Protein 1UDD (pdb70)

Organism: Pyrococcus horikoshii (strain ATCC 700860 / DSM 12428 / JCM 9974 / NBRC 100139 / OT-3) (NCBI:txid70601)

Nearest PDB structures (foldseek):
  1udd-assembly1_D  TM=1.003E+00  e=2.033E-28  Pyrococcus horikoshii OT3
  2gm7-assembly1_C  TM=9.798E-01  e=3.470E-18  Pyrobaculum aerophilum str. IM2
  2rd3-assembly1_A  TM=9.363E-01  e=3.969E-12  unclassified
  3ibx-assembly1_A-2  TM=9.341E-01  e=5.502E-12  Helicobacter pylori
  3ibx-assembly1_D-2  TM=9.289E-01  e=9.630E-12  Helicobacter pylori

Structure (mmCIF, N/CA/C/O backbone):
data_1UDD
#
_entry.id   1UDD
#
_cell.length_a   116.8
_cell.length_b   116.8
_cell.length_c   70.97
_cell.angle_alpha   90
_cell.angle_beta   90
_cell.angle_gamma   120
#
_symmetry.space_group_name_H-M   'P 32'
#
loop_
_entity.id
_entity.type
_entity.pdbx_description
1 polymer 'transcriptional regulator'
2 water water
#
loop_
_atom_site.group_PDB
_atom_site.id
_atom_site.type_symbol
_atom_site.label_atom_id
_atom_site.label_alt_id
_atom_site.label_comp_id
_atom_site.label_asym_id
_atom_site.label_entity_id
_atom_site.label_seq_id
_atom_site.pdbx_PDB_ins_code
_atom_site.Cartn_x
_atom_site.Cartn_y
_atom_site.Cartn_z
_atom_site.occupancy
_atom_site.B_iso_or_equiv
_atom_site.auth_seq_id
_atom_site.auth_comp_id
_atom_site.auth_asym_id
_atom_site.auth_atom_id
_atom_site.pdbx_PDB_model_num
ATOM 1 N N . MET A 1 1 ? 69.101 11.289 -16.142 1.00 55.76 1 MET A N 1
ATOM 2 C CA . MET A 1 1 ? 68.142 12.256 -15.546 1.00 51.43 1 MET A CA 1
ATOM 3 C C . MET A 1 1 ? 68.925 13.334 -14.809 1.00 51.43 1 MET A C 1
ATOM 4 O O . MET A 1 1 ? 68.406 14.016 -13.922 1.00 54.34 1 MET A O 1
ATOM 9 N N . ARG A 1 2 ? 70.188 13.462 -15.192 1.00 49.31 2 ARG A N 1
ATOM 10 C CA . ARG A 1 2 ? 71.109 14.464 -14.647 1.00 46.83 2 ARG A CA 1
ATOM 11 C C . ARG A 1 2 ? 71.452 14.476 -13.158 1.00 39.93 2 ARG A C 1
ATOM 12 O O . ARG A 1 2 ? 70.597 14.688 -12.305 1.00 37.90 2 ARG A O 1
ATOM 20 N N . VAL A 1 3 ? 72.728 14.265 -12.866 1.00 36.43 3 VAL A N 1
ATOM 21 C CA . VAL A 1 3 ? 73.226 14.323 -11.498 1.00 33.89 3 VAL A CA 1
ATOM 22 C C . VAL A 1 3 ? 73.706 15.772 -11.359 1.00 33.12 3 VAL A C 1
ATOM 23 O O . VAL A 1 3 ? 73.619 16.535 -12.318 1.00 29.42 3 VAL A O 1
ATOM 27 N N . MET A 1 4 ? 74.190 16.171 -10.188 1.00 32.50 4 MET A N 1
ATOM 28 C CA . MET A 1 4 ? 74.645 17.554 -10.010 1.00 29.37 4 MET A CA 1
ATOM 29 C C . MET A 1 4 ? 76.023 17.820 -10.637 1.00 28.55 4 MET A C 1
ATOM 30 O O . MET A 1 4 ? 76.766 16.898 -10.979 1.00 28.08 4 MET A O 1
ATOM 35 N N . ILE A 1 5 ? 76.357 19.097 -10.774 1.00 28.16 5 ILE A N 1
ATOM 36 C CA . ILE A 1 5 ? 77.651 19.498 -11.314 1.00 23.87 5 ILE A CA 1
ATOM 37 C C . ILE A 1 5 ? 78.795 18.889 -10.482 1.00 24.89 5 ILE A C 1
ATOM 38 O O . ILE A 1 5 ? 79.702 18.280 -11.045 1.00 24.68 5 ILE A O 1
ATOM 43 N N . THR A 1 6 ? 78.755 19.035 -9.153 1.00 22.70 6 THR A N 1
ATOM 44 C CA . THR A 1 6 ? 79.818 18.471 -8.324 1.00 21.55 6 THR A CA 1
ATOM 45 C C . THR A 1 6 ? 79.838 16.935 -8.369 1.00 24.48 6 THR A C 1
ATOM 46 O O . THR A 1 6 ? 80.874 16.322 -8.117 1.00 24.62 6 THR A O 1
ATOM 50 N N . ASP A 1 7 ? 78.696 16.316 -8.679 1.00 24.59 7 ASP A N 1
ATOM 51 C CA . ASP A 1 7 ? 78.639 14.859 -8.815 1.00 22.73 7 ASP A CA 1
ATOM 52 C C . ASP A 1 7 ? 79.528 14.513 -10.018 1.00 22.09 7 ASP A C 1
ATOM 53 O O . ASP A 1 7 ? 80.374 13.631 -9.953 1.00 24.65 7 ASP A O 1
ATOM 58 N N . LYS A 1 8 ? 79.332 15.235 -11.111 1.00 23.15 8 LYS A N 1
ATOM 59 C CA . LYS A 1 8 ? 80.115 15.029 -12.327 1.00 26.40 8 LYS A CA 1
ATOM 60 C C . LYS A 1 8 ? 81.594 15.292 -12.121 1.00 21.80 8 LYS A C 1
ATOM 61 O O . LYS A 1 8 ? 82.426 14.583 -12.670 1.00 24.27 8 LYS A O 1
ATOM 67 N N . LEU A 1 9 ? 81.926 16.320 -11.342 1.00 22.30 9 LEU A N 1
ATOM 68 C CA . LEU A 1 9 ? 83.321 16.648 -11.094 1.00 21.31 9 LEU A CA 1
ATOM 69 C C . LEU A 1 9 ? 84.010 15.504 -10.362 1.00 23.48 9 LEU A C 1
ATOM 70 O O . LEU A 1 9 ? 85.166 15.156 -10.674 1.00 21.60 9 LEU A O 1
ATOM 75 N N . ARG A 1 10 ? 83.315 14.934 -9.377 1.00 20.78 10 ARG A N 1
ATOM 76 C CA . ARG A 1 10 ? 83.854 13.797 -8.622 1.00 21.26 10 ARG A CA 1
ATOM 77 C C . ARG A 1 10 ? 83.932 12.611 -9.607 1.00 24.55 10 ARG A C 1
ATOM 78 O O . ARG A 1 10 ? 84.958 11.925 -9.718 1.00 24.85 10 ARG A O 1
ATOM 86 N N . ARG A 1 11 ? 82.840 12.384 -10.330 1.00 24.44 11 ARG A N 1
ATOM 87 C CA . ARG A 1 11 ? 82.793 11.298 -11.313 1.00 28.63 11 ARG A CA 1
ATOM 88 C C . ARG A 1 11 ? 83.993 11.373 -12.273 1.00 29.05 11 ARG A C 1
ATOM 89 O O . ARG A 1 11 ? 84.760 10.419 -12.403 1.00 29.33 11 ARG A O 1
ATOM 97 N N . ASP A 1 12 ? 84.162 12.520 -12.916 1.00 27.90 12 ASP A N 1
ATOM 98 C CA . ASP A 1 12 ? 85.238 12.710 -13.894 1.00 27.70 12 ASP A CA 1
ATOM 99 C C . ASP A 1 12 ? 86.669 12.743 -13.388 1.00 27.74 12 ASP A C 1
ATOM 100 O O . ASP A 1 12 ? 87.593 12.801 -14.192 1.00 29.33 12 ASP A O 1
ATOM 105 N N . SER A 1 13 ? 86.875 12.716 -12.075 1.00 28.48 13 SER A N 1
ATOM 106 C CA . SER A 1 13 ? 88.241 12.752 -11.556 1.00 26.61 13 SER A CA 1
ATOM 107 C C . SER A 1 13 ? 88.546 11.580 -10.646 1.00 27.46 13 SER A C 1
ATOM 108 O O . SER A 1 13 ? 89.531 11.616 -9.899 1.00 25.67 13 SER A O 1
ATOM 111 N N . GLU A 1 14 ? 87.714 10.541 -10.720 1.00 28.26 14 GLU A N 1
ATOM 112 C CA . GLU A 1 14 ? 87.852 9.348 -9.874 1.00 27.73 14 GLU A CA 1
ATOM 113 C C . GLU A 1 14 ? 89.232 8.706 -9.852 1.00 29.58 14 GLU A C 1
ATOM 114 O O . GLU A 1 14 ? 89.743 8.314 -8.792 1.00 25.69 14 GLU A O 1
ATOM 120 N N . GLN A 1 15 ? 89.842 8.580 -11.021 1.00 27.79 15 GLN A N 1
ATOM 121 C CA . GLN A 1 15 ? 91.132 7.929 -11.054 1.00 29.48 15 GLN A CA 1
ATOM 122 C C . GLN A 1 15 ? 92.242 8.707 -10.351 1.00 28.93 15 GLN A C 1
ATOM 123 O O . GLN A 1 15 ? 93.081 8.114 -9.668 1.00 28.55 15 GLN A O 1
ATOM 129 N N . ILE A 1 16 ? 92.260 10.025 -10.479 1.00 25.25 16 ILE A N 1
ATOM 130 C CA . ILE A 1 16 ? 93.331 10.724 -9.805 1.00 27.25 16 ILE A CA 1
ATOM 131 C C . ILE A 1 16 ? 93.050 10.849 -8.299 1.00 27.17 16 ILE A C 1
ATOM 132 O O . ILE A 1 16 ? 93.981 10.861 -7.508 1.00 28.92 16 ILE A O 1
ATOM 137 N N . TRP A 1 17 ? 91.774 10.916 -7.896 1.00 26.23 17 TRP A N 1
ATOM 138 C CA . TRP A 1 17 ? 91.467 10.995 -6.471 1.00 24.29 17 TRP A CA 1
ATOM 139 C C . TRP A 1 17 ? 91.873 9.684 -5.794 1.00 24.88 17 TRP A C 1
ATOM 140 O O . TRP A 1 17 ? 92.336 9.680 -4.656 1.00 23.81 17 TRP A O 1
ATOM 151 N N . LYS A 1 18 ? 91.728 8.572 -6.513 1.00 26.55 18 LYS A N 1
ATOM 152 C CA . LYS A 1 18 ? 92.133 7.282 -5.983 1.00 27.55 18 LYS A CA 1
ATOM 153 C C . LYS A 1 18 ? 93.643 7.317 -5.700 1.00 27.94 18 LYS A C 1
ATOM 154 O O . LYS A 1 18 ? 94.102 6.866 -4.642 1.00 25.93 18 LYS A O 1
ATOM 160 N N . LYS A 1 19 ? 94.421 7.863 -6.637 1.00 29.60 19 LYS A N 1
ATOM 161 C CA . LYS A 1 19 ? 95.872 7.959 -6.442 1.00 30.07 19 LYS A CA 1
ATOM 162 C C . LYS A 1 19 ? 96.161 8.882 -5.251 1.00 30.88 19 LYS A C 1
ATOM 163 O O . LYS A 1 19 ? 97.157 8.720 -4.549 1.00 30.62 19 LYS A O 1
ATOM 169 N N . ILE A 1 20 ? 95.294 9.863 -5.029 1.00 28.54 20 ILE A N 1
ATOM 170 C CA . ILE A 1 20 ? 95.478 10.758 -3.887 1.00 28.62 20 ILE A CA 1
ATOM 171 C C . ILE A 1 20 ? 95.194 9.985 -2.594 1.00 29.20 20 ILE A C 1
ATOM 172 O O . ILE A 1 20 ? 95.951 10.074 -1.625 1.00 26.42 20 ILE A O 1
ATOM 177 N N . PHE A 1 21 ? 94.097 9.233 -2.575 1.00 29.51 21 PHE A N 1
ATOM 178 C CA . PHE A 1 21 ? 93.761 8.478 -1.372 1.00 33.10 21 PHE A CA 1
ATOM 179 C C . PHE A 1 21 ? 94.841 7.450 -1.026 1.00 31.97 21 PHE A C 1
ATOM 180 O O . PHE A 1 21 ? 95.110 7.189 0.142 1.00 31.89 21 PHE A O 1
ATOM 188 N N . GLU A 1 22 ? 95.487 6.910 -2.051 1.00 33.04 22 GLU A N 1
ATOM 189 C CA . GLU A 1 22 ? 96.501 5.886 -1.863 1.00 33.99 22 GLU A CA 1
ATOM 190 C C . GLU A 1 22 ? 97.938 6.369 -1.882 1.00 35.15 22 GLU A C 1
ATOM 191 O O . GLU A 1 22 ? 98.860 5.557 -1.825 1.00 35.78 22 GLU A O 1
ATOM 197 N N . HIS A 1 23 ? 98.142 7.677 -1.965 1.00 34.29 23 HIS A N 1
ATOM 198 C CA . HIS A 1 23 ? 99.500 8.207 -1.983 1.00 31.35 23 HIS A CA 1
ATOM 199 C C . HIS A 1 23 ? 100.206 7.878 -0.666 1.00 31.23 23 HIS A C 1
ATOM 200 O O . HIS A 1 23 ? 99.647 8.053 0.417 1.00 30.96 23 HIS A O 1
ATOM 207 N N . PRO A 1 24 ? 101.446 7.382 -0.748 1.00 32.34 24 PRO A N 1
ATOM 208 C CA . PRO A 1 24 ? 102.251 7.017 0.421 1.00 34.42 24 PRO A CA 1
ATOM 209 C C . PRO A 1 24 ? 102.226 8.069 1.521 1.00 35.34 24 PRO A C 1
ATOM 210 O O . PRO A 1 24 ? 101.970 7.754 2.683 1.00 38.66 24 PRO A O 1
ATOM 214 N N . PHE A 1 25 ? 102.479 9.320 1.152 1.00 34.60 25 PHE A N 1
ATOM 215 C CA . PHE A 1 25 ? 102.482 10.396 2.135 1.00 34.74 25 PHE A CA 1
ATOM 216 C C . PHE A 1 25 ? 101.149 10.456 2.871 1.00 34.33 25 PHE A C 1
ATOM 217 O O . PHE A 1 25 ? 101.110 10.533 4.103 1.00 34.77 25 PHE A O 1
ATOM 225 N N . VAL A 1 26 ? 100.059 10.419 2.113 1.00 32.01 26 VAL A N 1
ATOM 226 C CA . VAL A 1 26 ? 98.731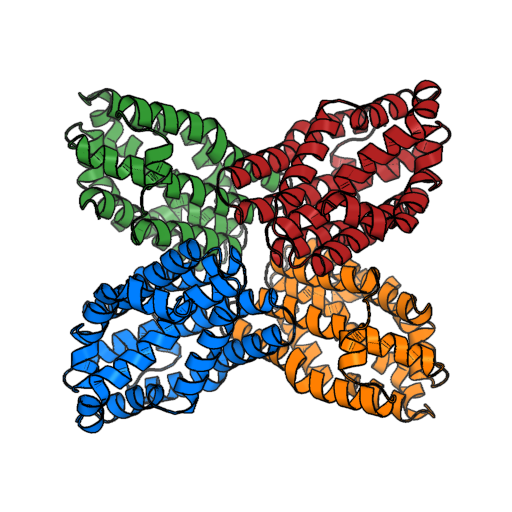 10.466 2.701 1.00 31.97 26 VAL A CA 1
ATOM 227 C C . VAL A 1 26 ? 98.485 9.225 3.564 1.00 34.59 26 VAL A C 1
ATOM 228 O O . VAL A 1 26 ? 98.120 9.333 4.741 1.00 32.23 26 VAL A O 1
ATOM 232 N N . VAL A 1 27 ? 98.683 8.050 2.972 1.00 35.34 27 VAL A N 1
ATOM 233 C CA . VAL A 1 27 ? 98.467 6.802 3.690 1.00 34.44 27 VAL A CA 1
ATOM 234 C C . VAL A 1 27 ? 99.307 6.740 4.958 1.00 35.45 27 VAL A C 1
ATOM 235 O O . VAL A 1 27 ? 98.812 6.373 6.025 1.00 35.31 27 VAL A O 1
ATOM 239 N N . GLN A 1 28 ? 100.573 7.118 4.854 1.00 37.02 28 GLN A N 1
ATOM 240 C CA . GLN A 1 28 ? 101.445 7.065 6.023 1.00 40.15 28 GLN A CA 1
ATOM 241 C C . GLN A 1 28 ? 101.131 8.115 7.076 1.00 41.38 28 GLN A C 1
ATOM 242 O O . GLN A 1 28 ? 101.329 7.877 8.274 1.00 40.28 28 GLN A O 1
ATOM 248 N N . LEU A 1 29 ? 100.631 9.265 6.640 1.00 38.50 29 LEU A N 1
ATOM 249 C CA . LEU A 1 29 ? 100.309 10.330 7.577 1.00 40.95 29 LEU A CA 1
ATOM 250 C C . LEU A 1 29 ? 99.131 9.877 8.428 1.00 39.87 29 LEU A C 1
ATOM 251 O O . LEU A 1 29 ? 99.128 10.063 9.643 1.00 40.51 29 LEU A O 1
ATOM 256 N N . TYR A 1 30 ? 98.132 9.280 7.787 1.00 38.15 30 TYR A N 1
ATOM 257 C CA . TYR A 1 30 ? 96.945 8.832 8.501 1.00 39.31 30 TYR A CA 1
ATOM 258 C C . TYR A 1 30 ? 97.140 7.550 9.300 1.00 38.29 30 TYR A C 1
ATOM 259 O O . TYR A 1 30 ? 96.477 7.346 10.312 1.00 39.69 30 TYR A O 1
ATOM 268 N N . SER A 1 31 ? 98.047 6.691 8.865 1.00 37.70 31 SER A N 1
ATOM 269 C CA . SER A 1 31 ? 98.285 5.456 9.608 1.00 41.60 31 SER A CA 1
ATOM 270 C C . SER A 1 31 ? 99.153 5.774 10.823 1.00 43.24 31 SER A C 1
ATOM 271 O O . SER A 1 31 ? 99.022 5.145 11.868 1.00 46.47 31 SER A O 1
ATOM 274 N N . GLY A 1 32 ? 100.032 6.760 10.676 1.00 45.15 32 GLY A N 1
ATOM 275 C CA . GLY A 1 32 ? 100.908 7.157 11.765 1.00 44.20 32 GLY A CA 1
ATOM 276 C C . GLY A 1 32 ? 102.334 6.736 11.494 1.00 42.46 32 GLY A C 1
ATOM 277 O O . GLY A 1 32 ? 103.219 6.893 12.331 1.00 46.89 32 GLY A O 1
ATOM 278 N N . THR A 1 33 ? 102.549 6.212 10.297 1.00 41.54 33 THR A N 1
ATOM 279 C CA . THR A 1 33 ? 103.849 5.724 9.859 1.00 42.38 33 THR A CA 1
ATOM 280 C C . THR A 1 33 ? 104.767 6.778 9.240 1.00 42.31 33 THR A C 1
ATOM 281 O O . THR A 1 33 ? 105.983 6.590 9.158 1.00 41.20 33 THR A O 1
ATOM 285 N N . LEU A 1 34 ? 104.191 7.889 8.804 1.00 41.58 34 LEU A N 1
ATOM 286 C CA . LEU A 1 34 ? 104.987 8.936 8.183 1.00 41.71 34 LEU A CA 1
ATOM 287 C C . LEU A 1 34 ? 106.134 9.413 9.083 1.00 41.87 34 LEU A C 1
ATOM 288 O O . LEU A 1 34 ? 105.940 9.666 10.275 1.00 41.60 34 LEU A O 1
ATOM 293 N N . PRO A 1 35 ? 107.352 9.515 8.525 1.00 41.70 35 PRO A N 1
ATOM 294 C CA . PRO A 1 35 ? 108.493 9.978 9.320 1.00 42.91 35 PRO A CA 1
ATOM 295 C C . PRO A 1 35 ? 108.284 11.463 9.637 1.00 45.05 35 PRO A C 1
ATOM 296 O O . PRO A 1 35 ? 108.140 12.283 8.728 1.00 46.68 35 PRO A O 1
ATOM 300 N N . LEU A 1 36 ? 108.265 11.797 10.923 1.00 46.37 36 LEU A N 1
ATOM 301 C CA . LEU A 1 36 ? 108.046 13.165 11.383 1.00 48.43 36 LEU A CA 1
ATOM 302 C C . LEU A 1 36 ? 108.789 14.225 10.588 1.00 50.02 36 LEU A C 1
ATOM 303 O O . LEU A 1 36 ? 108.370 15.380 10.555 1.00 53.36 36 LEU A O 1
ATOM 308 N N . GLU A 1 37 ? 109.888 13.841 9.949 1.00 50.85 37 GLU A N 1
ATOM 309 C CA . GLU A 1 37 ? 110.664 14.790 9.162 1.00 50.78 37 GLU A CA 1
ATOM 310 C C . GLU A 1 37 ? 109.945 15.193 7.888 1.00 49.96 37 GLU A C 1
ATOM 311 O O . GLU A 1 37 ? 110.049 16.342 7.449 1.00 47.88 37 GLU A O 1
ATOM 317 N N . LYS A 1 38 ? 109.237 14.238 7.288 1.00 46.97 38 LYS A N 1
ATOM 318 C CA . LYS A 1 38 ? 108.494 14.496 6.065 1.00 43.73 38 LYS A CA 1
ATOM 319 C C . LYS A 1 38 ? 107.284 15.370 6.349 1.00 41.23 38 LYS A C 1
ATOM 320 O O . LYS A 1 38 ? 106.893 16.181 5.517 1.00 43.01 38 LYS A O 1
ATOM 326 N N . PHE A 1 39 ? 106.697 15.210 7.528 1.00 39.54 39 PHE A N 1
ATOM 327 C CA . PHE A 1 39 ? 105.532 16.004 7.905 1.00 40.48 39 PHE A CA 1
ATOM 328 C C . PHE A 1 39 ? 105.955 17.457 8.060 1.00 41.00 39 PHE A C 1
ATOM 329 O O . PHE A 1 39 ? 105.253 18.368 7.614 1.00 41.08 39 PHE A O 1
ATOM 337 N N . LYS A 1 40 ? 107.110 17.678 8.684 1.00 40.05 40 LYS A N 1
ATOM 338 C CA . LYS A 1 40 ? 107.596 19.038 8.867 1.00 40.27 40 LYS A CA 1
ATOM 339 C C . LYS A 1 40 ? 107.844 19.715 7.524 1.00 38.64 40 LYS A C 1
ATOM 340 O O . LYS A 1 40 ? 107.540 20.890 7.369 1.00 38.37 40 LYS A O 1
ATOM 346 N N . PHE A 1 41 ? 108.394 18.986 6.556 1.00 37.49 41 PHE A N 1
ATOM 347 C CA . PHE A 1 41 ? 108.641 19.578 5.240 1.00 38.67 41 PHE A CA 1
ATOM 348 C C . PHE A 1 41 ? 107.311 20.012 4.616 1.00 37.49 41 PHE A C 1
ATOM 349 O O . PHE A 1 41 ? 107.215 21.076 3.994 1.00 34.64 41 PHE A O 1
ATOM 357 N N . TYR A 1 42 ? 106.301 19.162 4.783 1.00 36.21 42 TYR A N 1
ATOM 358 C CA . TYR A 1 42 ? 104.961 19.420 4.277 1.00 36.28 42 TYR A CA 1
ATOM 359 C C . TYR A 1 42 ? 104.348 20.628 4.984 1.00 37.28 42 TYR A C 1
ATOM 360 O O . TYR A 1 42 ? 103.919 21.585 4.327 1.00 37.45 42 TYR A O 1
ATOM 369 N N . VAL A 1 43 ? 104.309 20.596 6.317 1.00 37.92 43 VAL A N 1
ATOM 370 C CA . VAL A 1 43 ? 103.738 21.713 7.062 1.00 38.58 43 VAL A CA 1
ATOM 371 C C . VAL A 1 43 ? 104.402 23.014 6.624 1.00 39.53 43 VAL A C 1
ATOM 372 O O . VAL A 1 43 ? 103.727 24.016 6.374 1.00 40.31 43 VAL A O 1
ATOM 376 N N . LEU A 1 44 ? 105.725 22.990 6.514 1.00 40.24 44 LEU A N 1
ATOM 377 C CA . LEU A 1 44 ? 106.475 24.169 6.091 1.00 41.56 44 LEU A CA 1
ATOM 378 C C . LEU A 1 44 ? 105.959 24.704 4.754 1.00 40.22 44 LEU A C 1
ATOM 379 O O . LEU A 1 44 ? 105.743 25.909 4.602 1.00 41.40 44 LEU A O 1
ATOM 384 N N . GLN A 1 45 ? 105.763 23.808 3.790 1.00 38.97 45 GLN A N 1
ATOM 385 C CA . GLN A 1 45 ? 105.270 24.196 2.477 1.00 36.02 45 GLN A CA 1
ATOM 386 C C . GLN A 1 45 ? 103.829 24.725 2.553 1.00 36.84 45 GLN A C 1
ATOM 387 O O . GLN A 1 45 ? 103.347 25.343 1.602 1.00 36.97 45 GLN A O 1
ATOM 393 N N . ASP A 1 46 ? 103.151 24.495 3.679 1.00 33.27 46 ASP A N 1
ATOM 394 C CA . ASP A 1 46 ? 101.776 24.954 3.842 1.00 35.90 46 ASP A CA 1
ATOM 395 C C . ASP A 1 46 ? 101.581 26.455 4.000 1.00 37.95 46 ASP A C 1
ATOM 396 O O . ASP A 1 46 ? 100.474 26.952 3.778 1.00 35.73 46 ASP A O 1
ATOM 401 N N . PHE A 1 47 ? 102.622 27.187 4.396 1.00 36.86 47 PHE A N 1
ATOM 402 C CA . PHE A 1 47 ? 102.454 28.630 4.543 1.00 36.09 47 PHE A CA 1
ATOM 403 C C . PHE A 1 47 ? 102.044 29.245 3.208 1.00 35.01 47 PHE A C 1
ATOM 404 O O . PHE A 1 47 ? 101.045 29.959 3.109 1.00 36.19 47 PHE A O 1
ATOM 412 N N . ASN A 1 48 ? 102.829 28.954 2.182 1.00 34.75 48 ASN A N 1
ATOM 413 C CA . ASN A 1 48 ? 102.566 29.473 0.856 1.00 35.27 48 ASN A CA 1
ATOM 414 C C . ASN A 1 48 ? 101.177 29.072 0.363 1.00 36.23 48 ASN A C 1
ATOM 415 O O . ASN A 1 48 ? 100.553 29.797 -0.415 1.00 36.01 48 ASN A O 1
ATOM 420 N N . TYR A 1 49 ? 100.712 27.910 0.810 1.00 32.40 49 TYR A N 1
ATOM 421 C CA . TYR A 1 49 ? 99.405 27.390 0.438 1.00 32.86 49 TYR A CA 1
ATOM 422 C C . TYR A 1 49 ? 98.346 28.238 1.148 1.00 31.86 49 TYR A C 1
ATOM 423 O O . TYR A 1 49 ? 97.348 28.645 0.550 1.00 28.50 49 TYR A O 1
ATOM 432 N N . LEU A 1 50 ? 98.594 28.505 2.425 1.00 30.22 50 LEU A N 1
ATOM 433 C CA . LEU A 1 50 ? 97.708 29.296 3.268 1.00 30.99 50 LEU A CA 1
ATOM 434 C C . LEU A 1 50 ? 97.536 30.695 2.670 1.00 32.10 50 LEU A C 1
ATOM 435 O O . LEU A 1 50 ? 96.412 31.203 2.549 1.00 30.58 50 LEU A O 1
ATOM 440 N N . VAL A 1 51 ? 98.657 31.314 2.305 1.00 29.24 51 VAL A N 1
ATOM 441 C CA . VAL A 1 51 ? 98.633 32.637 1.708 1.00 29.05 51 VAL A CA 1
ATOM 442 C C . VAL A 1 51 ? 97.958 32.578 0.322 1.00 28.35 51 VAL A C 1
ATOM 443 O O . VAL A 1 51 ? 97.081 33.382 0.017 1.00 29.18 51 VAL A O 1
ATOM 447 N N . GLY A 1 52 ? 98.352 31.610 -0.499 1.00 28.70 52 GLY A N 1
ATOM 448 C CA . GLY A 1 52 ? 97.786 31.486 -1.837 1.00 28.21 52 GLY A CA 1
ATOM 449 C C . GLY A 1 52 ? 96.280 31.267 -1.863 1.00 29.71 52 GLY A C 1
ATOM 450 O O . GLY A 1 52 ? 95.571 31.818 -2.717 1.00 29.59 52 GLY A O 1
ATOM 451 N N . LEU A 1 53 ? 95.786 30.443 -0.947 1.00 27.18 53 LEU A N 1
ATOM 452 C CA . LEU A 1 53 ? 94.353 30.176 -0.867 1.00 28.07 53 LEU A CA 1
ATOM 453 C C . LEU A 1 53 ? 93.668 31.501 -0.536 1.00 24.68 53 LEU A C 1
ATOM 454 O O . LEU A 1 53 ? 92.602 31.820 -1.057 1.00 22.90 53 LEU A O 1
ATOM 459 N N . THR A 1 54 ? 94.297 32.272 0.341 1.00 25.78 54 THR A N 1
ATOM 460 C CA . THR A 1 54 ? 93.762 33.571 0.742 1.00 26.08 54 THR A CA 1
ATOM 461 C C . THR A 1 54 ? 93.700 34.558 -0.428 1.00 24.12 54 THR A C 1
ATOM 462 O O . THR A 1 54 ? 92.691 35.234 -0.613 1.00 24.89 54 THR A O 1
ATOM 466 N N . ARG A 1 55 ? 94.771 34.638 -1.219 1.00 26.34 55 ARG A N 1
ATOM 467 C CA . ARG A 1 55 ? 94.797 35.550 -2.361 1.00 23.82 55 ARG A CA 1
ATOM 468 C C . ARG A 1 55 ? 93.702 35.228 -3.348 1.00 23.54 55 ARG A C 1
ATOM 469 O O . ARG A 1 55 ? 93.027 36.130 -3.848 1.00 25.17 55 ARG A O 1
ATOM 477 N N . ALA A 1 56 ? 93.532 33.943 -3.651 1.00 21.01 56 ALA A N 1
ATOM 478 C CA . ALA A 1 56 ? 92.518 33.558 -4.626 1.00 22.35 56 ALA A CA 1
ATOM 479 C C . ALA A 1 56 ? 91.116 33.869 -4.093 1.00 21.36 56 ALA A C 1
ATOM 480 O O . ALA A 1 56 ? 90.258 34.355 -4.839 1.00 19.39 56 ALA A O 1
ATOM 482 N N . LEU A 1 57 ? 90.889 33.618 -2.804 1.00 18.57 57 LEU A N 1
ATOM 483 C CA . LEU A 1 57 ? 89.584 33.916 -2.229 1.00 22.18 57 LEU A CA 1
ATOM 484 C C . LEU A 1 57 ? 89.295 35.406 -2.288 1.00 23.52 57 LEU A C 1
ATOM 485 O O . LEU A 1 57 ? 88.153 35.808 -2.539 1.00 19.48 57 LEU A O 1
ATOM 490 N N . ALA A 1 58 ? 90.330 36.225 -2.071 1.00 22.55 58 ALA A N 1
ATOM 491 C CA . ALA A 1 58 ? 90.145 37.670 -2.101 1.00 23.63 58 ALA A CA 1
ATOM 492 C C . ALA A 1 58 ? 89.706 38.103 -3.512 1.00 22.15 58 ALA A C 1
ATOM 493 O O . ALA A 1 58 ? 88.766 38.874 -3.659 1.00 24.15 58 ALA A O 1
ATOM 495 N N . VAL A 1 59 ? 90.383 37.612 -4.545 1.00 19.39 59 VAL A N 1
ATOM 496 C CA . VAL A 1 59 ? 89.995 37.983 -5.910 1.00 24.19 59 VAL A CA 1
ATOM 497 C C . VAL A 1 59 ? 88.555 37.524 -6.210 1.00 23.17 59 VAL A C 1
ATOM 498 O O . VAL A 1 59 ? 87.741 38.294 -6.726 1.00 23.07 59 VAL A O 1
ATOM 502 N N . ILE A 1 60 ? 88.231 36.278 -5.889 1.00 23.01 60 ILE A N 1
ATOM 503 C CA . ILE A 1 60 ? 86.867 35.808 -6.127 1.00 24.28 60 ILE A CA 1
ATOM 504 C C . ILE A 1 60 ? 85.881 36.736 -5.401 1.00 23.08 60 ILE A C 1
ATOM 505 O O . ILE A 1 60 ? 84.887 37.194 -5.981 1.00 24.05 60 ILE A O 1
ATOM 510 N N . SER A 1 61 ? 86.176 37.058 -4.149 1.00 24.66 61 SER A N 1
ATOM 511 C CA . SER A 1 61 ? 85.272 37.927 -3.398 1.00 27.57 61 SER A CA 1
ATOM 512 C C . SER A 1 61 ? 85.155 39.316 -4.026 1.00 27.43 61 SER A C 1
ATOM 513 O O . SER A 1 61 ? 84.071 39.914 -4.048 1.00 24.89 61 SER A O 1
ATOM 516 N N . SER A 1 62 ? 86.262 39.829 -4.547 1.00 24.84 62 SER A N 1
ATOM 517 C CA . SER A 1 62 ? 86.250 41.155 -5.149 1.00 25.44 62 SER A CA 1
ATOM 518 C C . SER A 1 62 ? 85.306 41.264 -6.361 1.00 25.22 62 SER A C 1
ATOM 519 O O . SER A 1 62 ? 84.880 42.357 -6.735 1.00 28.32 62 SER A O 1
ATOM 522 N N . LYS A 1 63 ? 84.957 40.123 -6.943 1.00 26.45 63 LYS A N 1
ATOM 523 C CA . LYS A 1 63 ? 84.116 40.068 -8.135 1.00 27.65 63 LYS A CA 1
ATOM 524 C C . LYS A 1 63 ? 82.698 39.568 -7.876 1.00 29.70 63 LYS A C 1
ATOM 525 O O . LYS A 1 63 ? 81.800 39.735 -8.699 1.00 31.17 63 LYS A O 1
ATOM 531 N N . ALA A 1 64 ? 82.504 38.969 -6.718 1.00 29.42 64 ALA A N 1
ATOM 532 C CA . ALA A 1 64 ? 81.223 38.420 -6.364 1.00 30.44 64 ALA A CA 1
ATOM 533 C C . ALA A 1 64 ? 80.184 39.467 -5.997 1.00 31.22 64 ALA A C 1
ATOM 534 O O . ALA A 1 64 ? 80.493 40.619 -5.700 1.00 32.41 64 ALA A O 1
ATOM 536 N N . GLU A 1 65 ? 78.931 39.050 -6.046 1.00 32.15 65 GLU A N 1
ATOM 537 C CA . GLU A 1 65 ? 77.824 39.917 -5.672 1.00 36.73 65 GLU A CA 1
ATOM 538 C C . GLU A 1 65 ? 77.626 39.751 -4.164 1.00 35.04 65 GLU A C 1
ATOM 539 O O . GLU A 1 65 ? 78.065 38.753 -3.574 1.00 33.75 65 GLU A O 1
ATOM 545 N N . TYR A 1 66 ? 76.999 40.735 -3.538 1.00 31.98 66 TYR A N 1
ATOM 546 C CA . TYR A 1 66 ? 76.716 40.645 -2.116 1.00 32.00 66 TYR A CA 1
ATOM 547 C C . TYR A 1 66 ? 75.431 39.811 -2.042 1.00 31.37 66 TYR A C 1
ATOM 548 O O . TYR A 1 66 ? 74.580 39.906 -2.926 1.00 30.56 66 TYR A O 1
ATOM 557 N N . PRO A 1 67 ? 75.264 38.988 -0.998 1.00 30.09 67 PRO A N 1
ATOM 558 C CA . PRO A 1 67 ? 76.112 38.703 0.165 1.00 29.98 67 PRO A CA 1
ATOM 559 C C . PRO A 1 67 ? 77.191 37.637 -0.021 1.00 29.73 67 PRO A C 1
ATOM 560 O O . PRO A 1 67 ? 77.964 37.386 0.905 1.00 31.25 67 PRO A O 1
ATOM 564 N N . LEU A 1 68 ? 77.240 36.986 -1.180 1.00 27.85 68 LEU A N 1
ATOM 565 C CA . LEU A 1 68 ? 78.251 35.957 -1.385 1.00 30.66 68 LEU A CA 1
ATOM 566 C C . LEU A 1 68 ? 79.656 36.531 -1.175 1.00 32.39 68 LEU A C 1
ATOM 567 O O . LEU A 1 68 ? 80.542 35.864 -0.633 1.00 28.95 68 LEU A O 1
ATOM 572 N N . MET A 1 69 ? 79.850 37.772 -1.601 1.00 29.24 69 MET A N 1
ATOM 573 C CA . MET A 1 69 ? 81.139 38.440 -1.443 1.00 34.56 69 MET A CA 1
ATOM 574 C C . MET A 1 69 ? 81.547 38.481 0.037 1.00 33.52 69 MET A C 1
ATOM 575 O O . MET A 1 69 ? 82.718 38.292 0.380 1.00 34.39 69 MET A O 1
ATOM 580 N N . ALA A 1 70 ? 80.582 38.740 0.907 1.00 29.72 70 ALA A N 1
ATOM 581 C CA . ALA A 1 70 ? 80.864 38.807 2.337 1.00 33.51 70 ALA A CA 1
ATOM 582 C C . ALA A 1 70 ? 81.215 37.424 2.880 1.00 32.12 70 ALA A C 1
ATOM 583 O O . ALA A 1 70 ? 82.124 37.285 3.698 1.00 32.37 70 ALA A O 1
ATOM 585 N N . GLU A 1 71 ? 80.488 36.410 2.412 1.00 31.82 71 GLU A N 1
ATOM 586 C CA . GLU A 1 71 ? 80.704 35.023 2.817 1.00 29.37 71 GLU A CA 1
ATOM 587 C C . GLU A 1 71 ? 82.114 34.615 2.412 1.00 29.43 71 GLU A C 1
ATOM 588 O O . GLU A 1 71 ? 82.814 33.927 3.148 1.00 30.27 71 GLU A O 1
ATOM 594 N N . LEU A 1 72 ? 82.542 35.056 1.236 1.00 31.65 72 LEU A N 1
ATOM 595 C CA . LEU A 1 72 ? 83.880 34.718 0.747 1.00 29.70 72 LEU A CA 1
ATOM 596 C C . LEU A 1 72 ? 85.027 35.480 1.412 1.00 30.79 72 LEU A C 1
ATOM 597 O O . LEU A 1 72 ? 86.090 34.898 1.680 1.00 29.31 72 LEU A O 1
ATOM 602 N N . ILE A 1 73 ? 84.838 36.769 1.685 1.00 30.04 73 ILE A N 1
ATOM 603 C CA . ILE A 1 73 ? 85.898 37.538 2.331 1.00 30.10 73 ILE A CA 1
ATOM 604 C C . ILE A 1 73 ? 86.111 37.007 3.763 1.00 31.57 73 ILE A C 1
ATOM 605 O O . ILE A 1 73 ? 87.226 37.034 4.282 1.00 33.38 73 ILE A O 1
ATOM 610 N N . GLU A 1 74 ? 85.041 36.511 4.384 1.00 32.71 74 GLU A N 1
ATOM 611 C CA . GLU A 1 74 ? 85.098 35.960 5.743 1.00 33.57 74 GLU A CA 1
ATOM 612 C C . GLU A 1 74 ? 85.981 34.722 5.760 1.00 33.66 74 GLU A C 1
ATOM 613 O O . GLU A 1 74 ? 86.764 34.495 6.695 1.00 33.24 74 GLU A O 1
ATOM 619 N N . LEU A 1 75 ? 85.830 33.917 4.712 1.00 31.22 75 LEU A N 1
ATOM 620 C CA . LEU A 1 75 ? 86.589 32.690 4.542 1.00 30.68 75 LEU A CA 1
ATOM 621 C C . LEU A 1 75 ? 88.063 33.046 4.291 1.00 30.99 75 LEU A C 1
ATOM 622 O O . LEU A 1 75 ? 88.979 32.379 4.794 1.00 28.88 75 LEU A O 1
ATOM 627 N N . ALA A 1 76 ? 88.286 34.102 3.512 1.00 27.83 76 ALA A N 1
ATOM 628 C CA . ALA A 1 76 ? 89.646 34.535 3.208 1.00 30.42 76 ALA A CA 1
ATOM 629 C C . ALA A 1 76 ? 90.275 35.059 4.494 1.00 30.08 76 ALA A C 1
ATOM 630 O O . ALA A 1 76 ? 91.440 34.791 4.777 1.00 31.75 76 ALA A O 1
ATOM 632 N N . ARG A 1 77 ? 89.482 35.804 5.261 1.00 32.12 77 ARG A N 1
ATOM 633 C CA . ARG A 1 77 ? 89.919 36.400 6.524 1.00 35.74 77 ARG A CA 1
ATOM 634 C C . ARG A 1 77 ? 90.308 35.309 7.530 1.00 36.58 77 ARG A C 1
ATOM 635 O O . ARG A 1 77 ? 91.351 35.393 8.166 1.00 35.95 77 ARG A O 1
ATOM 643 N N . ASP A 1 78 ? 89.479 34.276 7.646 1.00 36.20 78 ASP A N 1
ATOM 644 C CA . ASP A 1 78 ? 89.764 33.176 8.551 1.00 34.79 78 ASP A CA 1
ATOM 645 C C . ASP A 1 78 ? 91.031 32.437 8.163 1.00 34.57 78 ASP A C 1
ATOM 646 O O . ASP A 1 78 ? 91.754 31.955 9.032 1.00 35.61 78 ASP A O 1
ATOM 651 N N . GLU A 1 79 ? 91.303 32.331 6.868 1.00 31.93 79 GLU A N 1
ATOM 652 C CA . GLU A 1 79 ? 92.517 31.645 6.433 1.00 34.09 79 GLU A CA 1
ATOM 653 C C . GLU A 1 79 ? 93.741 32.323 7.016 1.00 34.28 79 GLU A C 1
ATOM 654 O O . GLU A 1 79 ? 94.659 31.657 7.472 1.00 36.90 79 GLU A O 1
ATOM 660 N N . VAL A 1 80 ? 93.760 33.651 6.990 1.00 35.64 80 VAL A N 1
ATOM 661 C CA . VAL A 1 80 ? 94.921 34.386 7.483 1.00 35.58 80 VAL A CA 1
ATOM 662 C C . VAL A 1 80 ? 94.863 34.892 8.912 1.00 34.72 80 VAL A C 1
ATOM 663 O O . VAL A 1 80 ? 95.688 35.691 9.316 1.00 37.57 80 VAL A O 1
ATOM 667 N N . THR A 1 81 ? 93.898 34.427 9.687 1.00 36.36 81 THR A N 1
ATOM 668 C CA . THR A 1 81 ? 93.820 34.856 11.074 1.00 38.01 81 THR A CA 1
ATOM 669 C C . THR A 1 81 ? 93.678 33.629 11.965 1.00 37.90 81 THR A C 1
ATOM 670 O O . THR A 1 81 ? 94.657 33.143 12.529 1.00 41.49 81 THR A O 1
ATOM 674 N N . VAL A 1 82 ? 92.461 33.120 12.077 1.00 39.58 82 VAL A N 1
ATOM 675 C CA . VAL A 1 82 ? 92.192 31.936 12.880 1.00 38.35 82 VAL A CA 1
ATOM 676 C C . VAL A 1 82 ? 93.131 30.803 12.473 1.00 40.10 82 VAL A C 1
ATOM 677 O O . VAL A 1 82 ? 93.751 30.172 13.325 1.00 40.58 82 VAL A O 1
ATOM 681 N N . GLU A 1 83 ? 93.235 30.553 11.167 1.00 38.09 83 GLU A N 1
ATOM 682 C CA . GLU A 1 83 ? 94.071 29.473 10.654 1.00 39.58 83 GLU A CA 1
ATOM 683 C C . GLU A 1 83 ? 95.574 29.700 10.783 1.00 40.30 83 GLU A C 1
ATOM 684 O O . GLU A 1 83 ? 96.338 28.742 10.908 1.00 39.83 83 GLU A O 1
ATOM 690 N N . VAL A 1 84 ? 96.013 30.951 10.718 1.00 39.71 84 VAL A N 1
ATOM 691 C CA . VAL A 1 84 ? 97.430 31.222 10.893 1.00 38.17 84 VAL A CA 1
ATOM 692 C C . VAL A 1 84 ? 97.745 30.914 12.364 1.00 39.96 84 VAL A C 1
ATOM 693 O O . VAL A 1 84 ? 98.817 30.391 12.685 1.00 39.42 84 VAL A O 1
ATOM 697 N N . GLU A 1 85 ? 96.796 31.214 13.249 1.00 38.10 85 GLU A N 1
ATOM 698 C CA . GLU A 1 85 ? 96.977 30.940 14.675 1.00 42.93 85 GLU A CA 1
ATOM 699 C C . GLU A 1 85 ? 97.095 29.442 14.930 1.00 44.12 85 GLU A C 1
ATOM 700 O O . GLU A 1 85 ? 97.960 29.006 15.702 1.00 45.05 85 GLU A O 1
ATOM 706 N N . ASN A 1 86 ? 96.222 28.660 14.291 1.00 41.46 86 ASN A N 1
ATOM 707 C CA . ASN A 1 86 ? 96.253 27.209 14.420 1.00 40.19 86 ASN A CA 1
ATOM 708 C C . ASN A 1 86 ? 97.540 26.675 13.811 1.00 40.27 86 ASN A C 1
ATOM 709 O O . ASN A 1 86 ? 98.184 25.794 14.372 1.00 40.56 86 ASN A O 1
ATOM 714 N N . TYR A 1 87 ? 97.907 27.217 12.651 1.00 39.34 87 TYR A N 1
ATOM 715 C CA . TYR A 1 87 ? 99.113 26.806 11.950 1.00 37.53 87 TYR A CA 1
ATOM 716 C C . TYR A 1 87 ? 100.329 27.066 12.830 1.00 40.56 87 TYR A C 1
ATOM 717 O O . TYR A 1 87 ? 101.257 26.254 12.864 1.00 39.40 87 TYR A O 1
ATOM 726 N N . VAL A 1 88 ? 100.322 28.192 13.543 1.00 41.27 88 VAL A N 1
ATOM 727 C CA . VAL A 1 88 ? 101.432 28.525 14.430 1.00 42.50 88 VAL A CA 1
ATOM 728 C C . VAL A 1 88 ? 101.518 27.505 15.567 1.00 44.45 88 VAL A C 1
ATOM 729 O O . VAL A 1 88 ? 102.614 27.068 15.929 1.00 45.49 88 VAL A O 1
ATOM 733 N N . LYS A 1 89 ? 100.365 27.121 16.118 1.00 45.85 89 LYS A N 1
ATOM 734 C CA . LYS A 1 89 ? 100.324 26.140 17.203 1.00 47.85 89 LYS A CA 1
ATOM 735 C C . LYS A 1 89 ? 100.872 24.801 16.728 1.00 48.64 89 LYS A C 1
ATOM 736 O O . LYS A 1 89 ? 101.565 24.104 17.476 1.00 47.68 89 LYS A O 1
ATOM 742 N N . LEU A 1 90 ? 100.556 24.443 15.485 1.00 48.12 90 LEU A N 1
ATOM 743 C CA . LEU A 1 90 ? 101.040 23.196 14.901 1.00 46.01 90 LEU A CA 1
ATOM 744 C C . LEU A 1 90 ? 102.550 23.301 14.716 1.00 46.88 90 LEU A C 1
ATOM 745 O O . LEU A 1 90 ? 103.295 22.378 15.060 1.00 46.89 90 LEU A O 1
ATOM 750 N N . LEU A 1 91 ? 102.998 24.425 14.163 1.00 45.46 91 LEU A N 1
ATOM 751 C CA . LEU A 1 91 ? 104.426 24.654 13.952 1.00 45.92 91 LEU A CA 1
ATOM 752 C C . LEU A 1 91 ? 105.185 24.502 15.268 1.00 47.94 91 LEU A C 1
ATOM 753 O O . LEU A 1 91 ? 106.302 23.974 15.298 1.00 46.91 91 LEU A O 1
ATOM 758 N N . LYS A 1 92 ? 104.570 24.976 16.350 1.00 49.60 92 LYS A N 1
ATOM 759 C CA . LYS A 1 92 ? 105.180 24.911 17.668 1.00 52.69 92 LYS A CA 1
ATOM 760 C C . LYS A 1 92 ? 105.414 23.461 18.082 1.00 53.46 92 LYS A C 1
ATOM 761 O O . LYS A 1 92 ? 106.541 23.078 18.412 1.00 53.98 92 LYS A O 1
ATOM 767 N N . GLU A 1 93 ? 104.354 22.655 18.057 1.00 51.68 93 GLU A N 1
ATOM 768 C CA . GLU A 1 93 ? 104.460 21.247 18.416 1.00 50.53 93 GLU A CA 1
ATOM 769 C C . GLU A 1 93 ? 105.615 20.581 17.667 1.00 50.59 93 GLU A C 1
ATOM 770 O O . GLU A 1 93 ? 106.198 19.614 18.155 1.00 53.27 93 GLU A O 1
ATOM 776 N N . LEU A 1 94 ? 105.941 21.094 16.484 1.00 48.79 94 LEU A N 1
ATOM 777 C CA . LEU A 1 94 ? 107.027 20.531 15.673 1.00 49.65 94 LEU A CA 1
ATOM 778 C C . LEU A 1 94 ? 108.361 21.263 15.852 1.00 48.19 94 LEU A C 1
ATOM 779 O O . LEU A 1 94 ? 109.302 21.040 15.090 1.00 46.24 94 LEU A O 1
ATOM 784 N N . ASP A 1 95 ? 108.441 22.128 16.863 1.00 49.47 95 ASP A N 1
ATOM 785 C CA . ASP A 1 95 ? 109.658 22.899 17.125 1.00 49.20 95 ASP A CA 1
ATOM 786 C C . ASP A 1 95 ? 110.041 23.739 15.919 1.00 47.40 95 ASP A C 1
ATOM 787 O O . ASP A 1 95 ? 111.194 23.727 15.481 1.00 46.71 95 ASP A O 1
ATOM 792 N N . LEU A 1 96 ? 109.058 24.447 15.376 1.00 46.01 96 LEU A N 1
ATOM 793 C CA . LEU A 1 96 ? 109.260 25.331 14.237 1.00 43.62 96 LEU A CA 1
ATOM 794 C C . LEU A 1 96 ? 108.547 26.618 14.582 1.00 43.07 96 LEU A C 1
ATOM 795 O O . LEU A 1 96 ? 107.686 26.632 15.468 1.00 43.91 96 LEU A O 1
ATOM 800 N N . THR A 1 97 ? 108.909 27.698 13.902 1.00 43.43 97 THR A N 1
ATOM 801 C CA . THR A 1 97 ? 108.285 28.997 14.146 1.00 46.67 97 THR A CA 1
ATOM 802 C C . THR A 1 97 ? 107.744 29.552 12.828 1.00 46.87 97 THR A C 1
ATOM 803 O O . THR A 1 97 ? 108.210 29.171 11.755 1.00 47.41 97 THR A O 1
ATOM 807 N N . LEU A 1 98 ? 106.774 30.459 12.914 1.00 49.07 98 LEU A N 1
ATOM 808 C CA . LEU A 1 98 ? 106.198 31.077 11.721 1.00 48.75 98 LEU A CA 1
ATOM 809 C C . LEU A 1 98 ? 107.349 31.601 10.860 1.00 48.74 98 LEU A C 1
ATOM 810 O O . LEU A 1 98 ? 107.320 31.507 9.625 1.00 48.12 98 LEU A O 1
ATOM 815 N N . GLU A 1 99 ? 108.372 32.129 11.530 1.00 48.35 99 GLU A N 1
ATOM 816 C CA . GLU A 1 99 ? 109.547 32.672 10.861 1.00 47.90 99 GLU A CA 1
ATOM 817 C C . GLU A 1 99 ? 110.131 31.632 9.912 1.00 46.70 99 GLU A C 1
ATOM 818 O O . GLU A 1 99 ? 110.470 31.937 8.766 1.00 45.07 99 GLU A O 1
ATOM 824 N N . ASP A 1 100 ? 110.251 30.400 10.401 1.00 44.21 100 ASP A N 1
ATOM 825 C CA . ASP A 1 100 ? 110.778 29.301 9.602 1.00 43.14 100 ASP A CA 1
ATOM 826 C C . ASP A 1 100 ? 109.880 29.084 8.380 1.00 42.62 100 ASP A C 1
ATOM 827 O O . ASP A 1 100 ? 110.362 28.877 7.264 1.00 39.45 100 ASP A O 1
ATOM 832 N N . ALA A 1 101 ? 108.568 29.133 8.606 1.00 41.69 101 ALA A N 1
ATOM 833 C CA . ALA A 1 101 ? 107.597 28.948 7.527 1.00 43.03 101 ALA A CA 1
ATOM 834 C C . ALA A 1 101 ? 107.774 30.051 6.491 1.00 40.88 101 ALA A C 1
ATOM 835 O O . ALA A 1 101 ? 108.004 29.777 5.313 1.00 41.50 101 ALA A O 1
ATOM 837 N N . ILE A 1 102 ? 107.684 31.298 6.944 1.00 40.60 102 ILE A N 1
ATOM 838 C CA . ILE A 1 102 ? 107.828 32.447 6.062 1.00 39.19 102 ILE A CA 1
ATOM 839 C C . ILE A 1 102 ? 109.129 32.405 5.264 1.00 41.35 102 ILE A C 1
ATOM 840 O O . ILE A 1 102 ? 109.167 32.786 4.095 1.00 41.32 102 ILE A O 1
ATOM 845 N N . LYS A 1 103 ? 110.197 31.925 5.886 1.00 43.53 103 LYS A N 1
ATOM 846 C CA . LYS A 1 103 ? 111.473 31.871 5.198 1.00 44.78 103 LYS A CA 1
ATOM 847 C C . LYS A 1 103 ? 111.643 30.655 4.292 1.00 44.40 103 LYS A C 1
ATOM 848 O O . LYS A 1 103 ? 112.578 30.600 3.494 1.00 43.73 103 LYS A O 1
ATOM 854 N N . THR A 1 104 ? 110.724 29.696 4.380 1.00 43.84 104 THR A N 1
ATOM 855 C CA . THR A 1 104 ? 110.816 28.492 3.546 1.00 43.37 104 THR A CA 1
ATOM 856 C C . THR A 1 104 ? 110.586 28.762 2.063 1.00 41.44 104 THR A C 1
ATOM 857 O O . THR A 1 104 ? 109.632 29.442 1.682 1.00 42.66 104 THR A O 1
ATOM 861 N N . GLU A 1 105 ? 111.466 28.221 1.229 1.00 41.35 105 GLU A N 1
ATOM 862 C CA . GLU A 1 105 ? 111.351 28.386 -0.216 1.00 41.21 105 GLU A CA 1
ATOM 863 C C . GLU A 1 105 ? 110.283 27.415 -0.719 1.00 40.53 105 GLU A C 1
ATOM 864 O O . GLU A 1 105 ? 110.393 26.213 -0.513 1.00 37.63 105 GLU A O 1
ATOM 870 N N . PRO A 1 106 ? 109.231 27.926 -1.380 1.00 41.28 106 PRO A N 1
ATOM 871 C CA . PRO A 1 106 ? 108.181 27.032 -1.881 1.00 39.77 106 PRO A CA 1
ATOM 872 C C . PRO A 1 106 ? 108.666 26.262 -3.104 1.00 38.53 106 PRO A C 1
ATOM 873 O O . PRO A 1 106 ? 109.309 26.829 -3.980 1.00 39.73 106 PRO A O 1
ATOM 877 N N . THR A 1 107 ? 108.372 24.969 -3.169 1.00 38.10 107 THR A N 1
ATOM 878 C CA . THR A 1 107 ? 108.792 24.191 -4.329 1.00 35.97 107 THR A CA 1
ATOM 879 C C . THR A 1 107 ? 108.081 24.778 -5.543 1.00 34.63 107 THR A C 1
ATOM 880 O O . THR A 1 107 ? 107.155 25.573 -5.397 1.00 33.75 107 THR A O 1
ATOM 884 N N . LEU A 1 108 ? 108.512 24.380 -6.732 1.00 34.83 108 LEU A N 1
ATOM 885 C CA . LEU A 1 108 ? 107.910 24.855 -7.966 1.00 35.23 108 LEU A CA 1
ATOM 886 C C . LEU A 1 108 ? 106.426 24.456 -7.974 1.00 35.80 108 LEU A C 1
ATOM 887 O O . LEU A 1 108 ? 105.557 25.271 -8.287 1.00 32.28 108 LEU A O 1
ATOM 892 N N . VAL A 1 109 ? 106.150 23.204 -7.608 1.00 34.92 109 VAL A N 1
ATOM 893 C CA . VAL A 1 109 ? 104.776 22.678 -7.564 1.00 34.82 109 VAL A CA 1
ATOM 894 C C . VAL A 1 109 ? 103.864 23.556 -6.708 1.00 30.67 109 VAL A C 1
ATOM 895 O O . VAL A 1 109 ? 102.743 23.871 -7.098 1.00 31.02 109 VAL A O 1
ATOM 899 N N . ASN A 1 110 ? 104.364 23.951 -5.544 1.00 31.56 110 ASN A N 1
ATOM 900 C CA . ASN A 1 110 ? 103.631 24.806 -4.614 1.00 32.47 110 ASN A CA 1
ATOM 901 C C . ASN A 1 110 ? 103.257 26.126 -5.289 1.00 34.22 110 ASN A C 1
ATOM 902 O O . ASN A 1 110 ? 102.080 26.488 -5.374 1.00 34.55 110 ASN A O 1
ATOM 907 N N . SER A 1 111 ? 104.272 26.846 -5.762 1.00 32.43 111 SER A N 1
ATOM 908 C CA . SER A 1 111 ? 104.068 28.132 -6.434 1.00 31.60 111 SER A CA 1
ATOM 909 C C . SER A 1 111 ? 103.055 27.991 -7.546 1.00 27.59 111 SER A C 1
ATOM 910 O O . SER A 1 111 ? 102.084 28.745 -7.617 1.00 33.59 111 SER A O 1
ATOM 913 N N . ALA A 1 112 ? 103.302 27.024 -8.422 1.00 25.18 112 ALA A N 1
ATOM 914 C CA . ALA A 1 112 ? 102.429 26.755 -9.551 1.00 25.60 112 ALA A CA 1
ATOM 915 C C . ALA A 1 112 ? 100.966 26.537 -9.128 1.00 26.31 112 ALA A C 1
ATOM 916 O O . ALA A 1 112 ? 100.053 27.147 -9.693 1.00 23.29 112 ALA A O 1
ATOM 918 N N . TYR A 1 113 ? 100.744 25.672 -8.141 1.00 24.85 113 TYR A N 1
ATOM 919 C CA . TYR A 1 113 ? 99.384 25.397 -7.686 1.00 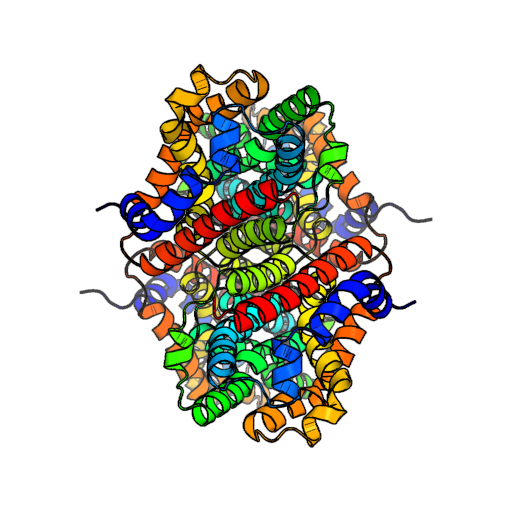25.66 113 TYR A CA 1
ATOM 920 C C . TYR A 1 113 ? 98.710 26.676 -7.201 1.00 24.28 113 TYR A C 1
ATOM 921 O O . TYR A 1 113 ? 97.574 26.976 -7.574 1.00 23.50 113 TYR A O 1
ATOM 930 N N . MET A 1 114 ? 99.399 27.438 -6.363 1.00 24.72 114 MET A N 1
ATOM 931 C CA . MET A 1 114 ? 98.809 28.674 -5.891 1.00 23.71 114 MET A CA 1
ATOM 932 C C . MET A 1 114 ? 98.524 29.629 -7.068 1.00 23.96 114 MET A C 1
ATOM 933 O O . MET A 1 114 ? 97.507 30.323 -7.076 1.00 23.00 114 MET A O 1
ATOM 938 N N . ASP A 1 115 ? 99.417 29.652 -8.058 1.00 24.75 115 ASP A N 1
ATOM 939 C CA . ASP A 1 115 ? 99.247 30.522 -9.226 1.00 26.24 115 ASP A CA 1
ATOM 940 C C . ASP A 1 115 ? 98.057 30.095 -10.070 1.00 22.59 115 ASP A C 1
ATOM 941 O O . ASP A 1 115 ? 97.358 30.926 -10.625 1.00 23.68 115 ASP A O 1
ATOM 946 N N . PHE A 1 116 ? 97.839 28.789 -10.164 1.00 22.20 116 PHE A N 1
ATOM 947 C CA . PHE A 1 116 ? 96.701 28.255 -10.893 1.00 21.86 116 PHE A CA 1
ATOM 948 C C . PHE A 1 116 ? 95.424 28.762 -10.206 1.00 21.28 116 PHE A C 1
ATOM 949 O O . PHE A 1 116 ? 94.474 29.199 -10.869 1.00 22.21 116 PHE A O 1
ATOM 957 N N . MET A 1 117 ? 95.404 28.724 -8.879 1.00 20.61 117 MET A N 1
ATOM 958 C CA . MET A 1 117 ? 94.226 29.213 -8.141 1.00 23.41 117 MET A CA 1
ATOM 959 C C . MET A 1 117 ? 93.973 30.701 -8.435 1.00 23.82 117 MET A C 1
ATOM 960 O O . MET A 1 117 ? 92.863 31.095 -8.785 1.00 22.86 117 MET A O 1
ATOM 965 N N . LEU A 1 118 ? 95.010 31.521 -8.273 1.00 22.76 118 LEU A N 1
ATOM 966 C CA . LEU A 1 118 ? 94.873 32.951 -8.486 1.00 24.46 118 LEU A CA 1
ATOM 967 C C . LEU A 1 118 ? 94.526 33.260 -9.938 1.00 22.00 118 LEU A C 1
ATOM 968 O O . LEU A 1 118 ? 93.632 34.046 -10.217 1.00 24.93 118 LEU A O 1
ATOM 973 N N . ALA A 1 119 ? 95.242 32.642 -10.864 1.00 23.80 119 ALA A N 1
ATOM 974 C CA . ALA A 1 119 ? 94.973 32.865 -12.281 1.00 27.26 119 ALA A CA 1
ATOM 975 C C . ALA A 1 119 ? 93.532 32.496 -12.658 1.00 25.15 119 ALA A C 1
ATOM 976 O O . ALA A 1 119 ? 92.884 33.189 -13.461 1.00 26.49 119 ALA A O 1
ATOM 978 N N . THR A 1 120 ? 93.031 31.407 -12.091 1.00 24.85 120 THR A N 1
ATOM 979 C CA . THR A 1 120 ? 91.668 30.966 -12.396 1.00 24.51 120 THR A CA 1
ATOM 980 C C . THR A 1 120 ? 90.632 31.913 -11.798 1.00 22.59 120 THR A C 1
ATOM 981 O O . THR A 1 120 ? 89.601 32.204 -12.418 1.00 20.38 120 THR A O 1
ATOM 985 N N . ALA A 1 121 ? 90.911 32.408 -10.596 1.00 23.74 121 ALA A N 1
ATOM 986 C CA . ALA A 1 121 ? 90.020 33.363 -9.943 1.00 21.24 121 ALA A CA 1
ATOM 987 C C . ALA A 1 121 ? 89.956 34.653 -10.783 1.00 23.52 121 ALA A C 1
ATOM 988 O O . ALA A 1 121 ? 88.907 35.282 -10.920 1.00 19.38 121 ALA A O 1
ATOM 990 N N . TYR A 1 122 ? 91.098 35.043 -11.337 1.00 23.11 122 TYR A N 1
ATOM 991 C CA . TYR A 1 122 ? 91.174 36.252 -12.133 1.00 24.40 122 TYR A CA 1
ATOM 992 C C . TYR A 1 122 ? 90.475 36.158 -13.484 1.00 23.03 122 TYR A C 1
ATOM 993 O O . TYR A 1 122 ? 89.684 37.024 -13.849 1.00 24.55 122 TYR A O 1
ATOM 1002 N N . LYS A 1 123 ? 90.758 35.116 -14.240 1.00 22.68 123 LYS A N 1
ATOM 1003 C CA . LYS A 1 123 ? 90.141 35.037 -15.547 1.00 27.52 123 LYS A CA 1
ATOM 1004 C C . LYS A 1 123 ? 88.722 34.529 -15.636 1.00 27.20 123 LYS A C 1
ATOM 1005 O O . LYS A 1 123 ? 88.015 34.895 -16.574 1.00 27.05 123 LYS A O 1
ATOM 1011 N N . GLY A 1 124 ? 88.272 33.751 -14.655 1.00 25.27 124 GLY A N 1
ATOM 1012 C CA . GLY A 1 124 ? 86.923 33.201 -14.752 1.00 25.80 124 GLY A CA 1
ATOM 1013 C C . GLY A 1 124 ? 85.901 33.835 -13.854 1.00 26.29 124 GLY A C 1
ATOM 1014 O O . GLY A 1 124 ? 86.259 34.688 -13.030 1.00 26.80 124 GLY A O 1
ATOM 1015 N N . ASN A 1 125 ? 84.634 33.439 -14.018 1.00 25.19 125 ASN A N 1
ATOM 1016 C CA . ASN A 1 125 ? 83.551 33.952 -13.175 1.00 26.64 125 ASN A CA 1
ATOM 1017 C C . ASN A 1 125 ? 83.732 33.349 -11.765 1.00 26.60 125 ASN A C 1
ATOM 1018 O O . ASN A 1 125 ? 84.700 32.602 -11.530 1.00 26.11 125 ASN A O 1
ATOM 1023 N N . ILE A 1 126 ? 82.821 33.636 -10.834 1.00 26.03 126 ILE A N 1
ATOM 1024 C CA . ILE A 1 126 ? 82.982 33.121 -9.470 1.00 28.03 126 ILE A CA 1
ATOM 1025 C C . ILE A 1 126 ? 82.886 31.607 -9.360 1.00 27.13 126 ILE A C 1
ATOM 1026 O O . ILE A 1 126 ? 83.612 30.986 -8.576 1.00 29.82 126 ILE A O 1
ATOM 1031 N N . ILE A 1 127 ? 82.005 31.001 -10.149 1.00 24.34 127 ILE A N 1
ATOM 1032 C CA . ILE A 1 127 ? 81.868 29.545 -10.120 1.00 21.55 127 ILE A CA 1
ATOM 1033 C C . ILE A 1 127 ? 83.165 28.886 -10.573 1.00 22.24 127 ILE A C 1
ATOM 1034 O O . ILE A 1 127 ? 83.629 27.883 -9.990 1.00 19.76 127 ILE A O 1
ATOM 1039 N N . GLU A 1 128 ? 83.770 29.437 -11.615 1.00 20.04 128 GLU A N 1
ATOM 1040 C CA . GLU A 1 128 ? 85.035 28.871 -12.087 1.00 20.03 128 GLU A CA 1
ATOM 1041 C C . GLU A 1 128 ? 86.133 29.076 -11.034 1.00 18.95 128 GLU A C 1
ATOM 1042 O O . GLU A 1 128 ? 86.968 28.205 -10.803 1.00 18.89 128 GLU A O 1
ATOM 1048 N N . GLY A 1 129 ? 86.127 30.228 -10.380 1.00 21.39 129 GLY A N 1
ATOM 1049 C CA . GLY A 1 129 ? 87.140 30.478 -9.369 1.00 17.53 129 GLY A CA 1
ATOM 1050 C C . GLY A 1 129 ? 86.979 29.490 -8.236 1.00 22.24 129 GLY A C 1
ATOM 1051 O O . GLY A 1 129 ? 87.943 28.829 -7.846 1.00 23.75 129 GLY A O 1
ATOM 1052 N N . LEU A 1 130 ? 85.759 29.370 -7.715 1.00 21.52 130 LEU A N 1
ATOM 1053 C CA . LEU A 1 130 ? 85.487 28.447 -6.622 1.00 20.31 130 LEU A CA 1
ATOM 1054 C C . LEU A 1 130 ? 85.801 27.002 -7.005 1.00 21.00 130 LEU A C 1
ATOM 1055 O O . LEU A 1 130 ? 86.350 26.233 -6.199 1.00 18.89 130 LEU A O 1
ATOM 1060 N N . THR A 1 131 ? 85.468 26.627 -8.234 1.00 22.50 131 THR A N 1
ATOM 1061 C CA . THR A 1 131 ? 85.744 25.274 -8.701 1.00 22.46 131 THR A CA 1
ATOM 1062 C C . THR A 1 131 ? 87.254 25.008 -8.666 1.00 25.17 131 THR A C 1
ATOM 1063 O O . THR A 1 131 ? 87.691 23.867 -8.476 1.00 23.07 131 THR A O 1
ATOM 1067 N N . ALA A 1 132 ? 88.061 26.051 -8.833 1.00 25.16 132 ALA A N 1
ATOM 1068 C CA . ALA A 1 132 ? 89.507 25.837 -8.791 1.00 25.43 132 ALA A CA 1
ATOM 1069 C C . ALA A 1 132 ? 89.967 25.577 -7.360 1.00 25.13 132 ALA A C 1
ATOM 1070 O O . ALA A 1 132 ? 91.071 25.092 -7.143 1.00 22.20 132 ALA A O 1
ATOM 1072 N N . LEU A 1 133 ? 89.108 25.887 -6.393 1.00 23.46 133 LEU A N 1
ATOM 1073 C CA . LEU A 1 133 ? 89.440 25.688 -4.983 1.00 24.87 133 LEU A CA 1
ATOM 1074 C C . LEU A 1 133 ? 88.768 24.462 -4.362 1.00 24.96 133 LEU A C 1
ATOM 1075 O O . LEU A 1 133 ? 89.115 24.048 -3.254 1.00 26.00 133 LEU A O 1
ATOM 1080 N N . LEU A 1 134 ? 87.807 23.884 -5.070 1.00 26.33 134 LEU A N 1
ATOM 1081 C CA . LEU A 1 134 ? 87.067 22.738 -4.556 1.00 24.51 134 LEU A CA 1
ATOM 1082 C C . LEU A 1 134 ? 87.943 21.497 -4.349 1.00 24.30 134 LEU A C 1
ATOM 1083 O O . LEU A 1 134 ? 87.846 20.824 -3.317 1.00 21.66 134 LEU A O 1
ATOM 1088 N N . PRO A 1 135 ? 88.813 21.169 -5.321 1.00 23.10 135 PRO A N 1
ATOM 1089 C CA . PRO A 1 135 ? 89.632 19.980 -5.064 1.00 19.91 135 PRO A CA 1
ATOM 1090 C C . PRO A 1 135 ? 90.341 20.160 -3.721 1.00 20.78 135 PRO A C 1
ATOM 1091 O O . PRO A 1 135 ? 90.438 19.225 -2.931 1.00 21.66 135 PRO A O 1
ATOM 1095 N N . CYS A 1 136 ? 90.818 21.373 -3.456 1.00 23.11 136 CYS A N 1
ATOM 1096 C CA . CYS A 1 136 ? 91.494 21.652 -2.182 1.00 24.93 136 CYS A CA 1
ATOM 1097 C C . CYS A 1 136 ? 90.614 21.315 -0.985 1.00 24.53 136 CYS A C 1
ATOM 1098 O O . CYS A 1 136 ? 90.887 20.369 -0.245 1.00 24.92 136 CYS A O 1
ATOM 1101 N N . PHE A 1 137 ? 89.555 22.093 -0.799 1.00 23.12 137 PHE A N 1
ATOM 1102 C CA . PHE A 1 137 ? 88.643 21.891 0.327 1.00 24.68 137 PHE A CA 1
ATOM 1103 C C . PHE A 1 137 ? 88.027 20.482 0.384 1.00 27.22 137 PHE A C 1
ATOM 1104 O O . PHE A 1 137 ? 88.045 19.830 1.425 1.00 25.94 137 PHE A O 1
ATOM 1112 N N . TRP A 1 138 ? 87.512 20.012 -0.748 1.00 26.72 138 TRP A N 1
ATOM 1113 C CA . TRP A 1 138 ? 86.838 18.717 -0.817 1.00 25.67 138 TRP A CA 1
ATOM 1114 C C . TRP A 1 138 ? 87.718 17.480 -0.621 1.00 26.43 138 TRP A C 1
ATOM 1115 O O . TRP A 1 138 ? 87.382 16.609 0.183 1.00 24.05 138 TRP A O 1
ATOM 1126 N N . SER A 1 139 ? 88.838 17.399 -1.334 1.00 25.23 139 SER A N 1
ATOM 1127 C CA . SER A 1 139 ? 89.718 16.251 -1.196 1.00 23.01 139 SER A CA 1
ATOM 1128 C C . SER A 1 139 ? 90.251 16.056 0.227 1.00 24.54 139 SER A C 1
ATOM 1129 O O . SER A 1 139 ? 90.429 14.933 0.659 1.00 25.33 139 SER A O 1
ATOM 1132 N N . TYR A 1 140 ? 90.518 17.139 0.949 1.00 27.22 140 TYR A N 1
ATOM 1133 C CA . TYR A 1 140 ? 91.036 17.010 2.308 1.00 28.83 140 TYR A CA 1
ATOM 1134 C C . TYR A 1 140 ? 90.012 16.349 3.221 1.00 28.01 140 TYR A C 1
ATOM 1135 O O . TYR A 1 140 ? 90.370 15.599 4.136 1.00 32.49 140 TYR A O 1
ATOM 1144 N N . ALA A 1 141 ? 88.739 16.621 2.973 1.00 27.61 141 ALA A N 1
ATOM 1145 C CA . ALA A 1 141 ? 87.685 16.012 3.766 1.00 27.35 141 ALA A CA 1
ATOM 1146 C C . ALA A 1 141 ? 87.511 14.553 3.349 1.00 28.35 141 ALA A C 1
ATOM 1147 O O . ALA A 1 141 ? 87.342 13.681 4.204 1.00 27.23 141 ALA A O 1
ATOM 1149 N N . GLU A 1 142 ? 87.552 14.286 2.038 1.00 28.33 142 GLU A N 1
ATOM 1150 C CA . GLU A 1 142 ? 87.380 12.920 1.537 1.00 28.89 142 GLU A CA 1
ATOM 1151 C C . GLU A 1 142 ? 88.525 12.017 1.969 1.00 28.52 142 GLU A C 1
ATOM 1152 O O . GLU A 1 142 ? 88.321 10.837 2.245 1.00 26.35 142 GLU A O 1
ATOM 1158 N N . ILE A 1 143 ? 89.734 12.570 1.997 1.00 29.31 143 ILE A N 1
ATOM 1159 C CA . ILE A 1 143 ? 90.898 11.807 2.410 1.00 29.25 143 ILE A CA 1
ATOM 1160 C C . ILE A 1 143 ? 90.718 11.364 3.865 1.00 30.16 143 ILE A C 1
ATOM 1161 O O . ILE A 1 143 ? 90.930 10.201 4.187 1.00 31.43 143 ILE A O 1
ATOM 1166 N N . ALA A 1 144 ? 90.326 12.292 4.736 1.00 31.43 144 ALA A N 1
ATOM 1167 C CA . ALA A 1 144 ? 90.124 11.976 6.150 1.00 32.84 144 ALA A CA 1
ATOM 1168 C C . ALA A 1 144 ? 89.023 10.935 6.283 1.00 35.66 144 ALA A C 1
ATOM 1169 O O . ALA A 1 144 ? 89.177 9.948 7.005 1.00 35.57 144 ALA A O 1
ATOM 1171 N N . GLU A 1 145 ? 87.913 11.151 5.581 1.00 35.64 145 GLU A N 1
ATOM 1172 C CA . GLU A 1 145 ? 86.804 10.201 5.621 1.00 36.98 145 GLU A CA 1
ATOM 1173 C C . GLU A 1 145 ? 87.330 8.830 5.198 1.00 34.79 145 GLU A C 1
ATOM 1174 O O . GLU A 1 145 ? 87.056 7.826 5.844 1.00 34.71 145 GLU A O 1
ATOM 1180 N N . TYR A 1 146 ? 88.123 8.817 4.132 1.00 32.79 146 TYR A N 1
ATOM 1181 C CA . TYR A 1 146 ? 88.704 7.595 3.581 1.00 32.46 146 TYR A CA 1
ATOM 1182 C C . TYR A 1 146 ? 89.613 6.838 4.559 1.00 33.96 146 TYR A C 1
ATOM 1183 O O . TYR A 1 146 ? 89.626 5.610 4.570 1.00 32.74 146 TYR A O 1
ATOM 1192 N N . HIS A 1 147 ? 90.389 7.575 5.351 1.00 32.93 147 HIS A N 1
ATOM 1193 C CA . HIS A 1 147 ? 91.316 6.968 6.306 1.00 36.82 147 HIS A CA 1
ATOM 1194 C C . HIS A 1 147 ? 90.868 7.147 7.757 1.00 36.57 147 HIS A C 1
ATOM 1195 O O . HIS A 1 147 ? 91.669 7.052 8.682 1.00 34.89 147 HIS A O 1
ATOM 1202 N N . LYS A 1 148 ? 89.577 7.402 7.924 1.00 38.43 148 LYS A N 1
ATOM 1203 C CA . LYS A 1 148 ? 88.924 7.618 9.210 1.00 39.98 148 LYS A CA 1
ATOM 1204 C C . LYS A 1 148 ? 89.373 6.625 10.292 1.00 41.84 148 LYS A C 1
ATOM 1205 O O . LYS A 1 148 ? 89.784 7.015 11.386 1.00 39.25 148 LYS A O 1
ATOM 1211 N N . ASP A 1 149 ? 89.272 5.340 9.979 1.00 44.46 149 ASP A N 1
ATOM 1212 C CA . ASP A 1 149 ? 89.649 4.280 10.911 1.00 49.08 149 ASP A CA 1
ATOM 1213 C C . ASP A 1 149 ? 91.120 4.346 11.316 1.00 49.07 149 ASP A C 1
ATOM 1214 O O . ASP A 1 149 ? 91.439 4.285 12.505 1.00 49.67 149 ASP A O 1
ATOM 1219 N N . LYS A 1 150 ? 92.007 4.473 10.331 1.00 49.10 150 LYS A N 1
ATOM 1220 C CA . LYS A 1 150 ? 93.441 4.561 10.591 1.00 50.96 150 LYS A CA 1
ATOM 1221 C C . LYS A 1 150 ? 93.746 5.745 11.502 1.00 53.64 150 LYS A C 1
ATOM 1222 O O . LYS A 1 150 ? 94.655 5.693 12.337 1.00 52.79 150 LYS A O 1
ATOM 1228 N N . LEU A 1 151 ? 92.990 6.822 11.327 1.00 53.81 151 LEU A N 1
ATOM 1229 C CA . LEU A 1 151 ? 93.215 8.016 12.119 1.00 55.17 151 LEU A CA 1
ATOM 1230 C C . LEU A 1 151 ? 92.871 7.770 13.577 1.00 55.59 151 LEU A C 1
ATOM 1231 O O . LEU A 1 151 ? 93.691 8.020 14.458 1.00 56.13 151 LEU A O 1
ATOM 1236 N N . ARG A 1 152 ? 91.662 7.272 13.827 1.00 57.04 152 ARG A N 1
ATOM 1237 C CA . ARG A 1 152 ? 91.215 7.010 15.192 1.00 57.69 152 ARG A CA 1
ATOM 1238 C C . ARG A 1 152 ? 92.126 6.004 15.888 1.00 57.25 152 ARG A C 1
ATOM 1239 O O . ARG A 1 152 ? 91.953 5.704 17.068 1.00 58.02 152 ARG A O 1
ATOM 1247 N N . ASP A 1 153 ? 93.114 5.504 15.159 1.00 56.32 153 ASP A N 1
ATOM 1248 C CA . ASP A 1 153 ? 94.030 4.526 15.713 1.00 56.48 153 ASP A CA 1
ATOM 1249 C C . ASP A 1 153 ? 95.495 4.923 15.510 1.00 55.76 153 ASP A C 1
ATOM 1250 O O . ASP A 1 153 ? 96.398 4.132 15.774 1.00 54.69 153 ASP A O 1
ATOM 1255 N N . ASN A 1 154 ? 95.724 6.152 15.050 1.00 54.83 154 ASN A N 1
ATOM 1256 C CA . ASN A 1 154 ? 97.077 6.651 14.804 1.00 53.06 154 ASN A CA 1
ATOM 1257 C C . ASN A 1 154 ? 97.846 6.872 16.113 1.00 52.58 154 ASN A C 1
ATOM 1258 O O . ASN A 1 154 ? 97.371 7.558 17.022 1.00 52.14 154 ASN A O 1
ATOM 1263 N N . PRO A 1 155 ? 99.052 6.297 16.220 1.00 51.39 155 PRO A N 1
ATOM 1264 C CA . PRO A 1 155 ? 99.893 6.426 17.417 1.00 51.19 155 PRO A CA 1
ATOM 1265 C C . PRO A 1 155 ? 100.365 7.855 17.728 1.00 51.32 155 PRO A C 1
ATOM 1266 O O . PRO A 1 155 ? 100.441 8.255 18.893 1.00 51.00 155 PRO A O 1
ATOM 1270 N N . ILE A 1 156 ? 100.669 8.617 16.681 1.00 50.12 156 ILE A N 1
ATOM 1271 C CA . ILE A 1 156 ? 101.177 9.979 16.811 1.00 49.93 156 ILE A CA 1
ATOM 1272 C C . ILE A 1 156 ? 100.122 11.071 17.032 1.00 50.01 156 ILE A C 1
ATOM 1273 O O . ILE A 1 156 ? 99.376 11.428 16.115 1.00 50.17 156 ILE A O 1
ATOM 1278 N N . LYS A 1 157 ? 100.093 11.620 18.248 1.00 48.05 157 LYS A N 1
ATOM 1279 C CA . LYS A 1 157 ? 99.124 12.653 18.622 1.00 48.88 157 LYS A CA 1
ATOM 1280 C C . LYS A 1 157 ? 99.014 13.852 17.691 1.00 46.54 157 LYS A C 1
ATOM 1281 O O . LYS A 1 157 ? 97.909 14.329 17.423 1.00 47.09 157 LYS A O 1
ATOM 1287 N N . ILE A 1 158 ? 100.149 14.352 17.217 1.00 46.99 158 ILE A N 1
ATOM 1288 C CA . ILE A 1 158 ? 100.143 15.506 16.326 1.00 48.13 158 ILE A CA 1
ATOM 1289 C C . ILE A 1 158 ? 99.391 15.175 15.039 1.00 48.67 158 ILE A C 1
ATOM 1290 O O . ILE A 1 158 ? 98.592 15.979 14.557 1.00 50.49 158 ILE A O 1
ATOM 1295 N N . TYR A 1 159 ? 99.648 13.991 14.489 1.00 47.13 159 TYR A N 1
ATOM 1296 C CA . TYR A 1 159 ? 98.966 13.570 13.278 1.00 44.53 159 TYR A CA 1
ATOM 1297 C C . TYR A 1 159 ? 97.469 13.446 13.547 1.00 44.35 159 TYR A C 1
ATOM 1298 O O . TYR A 1 159 ? 96.651 13.798 12.699 1.00 42.25 159 TYR A O 1
ATOM 1307 N N . ARG A 1 160 ? 97.105 12.948 14.726 1.00 46.36 160 ARG A N 1
ATOM 1308 C CA . ARG A 1 160 ? 95.692 12.791 15.054 1.00 47.40 160 ARG A CA 1
ATOM 1309 C C . ARG A 1 160 ? 94.996 14.133 15.143 1.00 48.70 160 ARG A C 1
ATOM 1310 O O . ARG A 1 160 ? 93.907 14.305 14.603 1.00 50.83 160 ARG A O 1
ATOM 1318 N N . GLU A 1 161 ? 95.613 15.081 15.836 1.00 47.95 161 GLU A N 1
ATOM 1319 C CA . GLU A 1 161 ? 95.021 16.399 15.973 1.00 49.28 161 GLU A CA 1
ATOM 1320 C C . 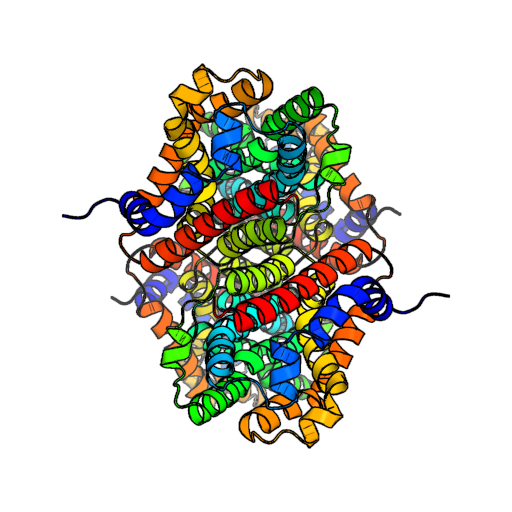GLU A 1 161 ? 94.840 16.956 14.562 1.00 48.69 161 GLU A C 1
ATOM 1321 O O . GLU A 1 161 ? 93.752 17.384 14.179 1.00 47.93 161 GLU A O 1
ATOM 1327 N N . TRP A 1 162 ? 95.923 16.925 13.793 1.00 46.40 162 TRP A N 1
ATOM 1328 C CA . TRP A 1 162 ? 95.924 17.416 12.421 1.00 44.72 162 TRP A CA 1
ATOM 1329 C C . TRP A 1 162 ? 94.773 16.844 11.595 1.00 44.88 162 TRP A C 1
ATOM 1330 O O . TRP A 1 162 ? 94.032 17.582 10.950 1.00 41.96 162 TRP A O 1
ATOM 1341 N N . GLY A 1 163 ? 94.620 15.526 11.634 1.00 44.93 163 GLY A N 1
ATOM 1342 C CA . GLY A 1 163 ? 93.580 14.882 10.857 1.00 46.53 163 GLY A CA 1
ATOM 1343 C C . GLY A 1 163 ? 92.142 15.135 11.261 1.00 46.93 163 GLY A C 1
ATOM 1344 O O . GLY A 1 163 ? 91.287 15.360 10.400 1.00 48.09 163 GLY A O 1
ATOM 1345 N N . LYS A 1 164 ? 91.866 15.101 12.559 1.00 44.80 164 LYS A N 1
ATOM 1346 C CA . LYS A 1 164 ? 90.506 15.292 13.052 1.00 45.15 164 LYS A CA 1
ATOM 1347 C C . LYS A 1 164 ? 89.827 16.561 12.554 1.00 42.25 164 LYS A C 1
ATOM 1348 O O . LYS A 1 164 ? 88.600 16.611 12.447 1.00 40.09 164 LYS A O 1
ATOM 1354 N N . VAL A 1 165 ? 90.613 17.580 12.228 1.00 39.68 165 VAL A N 1
ATOM 1355 C CA . VAL A 1 165 ? 90.034 18.829 11.752 1.00 39.30 165 VAL A CA 1
ATOM 1356 C C . VAL A 1 165 ? 89.129 18.611 10.531 1.00 38.40 165 VAL A C 1
ATOM 1357 O O . VAL A 1 165 ? 88.050 19.203 10.420 1.00 38.75 165 VAL A O 1
ATOM 1361 N N . TYR A 1 166 ? 89.554 17.735 9.631 1.00 36.29 166 TYR A N 1
ATOM 1362 C CA . TYR A 1 166 ? 88.790 17.491 8.416 1.00 37.78 166 TYR A CA 1
ATOM 1363 C C . TYR A 1 166 ? 87.527 16.639 8.549 1.00 38.27 166 TYR A C 1
ATOM 1364 O O . TYR A 1 166 ? 86.705 16.612 7.628 1.00 36.14 166 TYR A O 1
ATOM 1373 N N . LEU A 1 167 ? 87.350 15.983 9.698 1.00 38.89 167 LEU A N 1
ATOM 1374 C CA . LEU A 1 167 ? 86.154 15.166 9.943 1.00 37.17 167 LEU A CA 1
ATOM 1375 C C . LEU A 1 167 ? 85.073 15.936 10.701 1.00 35.23 167 LEU A C 1
ATOM 1376 O O . LEU A 1 167 ? 83.944 15.464 10.824 1.00 34.25 167 LEU A O 1
ATOM 1381 N N . SER A 1 168 ? 85.420 17.106 11.229 1.00 36.25 168 SER A N 1
ATOM 1382 C CA . SER A 1 168 ? 84.466 17.912 11.982 1.00 37.93 168 SER A CA 1
ATOM 1383 C C . SER A 1 168 ? 83.265 18.325 11.130 1.00 40.41 168 SER A C 1
ATOM 1384 O O . SER A 1 168 ? 83.371 18.428 9.906 1.00 40.25 168 SER A O 1
ATOM 1387 N N . ASN A 1 169 ? 82.124 18.556 11.780 1.00 40.11 169 ASN A N 1
ATOM 1388 C CA . ASN A 1 169 ? 80.905 18.947 11.079 1.00 42.05 169 ASN A CA 1
ATOM 1389 C C . ASN A 1 169 ? 81.057 20.308 10.440 1.00 40.98 169 ASN A C 1
ATOM 1390 O O . ASN A 1 169 ? 80.503 20.572 9.377 1.00 40.57 169 ASN A O 1
ATOM 1395 N N . GLU A 1 170 ? 81.794 21.182 11.111 1.00 40.79 170 GLU A N 1
ATOM 1396 C CA . GLU A 1 170 ? 82.006 22.521 10.612 1.00 40.07 170 GLU A CA 1
ATOM 1397 C C . GLU A 1 170 ? 82.770 22.479 9.289 1.00 37.82 170 GLU A C 1
ATOM 1398 O O . GLU A 1 170 ? 82.410 23.166 8.332 1.00 38.35 170 GLU A O 1
ATOM 1404 N N . TYR A 1 171 ? 83.829 21.681 9.239 1.00 34.35 171 TYR A N 1
ATOM 1405 C CA . TYR A 1 171 ? 84.623 21.599 8.026 1.00 33.29 171 TYR A CA 1
ATOM 1406 C C . TYR A 1 171 ? 83.793 20.961 6.928 1.00 34.46 171 TYR A C 1
ATOM 1407 O O . TYR A 1 171 ? 83.814 21.407 5.778 1.00 30.61 171 TYR A O 1
ATOM 1416 N N . LEU A 1 172 ? 83.055 19.918 7.299 1.00 34.07 172 LEU A N 1
ATOM 1417 C CA . LEU A 1 172 ? 82.199 19.212 6.361 1.00 35.12 172 LEU A CA 1
ATOM 1418 C C . LEU A 1 172 ? 81.081 20.106 5.849 1.00 36.74 172 LEU A C 1
ATOM 1419 O O . LEU A 1 172 ? 80.685 20.018 4.681 1.00 34.32 172 LEU A O 1
ATOM 1424 N N . ASN A 1 173 ? 80.561 20.965 6.719 1.00 35.51 173 ASN A N 1
ATOM 1425 C CA . ASN A 1 173 ? 79.477 21.844 6.311 1.00 35.26 173 ASN A CA 1
ATOM 1426 C C . ASN A 1 173 ? 79.984 22.935 5.386 1.00 31.84 173 ASN A C 1
ATOM 1427 O O . ASN A 1 173 ? 79.262 23.364 4.495 1.00 32.41 173 ASN A O 1
ATOM 1432 N N . LEU A 1 174 ? 81.228 23.363 5.596 1.00 28.74 174 LEU A N 1
ATOM 1433 C CA . LEU A 1 174 ? 81.849 24.391 4.764 1.00 30.13 174 LEU A CA 1
ATOM 1434 C C . LEU A 1 174 ? 82.016 23.857 3.335 1.00 27.46 174 LEU A C 1
ATOM 1435 O O . LEU A 1 174 ? 81.649 24.522 2.360 1.00 26.75 174 LEU A O 1
ATOM 1440 N N . VAL A 1 175 ? 82.577 22.664 3.206 1.00 25.05 175 VAL A N 1
ATOM 1441 C CA . VAL A 1 175 ? 82.739 22.071 1.881 1.00 27.49 175 VAL A CA 1
ATOM 1442 C C . VAL A 1 175 ? 81.350 21.909 1.254 1.00 27.26 175 VAL A C 1
ATOM 1443 O O . VAL A 1 175 ? 81.154 22.177 0.060 1.00 27.50 175 VAL A O 1
ATOM 1447 N N . GLY A 1 176 ? 80.387 21.485 2.070 1.00 25.70 176 GLY A N 1
ATOM 1448 C CA . GLY A 1 176 ? 79.031 21.303 1.584 1.00 21.64 176 GLY A CA 1
ATOM 1449 C C . GLY A 1 176 ? 78.531 22.592 0.967 1.00 24.98 176 GLY A C 1
ATOM 1450 O O . GLY A 1 176 ? 78.008 22.593 -0.151 1.00 24.90 176 GLY A O 1
ATOM 1451 N N . ARG A 1 177 ? 78.698 23.697 1.692 1.00 22.71 177 ARG A N 1
ATOM 1452 C CA . ARG A 1 177 ? 78.287 25.004 1.198 1.00 25.54 177 ARG A CA 1
ATOM 1453 C C . ARG A 1 177 ? 79.003 25.406 -0.095 1.00 24.09 177 ARG A C 1
ATOM 1454 O O . ARG A 1 177 ? 78.394 26.008 -0.986 1.00 23.97 177 ARG A O 1
ATOM 1462 N N . LEU A 1 178 ? 80.293 25.110 -0.198 1.00 22.09 178 LEU A N 1
ATOM 1463 C CA . LEU A 1 178 ? 81.015 25.468 -1.414 1.00 22.88 178 LEU A CA 1
ATOM 1464 C C . LEU A 1 178 ? 80.414 24.702 -2.592 1.00 24.34 178 LEU A C 1
ATOM 1465 O O . LEU A 1 178 ? 80.241 25.259 -3.678 1.00 26.55 178 LEU A O 1
ATOM 1470 N N . ARG A 1 179 ? 80.069 23.438 -2.370 1.00 24.93 179 ARG A N 1
ATOM 1471 C CA . ARG A 1 179 ? 79.475 22.629 -3.427 1.00 25.78 179 ARG A CA 1
ATOM 1472 C C . ARG A 1 179 ? 78.072 23.107 -3.788 1.00 26.11 179 ARG A C 1
ATOM 1473 O O . ARG A 1 179 ? 77.669 23.034 -4.952 1.00 23.29 179 ARG A O 1
ATOM 1481 N N . LYS A 1 180 ? 77.336 23.614 -2.799 1.00 27.42 180 LYS A N 1
ATOM 1482 C CA . LYS A 1 180 ? 75.987 24.096 -3.045 1.00 28.72 180 LYS A CA 1
ATOM 1483 C C . LYS A 1 180 ? 76.035 25.317 -3.947 1.00 28.60 180 LYS A C 1
ATOM 1484 O O . LYS A 1 180 ? 75.231 25.460 -4.867 1.00 26.88 180 LYS A O 1
ATOM 1490 N N . ILE A 1 181 ? 76.983 26.205 -3.682 1.00 25.23 181 ILE A N 1
ATOM 1491 C CA . ILE A 1 181 ? 77.112 27.376 -4.507 1.00 26.17 181 ILE A CA 1
ATOM 1492 C C . ILE A 1 181 ? 77.424 26.964 -5.944 1.00 24.44 181 ILE A C 1
ATOM 1493 O O . ILE A 1 181 ? 76.760 27.404 -6.879 1.00 26.54 181 ILE A O 1
ATOM 1498 N N . ILE A 1 182 ? 78.410 26.104 -6.126 1.00 22.27 182 ILE A N 1
ATOM 1499 C CA . ILE A 1 182 ? 78.740 25.667 -7.476 1.00 27.13 182 ILE A CA 1
ATOM 1500 C C . ILE A 1 182 ? 77.547 24.927 -8.115 1.00 29.08 182 ILE A C 1
ATOM 1501 O O . ILE A 1 182 ? 77.222 25.147 -9.281 1.00 26.79 182 ILE A O 1
ATOM 1506 N N . ASP A 1 183 ? 76.866 24.088 -7.340 1.00 29.00 183 ASP A N 1
ATOM 1507 C CA . ASP A 1 183 ? 75.747 23.324 -7.895 1.00 31.82 183 ASP A CA 1
ATOM 1508 C C . ASP A 1 183 ? 74.479 24.095 -8.221 1.00 31.10 183 ASP A C 1
ATOM 1509 O O . ASP A 1 183 ? 73.669 23.623 -9.006 1.00 27.76 183 ASP A O 1
ATOM 1514 N N . SER A 1 184 ? 74.307 25.276 -7.638 1.00 32.31 184 SER A N 1
ATOM 1515 C CA . SER A 1 184 ? 73.106 26.069 -7.909 1.00 34.05 184 SER A CA 1
ATOM 1516 C C . SER A 1 184 ? 73.311 26.966 -9.124 1.00 35.62 184 SER A C 1
ATOM 1517 O O . SER A 1 184 ? 72.465 27.796 -9.438 1.00 34.24 184 SER A O 1
ATOM 1520 N N . SER A 1 185 ? 74.439 26.788 -9.806 1.00 35.17 185 SER A N 1
ATOM 1521 C CA . SER A 1 185 ? 74.758 27.584 -10.981 1.00 37.99 185 SER A CA 1
ATOM 1522 C C . SER A 1 185 ? 74.197 26.962 -12.255 1.00 41.37 185 SER A C 1
ATOM 1523 O O . SER A 1 185 ? 73.542 25.917 -12.221 1.00 41.17 185 SER A O 1
ATOM 1526 N N . GLY A 1 186 ? 74.489 27.607 -13.379 1.00 43.62 186 GLY A N 1
ATOM 1527 C CA . GLY A 1 186 ? 74.012 27.138 -14.667 1.00 49.60 186 GLY A CA 1
ATOM 1528 C C . GLY A 1 186 ? 74.440 25.737 -15.069 1.00 51.30 186 GLY A C 1
ATOM 1529 O O . GLY A 1 186 ? 75.482 25.233 -14.651 1.00 52.62 186 GLY A O 1
ATOM 1530 N N . HIS A 1 187 ? 73.616 25.112 -15.902 1.00 51.90 187 HIS A N 1
ATOM 1531 C CA . HIS A 1 187 ? 73.865 23.768 -16.394 1.00 52.52 187 HIS A CA 1
ATOM 1532 C C . HIS A 1 187 ? 74.941 23.746 -17.482 1.00 52.70 187 HIS A C 1
ATOM 1533 O O . HIS A 1 187 ? 75.604 22.727 -17.692 1.00 55.39 187 HIS A O 1
ATOM 1540 N N . SER A 1 188 ? 75.130 24.871 -18.165 1.00 50.91 188 SER A N 1
ATOM 1541 C CA . SER A 1 188 ? 76.121 24.937 -19.236 1.00 50.46 188 SER A CA 1
ATOM 1542 C C . SER A 1 188 ? 77.528 25.286 -18.746 1.00 46.36 188 SER A C 1
ATOM 1543 O O . SER A 1 188 ? 77.745 25.546 -17.560 1.00 43.29 188 SER A O 1
ATOM 1546 N N . GLY A 1 189 ? 78.477 25.290 -19.682 1.00 43.08 189 GLY A N 1
ATOM 1547 C CA . GLY A 1 189 ? 79.852 25.605 -19.343 1.00 36.75 189 GLY A CA 1
ATOM 1548 C C . GLY A 1 189 ? 80.478 24.538 -18.459 1.00 36.04 189 GLY A C 1
ATOM 1549 O O . GLY A 1 189 ? 81.491 24.779 -17.819 1.00 32.10 189 GLY A O 1
ATOM 1550 N N . TYR A 1 190 ? 79.891 23.348 -18.423 1.00 30.74 190 TYR A N 1
ATOM 1551 C CA . TYR A 1 190 ? 80.446 22.294 -17.583 1.00 32.75 190 TYR A CA 1
ATOM 1552 C C . TYR A 1 190 ? 81.879 21.918 -17.943 1.00 30.98 190 TYR A C 1
ATOM 1553 O O . TYR A 1 190 ? 82.720 21.734 -17.057 1.00 31.09 190 TYR A O 1
ATOM 1562 N N . ASP A 1 191 ? 82.157 21.796 -19.238 1.00 29.76 191 ASP A N 1
ATOM 1563 C CA . ASP A 1 191 ? 83.489 21.419 -19.677 1.00 32.68 191 ASP A CA 1
ATOM 1564 C C . ASP A 1 191 ? 84.618 22.283 -19.106 1.00 27.55 191 ASP A C 1
ATO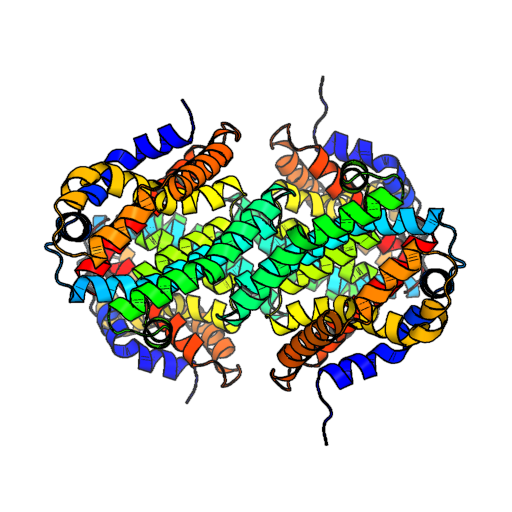M 1565 O O . ASP A 1 191 ? 85.678 21.762 -18.777 1.00 25.53 191 ASP A O 1
ATOM 1570 N N . ARG A 1 192 ? 84.398 23.587 -18.978 1.00 29.31 192 ARG A N 1
ATOM 1571 C CA . ARG A 1 192 ? 85.418 24.469 -18.396 1.00 28.32 192 ARG A CA 1
ATOM 1572 C C . ARG A 1 192 ? 85.613 24.073 -16.928 1.00 25.28 192 ARG A C 1
ATOM 1573 O O . ARG A 1 192 ? 86.727 23.978 -16.446 1.00 26.62 192 ARG A O 1
ATOM 1581 N N . LEU A 1 193 ? 84.509 23.833 -16.228 1.00 25.76 193 LEU A N 1
ATOM 1582 C CA . LEU A 1 193 ? 84.550 23.440 -14.821 1.00 23.22 193 LEU A CA 1
ATOM 1583 C C . LEU A 1 193 ? 85.313 22.133 -14.674 1.00 24.39 193 LEU A C 1
ATOM 1584 O O . LEU A 1 193 ? 86.151 21.977 -13.776 1.00 23.78 193 LEU A O 1
ATOM 1589 N N . ARG A 1 194 ? 85.030 21.197 -15.575 1.00 25.35 194 ARG A N 1
ATOM 1590 C CA . ARG A 1 194 ? 85.682 19.904 -15.546 1.00 26.75 194 ARG A CA 1
ATOM 1591 C C . ARG A 1 194 ? 87.200 20.037 -15.635 1.00 24.95 194 ARG A C 1
ATOM 1592 O O . ARG A 1 194 ? 87.919 19.484 -14.796 1.00 24.21 194 ARG A O 1
ATOM 1600 N N . ARG A 1 195 ? 87.686 20.775 -16.632 1.00 26.24 195 ARG A N 1
ATOM 1601 C CA . ARG A 1 195 ? 89.133 20.966 -16.803 1.00 27.23 195 ARG A CA 1
ATOM 1602 C C . ARG A 1 195 ? 89.746 21.669 -15.582 1.00 25.15 195 ARG A C 1
ATOM 1603 O O . ARG A 1 195 ? 90.835 21.319 -15.128 1.00 22.50 195 ARG A O 1
ATOM 1611 N N . ILE A 1 196 ? 89.047 22.666 -15.049 1.00 23.98 196 ILE A N 1
ATOM 1612 C CA . ILE A 1 196 ? 89.559 23.377 -13.879 1.00 23.10 196 ILE A CA 1
ATOM 1613 C C . ILE A 1 196 ? 89.673 22.430 -12.688 1.00 22.12 196 ILE A C 1
ATOM 1614 O O . ILE A 1 196 ? 90.703 22.400 -12.002 1.00 22.72 196 ILE A O 1
ATOM 1619 N N . PHE A 1 197 ? 88.613 21.660 -12.450 1.00 21.94 197 PHE A N 1
ATOM 1620 C CA . PHE A 1 197 ? 88.579 20.723 -11.333 1.00 24.64 197 PHE A CA 1
ATOM 1621 C C . PHE A 1 197 ? 89.636 19.627 -11.505 1.00 25.21 197 PHE A C 1
ATOM 1622 O O . PHE A 1 197 ? 90.270 19.214 -10.538 1.00 25.53 197 PHE A O 1
ATOM 1630 N N . ILE A 1 198 ? 89.813 19.137 -12.729 1.00 22.99 198 ILE A N 1
ATOM 1631 C CA . ILE A 1 198 ? 90.804 18.093 -12.950 1.00 26.12 198 ILE A CA 1
ATOM 1632 C C . ILE A 1 198 ? 92.222 18.634 -12.758 1.00 26.44 198 ILE A C 1
ATOM 1633 O O . ILE A 1 198 ? 93.110 17.943 -12.242 1.00 25.61 198 ILE A O 1
ATOM 1638 N N . THR A 1 199 ? 92.433 19.877 -13.166 1.00 25.50 199 THR A N 1
ATOM 1639 C CA . THR A 1 199 ? 93.746 20.510 -12.992 1.00 25.93 199 THR A CA 1
ATOM 1640 C C . THR A 1 199 ? 94.039 20.626 -11.500 1.00 24.31 199 THR A C 1
ATOM 1641 O O . THR A 1 199 ? 95.134 20.297 -11.039 1.00 25.70 199 THR A O 1
ATOM 1645 N N . GLY A 1 200 ? 93.043 21.087 -10.751 1.00 24.13 200 GLY A N 1
ATOM 1646 C CA . GLY A 1 200 ? 93.221 21.258 -9.321 1.00 23.40 200 GLY A CA 1
ATOM 1647 C C . GLY A 1 200 ? 93.515 19.945 -8.634 1.00 23.99 200 GLY A C 1
ATOM 1648 O O . GLY A 1 200 ? 94.300 19.894 -7.682 1.00 25.44 200 GLY A O 1
ATOM 1649 N N . SER A 1 201 ? 92.878 18.881 -9.120 1.00 24.72 201 SER A N 1
ATOM 1650 C CA . SER A 1 201 ? 93.056 17.545 -8.556 1.00 23.56 201 SER A CA 1
ATOM 1651 C C . SER A 1 201 ? 94.470 17.048 -8.830 1.00 24.61 201 SER A C 1
ATOM 1652 O O . SER A 1 201 ? 95.093 16.417 -7.967 1.00 24.23 201 SER A O 1
ATOM 1655 N N . LYS A 1 202 ? 94.977 17.319 -10.032 1.00 26.10 202 LYS A N 1
ATOM 1656 C CA . LYS A 1 202 ? 96.345 16.911 -10.367 1.00 26.95 202 LYS A CA 1
ATOM 1657 C C . LYS A 1 202 ? 97.334 17.644 -9.466 1.00 26.62 202 LYS A C 1
ATOM 1658 O O . LYS A 1 202 ? 98.290 17.049 -8.964 1.00 24.12 202 LYS A O 1
ATOM 1664 N N . PHE A 1 203 ? 97.102 18.936 -9.252 1.00 27.97 203 PHE A N 1
ATOM 1665 C CA . PHE A 1 203 ? 97.989 19.702 -8.372 1.00 27.49 203 PHE A CA 1
ATOM 1666 C C . PHE A 1 203 ? 97.987 19.112 -6.969 1.00 27.14 203 PHE A C 1
ATOM 1667 O O . PHE A 1 203 ? 99.024 19.043 -6.325 1.00 28.81 203 PHE A O 1
ATOM 1675 N N . GLU A 1 204 ? 96.816 18.700 -6.488 1.00 28.60 204 GLU A N 1
ATOM 1676 C CA . GLU A 1 204 ? 96.726 18.111 -5.160 1.00 29.34 204 GLU A CA 1
ATOM 1677 C C . GLU A 1 204 ? 97.621 16.873 -5.066 1.00 28.20 204 GLU A C 1
ATOM 1678 O O . GLU A 1 204 ? 98.350 16.697 -4.092 1.00 29.46 204 GLU A O 1
ATOM 1684 N N . LEU A 1 205 ? 97.544 16.016 -6.076 1.00 27.00 205 LEU A N 1
ATOM 1685 C CA . LEU A 1 205 ? 98.342 14.799 -6.108 1.00 31.89 205 LEU A CA 1
ATOM 1686 C C . LEU A 1 205 ? 99.816 15.182 -6.172 1.00 32.59 205 LEU A C 1
ATOM 1687 O O . LEU A 1 205 ? 100.651 14.631 -5.448 1.00 32.73 205 LEU A O 1
ATOM 1692 N N . ALA A 1 206 ? 100.120 16.159 -7.020 1.00 31.85 206 ALA A N 1
ATOM 1693 C CA . ALA A 1 206 ? 101.489 16.628 -7.187 1.00 32.45 206 ALA A CA 1
ATOM 1694 C C . ALA A 1 206 ? 102.019 17.192 -5.879 1.00 31.76 206 ALA A C 1
ATOM 1695 O O . ALA A 1 206 ? 103.206 17.046 -5.561 1.00 33.79 206 ALA A O 1
ATOM 1697 N N . PHE A 1 207 ? 101.141 17.844 -5.124 1.00 28.22 207 PHE A N 1
ATOM 1698 C CA . PHE A 1 207 ? 101.550 18.443 -3.868 1.00 32.89 207 PHE A CA 1
ATOM 1699 C C . PHE A 1 207 ? 101.981 17.366 -2.869 1.00 33.55 207 PHE A C 1
ATOM 1700 O O . PHE A 1 207 ? 102.988 17.515 -2.177 1.00 31.73 207 PHE A O 1
ATOM 1708 N N . TRP A 1 208 ? 101.209 16.288 -2.782 1.00 33.05 208 TRP A N 1
ATOM 1709 C CA . TRP A 1 208 ? 101.563 15.220 -1.860 1.00 34.44 208 TRP A CA 1
ATOM 1710 C C . TRP A 1 208 ? 102.868 14.611 -2.333 1.00 36.06 208 TRP A C 1
ATOM 1711 O O . TRP A 1 208 ? 103.754 14.321 -1.534 1.00 35.01 208 TRP A O 1
ATOM 1722 N N . GLU A 1 209 ? 102.987 14.447 -3.645 1.00 36.80 209 GLU A N 1
ATOM 1723 C CA . GLU A 1 209 ? 104.177 13.857 -4.230 1.00 39.79 209 GLU A CA 1
ATOM 1724 C C . GLU A 1 209 ? 105.431 14.651 -3.902 1.00 40.59 209 GLU A C 1
ATOM 1725 O O . GLU A 1 209 ? 106.460 14.075 -3.556 1.00 41.06 209 GLU A O 1
ATOM 1731 N N . MET A 1 210 ? 105.355 15.973 -4.005 1.00 39.45 210 MET A N 1
ATOM 1732 C CA . MET A 1 210 ? 106.527 16.781 -3.711 1.00 39.04 210 MET A CA 1
ATOM 1733 C C . MET A 1 210 ? 106.805 16.788 -2.213 1.00 38.56 210 MET A C 1
ATOM 1734 O O . MET A 1 210 ? 107.947 16.968 -1.788 1.00 39.29 210 MET A O 1
ATOM 1739 N N . ALA A 1 211 ? 105.761 16.602 -1.411 1.00 36.36 211 ALA A N 1
ATOM 1740 C CA . ALA A 1 211 ? 105.935 16.557 0.031 1.00 36.08 211 ALA A CA 1
ATOM 1741 C C . ALA A 1 211 ? 106.627 15.227 0.355 1.00 38.29 211 ALA A C 1
ATOM 1742 O O . ALA A 1 211 ? 107.399 15.125 1.301 1.00 37.83 211 ALA A O 1
ATOM 1744 N N . TRP A 1 212 ? 106.337 14.211 -0.450 1.00 40.59 212 TRP A N 1
ATOM 1745 C CA . TRP A 1 212 ? 106.921 12.890 -0.269 1.00 44.35 212 TRP A CA 1
ATOM 1746 C C . TRP A 1 212 ? 108.386 12.914 -0.701 1.00 45.49 212 TRP A C 1
ATOM 1747 O O . TRP A 1 212 ? 109.243 12.328 -0.041 1.00 45.69 212 TRP A O 1
ATOM 1758 N N . ARG A 1 213 ? 108.662 13.604 -1.804 1.00 45.18 213 ARG A N 1
ATOM 1759 C CA . ARG A 1 213 ? 110.012 13.720 -2.326 1.00 46.73 213 ARG A CA 1
ATOM 1760 C C . ARG A 1 213 ? 110.862 14.721 -1.556 1.00 46.79 213 ARG A C 1
ATOM 1761 O O . ARG A 1 213 ? 112.085 14.647 -1.583 1.00 47.77 213 ARG A O 1
ATOM 1769 N N . GLY A 1 214 ? 110.221 15.657 -0.865 1.00 47.45 214 GLY A N 1
ATOM 1770 C CA . GLY A 1 214 ? 110.977 16.646 -0.115 1.00 47.08 214 GLY A CA 1
ATOM 1771 C C . GLY A 1 214 ? 111.662 17.589 -1.085 1.00 49.95 214 GLY A C 1
ATOM 1772 O O . GLY A 1 214 ? 112.763 18.081 -0.833 1.00 49.91 214 GLY A O 1
ATOM 1773 N N . GLY A 1 215 ? 110.991 17.832 -2.207 1.00 51.19 215 GLY A N 1
ATOM 1774 C CA . GLY A 1 215 ? 111.512 18.702 -3.241 1.00 52.13 215 GLY A CA 1
ATOM 1775 C C . GLY A 1 215 ? 110.694 18.444 -4.492 1.00 54.69 215 GLY A C 1
ATOM 1776 O O . GLY A 1 215 ? 109.721 17.667 -4.390 1.00 54.49 215 GLY A O 1
ATOM 1777 N N . VAL B 1 3 ? 109.262 66.215 4.605 1.00 47.48 3 VAL B N 1
ATOM 1778 C CA . VAL B 1 3 ? 107.766 66.288 4.591 1.00 49.45 3 VAL B CA 1
ATOM 1779 C C . VAL B 1 3 ? 107.160 64.951 4.180 1.00 46.93 3 VAL B C 1
ATOM 1780 O O . VAL B 1 3 ? 107.436 64.444 3.093 1.00 47.86 3 VAL B O 1
ATOM 1784 N N . MET B 1 4 ? 106.327 64.390 5.049 1.00 44.12 4 MET B N 1
ATOM 1785 C CA . MET B 1 4 ? 105.691 63.108 4.775 1.00 40.30 4 MET B CA 1
ATOM 1786 C C . MET B 1 4 ? 104.671 63.132 3.647 1.00 34.68 4 MET B C 1
ATOM 1787 O O . MET B 1 4 ? 103.903 64.086 3.498 1.00 35.00 4 MET B O 1
ATOM 1792 N N . ILE B 1 5 ? 104.675 62.064 2.854 1.00 32.39 5 ILE B N 1
ATOM 1793 C CA . ILE B 1 5 ? 103.780 61.924 1.705 1.00 29.48 5 ILE B CA 1
ATOM 1794 C C . ILE B 1 5 ? 102.352 62.349 2.018 1.00 27.97 5 ILE B C 1
ATOM 1795 O O . ILE B 1 5 ? 101.764 63.181 1.333 1.00 27.88 5 ILE B O 1
ATOM 1800 N N . THR B 1 6 ? 101.805 61.785 3.076 1.00 25.71 6 THR B N 1
ATOM 1801 C CA . THR B 1 6 ? 100.449 62.092 3.492 1.00 30.27 6 THR B CA 1
ATOM 1802 C C . THR B 1 6 ? 100.189 63.598 3.733 1.00 30.59 6 THR B C 1
ATOM 1803 O O . THR B 1 6 ? 99.154 64.144 3.308 1.00 29.17 6 THR B O 1
ATOM 1807 N N . ASP B 1 7 ? 101.127 64.284 4.386 1.00 30.94 7 ASP B N 1
ATOM 1808 C CA . ASP B 1 7 ? 100.944 65.721 4.625 1.00 31.08 7 ASP B CA 1
ATOM 1809 C C . ASP B 1 7 ? 101.002 66.472 3.300 1.00 29.25 7 ASP B C 1
ATOM 1810 O O . ASP B 1 7 ? 100.336 67.491 3.123 1.00 27.94 7 ASP B O 1
ATOM 1815 N N . LYS B 1 8 ? 101.798 65.960 2.366 1.00 28.47 8 LYS B N 1
ATOM 1816 C CA . LYS B 1 8 ? 101.904 66.587 1.059 1.00 29.30 8 LYS B CA 1
ATOM 1817 C C . LYS B 1 8 ? 100.571 66.457 0.336 1.00 29.10 8 LYS B C 1
ATOM 1818 O O . LYS B 1 8 ? 100.066 67.432 -0.223 1.00 28.72 8 LYS B O 1
ATOM 1824 N N . LEU B 1 9 ? 100.009 65.247 0.343 1.00 27.58 9 LEU B N 1
ATOM 1825 C CA . LEU B 1 9 ? 98.717 64.994 -0.298 1.00 28.56 9 LEU B CA 1
ATOM 1826 C C . LEU B 1 9 ? 97.653 65.961 0.255 1.00 24.15 9 LEU B C 1
ATOM 1827 O O . LEU B 1 9 ? 96.902 66.577 -0.503 1.00 23.70 9 LEU B O 1
ATOM 1832 N N . ARG B 1 10 ? 97.601 66.085 1.574 1.00 24.30 10 ARG B N 1
ATOM 1833 C CA . ARG B 1 10 ? 96.659 66.978 2.242 1.00 25.13 10 ARG B CA 1
ATOM 1834 C C . ARG B 1 10 ? 96.882 68.410 1.718 1.00 29.43 10 ARG B C 1
ATOM 1835 O O . ARG B 1 10 ? 95.922 69.124 1.387 1.00 25.85 10 ARG B O 1
ATOM 1843 N N . ARG B 1 11 ? 98.152 68.809 1.619 1.00 27.76 11 ARG B N 1
ATOM 1844 C CA . ARG B 1 11 ? 98.507 70.146 1.139 1.00 30.88 11 ARG B CA 1
ATOM 1845 C C . ARG B 1 11 ? 98.074 70.419 -0.303 1.00 29.86 11 ARG B C 1
ATOM 1846 O O . ARG B 1 11 ? 97.551 71.488 -0.622 1.00 27.41 11 ARG B O 1
ATOM 1854 N N . ASP B 1 12 ? 98.289 69.448 -1.177 1.00 29.68 12 ASP B N 1
ATOM 1855 C CA . ASP B 1 12 ? 97.939 69.621 -2.575 1.00 29.41 12 ASP B CA 1
ATOM 1856 C C . ASP B 1 12 ? 96.460 69.447 -2.914 1.00 30.34 12 ASP B C 1
ATOM 1857 O O . ASP B 1 12 ? 96.073 69.590 -4.068 1.00 33.65 12 ASP B O 1
ATOM 1862 N N . SER B 1 13 ? 95.637 69.136 -1.916 1.00 31.10 13 SER B N 1
ATOM 1863 C CA . SER B 1 13 ? 94.198 68.950 -2.128 1.00 26.63 13 SER B CA 1
ATOM 1864 C C . SER B 1 13 ? 93.448 69.832 -1.137 1.00 27.22 13 SER B C 1
ATOM 1865 O O . SER B 1 13 ? 92.248 69.686 -0.916 1.00 23.52 13 SER B O 1
ATOM 1868 N N . GLU B 1 14 ? 94.189 70.772 -0.562 1.00 26.34 14 GLU B N 1
ATOM 1869 C CA . GLU B 1 14 ? 93.681 71.719 0.421 1.00 26.82 14 GLU B CA 1
ATOM 1870 C C . GLU B 1 14 ? 92.409 72.493 0.003 1.00 24.25 14 GLU B C 1
ATOM 1871 O O . GLU B 1 14 ? 91.451 72.575 0.772 1.00 23.17 14 GLU B O 1
ATOM 1877 N N . GLN B 1 15 ? 92.401 73.044 -1.207 1.00 23.97 15 GLN B N 1
ATOM 1878 C CA . GLN B 1 15 ? 91.243 73.784 -1.728 1.00 27.16 15 GLN B CA 1
ATOM 1879 C C . GLN B 1 15 ? 89.993 72.890 -1.782 1.00 25.39 15 GLN B C 1
ATOM 1880 O O . GLN B 1 15 ? 88.873 73.343 -1.536 1.00 26.61 15 GLN B O 1
ATOM 1886 N N . ILE B 1 16 ? 90.187 71.617 -2.104 1.00 24.54 16 ILE B N 1
ATOM 1887 C CA . ILE B 1 16 ? 89.067 70.679 -2.208 1.00 22.20 16 ILE B CA 1
ATOM 1888 C C . ILE B 1 16 ? 88.462 70.353 -0.853 1.00 21.89 16 ILE B C 1
ATOM 1889 O O . ILE B 1 16 ? 87.242 70.387 -0.691 1.00 21.17 16 ILE B O 1
ATOM 1894 N N . TRP B 1 17 ? 89.324 70.028 0.110 1.00 22.82 17 TRP B N 1
ATOM 1895 C CA . TRP B 1 17 ? 88.886 69.686 1.459 1.00 23.83 17 TRP B CA 1
ATOM 1896 C C . TRP B 1 17 ? 88.188 70.863 2.117 1.00 23.54 17 TRP B C 1
ATOM 1897 O O . TRP B 1 17 ? 87.277 70.682 2.925 1.00 24.09 17 TRP B O 1
ATOM 1908 N N . LYS B 1 18 ? 88.605 72.079 1.780 1.00 26.10 18 LYS B N 1
ATOM 1909 C CA . LYS B 1 18 ? 87.935 73.247 2.353 1.00 24.13 18 LYS B CA 1
ATOM 1910 C C . LYS B 1 18 ? 86.489 73.184 1.880 1.00 24.44 18 LYS B C 1
ATOM 1911 O O . LYS B 1 18 ? 85.559 73.470 2.644 1.00 24.02 18 LYS B O 1
ATOM 1917 N N . LYS B 1 19 ? 86.295 72.798 0.617 1.00 24.71 19 LYS B N 1
ATOM 1918 C CA . LYS B 1 19 ? 84.947 72.706 0.055 1.00 24.02 19 LYS B CA 1
ATOM 1919 C C . LYS B 1 19 ? 84.119 71.589 0.705 1.00 23.16 19 LYS B C 1
ATOM 1920 O O . LYS B 1 19 ? 82.895 71.717 0.853 1.00 19.24 19 LYS B O 1
ATOM 1926 N N . ILE B 1 20 ? 84.784 70.491 1.077 1.00 21.84 20 ILE B N 1
ATOM 1927 C CA . ILE B 1 20 ? 84.090 69.387 1.728 1.00 21.77 20 ILE B CA 1
ATOM 1928 C C . ILE B 1 20 ? 83.625 69.831 3.122 1.00 23.07 20 ILE B C 1
ATOM 1929 O O . ILE B 1 20 ? 82.453 69.645 3.479 1.00 20.34 20 ILE B O 1
ATOM 1934 N N . PHE B 1 21 ? 84.540 70.437 3.892 1.00 24.82 21 PHE B N 1
ATOM 1935 C CA . PHE B 1 21 ? 84.230 70.911 5.246 1.00 23.70 21 PHE B CA 1
ATOM 1936 C C . PHE B 1 21 ? 83.020 71.834 5.304 1.00 23.76 21 PHE B C 1
ATOM 1937 O O . PHE B 1 21 ? 82.218 71.750 6.227 1.00 25.20 21 PHE B O 1
ATOM 1945 N N . GLU B 1 22 ? 82.895 72.720 4.323 1.00 21.62 22 GLU B N 1
ATOM 1946 C CA . GLU B 1 22 ? 81.787 73.661 4.305 1.00 24.23 22 GLU B CA 1
ATOM 1947 C C . GLU B 1 22 ? 80.637 73.269 3.393 1.00 24.64 22 GLU B C 1
ATOM 1948 O O . GLU B 1 22 ? 79.754 74.078 3.156 1.00 23.78 22 GLU B O 1
ATOM 1954 N N . HIS B 1 23 ? 80.633 72.046 2.868 1.00 23.66 23 HIS B N 1
ATOM 1955 C CA . HIS B 1 23 ? 79.526 71.657 2.001 1.00 23.05 23 HIS B CA 1
ATOM 1956 C C . HIS B 1 23 ? 78.226 71.676 2.825 1.00 22.46 23 HIS B C 1
ATOM 1957 O O . HIS B 1 23 ? 78.210 71.217 3.959 1.00 25.23 23 HIS B O 1
ATOM 1964 N N . PRO B 1 24 ? 77.126 72.216 2.268 1.00 22.34 24 PRO B N 1
ATOM 1965 C CA . PRO B 1 24 ? 75.847 72.281 2.987 1.00 22.74 24 PRO B CA 1
ATOM 1966 C C . PRO B 1 24 ? 75.383 70.971 3.619 1.00 27.15 24 PRO B C 1
ATOM 1967 O O . PRO B 1 24 ? 74.837 70.977 4.726 1.00 28.44 24 PRO B O 1
ATOM 1971 N N . PHE B 1 25 ? 75.586 69.848 2.930 1.00 27.71 25 PHE B N 1
ATOM 1972 C CA . PHE B 1 25 ? 75.177 68.566 3.494 1.00 28.84 25 PHE B CA 1
ATOM 1973 C C . PHE B 1 25 ? 75.944 68.287 4.775 1.00 28.75 25 PHE B C 1
ATOM 1974 O O . PHE B 1 25 ? 75.358 67.925 5.802 1.00 30.19 25 PHE B O 1
ATOM 1982 N N . VAL B 1 26 ? 77.260 68.444 4.703 1.00 28.52 26 VAL B N 1
ATOM 1983 C CA . VAL B 1 26 ? 78.119 68.214 5.847 1.00 27.58 26 VAL B CA 1
ATOM 1984 C C . VAL B 1 26 ? 77.772 69.180 6.988 1.00 29.82 26 VAL B C 1
ATOM 1985 O O . VAL B 1 26 ? 77.513 68.745 8.110 1.00 29.74 26 VAL B O 1
ATOM 1989 N N . VAL B 1 27 ? 77.742 70.477 6.691 1.00 27.73 27 VAL B N 1
ATOM 1990 C CA . VAL B 1 27 ? 77.448 71.488 7.704 1.00 28.44 27 VAL B CA 1
ATOM 1991 C C . VAL B 1 27 ? 76.125 71.239 8.436 1.00 30.18 27 VAL B C 1
ATOM 1992 O O . VAL B 1 27 ? 76.088 71.245 9.664 1.00 30.16 27 VAL B O 1
ATOM 1996 N N . GLN B 1 28 ? 75.053 71.011 7.680 1.00 30.25 28 GLN B N 1
ATOM 1997 C CA . GLN B 1 28 ? 73.741 70.767 8.259 1.00 30.20 28 GLN B CA 1
ATOM 1998 C C . GLN B 1 28 ? 73.666 69.444 9.014 1.00 31.37 28 GLN B C 1
ATOM 1999 O O . GLN B 1 28 ? 72.973 69.349 10.025 1.00 31.62 28 GLN B O 1
ATOM 2005 N N . LEU B 1 29 ? 74.380 68.426 8.542 1.00 31.60 29 LEU B N 1
ATOM 2006 C CA . LEU B 1 29 ? 74.358 67.132 9.229 1.00 31.41 29 LEU B CA 1
ATOM 2007 C C . LEU B 1 29 ? 74.914 67.337 10.623 1.00 31.30 29 LEU B C 1
ATOM 2008 O O . LEU B 1 29 ? 74.291 66.952 11.614 1.00 30.94 29 LEU B O 1
ATOM 2013 N N . TYR B 1 30 ? 76.088 67.953 10.697 1.00 28.35 30 TYR B N 1
ATOM 2014 C CA . TYR B 1 30 ? 76.736 68.178 11.979 1.00 31.13 30 TYR B CA 1
ATOM 2015 C C . TYR B 1 30 ? 76.058 69.218 12.870 1.00 31.28 30 TYR B C 1
ATOM 2016 O O . TYR B 1 30 ? 76.159 69.142 14.097 1.00 32.26 30 TYR B O 1
ATOM 2025 N N . SER B 1 31 ? 75.372 70.180 12.261 1.00 29.97 31 SER B N 1
ATOM 2026 C CA . SER B 1 31 ? 74.676 71.198 13.036 1.00 32.96 31 SER B CA 1
ATOM 2027 C C . SER B 1 31 ? 73.323 70.654 13.509 1.00 33.54 31 SER B C 1
ATOM 2028 O O . SER B 1 31 ? 72.803 71.087 14.535 1.00 34.53 31 SER B O 1
ATOM 2031 N N . GLY B 1 32 ? 72.757 69.710 12.758 1.00 29.33 32 GLY B N 1
ATOM 2032 C CA . GLY B 1 32 ? 71.486 69.131 13.146 1.00 30.28 32 GLY B CA 1
ATOM 2033 C C . GLY B 1 32 ? 70.318 69.658 12.342 1.00 32.06 32 GLY B C 1
ATOM 2034 O O . GLY B 1 32 ? 69.169 69.267 12.555 1.00 32.39 32 GLY B O 1
ATOM 2035 N N . THR B 1 33 ? 70.601 70.546 11.402 1.00 32.37 33 THR B N 1
ATOM 2036 C CA . THR B 1 33 ? 69.533 71.119 10.588 1.00 33.56 33 THR B CA 1
ATOM 2037 C C . THR B 1 33 ? 69.180 70.310 9.337 1.00 33.19 33 THR B C 1
ATOM 2038 O O . THR B 1 33 ? 68.213 70.631 8.641 1.00 33.40 33 THR B O 1
ATOM 2042 N N . LEU B 1 34 ? 69.945 69.260 9.058 1.00 30.84 34 LEU B N 1
ATOM 2043 C CA . LEU B 1 34 ? 69.701 68.438 7.867 1.00 32.04 34 LEU B CA 1
ATOM 2044 C C . LEU B 1 34 ? 68.347 67.725 7.889 1.00 30.39 34 LEU B C 1
ATOM 2045 O O . LEU B 1 34 ? 68.068 66.968 8.804 1.00 36.59 34 LEU B O 1
ATOM 2050 N N . PRO B 1 35 ? 67.484 67.970 6.892 1.00 30.54 35 PRO B N 1
ATOM 2051 C CA . PRO B 1 35 ? 66.175 67.297 6.871 1.00 33.81 35 PRO B CA 1
ATOM 2052 C C . PRO B 1 35 ? 66.406 65.778 6.874 1.00 37.66 35 PRO B C 1
ATOM 2053 O O . PRO B 1 35 ? 67.207 65.266 6.089 1.00 39.40 35 PRO B O 1
ATOM 2057 N N . LEU B 1 36 ? 65.713 65.064 7.754 1.00 38.75 36 LEU B N 1
ATOM 2058 C CA . LEU B 1 36 ? 65.898 63.627 7.869 1.00 41.75 36 LEU B CA 1
ATOM 2059 C C . LEU B 1 36 ? 65.836 62.900 6.533 1.00 42.20 36 LEU B C 1
ATOM 2060 O O . LEU B 1 36 ? 66.531 61.910 6.335 1.00 41.77 36 LEU B O 1
ATOM 2065 N N . GLU B 1 37 ? 65.015 63.386 5.612 1.00 42.11 37 GLU B N 1
ATOM 2066 C CA . GLU B 1 37 ? 64.910 62.728 4.324 1.00 44.25 37 GLU B CA 1
ATOM 2067 C C . GLU B 1 37 ? 66.208 62.767 3.540 1.00 43.70 37 GLU B C 1
ATOM 2068 O O . GLU B 1 37 ? 66.584 61.773 2.920 1.00 44.16 37 GLU B O 1
ATOM 2074 N N . LYS B 1 38 ? 66.897 63.903 3.567 1.00 39.79 38 LYS B N 1
ATOM 2075 C CA . LYS B 1 38 ? 68.157 64.014 2.846 1.00 38.13 38 LYS B CA 1
ATOM 2076 C C . LYS B 1 38 ? 69.130 63.011 3.436 1.00 37.02 38 LYS B C 1
ATOM 2077 O O . LYS B 1 38 ? 69.874 62.358 2.704 1.00 34.34 38 LYS B O 1
ATOM 2083 N N . PHE B 1 39 ? 69.115 62.890 4.762 1.00 32.81 39 PHE B N 1
ATOM 2084 C CA . PHE B 1 39 ? 70.005 61.962 5.436 1.00 33.92 39 PHE B CA 1
ATOM 2085 C C . PHE B 1 39 ? 69.707 60.531 5.021 1.00 34.96 39 PHE B C 1
ATOM 2086 O O . PHE B 1 39 ? 70.626 59.746 4.772 1.00 36.21 39 PHE B O 1
ATOM 2094 N N . LYS B 1 40 ? 68.422 60.193 4.955 1.00 33.96 40 LYS B N 1
ATOM 2095 C CA . LYS B 1 40 ? 68.015 58.847 4.568 1.00 34.02 40 LYS B CA 1
ATOM 2096 C C . LYS B 1 40 ? 68.500 58.520 3.167 1.00 31.43 40 LYS B C 1
ATOM 2097 O O . LYS B 1 40 ? 68.946 57.403 2.914 1.00 32.22 40 LYS B O 1
ATOM 2103 N N . PHE B 1 41 ? 68.414 59.490 2.263 1.00 30.16 41 PHE B N 1
ATOM 2104 C CA . PHE B 1 41 ? 68.879 59.296 0.893 1.00 32.78 41 PHE B CA 1
ATOM 2105 C C . PHE B 1 41 ? 70.364 58.968 0.897 1.00 31.72 41 PHE B C 1
ATOM 2106 O O . PHE B 1 41 ? 70.812 58.063 0.201 1.00 36.45 41 PHE B O 1
ATOM 2114 N N . TYR B 1 42 ? 71.117 59.719 1.690 1.00 31.86 42 TYR B N 1
ATOM 2115 C CA . TYR B 1 42 ? 72.558 59.534 1.826 1.00 30.87 42 TYR B CA 1
ATOM 2116 C C . TYR B 1 42 ? 72.881 58.148 2.366 1.00 31.17 42 TYR B C 1
ATOM 2117 O O . TYR B 1 42 ? 73.698 57.419 1.790 1.00 27.19 42 TYR B O 1
ATOM 2126 N N . VAL B 1 43 ? 72.238 57.798 3.479 1.00 30.63 43 VAL B N 1
ATOM 2127 C CA . VAL B 1 43 ? 72.454 56.509 4.122 1.00 31.91 43 VAL B CA 1
ATOM 2128 C C . VAL B 1 43 ? 72.126 55.323 3.204 1.00 32.61 43 VAL B C 1
ATOM 2129 O O . VAL B 1 43 ? 72.731 54.262 3.334 1.00 33.60 43 VAL B O 1
ATOM 2133 N N . LEU B 1 44 ? 71.195 55.490 2.270 1.00 32.00 44 LEU B N 1
ATOM 2134 C CA . LEU B 1 44 ? 70.860 54.386 1.367 1.00 34.22 44 LEU B CA 1
ATOM 2135 C C . LEU B 1 44 ? 71.941 54.213 0.300 1.00 35.88 44 LEU B C 1
ATOM 2136 O O . LEU B 1 44 ? 72.174 53.102 -0.198 1.00 35.45 44 LEU B O 1
ATOM 2141 N N . GLN B 1 45 ? 72.586 55.317 -0.064 1.00 34.33 45 GLN B N 1
ATOM 2142 C CA . GLN B 1 45 ? 73.665 55.276 -1.046 1.00 32.76 45 GLN B CA 1
ATOM 2143 C C . GLN B 1 45 ? 74.910 54.665 -0.399 1.00 31.40 45 GLN B C 1
ATOM 2144 O O . GLN B 1 45 ? 75.807 54.199 -1.093 1.00 32.95 45 GLN B O 1
ATOM 2150 N N . ASP B 1 46 ? 74.962 54.672 0.930 1.00 30.64 46 ASP B N 1
ATOM 2151 C CA . ASP B 1 46 ? 76.100 54.117 1.650 1.00 32.29 46 ASP B CA 1
ATOM 2152 C C . ASP B 1 46 ? 76.298 52.626 1.464 1.00 32.99 46 ASP B C 1
ATOM 2153 O O . ASP B 1 46 ? 77.405 52.125 1.665 1.00 32.64 46 ASP B O 1
ATOM 2158 N N . PHE B 1 47 ? 75.239 51.899 1.117 1.00 33.54 47 PHE B N 1
ATOM 2159 C CA . PHE B 1 47 ? 75.415 50.463 0.936 1.00 32.64 47 PHE B CA 1
ATOM 2160 C C . PHE B 1 47 ? 76.423 50.193 -0.174 1.00 30.17 47 PHE B C 1
ATOM 2161 O O . PHE B 1 47 ? 77.356 49.420 0.011 1.00 30.42 47 PHE B O 1
ATOM 2169 N N . ASN B 1 48 ? 76.223 50.820 -1.328 1.00 32.11 48 ASN B N 1
ATOM 2170 C CA . ASN B 1 48 ? 77.138 50.635 -2.460 1.00 32.25 48 ASN B CA 1
ATOM 2171 C C . ASN B 1 48 ? 78.556 51.032 -2.063 1.00 32.07 48 ASN B C 1
ATOM 2172 O O . ASN B 1 48 ? 79.536 50.437 -2.506 1.00 33.98 48 ASN B O 1
ATOM 2177 N N . TYR B 1 49 ? 78.648 52.049 -1.218 1.00 31.44 49 TYR B N 1
ATOM 2178 C CA . TYR B 1 49 ? 79.922 52.553 -0.752 1.00 32.68 49 TYR B CA 1
ATOM 2179 C C . TYR B 1 49 ? 80.622 51.494 0.099 1.00 33.67 49 TYR B C 1
ATOM 2180 O O . TYR B 1 49 ? 81.826 51.250 -0.057 1.00 31.32 49 TYR B O 1
ATOM 2189 N N . LEU B 1 50 ? 79.868 50.866 1.000 1.00 31.80 50 LEU B N 1
ATOM 2190 C CA . LEU B 1 50 ? 80.423 49.833 1.876 1.00 30.45 50 LEU B CA 1
ATOM 2191 C C . LEU B 1 50 ? 80.927 48.634 1.061 1.00 29.38 50 LEU B C 1
ATOM 2192 O O . LEU B 1 50 ? 82.015 48.102 1.311 1.00 30.45 50 LEU B O 1
ATOM 2197 N N . VAL B 1 51 ? 80.130 48.210 0.087 1.00 25.96 51 VAL B N 1
ATOM 2198 C CA . VAL B 1 51 ? 80.503 47.089 -0.764 1.00 27.36 51 VAL B CA 1
ATOM 2199 C C . VAL B 1 51 ? 81.730 47.467 -1.619 1.00 27.34 51 VAL B C 1
ATOM 2200 O O . VAL B 1 51 ? 82.715 46.728 -1.676 1.00 25.96 51 VAL B O 1
ATOM 2204 N N . GLY B 1 52 ? 81.668 48.630 -2.261 1.00 26.90 52 GLY B N 1
ATOM 2205 C CA . GLY B 1 52 ? 82.773 49.069 -3.102 1.00 29.08 52 GLY B CA 1
ATOM 2206 C C . GLY B 1 52 ? 84.087 49.155 -2.363 1.00 30.83 52 GLY B C 1
ATOM 2207 O O . GLY B 1 52 ? 85.137 48.760 -2.882 1.00 32.84 52 GLY B O 1
ATOM 2208 N N . LEU B 1 53 ? 84.035 49.686 -1.148 1.00 27.93 53 LEU B N 1
ATOM 2209 C CA . LEU B 1 53 ? 85.226 49.815 -0.332 1.00 28.72 53 LEU B CA 1
ATOM 2210 C C . LEU B 1 53 ? 85.786 48.414 -0.068 1.00 26.73 53 LEU B C 1
ATOM 2211 O O . LEU B 1 53 ? 86.994 48.188 -0.100 1.00 23.52 53 LEU B O 1
ATOM 2216 N N . THR B 1 54 ? 84.888 47.470 0.176 1.00 27.01 54 THR B N 1
ATOM 2217 C CA . THR B 1 54 ? 85.292 46.102 0.442 1.00 28.17 54 THR B CA 1
ATOM 2218 C C . THR B 1 54 ? 85.930 45.481 -0.802 1.00 26.55 54 THR B C 1
ATOM 2219 O O . THR B 1 54 ? 86.944 44.795 -0.693 1.00 20.53 54 THR B O 1
ATOM 2223 N N . ARG B 1 55 ? 85.346 45.719 -1.976 1.00 26.26 55 ARG B N 1
ATOM 2224 C CA . ARG B 1 55 ? 85.908 45.170 -3.220 1.00 27.98 55 ARG B CA 1
ATOM 2225 C C . ARG B 1 55 ? 87.336 45.660 -3.450 1.00 24.93 55 ARG B C 1
ATOM 2226 O O . ARG B 1 55 ? 88.239 44.872 -3.725 1.00 26.52 55 ARG B O 1
ATOM 2234 N N . ALA B 1 56 ? 87.539 46.966 -3.330 1.00 25.19 56 ALA B N 1
ATOM 2235 C CA . ALA B 1 56 ? 88.869 47.550 -3.533 1.00 22.94 56 ALA B CA 1
ATOM 2236 C C . ALA B 1 56 ? 89.885 46.990 -2.540 1.00 21.94 56 ALA B C 1
ATOM 2237 O O . ALA B 1 56 ? 91.019 46.690 -2.906 1.00 18.16 56 ALA B O 1
ATOM 2239 N N . LEU B 1 57 ? 89.481 46.860 -1.278 1.00 20.92 57 LEU B N 1
ATOM 2240 C CA . LEU B 1 57 ? 90.386 46.334 -0.258 1.00 20.82 57 LEU B CA 1
ATOM 2241 C C . LEU B 1 57 ? 90.732 44.887 -0.563 1.00 20.37 57 LEU B C 1
ATOM 2242 O O . LEU B 1 57 ? 91.865 44.460 -0.347 1.00 22.17 57 LEU B O 1
ATOM 2247 N N . ALA B 1 58 ? 89.763 44.135 -1.088 1.00 21.40 58 ALA B N 1
ATOM 2248 C CA . ALA B 1 58 ? 90.001 42.736 -1.442 1.00 20.00 58 ALA B CA 1
ATOM 2249 C C . ALA B 1 58 ? 91.102 42.672 -2.493 1.00 18.24 58 ALA B C 1
ATOM 2250 O O . ALA B 1 58 ? 92.054 41.896 -2.368 1.00 18.48 58 ALA B O 1
ATOM 2252 N N . VAL B 1 59 ? 90.979 43.502 -3.524 1.00 16.52 59 VAL B N 1
ATOM 2253 C CA . VAL B 1 59 ? 91.997 43.523 -4.574 1.00 18.28 59 VAL B CA 1
ATOM 2254 C C . VAL B 1 59 ? 93.356 43.916 -4.002 1.00 17.88 59 VAL B C 1
ATOM 2255 O O . VAL B 1 59 ? 94.356 43.231 -4.234 1.00 26.73 59 VAL B O 1
ATOM 2259 N N . ILE B 1 60 ? 93.413 44.992 -3.220 1.00 18.77 60 ILE B N 1
ATOM 2260 C CA . ILE B 1 60 ? 94.699 45.406 -2.658 1.00 18.45 60 ILE B CA 1
ATOM 2261 C C . ILE B 1 60 ? 95.337 44.263 -1.860 1.00 20.57 60 ILE B C 1
ATOM 2262 O O . ILE B 1 60 ? 96.534 43.964 -2.022 1.00 20.85 60 ILE B O 1
ATOM 2267 N N . SER B 1 61 ? 94.545 43.602 -1.016 1.00 17.58 61 SER B N 1
ATOM 2268 C CA . SER B 1 61 ? 95.084 42.497 -0.215 1.00 23.80 61 SER B CA 1
ATOM 2269 C C . SER B 1 61 ? 95.542 41.311 -1.075 1.00 24.44 61 SER B C 1
ATOM 2270 O O . SER B 1 61 ? 96.540 40.652 -0.752 1.00 24.96 61 SER B O 1
ATOM 2273 N N . SER B 1 62 ? 94.810 41.034 -2.157 1.00 23.65 62 SER B N 1
ATOM 2274 C CA . SER B 1 62 ? 95.156 39.922 -3.049 1.00 24.54 62 SER B CA 1
ATOM 2275 C C . SER B 1 62 ? 96.554 40.124 -3.638 1.00 26.13 62 SER B C 1
ATOM 2276 O O . SER B 1 62 ? 97.207 39.165 -4.040 1.00 30.08 62 SER B O 1
ATOM 2279 N N . LYS B 1 63 ? 97.017 41.370 -3.664 1.00 27.85 63 LYS B N 1
ATOM 2280 C CA . LYS B 1 63 ? 98.332 41.701 -4.219 1.00 27.00 63 LYS B CA 1
ATOM 2281 C C . LYS B 1 63 ? 99.409 42.019 -3.183 1.00 26.85 63 LYS B C 1
ATOM 2282 O O . LYS B 1 63 ? 100.580 42.116 -3.521 1.00 24.70 63 LYS B O 1
ATOM 2288 N N . ALA B 1 64 ? 99.023 42.192 -1.927 1.00 26.84 64 ALA B N 1
ATOM 2289 C CA . ALA B 1 64 ? 100.000 42.536 -0.908 1.00 28.79 64 ALA B CA 1
ATOM 2290 C C . ALA B 1 64 ? 100.777 41.354 -0.312 1.00 30.81 64 ALA B C 1
ATOM 2291 O O . ALA B 1 64 ? 100.406 40.185 -0.452 1.00 24.80 64 ALA B O 1
ATOM 2293 N N . GLU B 1 65 ? 101.879 41.695 0.341 1.00 30.11 65 GLU B N 1
ATOM 2294 C CA . GLU B 1 65 ? 102.727 40.725 0.999 1.00 34.24 65 GLU B CA 1
ATOM 2295 C C . GLU B 1 65 ? 102.114 40.443 2.359 1.00 33.24 65 GLU B C 1
ATOM 2296 O O . GLU B 1 65 ? 101.352 41.260 2.888 1.00 33.87 65 GLU B O 1
ATOM 2302 N N . TYR B 1 66 ? 102.424 39.280 2.914 1.00 33.92 66 TYR B N 1
ATOM 2303 C CA . TYR B 1 66 ? 101.950 38.939 4.249 1.00 35.27 66 TYR B CA 1
ATOM 2304 C C . TYR B 1 66 ? 103.002 39.620 5.131 1.00 34.77 66 TYR B C 1
ATOM 2305 O O . TYR B 1 66 ? 104.176 39.657 4.769 1.00 35.74 66 TYR B O 1
ATOM 2314 N N . PRO B 1 67 ? 102.617 40.144 6.300 1.00 33.51 67 PRO B N 1
ATOM 2315 C CA . PRO B 1 67 ? 101.316 40.210 6.969 1.00 34.76 67 PRO B CA 1
ATOM 2316 C C . PRO B 1 67 ? 100.373 41.353 6.571 1.00 32.87 67 PRO B C 1
ATOM 2317 O O . PRO B 1 67 ? 99.260 41.419 7.084 1.00 35.68 67 PRO B O 1
ATOM 2321 N N . LEU B 1 68 ? 100.799 42.265 5.704 1.00 30.59 68 LEU B N 1
ATOM 2322 C CA . LEU B 1 68 ? 99.910 43.373 5.326 1.00 33.15 68 LEU B CA 1
ATOM 2323 C C . LEU B 1 68 ? 98.617 42.887 4.682 1.00 32.09 68 LEU B C 1
ATOM 2324 O O . LEU B 1 68 ? 97.543 43.445 4.925 1.00 32.60 68 LEU B O 1
ATOM 2329 N N . MET B 1 69 ? 98.722 41.858 3.847 1.00 31.68 69 MET B N 1
ATOM 2330 C CA . MET B 1 69 ? 97.550 41.315 3.182 1.00 31.12 69 MET B CA 1
ATOM 2331 C C . MET B 1 69 ? 96.558 40.841 4.244 1.00 31.72 69 MET B C 1
ATOM 2332 O O . MET B 1 69 ? 95.349 40.941 4.063 1.00 31.61 69 MET B O 1
ATOM 2337 N N . ALA B 1 70 ? 97.078 40.321 5.351 1.00 30.88 70 ALA B N 1
ATOM 2338 C CA . ALA B 1 70 ? 96.226 39.831 6.419 1.00 31.72 70 ALA B CA 1
ATOM 2339 C C . ALA B 1 70 ? 95.514 40.999 7.073 1.00 34.01 70 ALA B C 1
ATOM 2340 O O . ALA B 1 70 ? 94.307 40.950 7.321 1.00 33.42 70 ALA B O 1
ATOM 2342 N N . GLU B 1 71 ? 96.273 42.053 7.350 1.00 33.74 71 GLU B N 1
ATOM 2343 C CA . GLU B 1 71 ? 95.739 43.261 7.957 1.00 33.01 71 GLU B CA 1
ATOM 2344 C C . GLU B 1 71 ? 94.675 43.911 7.059 1.00 31.79 71 GLU B C 1
ATOM 2345 O O . GLU B 1 71 ? 93.634 44.350 7.538 1.00 29.17 71 GLU B O 1
ATOM 2351 N N . LEU B 1 72 ? 94.926 43.958 5.752 1.00 32.79 72 LEU B N 1
ATOM 2352 C CA . LEU B 1 72 ? 93.966 44.569 4.827 1.00 30.54 72 LEU B CA 1
ATOM 2353 C C . LEU B 1 72 ? 92.689 43.732 4.661 1.00 31.16 72 LEU B C 1
ATOM 2354 O O . LEU B 1 72 ? 91.588 44.276 4.556 1.00 29.11 72 LEU B O 1
ATOM 2359 N N . ILE B 1 73 ? 92.830 42.412 4.642 1.00 32.14 73 ILE B N 1
ATOM 2360 C CA . ILE B 1 73 ? 91.668 41.548 4.503 1.00 34.52 73 ILE B CA 1
ATOM 2361 C C . ILE B 1 73 ? 90.765 41.634 5.738 1.00 35.96 73 ILE B C 1
ATOM 2362 O O . ILE B 1 73 ? 89.548 41.471 5.639 1.00 33.76 73 ILE B O 1
ATOM 2367 N N . GLU B 1 74 ? 91.369 41.883 6.899 1.00 35.30 74 GLU B N 1
ATOM 2368 C CA . GLU B 1 74 ? 90.620 42.001 8.147 1.00 33.76 74 GLU B CA 1
ATOM 2369 C C . GLU B 1 74 ? 89.750 43.248 8.027 1.00 32.00 74 GLU B C 1
ATOM 2370 O O . GLU B 1 74 ? 88.586 43.275 8.439 1.00 31.43 74 GLU B O 1
ATOM 2376 N N . LEU B 1 75 ? 90.321 44.286 7.436 1.00 31.86 75 LEU B N 1
ATOM 2377 C CA . LEU B 1 75 ? 89.598 45.537 7.253 1.00 31.53 75 LEU B CA 1
ATOM 2378 C C . LEU B 1 75 ? 88.441 45.346 6.271 1.00 29.28 75 LEU B C 1
ATOM 2379 O O . LEU B 1 75 ? 87.348 45.864 6.475 1.00 25.91 75 LEU B O 1
ATOM 2384 N N . ALA B 1 76 ? 88.696 44.596 5.203 1.00 29.52 76 ALA B N 1
ATOM 2385 C CA . ALA B 1 76 ? 87.683 44.340 4.178 1.00 29.27 76 ALA B CA 1
ATOM 2386 C C . ALA B 1 76 ? 86.547 43.531 4.789 1.00 28.88 76 ALA B C 1
ATOM 2387 O O . ALA B 1 76 ? 85.367 43.787 4.535 1.00 27.71 76 ALA B O 1
ATOM 2389 N N . ARG B 1 77 ? 86.931 42.554 5.603 1.00 28.67 77 ARG B N 1
ATOM 2390 C CA . ARG B 1 77 ? 85.998 41.673 6.275 1.00 30.01 77 ARG B CA 1
ATOM 2391 C C . ARG B 1 77 ? 85.127 42.483 7.229 1.00 31.25 77 ARG B C 1
ATOM 2392 O O . ARG B 1 77 ? 83.906 42.312 7.282 1.00 31.48 77 ARG B O 1
ATOM 2400 N N . ASP B 1 78 ? 85.760 43.374 7.981 1.00 31.78 78 ASP B N 1
ATOM 2401 C CA . ASP B 1 78 ? 85.029 44.203 8.919 1.00 32.61 78 ASP B CA 1
ATOM 2402 C C . ASP B 1 78 ? 83.973 45.071 8.233 1.00 33.71 78 ASP B C 1
ATOM 2403 O O . ASP B 1 78 ? 82.879 45.256 8.781 1.00 33.51 78 ASP B O 1
ATOM 2408 N N . GLU B 1 79 ? 84.289 45.597 7.046 1.00 31.15 79 GLU B N 1
ATOM 2409 C CA . GLU B 1 79 ? 83.330 46.430 6.302 1.00 32.93 79 GLU B CA 1
ATOM 2410 C C . GLU B 1 79 ? 82.026 45.709 5.995 1.00 35.00 79 GLU B C 1
ATOM 2411 O O . GLU B 1 79 ? 80.944 46.268 6.195 1.00 33.42 79 GLU B O 1
ATOM 2417 N N . VAL B 1 80 ? 82.131 44.483 5.481 1.00 35.30 80 VAL B N 1
ATOM 2418 C CA . VAL B 1 80 ? 80.938 43.727 5.107 1.00 37.20 80 VAL B CA 1
ATOM 2419 C C . VAL B 1 80 ? 80.350 42.879 6.209 1.00 38.72 80 VAL B C 1
ATOM 2420 O O . VAL B 1 80 ? 79.382 42.158 5.986 1.00 42.29 80 VAL B O 1
ATOM 2424 N N . THR B 1 81 ? 80.934 42.944 7.399 1.00 41.83 81 THR B N 1
ATOM 2425 C CA . THR B 1 81 ? 80.406 42.169 8.510 1.00 42.25 81 THR B CA 1
ATOM 2426 C C . THR B 1 81 ? 80.021 43.090 9.651 1.00 40.56 81 THR B C 1
ATOM 2427 O O . THR B 1 81 ? 78.862 43.477 9.759 1.00 44.44 81 THR B O 1
ATOM 2431 N N . VAL B 1 82 ? 80.984 43.448 10.489 1.00 40.47 82 VAL B N 1
ATOM 2432 C CA . VAL B 1 82 ? 80.730 44.338 11.613 1.00 39.76 82 VAL B CA 1
ATOM 2433 C C . VAL B 1 82 ? 80.045 45.638 11.186 1.00 39.85 82 VAL B C 1
ATOM 2434 O O . VAL B 1 82 ? 79.058 46.060 11.796 1.00 38.31 82 VAL B O 1
ATOM 2438 N N . GLU B 1 83 ? 80.563 46.267 10.135 1.00 35.37 83 GLU B N 1
ATOM 2439 C CA . GLU B 1 83 ? 79.987 47.514 9.671 1.00 33.26 83 GLU B CA 1
ATOM 2440 C C . GLU B 1 83 ? 78.619 47.363 9.039 1.00 33.57 83 GLU B C 1
ATOM 2441 O O . GLU B 1 83 ? 77.833 48.306 9.022 1.00 35.50 83 GLU B O 1
ATOM 2447 N N . VAL B 1 84 ? 78.330 46.189 8.496 1.00 34.11 84 VAL B N 1
ATOM 2448 C CA . VAL B 1 84 ? 77.019 45.970 7.911 1.00 33.83 84 VAL B CA 1
ATOM 2449 C C . VAL B 1 84 ? 76.003 45.925 9.061 1.00 34.71 84 VAL B C 1
ATOM 2450 O O . VAL B 1 84 ? 74.916 46.476 8.952 1.00 34.42 84 VAL B O 1
ATOM 2454 N N . GLU B 1 85 ? 76.376 45.294 10.170 1.00 38.00 85 GLU B N 1
ATOM 2455 C CA . GLU B 1 85 ? 75.496 45.207 11.339 1.00 41.64 85 GLU B CA 1
ATOM 2456 C C . GLU B 1 85 ? 75.217 46.603 11.895 1.00 42.09 85 GLU B C 1
ATOM 2457 O O . GLU B 1 85 ? 74.080 46.921 12.237 1.00 41.04 85 GLU B O 1
ATOM 2463 N N . ASN B 1 86 ? 76.252 47.435 11.993 1.00 40.99 86 ASN B N 1
ATOM 2464 C CA . ASN B 1 86 ? 76.048 48.782 12.511 1.00 42.09 86 ASN B CA 1
ATOM 2465 C C . ASN B 1 86 ? 75.178 49.553 11.540 1.00 40.10 86 ASN B C 1
ATOM 2466 O O . ASN B 1 86 ? 74.316 50.332 11.943 1.00 42.27 86 ASN B O 1
ATOM 2471 N N . TYR B 1 87 ? 75.394 49.307 10.254 1.00 37.72 87 TYR B N 1
ATOM 2472 C CA . TYR B 1 87 ? 74.636 49.980 9.211 1.00 36.85 87 TYR B CA 1
ATOM 2473 C C . TYR B 1 87 ? 73.174 49.554 9.222 1.00 37.33 87 TYR B C 1
ATOM 2474 O O . TYR B 1 87 ? 72.277 50.372 9.020 1.00 37.59 87 TYR B O 1
ATOM 2483 N N . VAL B 1 88 ? 72.931 48.268 9.438 1.00 38.31 88 VAL B N 1
ATOM 2484 C CA . VAL B 1 88 ? 71.558 47.783 9.481 1.00 40.74 88 VAL B CA 1
ATOM 2485 C C . VAL B 1 88 ? 70.884 48.432 10.694 1.00 40.25 88 VAL B C 1
ATOM 2486 O O . VAL B 1 88 ? 69.719 48.817 10.633 1.00 38.82 88 VAL B O 1
ATOM 2490 N N . LYS B 1 89 ? 71.639 48.572 11.780 1.00 40.10 89 LYS B N 1
ATOM 2491 C CA . LYS B 1 89 ? 71.122 49.188 12.998 1.00 43.12 89 LYS B CA 1
ATOM 2492 C C . LYS B 1 89 ? 70.800 50.649 12.766 1.00 44.29 89 LYS B C 1
ATOM 2493 O O . LYS B 1 89 ? 69.889 51.188 13.393 1.00 46.39 89 LYS B O 1
ATOM 2499 N N . LEU B 1 90 ? 71.556 51.294 11.878 1.00 44.12 90 LEU B N 1
ATOM 2500 C CA . LEU B 1 90 ? 71.328 52.701 11.560 1.00 41.92 90 LEU B CA 1
ATOM 2501 C C . LEU B 1 90 ? 70.060 52.771 10.730 1.00 41.88 90 LEU B C 1
ATOM 2502 O O . LEU B 1 90 ? 69.219 53.642 10.934 1.00 38.02 90 LEU B O 1
ATOM 2507 N N . LEU B 1 91 ? 69.946 51.840 9.787 1.00 43.15 91 LEU B N 1
ATOM 2508 C CA . LEU B 1 91 ? 68.786 51.752 8.910 1.00 44.51 91 LEU B CA 1
ATOM 2509 C C . LEU B 1 91 ? 67.516 51.620 9.741 1.00 47.32 91 LEU B C 1
ATOM 2510 O O . LEU B 1 91 ? 66.488 52.241 9.437 1.00 48.28 91 LEU B O 1
ATOM 2515 N N . LYS B 1 92 ? 67.589 50.804 10.789 1.00 48.77 92 LYS B N 1
ATOM 2516 C CA . LYS B 1 92 ? 66.440 50.592 11.655 1.00 50.82 92 LYS B CA 1
ATOM 2517 C C . LYS B 1 92 ? 65.981 51.925 12.209 1.00 50.45 92 LYS B C 1
ATOM 2518 O O . LYS B 1 92 ? 64.818 52.303 12.052 1.00 50.93 92 LYS B O 1
ATOM 2524 N N . GLU B 1 93 ? 66.905 52.639 12.846 1.00 48.81 93 GLU B N 1
ATOM 2525 C CA . GLU B 1 93 ? 66.609 53.947 13.423 1.00 47.92 93 GLU B CA 1
ATOM 2526 C C . GLU B 1 93 ? 65.913 54.870 12.437 1.00 45.46 93 GLU B C 1
ATOM 2527 O O . GLU B 1 93 ? 65.180 55.771 12.833 1.00 45.92 93 GLU B O 1
ATOM 2533 N N . LEU B 1 94 ? 66.139 54.635 11.151 1.00 42.21 94 LEU B N 1
ATOM 2534 C CA . LEU B 1 94 ? 65.548 55.459 10.111 1.00 40.27 94 LEU B CA 1
ATOM 2535 C C . LEU B 1 94 ? 64.337 54.799 9.487 1.00 40.03 94 LEU B C 1
ATOM 2536 O O . LEU B 1 94 ? 63.853 55.257 8.454 1.00 39.92 94 LEU B O 1
ATOM 2541 N N . ASP B 1 95 ? 63.854 53.726 10.115 1.00 42.37 95 ASP B N 1
ATOM 2542 C CA . ASP B 1 95 ? 62.713 52.971 9.609 1.00 42.29 95 ASP B CA 1
ATOM 2543 C C . ASP B 1 95 ? 63.000 52.452 8.197 1.00 41.78 95 ASP B C 1
ATOM 2544 O O . ASP B 1 95 ? 62.192 52.596 7.271 1.00 39.69 95 ASP B O 1
ATOM 2549 N N . LEU B 1 96 ? 64.172 51.845 8.046 1.00 41.43 96 LEU B N 1
ATOM 2550 C CA . LEU B 1 96 ? 64.605 51.290 6.770 1.00 39.16 96 LEU B CA 1
ATOM 2551 C C . LEU B 1 96 ? 65.176 49.917 7.039 1.00 38.07 96 LEU B C 1
ATOM 2552 O O . LEU B 1 96 ? 65.527 49.602 8.170 1.00 35.61 96 LEU B O 1
ATOM 2557 N N . THR B 1 97 ? 65.276 49.112 5.986 1.00 40.47 97 THR B N 1
ATOM 2558 C CA . THR B 1 97 ? 65.788 47.745 6.070 1.00 41.47 97 THR B CA 1
ATOM 2559 C C . THR B 1 97 ? 66.929 47.539 5.071 1.00 41.58 97 THR B C 1
ATOM 2560 O O . THR B 1 97 ? 67.002 48.236 4.057 1.00 42.55 97 THR B O 1
ATOM 2564 N N . LEU B 1 98 ? 67.781 46.552 5.332 1.00 42.51 98 LEU B N 1
ATOM 2565 C CA . LEU B 1 98 ? 68.898 46.262 4.434 1.00 45.04 98 LEU B CA 1
ATOM 2566 C C . LEU B 1 98 ? 68.368 46.101 3.006 1.00 45.09 98 LEU B C 1
ATOM 2567 O O . LEU B 1 98 ? 68.994 46.558 2.051 1.00 46.43 98 LEU B O 1
ATOM 2572 N N . GLU B 1 99 ? 67.206 45.463 2.864 1.00 45.28 99 GLU B N 1
ATOM 2573 C CA . GLU B 1 99 ? 66.609 45.261 1.544 1.00 46.81 99 GLU B CA 1
ATOM 2574 C C . GLU B 1 99 ? 66.378 46.589 0.844 1.00 45.11 99 GLU B C 1
ATOM 2575 O O . GLU B 1 99 ? 66.576 46.703 -0.367 1.00 46.04 99 GLU B O 1
ATOM 2581 N N . ASP B 1 100 ? 65.929 47.587 1.601 1.00 43.86 100 ASP B N 1
ATOM 2582 C CA . ASP B 1 100 ? 65.724 48.915 1.035 1.00 41.18 100 ASP B CA 1
ATOM 2583 C C . ASP B 1 100 ? 67.064 49.375 0.476 1.00 38.62 100 ASP B C 1
ATOM 2584 O O . ASP B 1 100 ? 67.146 49.883 -0.644 1.00 37.14 100 ASP B O 1
ATOM 2589 N N . ALA B 1 101 ? 68.115 49.186 1.267 1.00 36.29 101 ALA B N 1
ATOM 2590 C CA . ALA B 1 101 ? 69.454 49.597 0.848 1.00 37.31 101 ALA B CA 1
ATOM 2591 C C . ALA B 1 101 ? 69.900 48.774 -0.352 1.00 37.64 101 ALA B C 1
ATOM 2592 O O . ALA B 1 101 ? 70.364 49.320 -1.360 1.00 34.82 101 ALA B O 1
ATOM 2594 N N . ILE B 1 102 ? 69.736 47.456 -0.258 1.00 38.67 102 ILE B N 1
ATOM 2595 C CA . ILE B 1 102 ? 70.143 46.584 -1.355 1.00 40.28 102 ILE B CA 1
ATOM 2596 C C . ILE B 1 102 ? 69.441 46.914 -2.662 1.00 39.68 102 ILE B C 1
ATOM 2597 O O . ILE B 1 102 ? 70.049 46.835 -3.723 1.00 42.61 102 ILE B O 1
ATOM 2602 N N . LYS B 1 103 ? 68.176 47.310 -2.602 1.00 40.85 103 LYS B N 1
ATOM 2603 C CA . LYS B 1 103 ? 67.450 47.637 -3.829 1.00 40.76 103 LYS B CA 1
ATOM 2604 C C . LYS B 1 103 ? 67.620 49.084 -4.298 1.00 39.98 103 LYS B C 1
ATOM 2605 O O . LYS B 1 103 ? 67.119 49.475 -5.357 1.00 37.39 103 LYS B O 1
ATOM 2611 N N . THR B 1 104 ? 68.346 49.881 -3.526 1.00 39.91 104 THR B N 1
ATOM 2612 C CA . THR B 1 104 ? 68.562 51.269 -3.909 1.00 39.49 104 THR B CA 1
ATOM 2613 C C . THR B 1 104 ? 69.493 51.343 -5.107 1.00 38.79 104 THR B C 1
ATOM 2614 O O . THR B 1 104 ? 70.517 50.668 -5.152 1.00 34.55 104 THR B O 1
ATOM 2618 N N . GLU B 1 105 ? 69.128 52.167 -6.082 1.00 37.12 105 GLU B N 1
ATOM 2619 C CA . GLU B 1 105 ? 69.947 52.335 -7.271 1.00 40.12 105 GLU B CA 1
ATOM 2620 C C . GLU B 1 105 ? 71.041 53.378 -7.009 1.00 39.89 105 GLU B C 1
ATOM 2621 O O . GLU B 1 105 ? 70.747 54.547 -6.744 1.00 36.94 105 GLU B O 1
ATOM 2627 N N . PRO B 1 106 ? 72.316 52.963 -7.065 1.00 37.54 106 PRO B N 1
ATOM 2628 C CA . PRO B 1 106 ? 73.411 53.911 -6.828 1.00 35.42 106 PRO B CA 1
ATOM 2629 C C . PRO B 1 106 ? 73.427 54.991 -7.906 1.00 34.03 106 PRO B C 1
ATOM 2630 O O . PRO B 1 106 ? 73.143 54.713 -9.070 1.00 33.31 106 PRO B O 1
ATOM 2634 N N . THR B 1 107 ? 73.751 56.222 -7.518 1.00 30.17 107 THR B N 1
ATOM 2635 C CA . THR B 1 107 ? 73.828 57.317 -8.479 1.00 28.91 107 THR B CA 1
ATOM 2636 C C . THR B 1 107 ? 75.085 57.088 -9.320 1.00 26.03 107 THR B C 1
ATOM 2637 O O . THR B 1 107 ? 75.895 56.231 -8.990 1.00 26.83 107 THR B O 1
ATOM 2641 N N . LEU B 1 108 ? 75.240 57.848 -10.398 1.00 25.93 108 LEU B N 1
ATOM 2642 C CA . LEU B 1 108 ? 76.409 57.733 -11.265 1.00 26.62 108 LEU B CA 1
ATOM 2643 C C . LEU B 1 108 ? 77.691 58.045 -10.473 1.00 27.00 108 LEU B C 1
ATOM 2644 O O . LEU B 1 108 ? 78.710 57.380 -10.642 1.00 25.45 108 LEU B O 1
ATOM 2649 N N . VAL B 1 109 ? 77.630 59.063 -9.613 1.00 24.12 109 VAL B N 1
ATOM 2650 C CA . VAL B 1 109 ? 78.778 59.452 -8.799 1.00 23.70 109 VAL B CA 1
ATOM 2651 C C . VAL B 1 109 ? 79.160 58.325 -7.836 1.00 23.90 109 VAL B C 1
ATOM 2652 O O . VAL B 1 109 ? 80.329 58.061 -7.616 1.00 22.82 109 VAL B O 1
ATOM 2656 N N . ASN B 1 110 ? 78.158 57.655 -7.277 1.00 24.91 110 ASN B N 1
ATOM 2657 C CA . ASN B 1 110 ? 78.392 56.562 -6.352 1.00 25.28 110 ASN B CA 1
ATOM 2658 C C . ASN B 1 110 ? 79.138 55.455 -7.090 1.00 27.21 110 ASN B C 1
ATOM 2659 O O . ASN B 1 110 ? 80.205 55.032 -6.658 1.00 25.54 110 ASN B O 1
ATOM 2664 N N . SER B 1 111 ? 78.581 55.004 -8.215 1.00 27.82 111 SER B N 1
ATOM 2665 C CA . SER B 1 111 ? 79.190 53.933 -9.012 1.00 26.72 111 SER B CA 1
ATOM 2666 C C . SER B 1 111 ? 80.579 54.334 -9.478 1.00 25.08 111 SER B C 1
ATOM 2667 O O . SER B 1 111 ? 81.521 53.545 -9.419 1.00 21.14 111 SER B O 1
ATOM 2670 N N . ALA B 1 112 ? 80.685 55.571 -9.957 1.00 21.97 112 ALA B N 1
ATOM 2671 C CA . ALA B 1 112 ? 81.951 56.114 -10.425 1.00 23.83 112 ALA B CA 1
ATOM 2672 C C . ALA B 1 112 ? 83.043 56.061 -9.349 1.00 25.75 112 ALA B C 1
ATOM 2673 O O . ALA B 1 112 ? 84.169 55.638 -9.615 1.00 26.02 112 ALA B O 1
ATOM 2675 N N . TYR B 1 113 ? 82.700 56.502 -8.139 1.00 26.68 113 TYR B N 1
ATOM 2676 C CA . TYR B 1 113 ? 83.645 56.559 -7.019 1.00 24.63 113 TYR B CA 1
ATOM 2677 C C . TYR B 1 113 ? 84.153 55.171 -6.684 1.00 26.61 113 TYR B C 1
ATOM 2678 O O . TYR B 1 113 ? 85.358 54.958 -6.518 1.00 26.40 113 TYR B O 1
ATOM 2687 N N . MET B 1 114 ? 83.227 54.228 -6.568 1.00 25.11 114 MET B N 1
ATOM 2688 C CA . MET B 1 114 ? 83.615 52.866 -6.248 1.00 28.47 114 MET B CA 1
ATOM 2689 C C . MET B 1 114 ? 84.437 52.241 -7.384 1.00 26.87 114 MET B C 1
ATOM 2690 O O . MET B 1 114 ? 85.386 51.485 -7.121 1.00 27.01 114 MET B O 1
ATOM 2695 N N . ASP B 1 115 ? 84.092 52.543 -8.636 1.00 25.45 115 ASP B N 1
ATOM 2696 C CA . ASP B 1 115 ? 84.862 51.984 -9.766 1.00 25.30 115 ASP B CA 1
ATOM 2697 C C . ASP B 1 115 ? 86.257 52.585 -9.779 1.00 22.15 115 ASP B C 1
ATOM 2698 O O . ASP B 1 115 ? 87.221 51.924 -10.169 1.00 24.68 115 ASP B O 1
ATOM 2703 N N . PHE B 1 116 ? 86.366 53.847 -9.362 1.00 21.60 116 PHE B N 1
ATOM 2704 C CA . PHE B 1 116 ? 87.675 54.507 -9.292 1.00 19.31 116 PHE B CA 1
ATOM 2705 C C . PHE B 1 116 ? 88.528 53.771 -8.239 1.00 19.29 116 PHE B C 1
ATOM 2706 O O . PHE B 1 116 ? 89.709 53.492 -8.473 1.00 19.76 116 PHE B O 1
ATOM 2714 N N . MET B 1 117 ? 87.935 53.447 -7.090 1.00 16.75 117 MET B N 1
ATOM 2715 C CA . MET B 1 117 ? 88.673 52.745 -6.045 1.00 20.07 117 MET B CA 1
ATOM 2716 C C . MET B 1 117 ? 89.142 51.385 -6.550 1.00 22.68 117 MET B C 1
ATOM 2717 O O . MET B 1 117 ? 90.316 51.041 -6.408 1.00 22.99 117 MET B O 1
ATOM 2722 N N . LEU B 1 118 ? 88.225 50.610 -7.139 1.00 20.56 118 LEU B N 1
ATOM 2723 C CA . LEU B 1 118 ? 88.586 49.291 -7.647 1.00 20.67 118 LEU B CA 1
ATOM 2724 C C . LEU B 1 118 ? 89.618 49.394 -8.763 1.00 20.46 118 LEU B C 1
ATOM 2725 O O . LEU B 1 118 ? 90.632 48.691 -8.758 1.00 20.74 118 LEU B O 1
ATOM 2730 N N . ALA B 1 119 ? 89.365 50.281 -9.712 1.00 17.29 119 ALA B N 1
ATOM 2731 C CA . ALA B 1 119 ? 90.269 50.450 -10.847 1.00 20.40 119 ALA B CA 1
ATOM 2732 C C . ALA B 1 119 ? 91.676 50.848 -10.409 1.00 20.58 119 ALA B C 1
ATOM 2733 O O . ALA B 1 119 ? 92.669 50.371 -10.971 1.00 22.68 119 ALA B O 1
ATOM 2735 N N . THR B 1 120 ? 91.772 51.725 -9.413 1.00 20.80 120 THR B N 1
ATOM 2736 C CA . THR B 1 120 ? 93.085 52.146 -8.941 1.00 20.51 120 THR B CA 1
ATOM 2737 C C . THR B 1 120 ? 93.769 50.978 -8.221 1.00 20.73 120 THR B C 1
ATOM 2738 O O . THR B 1 120 ? 94.966 50.766 -8.365 1.00 18.99 120 THR B O 1
ATOM 2742 N N . ALA B 1 121 ? 93.002 50.208 -7.460 1.00 20.90 121 ALA B N 1
ATOM 2743 C CA . ALA B 1 121 ? 93.571 49.053 -6.765 1.00 21.82 121 ALA B CA 1
ATOM 2744 C C . ALA B 1 121 ? 94.112 48.059 -7.811 1.00 22.90 121 ALA B C 1
ATOM 2745 O O . ALA B 1 121 ? 95.204 47.497 -7.659 1.00 21.76 121 ALA B O 1
ATOM 2747 N N . TYR B 1 122 ? 93.343 47.847 -8.879 1.00 22.58 122 TYR B N 1
ATOM 2748 C CA . TYR B 1 122 ? 93.751 46.911 -9.921 1.00 21.94 122 TYR B CA 1
ATOM 2749 C C . TYR B 1 122 ? 95.028 47.307 -10.685 1.00 23.52 122 TYR B C 1
ATOM 2750 O O . TYR B 1 122 ? 95.970 46.522 -10.779 1.00 24.13 122 TYR B O 1
ATOM 2759 N N . LYS B 1 123 ? 95.083 48.516 -11.219 1.00 25.70 123 LYS B N 1
ATOM 2760 C CA . LYS B 1 123 ? 96.275 48.892 -11.971 1.00 29.11 123 LYS B CA 1
ATOM 2761 C C . LYS B 1 123 ? 97.477 49.359 -11.152 1.00 28.31 123 LYS B C 1
ATOM 2762 O O . LYS B 1 123 ? 98.614 49.264 -11.625 1.00 26.52 123 LYS B O 1
ATOM 2768 N N . GLY B 1 124 ? 97.239 49.839 -9.930 1.00 24.57 124 GLY B N 1
ATOM 2769 C CA . GLY B 1 124 ? 98.336 50.323 -9.109 1.00 22.86 124 GLY B CA 1
ATOM 2770 C C . GLY B 1 124 ? 98.893 49.384 -8.045 1.00 25.05 124 GLY B C 1
ATOM 2771 O O . GLY B 1 124 ? 98.292 48.362 -7.691 1.00 23.72 124 GLY B O 1
ATOM 2772 N N . ASN B 1 125 ? 100.069 49.735 -7.534 1.00 26.29 125 ASN B N 1
ATOM 2773 C CA . ASN B 1 125 ? 100.697 48.945 -6.493 1.00 28.84 125 ASN B CA 1
ATOM 2774 C C . ASN B 1 125 ? 99.922 49.168 -5.199 1.00 27.28 125 ASN B C 1
ATOM 2775 O O . ASN B 1 125 ? 98.944 49.927 -5.161 1.00 23.71 125 ASN B O 1
ATOM 2780 N N . ILE B 1 126 ? 100.361 48.503 -4.144 1.00 25.04 126 ILE B N 1
ATOM 2781 C CA . ILE B 1 126 ? 99.712 48.610 -2.849 1.00 29.53 126 ILE B CA 1
ATOM 2782 C C . ILE B 1 126 ? 99.526 50.034 -2.330 1.00 27.93 126 ILE B C 1
ATOM 2783 O O . ILE B 1 126 ? 98.470 50.365 -1.786 1.00 28.87 126 ILE B O 1
ATOM 2788 N N . ILE B 1 127 ? 100.533 50.882 -2.495 1.00 26.57 127 ILE B N 1
ATOM 2789 C CA . ILE B 1 127 ? 100.421 52.243 -1.987 1.00 24.17 127 ILE B CA 1
ATOM 2790 C C . ILE B 1 127 ? 99.442 53.084 -2.808 1.00 23.43 127 ILE B C 1
ATOM 2791 O O . ILE B 1 127 ? 98.698 53.906 -2.266 1.00 20.70 127 ILE B O 1
ATOM 2796 N N . GLU B 1 128 ? 99.422 52.867 -4.114 1.00 16.91 128 GLU B N 1
ATOM 2797 C CA . GLU B 1 128 ? 98.500 53.608 -4.947 1.00 21.48 128 GLU B CA 1
ATOM 2798 C C . GLU B 1 128 ? 97.053 53.192 -4.628 1.00 20.50 128 GLU B C 1
ATOM 2799 O O . GLU B 1 128 ? 96.161 54.032 -4.536 1.00 21.29 128 GLU B O 1
ATOM 2805 N N . GLY B 1 129 ? 96.825 51.897 -4.452 1.00 18.19 129 GLY B N 1
ATOM 2806 C CA . GLY B 1 129 ? 95.477 51.430 -4.131 1.00 19.08 129 GLY B CA 1
ATOM 2807 C C . GLY B 1 129 ? 94.994 52.044 -2.824 1.00 21.14 129 GLY B C 1
ATOM 2808 O O . GLY B 1 129 ? 93.889 52.585 -2.740 1.00 22.52 129 GLY B O 1
ATOM 2809 N N . LEU B 1 130 ? 95.841 51.978 -1.805 1.00 20.70 130 LEU B N 1
ATOM 2810 C CA . LEU B 1 130 ? 95.513 52.523 -0.497 1.00 21.85 130 LEU B CA 1
ATOM 2811 C C . LEU B 1 130 ? 95.294 54.032 -0.533 1.00 22.43 130 LEU B C 1
ATOM 2812 O O . LEU B 1 130 ? 94.443 54.554 0.180 1.00 22.99 130 LEU B O 1
ATOM 2817 N N . THR B 1 131 ? 96.075 54.731 -1.348 1.00 22.57 131 THR B N 1
ATOM 2818 C CA . THR B 1 131 ? 95.956 56.182 -1.454 1.00 23.29 131 THR B CA 1
ATOM 2819 C C . THR B 1 131 ? 94.593 56.576 -2.031 1.00 23.46 131 THR B C 1
ATOM 2820 O O . THR B 1 131 ? 94.052 57.628 -1.694 1.00 23.70 131 THR B O 1
ATOM 2824 N N . ALA B 1 132 ? 94.050 55.730 -2.898 1.00 20.37 132 ALA B N 1
ATOM 2825 C CA . ALA B 1 132 ? 92.742 55.970 -3.503 1.00 20.71 132 ALA B CA 1
ATOM 2826 C C . ALA B 1 132 ? 91.642 55.896 -2.419 1.00 22.05 132 ALA B C 1
ATOM 2827 O O . ALA B 1 132 ? 90.546 56.433 -2.593 1.00 20.90 132 ALA B O 1
ATOM 2829 N N . LEU B 1 133 ? 91.949 55.234 -1.302 1.00 21.12 133 LEU B N 1
ATOM 2830 C CA . LEU B 1 133 ? 91.008 55.096 -0.194 1.00 21.22 133 LEU B CA 1
ATOM 2831 C C . LEU B 1 133 ? 91.285 56.085 0.934 1.00 21.54 133 LEU B C 1
ATOM 2832 O O . LEU B 1 133 ? 90.459 56.265 1.825 1.00 24.40 133 LEU B O 1
ATOM 2837 N N . LEU B 1 134 ? 92.439 56.731 0.919 1.00 20.89 134 LEU B N 1
ATOM 2838 C CA . LEU B 1 134 ? 92.747 57.647 2.014 1.00 21.20 134 LEU B CA 1
ATOM 2839 C C . LEU B 1 134 ? 91.801 58.845 2.120 1.00 20.97 134 LEU B C 1
ATOM 2840 O O . LEU B 1 134 ? 91.367 59.184 3.229 1.00 21.23 134 LEU B O 1
ATOM 2845 N N . PRO B 1 135 ? 91.450 59.493 0.984 1.00 19.10 135 PRO B N 1
ATOM 2846 C CA . PRO B 1 135 ? 90.536 60.631 1.113 1.00 16.96 135 PRO B CA 1
ATOM 2847 C C . PRO B 1 135 ? 89.303 60.209 1.913 1.00 20.77 135 PRO B C 1
ATOM 2848 O O . PRO B 1 135 ? 88.857 60.922 2.806 1.00 19.79 135 PRO B O 1
ATOM 2852 N N . CYS B 1 136 ? 88.765 59.040 1.578 1.00 22.78 136 CYS B N 1
ATOM 2853 C CA . CYS B 1 136 ? 87.606 58.474 2.264 1.00 21.82 136 CYS B CA 1
ATOM 2854 C C . CYS B 1 136 ? 87.820 58.391 3.773 1.00 23.14 136 CYS B C 1
ATOM 2855 O O . CYS B 1 136 ? 87.175 59.103 4.542 1.00 22.94 136 CYS B O 1
ATOM 2858 N N . PHE B 1 137 ? 88.737 57.523 4.194 1.00 23.86 137 PHE B N 1
ATOM 2859 C CA . PHE B 1 137 ? 89.003 57.343 5.618 1.00 24.91 137 PHE B CA 1
ATOM 2860 C C . PHE B 1 137 ? 89.405 58.618 6.372 1.00 25.15 137 PHE B C 1
ATOM 2861 O O . PHE B 1 137 ? 88.827 58.937 7.413 1.00 25.35 137 PHE B O 1
ATOM 2869 N N . TRP B 1 138 ? 90.384 59.339 5.840 1.00 21.08 138 TRP B N 1
ATOM 2870 C CA . TRP B 1 138 ? 90.894 60.553 6.475 1.00 22.32 138 TRP B CA 1
ATOM 2871 C C . TRP B 1 138 ? 89.929 61.742 6.473 1.00 20.74 138 TRP B C 1
ATOM 2872 O O . TRP B 1 138 ? 89.747 62.383 7.504 1.00 25.06 138 TRP B O 1
ATOM 2883 N N . SER B 1 139 ? 89.283 62.040 5.350 1.00 21.03 139 SER B N 1
ATOM 2884 C CA . SER B 1 139 ? 88.384 63.193 5.351 1.00 22.84 139 SER B CA 1
ATOM 2885 C C . SER B 1 139 ? 87.229 63.016 6.324 1.00 24.59 139 SER B C 1
ATOM 2886 O O . SER B 1 139 ? 86.789 63.998 6.936 1.00 22.91 139 SER B O 1
ATOM 2889 N N . TYR B 1 140 ? 86.727 61.788 6.470 1.00 21.63 140 TYR B N 1
ATOM 2890 C CA . TYR B 1 140 ? 85.616 61.579 7.405 1.00 23.52 140 TYR B CA 1
ATOM 2891 C C . TYR B 1 140 ? 86.046 61.907 8.838 1.00 21.35 140 TYR B C 1
ATOM 2892 O O . TYR B 1 140 ? 85.238 62.359 9.631 1.00 26.09 140 TYR B O 1
ATOM 2901 N N . ALA B 1 141 ? 87.318 61.698 9.161 1.00 24.59 141 ALA B N 1
ATOM 2902 C CA . ALA B 1 141 ? 87.818 62.034 10.505 1.00 28.89 141 ALA B CA 1
ATOM 2903 C C . ALA B 1 141 ? 88.049 63.553 10.620 1.00 28.01 141 ALA B C 1
ATOM 2904 O O . ALA B 1 141 ? 87.721 64.161 11.638 1.00 27.43 141 ALA B O 1
ATOM 2906 N N . GLU B 1 142 ? 88.606 64.160 9.571 1.00 28.96 142 GLU B N 1
ATOM 2907 C CA . GLU B 1 142 ? 88.885 65.595 9.580 1.00 26.79 142 GLU B CA 1
ATOM 2908 C C . GLU B 1 142 ? 87.624 66.411 9.667 1.00 27.16 142 GLU B C 1
ATOM 2909 O O . GLU B 1 142 ? 87.603 67.459 10.308 1.00 26.64 142 GLU B O 1
ATOM 2915 N N . ILE B 1 143 ? 86.583 65.933 9.002 1.00 24.88 143 ILE B N 1
ATOM 2916 C CA . ILE B 1 143 ? 85.291 66.604 9.002 1.00 28.74 143 ILE B CA 1
ATOM 2917 C C . ILE B 1 143 ? 84.664 66.669 10.395 1.00 28.37 143 ILE B C 1
ATOM 2918 O O . ILE B 1 143 ? 84.156 67.723 10.807 1.00 23.70 143 ILE B O 1
ATOM 2923 N N . ALA B 1 144 ? 84.677 65.541 11.108 1.00 28.14 144 ALA B N 1
ATOM 2924 C CA . ALA B 1 144 ? 84.102 65.501 12.458 1.00 29.00 144 ALA B CA 1
ATOM 2925 C C . ALA B 1 144 ? 84.939 66.360 13.418 1.00 29.67 144 ALA B C 1
ATOM 2926 O O . ALA B 1 144 ? 84.389 67.024 14.288 1.00 29.42 144 ALA B O 1
ATOM 2928 N N . GLU B 1 145 ? 86.261 66.341 13.255 1.00 26.93 145 GLU B N 1
ATOM 2929 C CA . GLU B 1 145 ? 87.153 67.139 14.102 1.00 29.22 145 GLU B CA 1
ATOM 2930 C C . GLU B 1 145 ? 86.834 68.625 13.874 1.00 31.84 145 GLU B C 1
ATOM 2931 O O . GLU B 1 145 ? 86.681 69.411 14.828 1.00 29.78 145 GLU B O 1
ATOM 2937 N N . TYR B 1 146 ? 86.692 68.979 12.596 1.00 28.58 146 TYR B N 1
ATOM 2938 C CA . TYR B 1 146 ? 86.370 70.337 12.167 1.00 27.02 146 TYR B CA 1
ATOM 2939 C C . TYR B 1 146 ? 85.053 70.818 12.771 1.00 29.79 146 TYR B C 1
ATOM 2940 O O . TYR B 1 146 ? 84.951 71.949 13.255 1.00 29.52 146 TYR B O 1
ATOM 2949 N N . HIS B 1 147 ? 84.039 69.962 12.739 1.00 27.37 147 HIS B N 1
ATOM 2950 C CA . HIS B 1 147 ? 82.725 70.342 13.245 1.00 27.88 147 HIS B CA 1
ATOM 2951 C C . HIS B 1 147 ? 82.395 69.785 14.641 1.00 28.52 147 HIS B C 1
ATOM 2952 O O . HIS B 1 147 ? 81.237 69.821 15.066 1.00 28.38 147 HIS B O 1
ATOM 2959 N N . LYS B 1 148 ? 83.400 69.284 15.350 1.00 29.25 148 LYS B N 1
ATOM 2960 C CA . LYS B 1 148 ? 83.165 68.672 16.655 1.00 33.04 148 LYS B CA 1
ATOM 2961 C C . LYS B 1 148 ? 82.300 69.482 17.601 1.00 35.54 148 LYS B C 1
ATOM 2962 O O . LYS B 1 148 ? 81.489 68.917 18.332 1.00 33.90 148 LYS B O 1
ATOM 2968 N N . ASP B 1 149 ? 82.453 70.802 17.571 1.00 37.08 149 ASP B N 1
ATOM 2969 C CA . ASP B 1 149 ? 81.695 71.672 18.450 1.00 38.29 149 ASP B CA 1
ATOM 2970 C C . ASP B 1 149 ? 80.203 71.692 18.191 1.00 37.18 149 ASP B C 1
ATOM 2971 O O . ASP B 1 149 ? 79.415 71.739 19.134 1.00 34.88 149 ASP B O 1
ATOM 2976 N N . LYS B 1 150 ? 79.814 71.635 16.924 1.00 35.59 150 LYS B N 1
ATOM 2977 C CA . LYS B 1 150 ? 78.402 71.638 16.565 1.00 35.40 150 LYS B CA 1
ATOM 2978 C C . LYS B 1 150 ? 77.760 70.303 16.918 1.00 38.90 150 LYS B C 1
ATOM 2979 O O . LYS B 1 150 ? 76.557 70.240 17.216 1.00 36.38 150 LYS B O 1
ATOM 2985 N N . LEU B 1 151 ? 78.556 69.233 16.859 1.00 39.93 151 LEU B N 1
ATOM 2986 C CA . LEU B 1 151 ? 78.050 67.889 17.145 1.00 42.72 151 LEU B CA 1
ATOM 2987 C C . LEU B 1 151 ? 77.477 67.779 18.568 1.00 43.96 151 LEU B C 1
ATOM 2988 O O . LEU B 1 151 ? 76.407 67.195 18.760 1.00 44.16 151 LEU B O 1
ATOM 2993 N N . ARG B 1 152 ? 78.159 68.342 19.565 1.00 44.86 152 ARG B N 1
ATOM 2994 C CA . ARG B 1 152 ? 77.615 68.236 20.914 1.00 48.31 152 ARG B CA 1
ATOM 2995 C C . ARG B 1 152 ? 76.379 69.108 21.091 1.00 48.80 152 ARG B C 1
ATOM 2996 O O . ARG B 1 152 ? 75.562 68.878 21.974 1.00 51.97 152 ARG B O 1
ATOM 3004 N N . ASP B 1 153 ? 76.223 70.088 20.215 1.00 50.85 153 ASP B N 1
ATOM 3005 C CA . ASP B 1 153 ? 75.080 70.988 20.256 1.00 50.22 153 ASP B CA 1
ATOM 3006 C C . ASP B 1 153 ? 73.974 70.489 19.323 1.00 48.93 153 ASP B C 1
ATOM 3007 O O . ASP B 1 153 ? 72.896 71.082 19.257 1.00 49.49 153 ASP B O 1
ATOM 3012 N N . ASN B 1 154 ? 74.254 69.407 18.597 1.00 44.66 154 ASN B N 1
ATOM 3013 C CA . ASN B 1 154 ? 73.315 68.834 17.634 1.00 39.76 154 ASN B CA 1
ATOM 3014 C C . ASN B 1 154 ? 72.094 68.219 18.323 1.00 40.00 154 ASN B C 1
ATOM 3015 O O . ASN B 1 154 ? 72.230 67.299 19.126 1.00 39.10 154 ASN B O 1
ATOM 3020 N N . PRO B 1 155 ? 70.885 68.703 17.995 1.00 38.77 155 PRO B N 1
ATOM 3021 C CA . PRO B 1 155 ? 69.619 68.229 18.569 1.00 39.84 155 PRO B CA 1
ATOM 3022 C C . PRO B 1 155 ? 69.184 66.830 18.133 1.00 41.80 155 PRO B C 1
ATOM 3023 O O . PRO B 1 155 ? 68.418 66.181 18.840 1.00 42.70 155 PRO B O 1
ATOM 3027 N N . ILE B 1 156 ? 69.648 66.371 16.971 1.00 40.77 156 ILE B N 1
ATOM 3028 C CA . ILE B 1 156 ? 69.246 65.054 16.481 1.00 39.24 156 ILE B CA 1
ATOM 3029 C C . ILE B 1 156 ? 70.153 63.918 16.953 1.00 38.53 156 ILE B C 1
ATOM 3030 O O . ILE B 1 156 ? 71.297 63.770 16.513 1.00 37.46 156 ILE B O 1
ATOM 3035 N N . LYS B 1 157 ? 69.622 63.107 17.857 1.00 37.24 157 LYS B N 1
ATOM 3036 C CA . LYS B 1 157 ? 70.367 61.989 18.419 1.00 37.83 157 LYS B CA 1
ATOM 3037 C C . LYS B 1 157 ? 71.023 61.098 17.361 1.00 36.23 157 LYS B C 1
ATOM 3038 O O . LYS B 1 157 ? 72.161 60.672 17.531 1.00 34.49 157 LYS B O 1
ATOM 3044 N N . ILE B 1 158 ? 70.299 60.813 16.282 1.00 34.89 158 ILE B N 1
ATOM 3045 C CA . ILE B 1 158 ? 70.822 59.956 15.223 1.00 34.93 158 ILE B CA 1
ATOM 3046 C C . ILE B 1 158 ? 72.067 60.574 14.561 1.00 35.18 158 ILE B C 1
ATOM 3047 O O . ILE B 1 158 ? 72.995 59.864 14.193 1.00 34.81 158 ILE B O 1
ATOM 3052 N N . TYR B 1 159 ? 72.104 61.893 14.432 1.00 32.81 159 TYR B N 1
ATOM 3053 C CA . TYR B 1 159 ? 73.266 62.530 13.824 1.00 33.60 159 TYR B CA 1
ATOM 3054 C C . TYR B 1 159 ? 74.467 62.495 14.779 1.00 35.19 159 TYR B C 1
ATOM 3055 O O . TYR B 1 159 ? 75.606 62.252 14.360 1.00 33.96 159 TYR B O 1
ATOM 3064 N N . ARG B 1 160 ? 74.218 62.730 16.062 1.00 34.37 160 ARG B N 1
ATOM 3065 C CA . ARG B 1 160 ? 75.300 62.708 17.045 1.00 38.05 160 ARG B CA 1
ATOM 3066 C C . ARG B 1 160 ? 75.949 61.327 17.111 1.00 37.29 160 ARG B C 1
ATOM 3067 O O . ARG B 1 160 ? 77.171 61.205 17.188 1.00 38.65 160 ARG B O 1
ATOM 3075 N N . GLU B 1 161 ? 75.123 60.288 17.109 1.00 37.52 161 GLU B N 1
ATOM 3076 C CA . GLU B 1 161 ? 75.626 58.921 17.154 1.00 38.71 161 GLU B CA 1
ATOM 3077 C C . GLU B 1 161 ? 76.455 58.668 15.894 1.00 37.31 161 GLU B C 1
ATOM 3078 O O . GLU B 1 161 ? 77.556 58.115 15.960 1.00 35.18 161 GLU B O 1
ATOM 3084 N N . TRP B 1 162 ? 75.903 59.071 14.750 1.00 35.02 162 TRP B N 1
ATOM 3085 C CA . TRP B 1 162 ? 76.564 58.907 13.457 1.00 35.71 162 TRP B CA 1
ATOM 3086 C C . TRP B 1 162 ? 77.942 59.575 13.454 1.00 33.59 162 TRP B C 1
ATOM 3087 O O . TRP B 1 162 ? 78.946 58.946 13.143 1.00 30.57 162 TRP B O 1
ATOM 3098 N N . GLY B 1 163 ? 77.982 60.854 13.819 1.00 36.38 163 GLY B N 1
ATOM 3099 C CA . GLY B 1 163 ? 79.238 61.586 13.831 1.00 33.09 163 GLY B CA 1
ATOM 3100 C C . GLY B 1 163 ? 80.259 61.173 14.877 1.00 36.34 163 GLY B C 1
ATOM 3101 O O . GLY B 1 163 ? 81.471 61.282 14.646 1.00 33.54 163 GLY B O 1
ATOM 3102 N N . LYS B 1 164 ? 79.795 60.709 16.035 1.00 35.62 164 LYS B N 1
ATOM 3103 C CA . LYS B 1 164 ? 80.727 60.314 17.097 1.00 37.25 164 LYS B CA 1
ATOM 3104 C C . LYS B 1 164 ? 81.715 59.247 16.664 1.00 32.56 164 LYS B C 1
ATOM 3105 O O . LYS B 1 164 ? 82.829 59.194 17.176 1.00 29.84 164 LYS B O 1
ATOM 3111 N N . VAL B 1 165 ? 81.305 58.401 15.723 1.00 30.10 165 VAL B N 1
ATOM 3112 C CA . VAL B 1 165 ? 82.164 57.328 15.210 1.00 27.79 165 VAL B CA 1
ATOM 3113 C C . VAL B 1 165 ? 83.519 57.828 14.703 1.00 24.67 165 VAL B C 1
ATOM 3114 O O . VAL B 1 165 ? 84.567 57.258 15.012 1.00 25.55 165 VAL B O 1
ATOM 3118 N N . TYR B 1 166 ? 83.497 58.906 13.934 1.00 24.20 166 TYR B N 1
ATOM 3119 C CA . TYR B 1 166 ? 84.723 59.443 13.339 1.00 28.14 166 TYR B CA 1
ATOM 3120 C C . TYR B 1 166 ? 85.625 60.165 14.337 1.00 31.66 166 TYR B C 1
ATOM 3121 O O . TYR B 1 166 ? 86.783 60.473 14.035 1.00 31.62 166 TYR B O 1
ATOM 3130 N N . LEU B 1 167 ? 85.097 60.405 15.535 1.00 32.55 167 LEU B N 1
ATOM 3131 C CA . LEU B 1 167 ? 85.855 61.059 16.605 1.00 36.34 167 LEU B CA 1
ATOM 3132 C C . LEU B 1 167 ? 86.466 60.017 17.552 1.00 36.51 167 LEU B C 1
ATOM 3133 O O . LEU B 1 167 ? 87.334 60.342 18.363 1.00 37.69 167 LEU B O 1
ATOM 3138 N N . SER B 1 168 ? 86.022 58.765 17.442 1.00 36.12 168 SER B N 1
ATOM 3139 C CA . SER B 1 168 ? 86.517 57.705 18.327 1.00 35.24 168 SER B CA 1
ATOM 3140 C C . SER B 1 168 ? 87.960 57.307 18.087 1.00 35.65 168 SER B C 1
ATOM 3141 O O . SER B 1 168 ? 88.467 57.401 16.970 1.00 33.47 168 SER B O 1
ATOM 3144 N N . ASN B 1 169 ? 88.617 56.841 19.147 1.00 35.63 169 ASN B N 1
ATOM 3145 C CA . ASN B 1 169 ? 90.003 56.408 19.059 1.00 34.02 169 ASN B CA 1
ATOM 3146 C C . ASN B 1 169 ? 90.208 55.250 18.096 1.00 31.48 169 ASN B C 1
ATOM 3147 O O . ASN B 1 169 ? 91.271 55.125 17.484 1.00 30.09 169 ASN B O 1
ATOM 3152 N N . GLU B 1 170 ? 89.204 54.389 17.979 1.00 29.90 170 GLU B N 1
ATOM 3153 C CA . GLU B 1 170 ? 89.300 53.243 17.076 1.00 33.63 170 GLU B CA 1
ATOM 3154 C C . GLU B 1 170 ? 89.406 53.745 15.638 1.00 32.51 170 GLU B C 1
ATOM 3155 O O . GLU B 1 170 ? 90.283 53.324 14.879 1.00 33.08 170 GLU B O 1
ATOM 3161 N N . TYR B 1 171 ? 88.489 54.638 15.268 1.00 31.49 171 TYR B N 1
ATOM 3162 C CA . TYR B 1 171 ? 88.473 55.178 13.917 1.00 30.76 171 TYR B CA 1
ATOM 3163 C C . TYR B 1 171 ? 89.749 55.950 13.651 1.00 31.90 171 TYR B C 1
ATOM 3164 O O . TYR B 1 171 ? 90.387 55.775 12.607 1.00 29.72 171 TYR B O 1
ATOM 3173 N N . LEU B 1 172 ? 90.122 56.808 14.601 1.00 30.69 172 LEU B N 1
ATOM 3174 C CA . LEU B 1 172 ? 91.329 57.592 14.454 1.00 29.83 172 LEU B CA 1
ATOM 3175 C C . LEU B 1 172 ? 92.563 56.711 14.308 1.00 30.05 172 LEU B C 1
ATOM 3176 O O . LEU B 1 172 ? 93.444 57.016 13.511 1.00 30.62 172 LEU B O 1
ATOM 3181 N N . ASN B 1 173 ? 92.634 55.620 15.074 1.00 28.93 173 ASN B N 1
ATOM 3182 C CA . ASN B 1 173 ? 93.775 54.699 14.982 1.00 28.63 173 ASN B CA 1
ATOM 3183 C C . ASN B 1 173 ? 93.822 54.083 13.578 1.00 27.06 173 ASN B C 1
ATOM 3184 O O . ASN B 1 173 ? 94.903 53.881 13.007 1.00 27.79 173 ASN B O 1
ATOM 3189 N N . LEU B 1 174 ? 92.653 53.769 13.023 1.00 26.44 174 LEU B N 1
ATOM 3190 C CA . LEU B 1 174 ? 92.614 53.187 11.674 1.00 29.76 174 LEU B CA 1
ATOM 3191 C C . LEU B 1 174 ? 93.206 54.176 10.652 1.00 28.24 174 LEU B C 1
ATOM 3192 O O . LEU B 1 174 ? 93.974 53.780 9.769 1.00 30.46 174 LEU B O 1
ATOM 3197 N N . VAL B 1 175 ? 92.856 55.457 10.781 1.00 24.45 175 VAL B N 1
ATOM 3198 C CA . VAL B 1 175 ? 93.374 56.483 9.875 1.00 27.49 175 VAL B CA 1
ATOM 3199 C C . VAL B 1 175 ? 94.894 56.528 10.039 1.00 26.96 175 VAL B C 1
ATOM 3200 O O . VAL B 1 175 ? 95.652 56.563 9.052 1.00 24.38 175 VAL B O 1
ATOM 3204 N N . GLY B 1 176 ? 95.326 56.511 11.300 1.00 29.86 176 GLY B N 1
ATOM 3205 C CA . GLY B 1 176 ? 96.747 56.542 11.612 1.00 28.32 176 GLY B CA 1
ATOM 3206 C C . GLY B 1 176 ? 97.496 55.413 10.933 1.00 30.46 176 GLY B C 1
ATOM 3207 O O . GLY B 1 176 ? 98.555 55.633 10.351 1.00 31.06 176 GLY B O 1
ATOM 3208 N N . ARG B 1 177 ? 96.946 54.203 10.997 1.00 31.54 177 ARG B N 1
ATOM 3209 C CA . ARG B 1 177 ? 97.571 53.034 10.371 1.00 31.83 177 ARG B CA 1
ATOM 3210 C C . ARG B 1 177 ? 97.697 53.228 8.867 1.00 30.39 177 ARG B C 1
ATOM 3211 O O . ARG B 1 177 ? 98.771 53.021 8.284 1.00 30.83 177 ARG B O 1
ATOM 3219 N N . LEU B 1 178 ? 96.593 53.617 8.238 1.00 30.30 178 LEU B N 1
ATOM 3220 C CA . LEU B 1 178 ? 96.587 53.831 6.799 1.00 29.59 178 LEU B CA 1
ATOM 3221 C C . LEU B 1 178 ? 97.644 54.861 6.419 1.00 30.03 178 LEU B C 1
ATOM 3222 O O . LEU B 1 178 ? 98.440 54.647 5.506 1.00 30.83 178 LEU B O 1
ATOM 3227 N N . ARG B 1 179 ? 97.666 55.982 7.129 1.00 31.29 179 ARG B N 1
ATOM 3228 C CA . ARG B 1 179 ? 98.660 56.997 6.835 1.00 28.04 179 ARG B CA 1
ATOM 3229 C C . ARG B 1 179 ? 100.060 56.437 7.041 1.00 28.49 179 ARG B C 1
ATOM 3230 O O . ARG B 1 179 ? 100.957 56.656 6.211 1.00 29.36 179 ARG B O 1
ATOM 3238 N N . LYS B 1 180 ? 100.260 55.704 8.134 1.00 27.75 180 LYS B N 1
ATOM 3239 C CA . LYS B 1 180 ? 101.579 55.132 8.410 1.00 28.96 180 LYS B CA 1
ATOM 3240 C C . LYS B 1 180 ? 102.071 54.260 7.242 1.00 29.22 180 LYS B C 1
ATOM 3241 O O . LYS B 1 180 ? 103.188 54.438 6.754 1.00 29.21 180 LYS B O 1
ATOM 3247 N N . ILE B 1 181 ? 101.231 53.334 6.773 1.00 30.53 181 ILE B N 1
ATOM 3248 C CA . ILE B 1 181 ? 101.609 52.469 5.651 1.00 29.24 181 ILE B CA 1
ATOM 3249 C C . ILE B 1 181 ? 102.057 53.291 4.447 1.00 30.20 181 ILE B C 1
ATOM 3250 O O . ILE B 1 181 ? 103.089 53.013 3.825 1.00 29.88 181 ILE B O 1
ATOM 3255 N N . ILE B 1 182 ? 101.272 54.309 4.113 1.00 29.73 182 ILE B N 1
ATOM 3256 C CA . ILE B 1 182 ? 101.605 55.161 2.988 1.00 28.99 182 ILE B CA 1
ATOM 3257 C C . ILE B 1 182 ? 102.869 56.012 3.241 1.00 32.08 182 ILE B C 1
ATOM 3258 O O . ILE B 1 182 ? 103.736 56.114 2.370 1.00 29.07 182 ILE B O 1
ATOM 3263 N N . ASP B 1 183 ? 102.981 56.609 4.427 1.00 30.94 183 ASP B N 1
ATOM 3264 C CA . ASP B 1 183 ? 104.136 57.448 4.732 1.00 35.46 183 ASP B CA 1
ATOM 3265 C C . ASP B 1 183 ? 105.451 56.687 4.893 1.00 38.74 183 ASP B C 1
ATOM 3266 O O . ASP B 1 183 ? 106.522 57.282 4.812 1.00 40.29 183 ASP B O 1
ATOM 3271 N N . SER B 1 184 ? 105.386 55.380 5.118 1.00 40.13 184 SER B N 1
ATOM 3272 C CA . SER B 1 184 ? 106.625 54.628 5.281 1.00 41.95 184 SER B CA 1
ATOM 3273 C C . SER B 1 184 ? 107.113 54.049 3.950 1.00 41.97 184 SER B C 1
ATOM 3274 O O . SER B 1 184 ? 108.023 53.223 3.921 1.00 40.64 184 SER B O 1
ATOM 3277 N N . SER B 1 185 ? 106.522 54.514 2.850 1.00 43.11 185 SER B N 1
ATOM 3278 C CA . SER B 1 185 ? 106.883 54.039 1.518 1.00 44.34 185 SER B CA 1
ATOM 3279 C C . SER B 1 185 ? 107.929 54.933 0.834 1.00 47.49 185 SER B C 1
ATOM 3280 O O . SER B 1 185 ? 108.294 55.986 1.357 1.00 47.42 185 SER B O 1
ATOM 3283 N N . GLY B 1 186 ? 108.399 54.511 -0.340 1.00 50.29 186 GLY B N 1
ATOM 3284 C CA . GLY B 1 186 ? 109.406 55.278 -1.065 1.00 54.51 186 GLY B CA 1
ATOM 3285 C C . GLY B 1 186 ? 109.104 56.757 -1.270 1.00 56.35 186 GLY B C 1
ATOM 3286 O O . GLY B 1 186 ? 108.068 57.256 -0.833 1.00 56.51 186 GLY B O 1
ATOM 3287 N N . HIS B 1 187 ? 110.013 57.462 -1.939 1.00 57.21 187 HIS B N 1
ATOM 3288 C CA . HIS B 1 187 ? 109.842 58.891 -2.206 1.00 57.02 187 HIS B CA 1
ATOM 3289 C C . HIS B 1 187 ? 109.472 59.116 -3.671 1.00 55.27 187 HIS B C 1
ATOM 3290 O O . HIS B 1 187 ? 109.020 60.196 -4.063 1.00 54.25 187 HIS B O 1
ATOM 3297 N N . SER B 1 188 ? 109.653 58.080 -4.481 1.00 52.07 188 SER B N 1
ATOM 3298 C CA . SER B 1 188 ? 109.351 58.183 -5.899 1.00 49.39 188 SER B CA 1
ATOM 3299 C C . SER B 1 188 ? 107.867 58.015 -6.179 1.00 45.95 188 SER B C 1
ATOM 3300 O O . SER B 1 188 ? 107.112 57.503 -5.350 1.00 44.06 188 SER B O 1
ATOM 3303 N N . GLY B 1 189 ? 107.465 58.450 -7.367 1.00 43.48 189 GLY B N 1
ATOM 3304 C CA . GLY B 1 189 ? 106.081 58.330 -7.778 1.00 39.56 189 GLY B CA 1
ATOM 3305 C C . GLY B 1 189 ? 105.101 59.186 -7.010 1.00 36.39 189 GLY B C 1
ATOM 3306 O O . GLY B 1 189 ? 103.904 58.922 -7.039 1.00 34.90 189 GLY B O 1
ATOM 3307 N N . TYR B 1 190 ? 105.586 60.213 -6.327 1.00 31.40 190 TYR B N 1
ATOM 3308 C CA . TYR B 1 190 ? 104.683 61.064 -5.576 1.00 30.89 190 TYR B CA 1
ATOM 3309 C C . TYR B 1 190 ? 103.600 61.654 -6.471 1.00 31.45 190 TYR B C 1
ATOM 3310 O O . TYR B 1 190 ? 102.440 61.743 -6.080 1.00 31.35 190 TYR B O 1
ATOM 3319 N N . ASP B 1 191 ? 103.973 62.068 -7.674 1.00 32.64 191 ASP B N 1
ATOM 3320 C CA . ASP B 1 191 ? 102.992 62.676 -8.551 1.00 35.58 191 ASP B CA 1
ATOM 3321 C C . ASP B 1 191 ? 101.821 61.767 -8.882 1.00 34.63 191 ASP B C 1
ATOM 3322 O O . ASP B 1 191 ? 100.700 62.260 -9.001 1.00 34.02 191 ASP B O 1
ATOM 3327 N N . ARG B 1 192 ? 102.051 60.460 -9.024 1.00 33.30 192 ARG B N 1
ATOM 3328 C CA . ARG B 1 192 ? 100.925 59.571 -9.293 1.00 35.77 192 ARG B CA 1
ATOM 3329 C C . ARG B 1 192 ? 100.038 59.529 -8.040 1.00 32.60 192 ARG B C 1
ATOM 3330 O O . ARG B 1 192 ? 98.810 59.582 -8.135 1.00 32.55 192 ARG B O 1
ATOM 3338 N N . LEU B 1 193 ? 100.663 59.474 -6.869 1.00 29.95 193 LEU B N 1
ATOM 3339 C CA . LEU B 1 193 ? 99.908 59.456 -5.618 1.00 28.87 193 LEU B CA 1
ATOM 3340 C C . LEU B 1 193 ? 99.085 60.746 -5.490 1.00 29.01 193 LEU B C 1
ATOM 3341 O O . LEU B 1 193 ? 97.924 60.712 -5.083 1.00 28.57 193 LEU B O 1
ATOM 3346 N N . ARG B 1 194 ? 99.686 61.879 -5.851 1.00 29.85 194 ARG B N 1
ATOM 3347 C CA . ARG B 1 194 ? 98.995 63.168 -5.777 1.00 30.58 194 ARG B CA 1
ATOM 3348 C C . ARG B 1 194 ? 97.735 63.180 -6.643 1.00 27.91 194 ARG B C 1
ATOM 3349 O O . ARG B 1 194 ? 96.677 63.611 -6.192 1.00 26.40 194 ARG B O 1
ATOM 3357 N N . ARG B 1 195 ? 97.844 62.703 -7.882 1.00 26.76 195 ARG B N 1
ATOM 3358 C CA . ARG B 1 195 ? 96.689 62.658 -8.774 1.00 26.05 195 ARG B CA 1
ATOM 3359 C C . ARG B 1 195 ? 95.601 61.716 -8.230 1.00 24.69 195 ARG B C 1
ATOM 3360 O O . ARG B 1 195 ? 94.414 62.012 -8.331 1.00 21.49 195 ARG B O 1
ATOM 3368 N N . ILE B 1 196 ? 96.012 60.584 -7.667 1.00 22.88 196 ILE B N 1
ATOM 3369 C CA . ILE B 1 196 ? 95.062 59.625 -7.113 1.00 23.57 196 ILE B CA 1
ATOM 3370 C C . ILE B 1 196 ? 94.312 60.220 -5.929 1.00 22.29 196 ILE B C 1
ATOM 3371 O O . ILE B 1 196 ? 93.099 60.096 -5.839 1.00 23.01 196 ILE B O 1
ATOM 3376 N N . PHE B 1 197 ? 95.043 60.881 -5.038 1.00 21.32 197 PHE B N 1
ATOM 3377 C CA . PHE B 1 197 ? 94.452 61.491 -3.854 1.00 19.88 197 PHE B CA 1
ATOM 3378 C C . PHE B 1 197 ? 93.490 62.626 -4.245 1.00 21.30 197 PHE B C 1
ATOM 3379 O O . PHE B 1 197 ? 92.367 62.725 -3.724 1.00 20.50 197 PHE B O 1
ATOM 3387 N N . ILE B 1 198 ? 93.930 63.480 -5.162 1.00 17.10 198 ILE B N 1
ATOM 3388 C CA . ILE B 1 198 ? 93.089 64.591 -5.624 1.00 21.63 198 ILE B CA 1
ATOM 3389 C C . ILE B 1 198 ? 91.766 64.065 -6.205 1.00 21.08 198 ILE B C 1
ATOM 3390 O O . ILE B 1 198 ? 90.681 64.542 -5.863 1.00 23.54 198 ILE B O 1
ATOM 3395 N N . THR B 1 199 ? 91.863 63.066 -7.075 1.00 21.88 199 THR B N 1
ATOM 3396 C CA . THR B 1 199 ? 90.675 62.455 -7.678 1.00 19.89 199 THR B CA 1
ATOM 3397 C C . THR B 1 199 ? 89.744 61.925 -6.590 1.00 19.79 199 THR B C 1
ATOM 3398 O O . THR B 1 199 ? 88.546 62.174 -6.622 1.00 17.65 199 THR B O 1
ATOM 3402 N N . GLY B 1 200 ? 90.304 61.192 -5.623 1.00 17.67 200 GLY B N 1
ATOM 3403 C CA . GLY B 1 200 ? 89.487 60.672 -4.549 1.00 17.38 200 GLY B CA 1
ATOM 3404 C C . GLY B 1 200 ? 88.831 61.776 -3.743 1.00 19.87 200 GLY B C 1
ATOM 3405 O O . GLY B 1 200 ? 87.679 61.625 -3.305 1.00 15.80 200 GLY B O 1
ATOM 3406 N N . SER B 1 201 ? 89.556 62.879 -3.521 1.00 18.35 201 SER B N 1
ATOM 3407 C CA . SER B 1 201 ? 88.999 64.006 -2.777 1.00 17.74 201 SER B CA 1
ATOM 3408 C C . SER B 1 201 ? 87.850 64.683 -3.567 1.00 19.99 201 SER B C 1
ATOM 3409 O O . SER B 1 201 ? 86.827 65.131 -2.985 1.00 19.05 201 SER B O 1
ATOM 3412 N N . LYS B 1 202 ? 88.008 64.777 -4.880 1.00 18.83 202 LYS B N 1
ATOM 3413 C CA . LYS B 1 202 ? 86.943 65.385 -5.692 1.00 21.06 202 LYS B CA 1
ATOM 3414 C C . LYS B 1 202 ? 85.713 64.496 -5.648 1.00 21.36 202 LYS B C 1
ATOM 3415 O O . LYS B 1 202 ? 84.587 64.992 -5.651 1.00 22.94 202 LYS B O 1
ATOM 3421 N N . PHE B 1 203 ? 85.920 63.179 -5.607 1.00 22.93 203 PHE B N 1
ATOM 3422 C CA . PHE B 1 203 ? 84.785 62.263 -5.526 1.00 22.19 203 PHE B CA 1
ATOM 3423 C C . PHE B 1 203 ? 84.043 62.480 -4.197 1.00 25.31 203 PHE B C 1
ATOM 3424 O O . PHE B 1 203 ? 82.807 62.505 -4.168 1.00 28.67 203 PHE B O 1
ATOM 3432 N N . GLU B 1 204 ? 84.784 62.638 -3.097 1.00 25.47 204 GLU B N 1
ATOM 3433 C CA . GLU B 1 204 ? 84.145 62.879 -1.801 1.00 23.41 204 GLU B CA 1
ATOM 3434 C C . GLU B 1 204 ? 83.232 64.103 -1.916 1.00 22.16 204 GLU B C 1
ATOM 3435 O O . GLU B 1 204 ? 82.074 64.052 -1.534 1.00 24.11 204 GLU B O 1
ATOM 3441 N N . LEU B 1 205 ? 83.761 65.203 -2.447 1.00 22.02 205 LEU B N 1
ATOM 3442 C CA . LEU B 1 205 ? 82.972 66.432 -2.626 1.00 23.96 205 LEU B CA 1
ATOM 3443 C C . LEU B 1 205 ? 81.729 66.181 -3.494 1.00 26.42 205 LEU B C 1
ATOM 3444 O O . LEU B 1 205 ? 80.638 66.681 -3.203 1.00 26.51 205 LEU B O 1
ATOM 3449 N N . ALA B 1 206 ? 81.910 65.401 -4.560 1.00 25.54 206 ALA B N 1
ATOM 3450 C CA . ALA B 1 206 ? 80.821 65.050 -5.477 1.00 26.02 206 ALA B CA 1
ATOM 3451 C C . ALA B 1 206 ? 79.791 64.162 -4.775 1.00 21.84 206 ALA B C 1
ATOM 3452 O O . ALA B 1 206 ? 78.604 64.289 -4.990 1.00 24.34 206 ALA B O 1
ATOM 3454 N N . PHE B 1 207 ? 80.262 63.264 -3.924 1.00 24.25 207 PHE B N 1
ATOM 3455 C CA . PHE B 1 207 ? 79.365 62.372 -3.216 1.00 24.68 207 PHE B CA 1
ATOM 3456 C C . PHE B 1 207 ? 78.450 63.186 -2.293 1.00 26.36 207 PHE B C 1
ATOM 3457 O O . PHE B 1 207 ? 77.232 62.968 -2.255 1.00 24.76 207 PHE B O 1
ATOM 3465 N N . TRP B 1 208 ? 79.035 64.125 -1.545 1.00 24.16 208 TRP B N 1
ATOM 3466 C CA . TRP B 1 208 ? 78.243 64.952 -0.639 1.00 23.97 208 TRP B CA 1
ATOM 3467 C C . TRP B 1 208 ? 77.252 65.764 -1.444 1.00 22.53 208 TRP B C 1
ATOM 3468 O O . TRP B 1 208 ? 76.110 65.960 -1.026 1.00 20.92 208 TRP B O 1
ATOM 3479 N N . GLU B 1 209 ? 77.686 66.239 -2.607 1.00 22.50 209 GLU B N 1
ATOM 3480 C CA . GLU B 1 209 ? 76.805 67.041 -3.466 1.00 22.24 209 GLU B CA 1
ATOM 3481 C C . GLU B 1 209 ? 75.623 66.212 -3.984 1.00 26.72 209 GLU B C 1
ATOM 3482 O O . GLU B 1 209 ? 74.461 66.672 -3.960 1.00 25.82 209 GLU B O 1
ATOM 3488 N N . MET B 1 210 ? 75.894 64.990 -4.449 1.00 23.22 210 MET B N 1
ATOM 3489 C CA . MET B 1 210 ? 74.788 64.193 -4.969 1.00 27.62 210 MET B CA 1
ATOM 3490 C C . MET B 1 210 ? 73.837 63.790 -3.846 1.00 28.12 210 MET B C 1
ATOM 3491 O O . MET B 1 210 ? 72.634 63.677 -4.058 1.00 28.89 210 MET B O 1
ATOM 3496 N N . ALA B 1 211 ? 74.380 63.588 -2.649 1.00 29.86 211 ALA B N 1
ATOM 3497 C CA . ALA B 1 211 ? 73.569 63.208 -1.499 1.00 29.52 211 ALA B CA 1
ATOM 3498 C C . ALA B 1 211 ? 72.597 64.344 -1.184 1.00 31.90 211 ALA B C 1
ATOM 3499 O O . ALA B 1 211 ? 71.426 64.118 -0.850 1.00 33.17 211 ALA B O 1
ATOM 3501 N N . TRP B 1 212 ? 73.100 65.567 -1.304 1.00 33.03 212 TRP B N 1
ATOM 3502 C CA . TRP B 1 212 ? 72.325 66.768 -1.048 1.00 34.96 212 TRP B CA 1
ATOM 3503 C C . TRP B 1 212 ? 71.249 66.960 -2.105 1.00 35.92 212 TRP B C 1
ATOM 3504 O O . TRP B 1 212 ? 70.114 67.323 -1.793 1.00 34.19 212 TRP B O 1
ATOM 3515 N N . ARG B 1 213 ? 71.613 66.717 -3.358 1.00 37.67 213 ARG B N 1
ATOM 3516 C CA . ARG B 1 213 ? 70.679 66.860 -4.467 1.00 38.92 213 ARG B CA 1
ATOM 3517 C C . ARG B 1 213 ? 69.658 65.725 -4.498 1.00 37.33 213 ARG B C 1
ATOM 3518 O O . ARG B 1 213 ? 68.589 65.860 -5.088 1.00 35.84 213 ARG B O 1
ATOM 3526 N N . GLY B 1 214 ? 69.984 64.618 -3.836 1.00 37.95 214 GLY B N 1
ATOM 3527 C CA . GLY B 1 214 ? 69.094 63.474 -3.826 1.00 36.07 214 GLY B CA 1
ATOM 3528 C C . GLY B 1 214 ? 69.099 62.844 -5.207 1.00 40.41 214 GLY B C 1
ATOM 3529 O O . GLY B 1 214 ? 68.107 62.257 -5.633 1.00 39.95 214 GLY B O 1
ATOM 3530 N N . GLY B 1 215 ? 70.223 62.970 -5.914 1.00 43.29 215 GLY B N 1
ATOM 3531 C CA . GLY B 1 215 ? 70.319 62.406 -7.251 1.00 45.07 215 GLY B CA 1
ATOM 3532 C C . GLY B 1 215 ? 71.569 62.815 -8.015 1.00 46.10 215 GLY B C 1
ATOM 3533 O O . GLY B 1 215 ? 72.428 63.520 -7.442 1.00 41.91 215 GLY B O 1
ATOM 3534 N N . MET C 1 1 ? 130.881 46.963 -7.949 1.00 55.46 1 MET C N 1
ATOM 3535 C CA . MET C 1 1 ? 130.523 48.273 -8.560 1.00 52.96 1 MET C CA 1
ATOM 3536 C C . MET C 1 1 ? 129.191 48.131 -9.280 1.00 52.96 1 MET C C 1
ATOM 3537 O O . MET C 1 1 ? 128.852 48.921 -10.165 1.00 56.84 1 MET C O 1
ATOM 3542 N N . ARG C 1 2 ? 128.454 47.099 -8.894 1.00 50.63 2 ARG C N 1
ATOM 3543 C CA . ARG C 1 2 ? 127.129 46.806 -9.431 1.00 46.82 2 ARG C CA 1
ATOM 3544 C C . ARG C 1 2 ? 126.952 46.515 -10.923 1.00 40.10 2 ARG C C 1
ATOM 3545 O O . ARG C 1 2 ? 127.214 47.354 -11.775 1.00 38.88 2 ARG C O 1
ATOM 3553 N N . VAL C 1 3 ? 126.485 45.308 -11.213 1.00 37.12 3 VAL C N 1
ATOM 3554 C CA . VAL C 1 3 ? 126.183 44.891 -12.575 1.00 34.88 3 VAL C CA 1
ATOM 3555 C C . VAL C 1 3 ? 124.690 45.211 -12.720 1.00 35.18 3 VAL C C 1
ATOM 3556 O O . VAL C 1 3 ? 124.066 45.662 -11.766 1.00 33.20 3 VAL C O 1
ATOM 3560 N N . MET C 1 4 ? 124.111 44.991 -13.895 1.00 34.29 4 MET C N 1
ATOM 3561 C CA . MET C 1 4 ? 122.685 45.277 -14.090 1.00 29.25 4 MET C CA 1
ATOM 3562 C C . MET C 1 4 ? 121.771 44.231 -13.446 1.00 25.84 4 MET C C 1
ATOM 3563 O O . MET C 1 4 ? 122.208 43.133 -13.077 1.00 24.64 4 MET C O 1
ATOM 3568 N N . ILE C 1 5 ? 120.495 44.577 -13.318 1.00 22.42 5 ILE C N 1
ATOM 3569 C CA . ILE C 1 5 ? 119.524 43.652 -12.762 1.00 20.75 5 ILE C CA 1
ATOM 3570 C C . ILE C 1 5 ? 119.470 42.367 -13.596 1.00 21.95 5 ILE C C 1
ATOM 3571 O O . ILE C 1 5 ? 119.555 41.276 -13.040 1.00 22.27 5 ILE C O 1
ATOM 3576 N N . THR C 1 6 ? 119.343 42.479 -14.921 1.00 21.85 6 THR C N 1
ATOM 3577 C CA . THR C 1 6 ? 119.285 41.262 -15.747 1.00 20.51 6 THR C CA 1
ATOM 3578 C C . THR C 1 6 ? 120.608 40.477 -15.722 1.00 24.14 6 THR C C 1
ATOM 3579 O O . THR C 1 6 ? 120.616 39.273 -16.002 1.00 23.05 6 THR C O 1
ATOM 3583 N N . ASP C 1 7 ? 121.716 41.149 -15.387 1.00 23.78 7 ASP C N 1
ATOM 3584 C CA . ASP C 1 7 ? 123.011 40.456 -15.272 1.00 24.49 7 ASP C CA 1
ATOM 3585 C C . ASP C 1 7 ? 122.888 39.529 -14.055 1.00 24.51 7 ASP C C 1
ATOM 3586 O O . ASP C 1 7 ? 123.265 38.360 -14.102 1.00 27.95 7 ASP C O 1
ATOM 3591 N N . LYS C 1 8 ? 122.335 40.057 -12.969 1.00 24.76 8 LYS C N 1
ATOM 3592 C CA . LYS C 1 8 ? 122.148 39.273 -11.749 1.00 25.38 8 LYS C CA 1
ATOM 3593 C C . LYS C 1 8 ? 121.167 38.122 -11.973 1.00 23.63 8 LYS C C 1
ATOM 3594 O O . LYS C 1 8 ? 121.364 37.025 -11.460 1.00 22.55 8 LYS C O 1
ATOM 3600 N N . LEU C 1 9 ? 120.112 38.366 -12.743 1.00 21.15 9 LEU C N 1
ATOM 3601 C CA . LEU C 1 9 ? 119.129 37.310 -12.996 1.00 25.26 9 LEU C CA 1
ATOM 3602 C C . LEU C 1 9 ? 119.784 36.144 -13.730 1.00 25.10 9 LEU C C 1
ATOM 3603 O O . LEU C 1 9 ? 119.537 34.976 -13.411 1.00 25.21 9 LEU C O 1
ATOM 3608 N N . ARG C 1 10 ? 120.620 36.463 -14.718 1.00 24.90 10 ARG C N 1
ATOM 3609 C CA . ARG C 1 10 ? 121.349 35.440 -15.474 1.00 24.16 10 ARG C CA 1
ATOM 3610 C C . ARG C 1 10 ? 122.330 34.773 -14.489 1.00 23.35 10 ARG C C 1
ATOM 3611 O O . ARG C 1 10 ? 122.423 33.553 -14.396 1.00 21.07 10 ARG C O 1
ATOM 3619 N N . ARG C 1 11 ? 123.069 35.598 -13.760 1.00 24.91 11 ARG C N 1
ATOM 3620 C CA . ARG C 1 11 ? 124.021 35.093 -12.781 1.00 27.25 11 ARG C CA 1
ATOM 3621 C C . ARG C 1 11 ? 123.361 34.114 -11.804 1.00 27.44 11 ARG C C 1
ATOM 3622 O O . ARG C 1 11 ? 123.818 32.985 -11.645 1.00 28.98 11 ARG C O 1
ATOM 3630 N N . ASP C 1 12 ? 122.274 34.540 -11.167 1.00 27.01 12 ASP C N 1
ATOM 3631 C CA . ASP C 1 12 ? 121.585 33.701 -10.180 1.00 26.17 12 ASP C CA 1
ATOM 3632 C C . ASP C 1 12 ? 120.821 32.479 -10.687 1.00 26.42 12 ASP C C 1
ATOM 3633 O O . ASP C 1 12 ? 120.299 31.715 -9.884 1.00 29.26 12 ASP C O 1
ATOM 3638 N N . SER C 1 13 ? 120.737 32.282 -11.996 1.00 25.61 13 SER C N 1
ATOM 3639 C CA . SER C 1 13 ? 120.029 31.111 -12.512 1.00 25.34 13 SER C CA 1
ATOM 3640 C C . SER C 1 13 ? 120.903 30.267 -13.425 1.00 23.42 13 SER C C 1
ATOM 3641 O O . SER C 1 13 ? 120.389 29.431 -14.157 1.00 24.53 13 SER C O 1
ATOM 3644 N N . GLU C 1 14 ? 122.221 30.471 -13.368 1.00 28.82 14 GLU C N 1
ATOM 3645 C CA . GLU C 1 14 ? 123.167 29.742 -14.227 1.00 28.63 14 GLU C CA 1
ATOM 3646 C C . GLU C 1 14 ? 123.020 28.220 -14.242 1.00 30.95 14 GLU C C 1
ATOM 3647 O O . GLU C 1 14 ? 123.071 27.587 -15.302 1.00 25.89 14 GLU C O 1
ATOM 3653 N N . GLN C 1 15 ? 122.848 27.623 -13.071 1.00 31.47 15 GLN C N 1
ATOM 3654 C CA . GLN C 1 15 ? 122.738 26.174 -13.002 1.00 32.36 15 GLN C CA 1
ATOM 3655 C C . GLN C 1 15 ? 121.529 25.612 -13.734 1.00 31.79 15 GLN C C 1
ATOM 3656 O O . GLN C 1 15 ? 121.633 24.590 -14.419 1.00 28.85 15 GLN C O 1
ATOM 3662 N N . ILE C 1 16 ? 120.371 26.252 -13.600 1.00 27.83 16 ILE C N 1
ATOM 3663 C CA . ILE C 1 16 ? 119.234 25.688 -14.291 1.00 29.51 16 ILE C CA 1
ATOM 3664 C C . ILE C 1 16 ? 119.287 25.998 -15.795 1.00 28.20 16 ILE C C 1
ATOM 3665 O O . ILE C 1 16 ? 118.841 25.196 -16.600 1.00 27.24 16 ILE C O 1
ATOM 3670 N N . TRP C 1 17 ? 119.847 27.142 -16.179 1.00 26.80 17 TRP C N 1
ATOM 3671 C CA . TRP C 1 17 ? 119.954 27.458 -17.609 1.00 26.95 17 TRP C CA 1
ATOM 3672 C C . TRP C 1 17 ? 120.893 26.448 -18.290 1.00 26.90 17 TRP C C 1
ATOM 3673 O O . TRP C 1 17 ? 120.666 26.043 -19.432 1.00 25.95 17 TRP C O 1
ATOM 3684 N N . LYS C 1 18 ? 121.919 26.005 -17.566 1.00 27.08 18 LYS C N 1
ATOM 3685 C CA . LYS C 1 18 ? 122.842 25.005 -18.085 1.00 27.85 18 LYS C CA 1
ATOM 3686 C C . LYS C 1 18 ? 122.053 23.721 -18.383 1.00 27.69 18 LYS C C 1
ATOM 3687 O O . LYS C 1 18 ? 122.228 23.096 -19.432 1.00 25.19 18 LYS C O 1
ATOM 3693 N N . LYS C 1 19 ? 121.179 23.330 -17.456 1.00 28.74 19 LYS C N 1
ATOM 3694 C CA . LYS C 1 19 ? 120.358 22.126 -17.639 1.00 28.59 19 LYS C CA 1
ATOM 3695 C C . LYS C 1 19 ? 119.427 22.315 -18.837 1.00 27.50 19 LYS C C 1
ATOM 3696 O O . LYS C 1 19 ? 119.096 21.361 -19.541 1.00 27.90 19 LYS C O 1
ATOM 3702 N N . ILE C 1 20 ? 118.986 23.549 -19.056 1.00 27.00 20 ILE C N 1
ATOM 3703 C CA . ILE C 1 20 ? 118.130 23.835 -20.199 1.00 25.69 20 ILE C CA 1
ATOM 3704 C C . ILE C 1 20 ? 118.952 23.705 -21.486 1.00 26.29 20 ILE C C 1
ATOM 3705 O O . ILE C 1 20 ? 118.515 23.072 -22.449 1.00 23.21 20 ILE C O 1
ATOM 3710 N N . PHE C 1 21 ? 120.147 24.288 -21.501 1.00 25.79 21 PHE C N 1
ATOM 3711 C CA . PHE C 1 21 ? 120.982 24.197 -22.697 1.00 31.20 21 PHE C CA 1
ATOM 3712 C C . PHE C 1 21 ? 121.326 22.752 -23.048 1.00 29.98 21 PHE C C 1
ATOM 3713 O O . PHE C 1 21 ? 121.417 22.395 -24.225 1.00 30.87 21 PHE C O 1
ATOM 3721 N N . GLU C 1 22 ? 121.476 21.922 -22.025 1.00 29.94 22 GLU C N 1
ATOM 3722 C CA . GLU C 1 22 ? 121.856 20.533 -22.227 1.00 31.46 22 GLU C CA 1
ATOM 3723 C C . GLU C 1 22 ? 120.721 19.523 -22.196 1.00 32.47 22 GLU C C 1
ATOM 3724 O O . GLU C 1 22 ? 120.974 18.318 -22.232 1.00 33.26 22 GLU C O 1
ATOM 3730 N N . HIS C 1 23 ? 119.480 19.995 -22.130 1.00 31.81 23 HIS C N 1
ATOM 3731 C CA . HIS C 1 23 ? 118.348 19.079 -22.097 1.00 30.13 23 HIS C CA 1
ATOM 3732 C C . HIS C 1 23 ? 118.270 18.302 -23.414 1.00 30.81 23 HIS C C 1
ATOM 3733 O O . HIS C 1 23 ? 118.403 18.870 -24.501 1.00 31.91 23 HIS C O 1
ATOM 3740 N N . PRO C 1 24 ? 118.079 16.978 -23.328 1.00 32.20 24 PRO C N 1
ATOM 3741 C CA . PRO C 1 24 ? 117.984 16.099 -24.501 1.00 33.03 24 PRO C CA 1
ATOM 3742 C C . PRO C 1 24 ? 117.105 16.665 -25.601 1.00 33.53 24 PRO C C 1
ATOM 3743 O O . PRO C 1 24 ? 117.525 16.752 -26.758 1.00 36.13 24 PRO C O 1
ATOM 3747 N N . PHE C 1 25 ? 115.890 17.066 -25.235 1.00 33.49 25 PHE C N 1
ATOM 3748 C CA . PHE C 1 25 ? 114.954 17.611 -26.211 1.00 33.66 25 PHE C CA 1
ATOM 3749 C C . PHE C 1 25 ? 115.567 18.782 -26.951 1.00 33.04 25 PHE C C 1
ATOM 3750 O O . PHE C 1 25 ? 115.514 18.848 -28.182 1.00 33.63 25 PHE C O 1
ATOM 3758 N N . VAL C 1 26 ? 116.140 19.714 -26.197 1.00 32.09 26 VAL C N 1
ATOM 3759 C CA . VAL C 1 26 ? 116.764 20.880 -26.790 1.00 29.92 26 VAL C CA 1
ATOM 3760 C C . VAL C 1 26 ? 117.966 20.476 -27.648 1.00 32.73 26 VAL C C 1
ATOM 3761 O O . VAL C 1 26 ? 118.069 20.864 -28.821 1.00 28.72 26 VAL C O 1
ATOM 3765 N N . VAL C 1 27 ? 118.869 19.693 -27.058 1.00 31.10 27 VAL C N 1
ATOM 3766 C CA . VAL C 1 27 ? 120.069 19.246 -27.759 1.00 30.87 27 VAL C CA 1
ATOM 3767 C C . VAL C 1 27 ? 119.711 18.509 -29.039 1.00 33.54 27 VAL C C 1
ATOM 3768 O O . VAL C 1 27 ? 120.290 18.758 -30.099 1.00 33.00 27 VAL C O 1
ATOM 3772 N N . GLN C 1 28 ? 118.746 17.601 -28.941 1.00 35.91 28 GLN C N 1
ATOM 3773 C CA . GLN C 1 28 ? 118.351 16.822 -30.105 1.00 38.57 28 GLN C CA 1
ATOM 3774 C C . GLN C 1 28 ? 117.594 17.619 -31.154 1.00 40.45 28 GLN C C 1
ATOM 3775 O O . GLN C 1 28 ? 117.697 17.331 -32.344 1.00 40.13 28 GLN C O 1
ATOM 3781 N N . LEU C 1 29 ? 116.853 18.630 -30.719 1.00 39.42 29 LEU C N 1
ATOM 3782 C CA . LEU C 1 29 ? 116.095 19.451 -31.651 1.00 40.89 29 LEU C CA 1
ATOM 3783 C C . LEU C 1 29 ? 117.079 20.241 -32.509 1.00 40.23 29 LEU C C 1
ATOM 3784 O O . LEU C 1 29 ? 116.922 20.327 -33.726 1.00 40.45 29 LEU C O 1
ATOM 3789 N N . TYR C 1 30 ? 118.088 20.820 -31.867 1.00 38.80 30 TYR C N 1
ATOM 3790 C CA . TYR C 1 30 ? 119.079 21.613 -32.577 1.00 40.11 30 TYR C CA 1
ATOM 3791 C C . TYR C 1 30 ? 120.087 20.799 -33.385 1.00 39.13 30 TYR C C 1
ATOM 3792 O O . TYR C 1 30 ? 120.588 21.270 -34.400 1.00 40.03 30 TYR C O 1
ATOM 3801 N N . SER C 1 31 ? 120.385 19.585 -32.950 1.00 39.81 31 SER C N 1
ATOM 3802 C CA . SER C 1 31 ? 121.334 18.763 -33.693 1.00 43.26 31 SER C CA 1
ATOM 3803 C C . SER C 1 31 ? 120.624 18.173 -34.914 1.00 44.45 31 SER C C 1
ATOM 3804 O O . SER C 1 31 ? 121.235 17.972 -35.960 1.00 44.68 31 SER C O 1
ATOM 3807 N N . GLY C 1 32 ? 119.330 17.902 -34.764 1.00 44.31 32 GLY C N 1
ATOM 3808 C CA . GLY C 1 32 ? 118.547 17.337 -35.851 1.00 43.43 32 GLY C CA 1
ATOM 3809 C C . GLY C 1 32 ? 118.201 15.890 -35.579 1.00 42.70 32 GLY C C 1
ATOM 3810 O O . GLY C 1 32 ? 117.632 15.197 -36.419 1.00 46.53 32 GLY C O 1
ATOM 3811 N N . THR C 1 33 ? 118.541 15.442 -34.379 1.00 42.61 33 THR C N 1
ATOM 3812 C CA . THR C 1 33 ? 118.318 14.072 -33.939 1.00 42.99 33 THR C CA 1
ATOM 3813 C C . THR C 1 33 ? 116.947 13.806 -33.312 1.00 42.82 33 THR C C 1
ATOM 3814 O O . THR C 1 33 ? 116.499 12.658 -33.220 1.00 40.85 33 THR C O 1
ATOM 3818 N N . LEU C 1 34 ? 116.272 14.865 -32.890 1.00 42.62 34 LEU C N 1
ATOM 3819 C CA . LEU C 1 34 ? 114.966 14.707 -32.270 1.00 42.21 34 LEU C CA 1
ATOM 3820 C C . LEU C 1 34 ? 113.978 13.948 -33.164 1.00 42.68 34 LEU C C 1
ATOM 3821 O O . LEU C 1 34 ? 113.854 14.237 -34.357 1.00 43.30 34 LEU C O 1
ATOM 3826 N N . PRO C 1 35 ? 113.283 12.943 -32.603 1.00 43.00 35 PRO C N 1
ATOM 3827 C CA . PRO C 1 35 ? 112.310 12.184 -33.397 1.00 43.59 35 PRO C CA 1
ATOM 3828 C C . PRO C 1 35 ? 111.130 13.110 -33.716 1.00 45.33 35 PRO C C 1
ATOM 3829 O O . PRO C 1 35 ? 110.497 13.644 -32.803 1.00 47.17 35 PRO C O 1
ATOM 3833 N N . LEU C 1 36 ? 110.842 13.289 -35.003 1.00 45.88 36 LEU C N 1
ATOM 3834 C CA . LEU C 1 36 ? 109.775 14.172 -35.465 1.00 47.80 36 LEU C CA 1
ATOM 3835 C C . LEU C 1 36 ? 108.484 14.054 -34.672 1.00 50.29 36 LEU C C 1
ATOM 3836 O O . LEU C 1 36 ? 107.690 14.991 -34.636 1.00 52.39 36 LEU C O 1
ATOM 3841 N N . GLU C 1 37 ? 108.271 12.909 -34.033 1.00 51.36 37 GLU C N 1
ATOM 3842 C CA . GLU C 1 37 ? 107.065 12.705 -33.247 1.00 52.22 37 GLU C CA 1
ATOM 3843 C C . GLU C 1 37 ? 107.075 13.530 -31.970 1.00 51.66 37 GLU C C 1
ATOM 3844 O O . GLU C 1 37 ? 106.029 14.016 -31.527 1.00 49.67 37 GLU C O 1
ATOM 3850 N N . LYS C 1 38 ? 108.257 13.673 -31.376 1.00 49.42 38 LYS C N 1
ATOM 3851 C CA . LYS C 1 38 ? 108.406 14.440 -30.149 1.00 45.90 38 LYS C CA 1
ATOM 3852 C C . LYS C 1 38 ? 108.257 15.925 -30.424 1.00 43.98 38 LYS C C 1
ATOM 3853 O O . LYS C 1 38 ? 107.759 16.673 -29.582 1.00 45.05 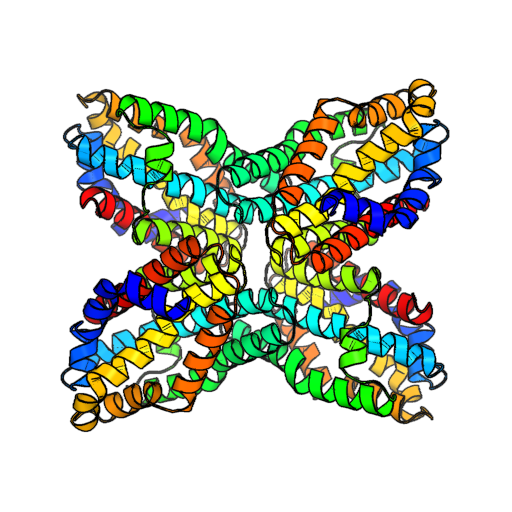38 LYS C O 1
ATOM 3859 N N . PHE C 1 39 ? 108.680 16.351 -31.607 1.00 41.76 39 PHE C N 1
ATOM 3860 C CA . PHE C 1 39 ? 108.575 17.753 -31.971 1.00 41.48 39 PHE C CA 1
ATOM 3861 C C . PHE C 1 39 ? 107.105 18.118 -32.131 1.00 42.15 39 PHE C C 1
ATOM 3862 O O . PHE C 1 39 ? 106.672 19.187 -31.692 1.00 42.58 39 PHE C O 1
ATOM 3870 N N . LYS C 1 40 ? 106.335 17.223 -32.748 1.00 41.15 40 LYS C N 1
ATOM 3871 C CA . LYS C 1 40 ? 104.909 17.469 -32.937 1.00 41.04 40 LYS C CA 1
ATOM 3872 C C . LYS C 1 40 ? 104.203 17.608 -31.594 1.00 38.07 40 LYS C C 1
ATOM 3873 O O . LYS C 1 40 ? 103.338 18.460 -31.438 1.00 38.87 40 LYS C O 1
ATOM 3879 N N . PHE C 1 41 ? 104.563 16.771 -30.626 1.00 37.20 41 PHE C N 1
ATOM 3880 C CA . PHE C 1 41 ? 103.941 16.852 -29.305 1.00 39.24 41 PHE C CA 1
ATOM 3881 C C . PHE C 1 41 ? 104.221 18.224 -28.688 1.00 37.93 41 PHE C C 1
ATOM 3882 O O . PHE C 1 41 ? 103.349 18.829 -28.057 1.00 36.06 41 PHE C O 1
ATOM 3890 N N . TYR C 1 42 ? 105.456 18.683 -28.867 1.00 35.80 42 TYR C N 1
ATOM 3891 C CA . TYR C 1 42 ? 105.901 19.973 -28.359 1.00 35.89 42 TYR C CA 1
ATOM 3892 C C . TYR C 1 42 ? 105.157 21.101 -29.062 1.00 35.50 42 TYR C C 1
ATOM 3893 O O . TYR C 1 42 ? 104.547 21.946 -28.404 1.00 35.52 42 TYR C O 1
ATOM 3902 N N . VAL C 1 43 ? 105.193 21.108 -30.394 1.00 36.48 43 VAL C N 1
ATOM 3903 C CA . VAL C 1 43 ? 104.521 22.158 -31.148 1.00 36.57 43 VAL C CA 1
ATOM 3904 C C . VAL C 1 43 ? 103.065 22.243 -30.714 1.00 39.44 43 VAL C C 1
ATOM 3905 O O . VAL C 1 43 ? 102.543 23.332 -30.471 1.00 39.33 43 VAL C O 1
ATOM 3909 N N . LEU C 1 44 ? 102.419 21.088 -30.594 1.00 40.87 44 LEU C N 1
ATOM 3910 C CA . LEU C 1 44 ? 101.021 21.043 -30.178 1.00 42.65 44 LEU C CA 1
ATOM 3911 C C . LEU C 1 44 ? 100.825 21.751 -28.839 1.00 41.99 44 LEU C C 1
ATOM 3912 O O . LEU C 1 44 ? 99.902 22.551 -28.684 1.00 43.94 44 LEU C O 1
ATOM 3917 N N . GLN C 1 45 ? 101.692 21.457 -27.876 1.00 39.97 45 GLN C N 1
ATOM 3918 C CA . GLN C 1 45 ? 101.601 22.085 -26.566 1.00 38.55 45 GLN C CA 1
ATOM 3919 C C . GLN C 1 45 ? 101.860 23.598 -26.644 1.00 38.70 45 GLN C C 1
ATOM 3920 O O . GLN C 1 45 ? 101.554 24.321 -25.699 1.00 39.14 45 GLN C O 1
ATOM 3926 N N . ASP C 1 46 ? 102.415 24.069 -27.763 1.00 36.46 46 ASP C N 1
ATOM 3927 C CA . ASP C 1 46 ? 102.705 25.495 -27.930 1.00 38.72 46 ASP C CA 1
ATOM 3928 C C . ASP C 1 46 ? 101.492 26.408 -28.075 1.00 40.08 46 ASP C C 1
ATOM 3929 O O . ASP C 1 46 ? 101.610 27.618 -27.856 1.00 39.64 46 ASP C O 1
ATOM 3934 N N . PHE C 1 47 ? 100.340 25.867 -28.466 1.00 37.85 47 PHE C N 1
ATOM 3935 C CA . PHE C 1 47 ? 99.162 26.731 -28.612 1.00 37.59 47 PHE C CA 1
ATOM 3936 C C . PHE C 1 47 ? 98.842 27.395 -27.280 1.00 34.34 47 PHE C C 1
ATOM 3937 O O . PHE C 1 47 ? 98.721 28.618 -27.187 1.00 35.73 47 PHE C O 1
ATOM 3945 N N . ASN C 1 48 ? 98.708 26.570 -26.254 1.00 33.30 48 ASN C N 1
ATOM 3946 C CA . ASN C 1 48 ? 98.397 27.046 -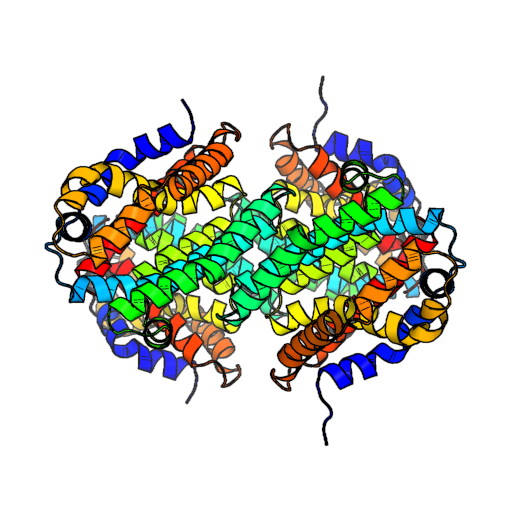24.916 1.00 34.16 48 ASN C CA 1
ATOM 3947 C C . ASN C 1 48 ? 99.436 28.067 -24.439 1.00 34.84 48 ASN C C 1
ATOM 3948 O O . ASN C 1 48 ? 99.116 28.980 -23.678 1.00 35.23 48 ASN C O 1
ATOM 3953 N N . TYR C 1 49 ? 100.677 27.887 -24.886 1.00 32.22 49 TYR C N 1
ATOM 3954 C CA . TYR C 1 49 ? 101.787 28.766 -24.536 1.00 31.02 49 TYR C CA 1
ATOM 3955 C C . TYR C 1 49 ? 101.563 30.101 -25.243 1.00 29.39 49 TYR C C 1
ATOM 3956 O O . TYR C 1 49 ? 101.701 31.169 -24.652 1.00 28.30 49 TYR C O 1
ATOM 3965 N N . LEU C 1 50 ? 101.221 30.019 -26.525 1.00 30.45 50 LEU C N 1
ATOM 3966 C CA . LEU C 1 50 ? 100.968 31.193 -27.355 1.00 29.35 50 LEU C CA 1
ATOM 3967 C C . LEU C 1 50 ? 99.845 32.029 -26.750 1.00 31.39 50 LEU C C 1
ATOM 3968 O O . LEU C 1 50 ? 99.962 33.255 -26.617 1.00 32.78 50 LEU C O 1
ATOM 3973 N N . VAL C 1 51 ? 98.750 31.362 -26.391 1.00 28.10 51 VAL C N 1
ATOM 3974 C CA . VAL C 1 51 ? 97.609 32.038 -25.794 1.00 28.37 51 VAL C CA 1
ATOM 3975 C C . VAL C 1 51 ? 97.996 32.595 -24.405 1.00 29.28 51 VAL C C 1
ATOM 3976 O O . VAL C 1 51 ? 97.718 33.748 -24.098 1.00 27.07 51 VAL C O 1
ATOM 3980 N N . GLY C 1 52 ? 98.664 31.779 -23.588 1.00 29.44 52 GLY C N 1
ATOM 3981 C CA . GLY C 1 52 ? 99.051 32.213 -22.250 1.00 28.35 52 GLY C CA 1
ATOM 3982 C C . GLY C 1 52 ? 99.988 33.408 -22.213 1.00 30.42 52 GLY C C 1
ATOM 3983 O O . GLY C 1 52 ? 99.858 34.297 -21.361 1.00 31.97 52 GLY C O 1
ATOM 3984 N N . LEU C 1 53 ? 100.952 33.427 -23.128 1.00 26.29 53 LEU C N 1
ATOM 3985 C CA . LEU C 1 53 ? 101.892 34.528 -23.206 1.00 26.42 53 LEU C CA 1
ATOM 3986 C C . LEU C 1 53 ? 101.083 35.782 -23.550 1.00 25.87 53 LEU C C 1
ATOM 3987 O O . LEU C 1 53 ? 101.322 36.871 -23.021 1.00 24.14 53 LEU C O 1
ATOM 3992 N N . THR C 1 54 ? 100.110 35.621 -24.437 1.00 24.67 54 THR C N 1
ATOM 3993 C CA . THR C 1 54 ? 99.257 36.741 -24.840 1.00 25.75 54 THR C CA 1
ATOM 3994 C C . THR C 1 54 ? 98.432 37.289 -23.665 1.00 24.45 54 THR C C 1
ATOM 3995 O O . THR C 1 54 ? 98.351 38.498 -23.468 1.00 21.43 54 THR C O 1
ATOM 3999 N N . ARG C 1 55 ? 97.840 36.393 -22.882 1.00 25.83 55 ARG C N 1
ATOM 4000 C CA . ARG C 1 55 ? 97.023 36.779 -21.730 1.00 25.70 55 ARG C CA 1
ATOM 4001 C C . ARG C 1 55 ? 97.836 37.618 -20.744 1.00 26.23 55 ARG C C 1
ATOM 4002 O O . ARG C 1 55 ? 97.387 38.673 -20.279 1.00 26.86 55 ARG C O 1
ATOM 4010 N N . ALA C 1 56 ? 99.035 37.139 -20.424 1.00 24.61 56 ALA C N 1
ATOM 4011 C CA . ALA C 1 56 ? 99.890 37.831 -19.469 1.00 26.30 56 ALA C CA 1
ATOM 4012 C C . ALA C 1 56 ? 100.304 39.194 -19.987 1.00 22.89 56 ALA C C 1
ATOM 4013 O O . ALA C 1 56 ? 100.322 40.160 -19.233 1.00 22.09 56 ALA C O 1
ATOM 4015 N N . LEU C 1 57 ? 100.652 39.270 -21.270 1.00 23.52 57 LEU C N 1
ATOM 4016 C CA . LEU C 1 57 ? 101.061 40.536 -21.853 1.00 24.42 57 LEU C CA 1
ATOM 4017 C C . LEU C 1 57 ? 99.900 41.537 -21.811 1.00 25.30 57 LEU C C 1
ATOM 4018 O O . LEU C 1 57 ? 100.105 42.734 -21.593 1.00 21.70 57 LEU C O 1
ATOM 4023 N N . ALA C 1 58 ? 98.683 41.039 -22.000 1.00 23.75 58 ALA C N 1
ATOM 4024 C CA . ALA C 1 58 ? 97.498 41.893 -21.969 1.00 24.73 58 ALA C CA 1
ATOM 4025 C C . ALA C 1 58 ? 97.343 42.510 -20.565 1.00 23.67 58 ALA C C 1
ATOM 4026 O O . ALA C 1 58 ? 97.118 43.710 -20.428 1.00 22.59 58 ALA C O 1
ATOM 4028 N N . VAL C 1 59 ? 97.469 41.688 -19.529 1.00 21.39 59 VAL C N 1
ATOM 4029 C CA . VAL C 1 59 ? 97.338 42.192 -18.154 1.00 22.94 59 VAL C CA 1
ATOM 4030 C C . VAL C 1 59 ? 98.438 43.220 -17.860 1.00 20.36 59 VAL C C 1
ATOM 4031 O O . VAL C 1 59 ? 98.150 44.306 -17.372 1.00 21.12 59 VAL C O 1
ATOM 4035 N N . ILE C 1 60 ? 99.696 42.893 -18.170 1.00 20.08 60 ILE C N 1
ATOM 4036 C CA . ILE C 1 60 ? 100.784 43.856 -17.940 1.00 17.54 60 ILE C CA 1
ATOM 4037 C C . ILE C 1 60 ? 100.447 45.156 -18.668 1.00 20.08 60 ILE C C 1
ATOM 4038 O O . ILE C 1 60 ? 100.545 46.252 -18.100 1.00 22.82 60 ILE C O 1
ATOM 4043 N N . SER C 1 61 ? 100.033 45.040 -19.922 1.00 19.91 61 SER C N 1
ATOM 4044 C CA . SER C 1 61 ? 99.679 46.227 -20.704 1.00 23.83 61 SER C CA 1
ATOM 4045 C C . SER C 1 61 ? 98.550 47.034 -20.061 1.00 25.77 61 SER C C 1
ATOM 4046 O O . SER C 1 61 ? 98.584 48.264 -20.027 1.00 26.76 61 SER C O 1
ATOM 4049 N N . SER C 1 62 ? 97.546 46.340 -19.539 1.00 23.98 62 SER C N 1
ATOM 4050 C CA . SER C 1 62 ? 96.424 47.037 -18.911 1.00 27.20 62 SER C CA 1
ATOM 4051 C C . SER C 1 62 ? 96.820 47.921 -17.717 1.00 26.60 62 SER C C 1
ATOM 4052 O O . SER C 1 62 ? 96.106 48.854 -17.365 1.00 28.43 62 SER C O 1
ATOM 4055 N N . LYS C 1 63 ? 97.980 47.646 -17.132 1.00 28.91 63 LYS C N 1
ATOM 4056 C CA . LYS C 1 63 ? 98.448 48.359 -15.946 1.00 29.42 63 LYS C CA 1
ATOM 4057 C C . LYS C 1 63 ? 99.592 49.324 -16.205 1.00 27.31 63 LYS C C 1
ATOM 4058 O O . LYS C 1 63 ? 99.906 50.172 -15.374 1.00 28.36 63 LYS C O 1
ATOM 4064 N N . ALA C 1 64 ? 100.211 49.189 -17.360 1.00 25.88 64 ALA C N 1
ATOM 4065 C CA . ALA C 1 64 ? 101.335 50.019 -17.699 1.00 25.56 64 ALA C CA 1
ATOM 4066 C C . ALA C 1 64 ? 100.945 51.440 -18.080 1.00 28.54 64 ALA C C 1
ATOM 4067 O O . ALA C 1 64 ? 99.786 51.739 -18.376 1.00 30.62 64 ALA C O 1
ATOM 4069 N N . GLU C 1 65 ? 101.926 52.325 -18.035 1.00 27.44 65 GLU C N 1
ATOM 4070 C CA . GLU C 1 65 ? 101.707 53.703 -18.416 1.00 33.06 65 GLU C CA 1
ATOM 4071 C C . GLU C 1 65 ? 101.965 53.801 -19.929 1.00 31.18 65 GLU C C 1
ATOM 4072 O O . GLU C 1 65 ? 102.641 52.947 -20.519 1.00 27.87 65 GLU C O 1
ATOM 4078 N N . TYR C 1 66 ? 101.393 54.816 -20.559 1.00 28.50 66 TYR C N 1
ATOM 4079 C CA . TYR C 1 66 ? 101.619 55.029 -21.977 1.00 28.39 66 TYR C CA 1
ATOM 4080 C C . TYR C 1 66 ? 102.987 55.726 -22.037 1.00 27.54 66 TYR C C 1
ATOM 4081 O O . TYR C 1 66 ? 103.332 56.495 -21.133 1.00 27.46 66 TYR C O 1
ATOM 4090 N N . PRO C 1 67 ? 103.794 55.464 -23.074 1.00 27.32 67 PRO C N 1
ATOM 4091 C CA . PRO C 1 67 ? 103.652 54.601 -24.254 1.00 25.93 67 PRO C CA 1
ATOM 4092 C C . PRO C 1 67 ? 104.032 53.124 -24.067 1.00 27.70 67 PRO C C 1
ATOM 4093 O O . PRO C 1 67 ? 103.866 52.318 -24.994 1.00 28.52 67 PRO C O 1
ATOM 4097 N N . LEU C 1 68 ? 104.551 52.757 -22.899 1.00 24.27 68 LEU C N 1
ATOM 4098 C CA . LEU C 1 68 ? 104.934 51.366 -22.687 1.00 24.72 68 LEU C CA 1
ATOM 4099 C C . LEU C 1 68 ? 103.738 50.437 -22.916 1.00 28.27 68 LEU C C 1
ATOM 4100 O O . LEU C 1 68 ? 103.877 49.354 -23.484 1.00 24.28 68 LEU C O 1
ATOM 4105 N N . MET C 1 69 ? 102.561 50.873 -22.474 1.00 28.54 69 MET C N 1
ATOM 4106 C CA . MET C 1 69 ? 101.349 50.089 -22.646 1.00 32.70 69 MET C CA 1
ATOM 4107 C C . MET C 1 69 ? 101.116 49.767 -24.127 1.00 32.03 69 MET C C 1
ATOM 4108 O O . MET C 1 69 ? 100.701 48.665 -24.471 1.00 33.83 69 MET C O 1
ATOM 4113 N N . ALA C 1 70 ? 101.369 50.736 -24.999 1.00 30.61 70 ALA C N 1
ATOM 4114 C CA . ALA C 1 70 ? 101.166 50.526 -26.428 1.00 34.82 70 ALA C CA 1
ATOM 4115 C C . ALA C 1 70 ? 102.188 49.533 -26.966 1.00 33.27 70 ALA C C 1
ATOM 4116 O O . ALA C 1 70 ? 101.858 48.673 -27.783 1.00 33.18 70 ALA C O 1
ATOM 4118 N N . GLU C 1 71 ? 103.427 49.667 -26.502 1.00 34.34 71 GLU C N 1
ATOM 4119 C CA . GLU C 1 71 ? 104.522 48.783 -26.902 1.00 33.99 71 GLU C CA 1
ATOM 4120 C C . GLU C 1 71 ? 104.160 47.353 -26.501 1.00 32.54 71 GLU C C 1
ATOM 4121 O O . GLU C 1 71 ? 104.393 46.405 -27.250 1.00 32.14 71 GLU C O 1
ATOM 4127 N N . LEU C 1 72 ? 103.561 47.204 -25.324 1.00 32.67 72 LEU C N 1
ATOM 4128 C CA . LEU C 1 72 ? 103.183 45.879 -24.829 1.00 31.51 72 LEU C CA 1
ATOM 4129 C C . LEU C 1 72 ? 101.958 45.260 -25.485 1.00 30.61 72 LEU C C 1
ATOM 4130 O O . LEU C 1 72 ? 101.938 44.044 -25.729 1.00 29.28 72 LEU C O 1
ATOM 4135 N N . ILE C 1 73 ? 100.933 46.064 -25.773 1.00 28.79 73 ILE C N 1
ATOM 4136 C CA . ILE C 1 73 ? 99.745 45.508 -26.411 1.00 29.56 73 ILE C CA 1
ATOM 4137 C C . ILE C 1 73 ? 100.104 45.084 -27.855 1.00 30.97 73 ILE C C 1
ATOM 4138 O O . ILE C 1 73 ? 99.522 44.141 -28.397 1.00 32.33 73 ILE C O 1
ATOM 4143 N N . GLU C 1 74 ? 101.073 45.766 -28.461 1.00 30.26 74 GLU C N 1
ATOM 4144 C CA . GLU C 1 74 ? 101.522 45.444 -29.823 1.00 32.29 74 GLU C CA 1
ATOM 4145 C C . GLU C 1 74 ? 102.146 44.056 -29.837 1.00 32.50 74 GLU C C 1
ATOM 4146 O O . GLU C 1 74 ? 101.923 43.255 -30.760 1.00 33.00 74 GLU C O 1
ATOM 4152 N N . LEU C 1 75 ? 102.932 43.784 -28.800 1.00 28.18 75 LEU C N 1
ATOM 4153 C CA . LEU C 1 75 ? 103.600 42.501 -28.643 1.00 27.73 75 LEU C CA 1
ATOM 4154 C C . LEU C 1 75 ? 102.548 41.410 -28.382 1.00 29.97 75 LEU C C 1
ATOM 4155 O O . LEU C 1 75 ? 102.657 40.292 -28.896 1.00 27.76 75 LEU C O 1
ATOM 4160 N N . ALA C 1 76 ? 101.531 41.738 -27.583 1.00 27.57 76 ALA C N 1
ATOM 4161 C CA . ALA C 1 76 ? 100.468 40.786 -27.280 1.00 29.23 76 ALA C CA 1
ATOM 4162 C C . ALA C 1 76 ? 99.711 40.492 -28.575 1.00 29.34 76 ALA C C 1
ATOM 4163 O O . ALA C 1 76 ? 99.391 39.343 -28.868 1.00 30.38 76 ALA C O 1
ATOM 4165 N N . ARG C 1 77 ? 99.440 41.550 -29.335 1.00 30.69 77 ARG C N 1
ATOM 4166 C CA . ARG C 1 77 ? 98.722 41.463 -30.603 1.00 33.90 77 ARG C CA 1
ATOM 4167 C C . ARG C 1 77 ? 99.482 40.587 -31.606 1.00 35.40 77 ARG C C 1
ATOM 4168 O O . ARG C 1 77 ? 98.896 39.719 -32.247 1.00 36.17 77 ARG C O 1
ATOM 4176 N N . ASP C 1 78 ? 100.787 40.807 -31.730 1.00 35.18 78 ASP C N 1
ATOM 4177 C CA . ASP C 1 78 ? 101.593 40.008 -32.636 1.00 36.15 78 ASP C CA 1
ATOM 4178 C C . ASP C 1 78 ? 101.594 38.538 -32.239 1.00 35.00 78 ASP C C 1
ATOM 4179 O O . ASP C 1 78 ? 101.635 37.668 -33.105 1.00 35.84 78 ASP C O 1
ATOM 4184 N N . GLU C 1 79 ? 101.558 38.254 -30.939 1.00 33.34 79 GLU C N 1
ATOM 4185 C CA . GLU C 1 79 ? 101.550 36.862 -30.495 1.00 35.63 79 GLU C CA 1
ATOM 4186 C C . GLU C 1 79 ? 100.344 36.136 -31.082 1.00 35.49 79 GLU C C 1
ATOM 4187 O O . GLU C 1 79 ? 100.464 35.001 -31.524 1.00 37.53 79 GLU C O 1
ATOM 4193 N N . VAL C 1 80 ? 99.182 36.793 -31.071 1.00 35.05 80 VAL C N 1
ATOM 4194 C CA . VAL C 1 80 ? 97.960 36.162 -31.562 1.00 37.34 80 VAL C CA 1
ATOM 4195 C C . VAL C 1 80 ? 97.558 36.441 -32.992 1.00 36.89 80 VAL C C 1
ATOM 4196 O O . VAL C 1 80 ? 96.450 36.113 -33.390 1.00 40.51 80 VAL C O 1
ATOM 4200 N N . THR C 1 81 ? 98.440 37.044 -33.772 1.00 37.41 81 THR C N 1
ATOM 4201 C CA . THR C 1 81 ? 98.112 37.306 -35.162 1.00 38.16 81 THR C CA 1
ATOM 4202 C C . THR C 1 81 ? 99.248 36.828 -36.051 1.00 37.78 81 THR C C 1
ATOM 4203 O O . THR C 1 81 ? 99.190 35.735 -36.615 1.00 41.24 81 THR C O 1
ATOM 4207 N N . VAL C 1 82 ? 100.287 37.640 -36.167 1.00 39.09 82 VAL C N 1
ATOM 4208 C CA . VAL C 1 82 ? 101.453 37.290 -36.968 1.00 36.13 82 VAL C CA 1
ATOM 4209 C C . VAL C 1 82 ? 101.966 35.909 -36.561 1.00 37.89 82 VAL C C 1
ATOM 4210 O O . VAL C 1 82 ? 102.207 35.054 -37.410 1.00 37.47 82 VAL C O 1
ATOM 4214 N N . GLU C 1 83 ? 102.122 35.693 -35.256 1.00 36.13 83 GLU C N 1
ATOM 4215 C CA . GLU C 1 83 ? 102.646 34.430 -34.748 1.00 37.20 83 GLU C CA 1
ATOM 4216 C C . GLU C 1 83 ? 101.697 33.239 -34.864 1.00 38.41 83 GLU C C 1
ATOM 4217 O O . GLU C 1 83 ? 102.150 32.098 -34.995 1.00 35.99 83 GLU C O 1
ATOM 4223 N N . VAL C 1 84 ? 100.390 33.482 -34.798 1.00 36.88 84 VAL C N 1
ATOM 4224 C CA . VAL C 1 84 ? 99.453 32.379 -34.969 1.00 36.45 84 VAL C CA 1
ATOM 4225 C C . VAL C 1 84 ? 99.559 31.952 -36.443 1.00 39.40 84 VAL C C 1
ATOM 4226 O O . VAL C 1 84 ? 99.478 30.762 -36.766 1.00 39.98 84 VAL C O 1
ATOM 4230 N N . GLU C 1 85 ? 99.763 32.925 -37.329 1.00 38.73 85 GLU C N 1
ATOM 4231 C CA . GLU C 1 85 ? 99.913 32.638 -38.754 1.00 43.64 85 GLU C CA 1
ATOM 4232 C C . GLU C 1 85 ? 101.149 31.781 -39.005 1.00 44.66 85 GLU C C 1
ATOM 4233 O O . GLU C 1 85 ? 101.098 30.813 -39.772 1.00 46.32 85 GLU C O 1
ATOM 4239 N N . ASN C 1 86 ? 102.262 32.149 -38.372 1.00 43.31 86 ASN C N 1
ATOM 4240 C CA . ASN C 1 86 ? 103.499 31.392 -38.508 1.00 42.03 86 ASN C CA 1
ATOM 4241 C C . ASN C 1 86 ? 103.329 30.014 -37.894 1.00 41.45 86 ASN C C 1
ATOM 4242 O O . ASN C 1 86 ? 103.786 29.018 -38.451 1.00 40.58 86 ASN C O 1
ATOM 4247 N N . TYR C 1 87 ? 102.661 29.967 -36.743 1.00 40.50 87 TYR C N 1
ATOM 4248 C CA . TYR C 1 87 ? 102.420 28.717 -36.036 1.00 38.12 87 TYR C CA 1
ATOM 4249 C C . TYR C 1 87 ? 101.592 27.791 -36.915 1.00 40.00 87 TYR C C 1
ATOM 4250 O O . TYR C 1 87 ? 101.827 26.582 -36.944 1.00 38.73 87 TYR C O 1
ATOM 4259 N N . VAL C 1 88 ? 100.622 28.359 -37.626 1.00 39.46 88 VAL C N 1
ATOM 4260 C CA . VAL C 1 88 ? 99.779 27.558 -38.498 1.00 43.09 88 VAL C CA 1
ATOM 4261 C C . VAL C 1 88 ? 100.615 26.977 -39.639 1.00 44.73 88 VAL C C 1
ATOM 4262 O O . VAL C 1 88 ? 100.454 25.810 -39.993 1.00 45.65 88 VAL C O 1
ATOM 4266 N N . LYS C 1 89 ? 101.516 27.789 -40.193 1.00 45.90 89 LYS C N 1
ATOM 4267 C CA . LYS C 1 89 ? 102.388 27.350 -41.280 1.00 47.70 89 LYS C CA 1
ATOM 4268 C C . LYS C 1 89 ? 103.285 26.203 -40.804 1.00 48.40 89 LYS C C 1
ATOM 4269 O O . LYS C 1 89 ? 103.541 25.248 -41.546 1.00 47.44 89 LYS C O 1
ATOM 4275 N N . LEU C 1 90 ? 103.755 26.302 -39.561 1.00 46.68 90 LEU C N 1
ATOM 4276 C CA . LEU C 1 90 ? 104.592 25.262 -38.971 1.00 44.60 90 LEU C CA 1
ATOM 4277 C C . LEU C 1 90 ? 103.754 23.999 -38.791 1.00 44.12 90 LEU C C 1
ATOM 4278 O O . LEU C 1 90 ? 104.192 22.899 -39.135 1.00 43.53 90 LEU C O 1
ATOM 4283 N N . LEU C 1 91 ? 102.550 24.165 -38.248 1.00 43.07 91 LEU C N 1
ATOM 4284 C CA . LEU C 1 91 ? 101.631 23.046 -38.034 1.00 45.11 91 LEU C CA 1
ATOM 4285 C C . LEU C 1 91 ? 101.389 22.302 -39.347 1.00 46.73 91 LEU C C 1
ATOM 4286 O O . LEU C 1 91 ? 101.299 21.072 -39.375 1.00 46.37 91 LEU C O 1
ATOM 4291 N N . LYS C 1 92 ? 101.273 23.070 -40.425 1.00 49.26 92 LYS C N 1
ATOM 4292 C CA . LYS C 1 92 ? 101.029 22.527 -41.749 1.00 53.07 92 LYS C CA 1
ATOM 4293 C C . LYS C 1 92 ? 102.169 21.598 -42.164 1.00 54.53 92 LYS C C 1
ATOM 4294 O O . LYS C 1 92 ? 101.938 20.430 -42.494 1.00 56.19 92 LYS C O 1
ATOM 4300 N N . GLU C 1 93 ? 103.396 22.111 -42.141 1.00 53.45 93 GLU C N 1
ATOM 4301 C CA . GLU C 1 93 ? 104.562 21.309 -42.498 1.00 51.46 93 GLU C CA 1
ATOM 4302 C C . GLU C 1 93 ? 104.568 19.977 -41.744 1.00 51.11 93 GLU C C 1
ATOM 4303 O O . GLU C 1 93 ? 105.120 18.991 -42.227 1.00 53.93 93 GLU C O 1
ATOM 4309 N N . LEU C 1 94 ? 103.953 19.954 -40.564 1.00 48.89 94 LEU C N 1
ATOM 4310 C CA . LEU C 1 94 ? 103.894 18.743 -39.736 1.00 49.18 94 LEU C CA 1
ATOM 4311 C C . LEU C 1 94 ? 102.601 17.946 -39.931 1.00 47.44 94 LEU C C 1
ATOM 4312 O O . LEU C 1 94 ? 102.321 17.020 -39.170 1.00 46.53 94 LEU C O 1
ATOM 4317 N N . ASP C 1 95 ? 101.817 18.309 -40.944 1.00 47.54 95 ASP C N 1
ATOM 4318 C CA . ASP C 1 95 ? 100.549 17.634 -41.214 1.00 48.27 95 ASP C CA 1
ATOM 4319 C C . ASP C 1 95 ? 99.626 17.718 -40.008 1.00 47.26 95 ASP C C 1
ATOM 4320 O O . ASP C 1 95 ? 99.059 16.711 -39.574 1.00 46.00 95 ASP C O 1
ATOM 4325 N N . LEU C 1 96 ? 99.507 18.926 -39.457 1.00 46.51 96 LEU C N 1
ATOM 4326 C CA . LEU C 1 96 ? 98.637 19.194 -38.317 1.00 44.24 96 LEU C CA 1
ATOM 4327 C C . LEU C 1 96 ? 97.871 20.460 -38.663 1.00 43.84 96 LEU C C 1
ATOM 4328 O O . LEU C 1 96 ? 98.278 21.208 -39.556 1.00 41.45 96 LEU C O 1
ATOM 4333 N N . THR C 1 97 ? 96.755 20.691 -37.981 1.00 44.99 97 THR C N 1
ATOM 4334 C CA . THR C 1 97 ? 95.949 21.888 -38.230 1.00 47.31 97 THR C CA 1
ATOM 4335 C C . THR C 1 97 ? 95.734 22.628 -36.909 1.00 48.24 97 THR C C 1
ATOM 4336 O O . THR C 1 97 ? 95.838 22.027 -35.835 1.00 50.64 97 THR C O 1
ATOM 4340 N N . LEU C 1 98 ? 95.430 23.923 -36.988 1.00 49.32 98 LEU C N 1
ATOM 4341 C CA . LEU C 1 98 ? 95.183 24.719 -35.783 1.00 49.57 98 LEU C CA 1
ATOM 4342 C C . LEU C 1 98 ? 94.156 23.986 -34.931 1.00 49.17 98 LEU C C 1
ATOM 4343 O O . LEU C 1 98 ? 94.243 23.974 -33.696 1.00 48.44 98 LEU C O 1
ATOM 4348 N N . GLU C 1 99 ? 93.195 23.361 -35.607 1.00 48.41 99 GLU C N 1
ATOM 4349 C CA . GLU C 1 99 ? 92.144 22.604 -34.942 1.00 47.55 99 GLU C CA 1
ATOM 4350 C C . GLU C 1 99 ? 92.752 21.593 -33.983 1.00 46.07 99 GLU C C 1
ATOM 4351 O O . GLU C 1 99 ? 92.305 21.447 -32.841 1.00 42.28 99 GLU C O 1
ATOM 4357 N N . ASP C 1 100 ? 93.764 20.881 -34.467 1.00 44.12 100 ASP C N 1
ATOM 4358 C CA . ASP C 1 100 ? 94.443 19.873 -33.662 1.00 43.45 100 ASP C CA 1
ATOM 4359 C C . ASP C 1 100 ? 95.081 20.537 -32.450 1.00 43.01 100 ASP C C 1
ATOM 4360 O O . ASP C 1 100 ? 95.016 20.018 -31.337 1.00 41.01 100 ASP C O 1
ATOM 4365 N N . ALA C 1 101 ? 95.696 21.694 -32.681 1.00 42.63 101 ALA C N 1
ATOM 4366 C CA . ALA C 1 101 ? 96.340 22.441 -31.607 1.00 42.52 101 ALA C CA 1
ATOM 4367 C C . ALA C 1 101 ? 95.289 22.828 -30.570 1.00 39.86 101 ALA C C 1
ATOM 4368 O O . ALA C 1 101 ? 95.397 22.465 -29.397 1.00 39.51 101 ALA C O 1
ATOM 4370 N N . ILE C 1 102 ? 94.263 23.547 -31.020 1.00 39.95 102 ILE C N 1
ATOM 4371 C CA . ILE C 1 102 ? 93.183 23.995 -30.144 1.00 40.99 102 ILE C CA 1
ATOM 4372 C C . ILE C 1 102 ? 92.557 22.847 -29.345 1.00 41.89 102 ILE C C 1
ATOM 4373 O O . ILE C 1 102 ? 92.202 23.012 -28.178 1.00 42.27 102 ILE C O 1
ATOM 4378 N N . LYS C 1 103 ? 92.445 21.677 -29.966 1.00 44.34 103 LYS C N 1
ATOM 4379 C CA . LYS C 1 103 ? 91.865 20.520 -29.297 1.00 45.41 103 LYS C CA 1
ATOM 4380 C C . LYS C 1 103 ? 92.832 19.802 -28.357 1.00 45.44 103 LYS C C 1
ATOM 4381 O O . LYS C 1 103 ? 92.408 18.982 -27.545 1.00 43.32 103 LYS C O 1
ATOM 4387 N N . THR C 1 104 ? 94.124 20.106 -28.462 1.00 44.18 104 THR C N 1
ATOM 4388 C CA . THR C 1 104 ? 95.139 19.453 -27.624 1.00 43.96 104 THR C CA 1
ATOM 4389 C C . THR C 1 104 ? 95.008 19.772 -26.140 1.00 41.66 104 THR C C 1
ATOM 4390 O O . THR C 1 104 ? 94.891 20.932 -25.754 1.00 43.75 104 THR C O 1
ATOM 4394 N N . GLU C 1 105 ? 95.043 18.739 -25.308 1.00 42.46 105 GLU C N 1
ATOM 4395 C CA . GLU C 1 105 ? 94.945 18.921 -23.863 1.00 42.86 105 GLU C CA 1
ATOM 4396 C C . GLU C 1 105 ? 96.316 19.350 -23.351 1.00 41.92 105 GLU C C 1
ATOM 4397 O O . GLU C 1 105 ? 97.300 18.651 -23.556 1.00 40.03 105 GLU C O 1
ATOM 4403 N N . PRO C 1 106 ? 96.402 20.516 -22.689 1.00 42.73 106 PRO C N 1
ATOM 4404 C CA . PRO C 1 106 ? 97.696 20.981 -22.177 1.00 39.99 106 PRO C CA 1
ATOM 4405 C C . PRO C 1 106 ? 98.125 20.179 -20.964 1.00 38.36 106 PRO C C 1
ATOM 4406 O O . PRO C 1 106 ? 97.315 19.905 -20.083 1.00 40.81 106 PRO C O 1
ATOM 4410 N N . THR C 1 107 ? 99.391 19.789 -20.909 1.00 36.93 107 THR C N 1
ATOM 4411 C CA . THR C 1 107 ? 99.875 19.038 -19.752 1.00 35.30 107 THR C CA 1
ATOM 4412 C C . THR C 1 107 ? 99.710 19.937 -18.529 1.00 34.22 107 THR C C 1
ATOM 4413 O O . THR C 1 107 ? 99.453 21.132 -18.667 1.00 32.09 107 THR C O 1
ATOM 4417 N N . LEU C 1 108 ? 99.851 19.362 -17.341 1.00 33.46 108 LEU C N 1
ATOM 4418 C CA . LEU C 1 108 ? 99.738 20.124 -16.109 1.00 33.00 108 LEU C CA 1
ATOM 4419 C C . LEU C 1 108 ? 100.812 21.219 -16.120 1.00 34.27 108 LEU C C 1
ATOM 4420 O O . LEU C 1 108 ? 100.530 22.382 -15.831 1.00 32.47 108 LEU C O 1
ATOM 4425 N N . VAL C 1 109 ? 102.038 20.826 -16.467 1.00 34.03 109 VAL C N 1
ATOM 4426 C CA . VAL C 1 109 ? 103.192 21.733 -16.538 1.00 33.10 109 VAL C CA 1
ATOM 4427 C C . VAL C 1 109 ? 102.870 22.973 -17.372 1.00 30.52 109 VAL C C 1
ATOM 4428 O O . VAL C 1 109 ? 103.143 24.096 -16.965 1.00 32.47 109 VAL C O 1
ATOM 4432 N N . ASN C 1 110 ? 102.296 22.747 -18.547 1.00 30.99 110 ASN C N 1
ATOM 4433 C CA . ASN C 1 110 ? 101.921 23.818 -19.462 1.00 32.13 110 ASN C CA 1
ATOM 4434 C C . ASN C 1 110 ? 100.956 24.790 -18.775 1.00 34.42 110 ASN C C 1
ATOM 4435 O O . ASN C 1 110 ? 101.238 25.991 -18.653 1.00 33.50 110 ASN C O 1
ATOM 4440 N N . SER C 1 111 ? 99.817 24.263 -18.325 1.00 29.28 111 SER C N 1
ATOM 4441 C CA . SER C 1 111 ? 98.807 25.078 -17.647 1.00 29.16 111 SER C CA 1
ATOM 4442 C C . SER C 1 111 ? 99.425 25.889 -16.540 1.00 24.36 111 SER C C 1
ATOM 4443 O O . SER C 1 111 ? 99.233 27.105 -16.461 1.00 28.17 111 SER C O 1
ATOM 4446 N N . ALA C 1 112 ? 100.167 25.193 -15.687 1.00 23.01 112 ALA C N 1
ATOM 4447 C CA . ALA C 1 112 ? 100.835 25.793 -14.553 1.00 25.92 112 ALA C CA 1
ATOM 4448 C C . ALA C 1 112 ? 101.737 26.964 -14.956 1.00 26.14 112 ALA C C 1
ATOM 4449 O O . ALA C 1 112 ? 101.649 28.050 -14.376 1.00 26.42 112 ALA C O 1
ATOM 4451 N N . TYR C 1 113 ? 102.603 26.740 -15.947 1.00 25.31 113 TYR C N 1
ATOM 4452 C CA . TYR C 1 113 ? 103.520 27.778 -16.397 1.00 24.33 113 TYR C CA 1
ATOM 4453 C C . TYR C 1 113 ? 102.750 28.998 -16.880 1.00 23.77 113 TYR C C 1
ATOM 4454 O O . TYR C 1 113 ? 103.059 30.131 -16.492 1.00 25.05 113 TYR C O 1
ATOM 4463 N N . MET C 1 114 ? 101.750 28.790 -17.727 1.00 24.75 114 MET C N 1
ATOM 4464 C CA . MET C 1 114 ? 100.973 29.934 -18.191 1.00 25.09 114 MET C CA 1
ATOM 4465 C C . MET C 1 114 ? 100.281 30.639 -17.008 1.00 25.67 114 MET C C 1
ATOM 4466 O O . MET C 1 114 ? 100.150 31.872 -16.999 1.00 23.29 114 MET C O 1
ATOM 4471 N N . ASP C 1 115 ? 99.840 29.862 -16.014 1.00 24.51 115 ASP C N 1
ATOM 4472 C CA . ASP C 1 115 ? 99.157 30.449 -14.851 1.00 25.53 115 ASP C CA 1
ATOM 4473 C C . ASP C 1 115 ? 100.112 31.273 -14.015 1.00 24.19 115 ASP C C 1
ATOM 4474 O O . ASP C 1 115 ? 99.729 32.311 -13.481 1.00 22.68 115 ASP C O 1
ATOM 4479 N N . PHE C 1 116 ? 101.357 30.802 -13.908 1.00 23.85 116 PHE C N 1
ATOM 4480 C CA . PHE C 1 116 ? 102.378 31.533 -13.183 1.00 23.89 116 PHE C CA 1
ATOM 4481 C C . PHE C 1 116 ? 102.583 32.893 -13.868 1.00 23.33 116 PHE C C 1
ATOM 4482 O O . PHE C 1 116 ? 102.754 33.922 -13.211 1.00 23.87 116 PHE C O 1
ATOM 4490 N N . MET C 1 117 ? 102.590 32.889 -15.193 1.00 23.19 117 MET C N 1
ATOM 4491 C CA . MET C 1 117 ? 102.767 34.132 -15.946 1.00 27.55 117 MET C CA 1
ATOM 4492 C C . MET C 1 117 ? 101.623 35.111 -15.646 1.00 24.76 117 MET C C 1
ATOM 4493 O O . MET C 1 117 ? 101.846 36.258 -15.270 1.00 26.42 117 MET C O 1
ATOM 4498 N N . LEU C 1 118 ? 100.397 34.641 -15.821 1.00 24.05 118 LEU C N 1
ATOM 4499 C CA . LEU C 1 118 ? 99.225 35.474 -15.601 1.00 22.97 118 LEU C CA 1
ATOM 4500 C C . LEU C 1 118 ? 99.130 35.929 -14.156 1.00 20.55 118 LEU C C 1
ATOM 4501 O O . LEU C 1 118 ? 98.889 37.100 -13.886 1.00 23.13 118 LEU C O 1
ATOM 4506 N N . ALA C 1 119 ? 99.342 35.010 -13.229 1.00 22.12 119 ALA C N 1
ATOM 4507 C CA . ALA C 1 119 ? 99.273 35.334 -11.807 1.00 24.25 119 ALA C CA 1
ATOM 4508 C C . ALA C 1 119 ? 100.300 36.396 -11.422 1.00 23.53 119 ALA C C 1
ATOM 4509 O O . ALA C 1 119 ? 100.010 37.296 -10.626 1.00 25.11 119 ALA C O 1
ATOM 4511 N N . THR C 1 120 ? 101.506 36.288 -11.978 1.00 23.00 120 THR C N 1
ATOM 4512 C CA . THR C 1 120 ? 102.557 37.247 -11.668 1.00 19.80 120 THR C CA 1
ATOM 4513 C C . THR C 1 120 ? 102.251 38.613 -12.285 1.00 19.84 120 THR C C 1
ATOM 4514 O O . THR C 1 120 ? 102.495 39.659 -11.665 1.00 19.55 120 THR C O 1
ATOM 4518 N N . ALA C 1 121 ? 101.718 38.619 -13.504 1.00 19.38 121 ALA C N 1
ATOM 4519 C CA . ALA C 1 121 ? 101.320 39.887 -14.141 1.00 19.69 121 ALA C CA 1
ATOM 4520 C C . ALA C 1 121 ? 100.230 40.573 -13.293 1.00 20.64 121 ALA C C 1
ATOM 4521 O O . ALA C 1 121 ? 100.218 41.802 -13.147 1.00 22.29 121 ALA C O 1
ATOM 4523 N N . TYR C 1 122 ? 99.301 39.776 -12.760 1.00 19.70 122 TYR C N 1
ATOM 4524 C CA . TYR C 1 122 ? 98.206 40.317 -11.942 1.00 18.31 122 TYR C CA 1
ATOM 4525 C C . TYR C 1 122 ? 98.643 40.885 -10.599 1.00 19.61 122 TYR C C 1
ATOM 4526 O O . TYR C 1 122 ? 98.295 42.005 -10.244 1.00 18.81 122 TYR C O 1
ATOM 4535 N N . LYS C 1 123 ? 99.402 40.117 -9.837 1.00 21.52 123 LYS C N 1
ATOM 4536 C CA . LYS C 1 123 ? 99.790 40.607 -8.532 1.00 26.29 123 LYS C CA 1
ATOM 4537 C C . LYS C 1 123 ? 100.945 41.587 -8.446 1.00 25.47 123 LYS C C 1
ATOM 4538 O O . LYS C 1 123 ? 100.986 42.386 -7.512 1.00 27.34 123 LYS C O 1
ATOM 4544 N N . GLY C 1 124 ? 101.860 41.566 -9.416 1.00 28.99 124 GLY C N 1
ATOM 4545 C CA . GLY C 1 124 ? 103.012 42.456 -9.340 1.00 25.97 124 GLY C CA 1
ATOM 4546 C C . GLY C 1 124 ? 102.973 43.669 -10.233 1.00 27.29 124 GLY C C 1
ATOM 4547 O O . GLY C 1 124 ? 102.067 43.782 -11.057 1.00 29.01 124 GLY C O 1
ATOM 4548 N N . ASN C 1 125 ? 103.940 44.578 -10.058 1.00 27.11 125 ASN C N 1
ATOM 4549 C CA . ASN C 1 125 ? 104.029 45.774 -10.899 1.00 30.08 125 ASN C CA 1
ATOM 4550 C C . ASN C 1 125 ? 104.455 45.308 -12.309 1.00 29.62 125 ASN C C 1
ATOM 4551 O O . ASN C 1 125 ? 104.607 44.097 -12.543 1.00 28.30 125 ASN C O 1
ATOM 4556 N N . ILE C 1 126 ? 104.654 46.235 -13.242 1.00 28.42 126 ILE C N 1
ATOM 4557 C CA . ILE C 1 126 ? 105.001 45.825 -14.600 1.00 32.12 126 ILE C CA 1
ATOM 4558 C C . ILE C 1 126 ? 106.371 45.166 -14.725 1.00 28.97 126 ILE C C 1
ATOM 4559 O O . ILE C 1 126 ? 106.548 44.241 -15.521 1.00 29.40 126 ILE C O 1
ATOM 4564 N N . ILE C 1 127 ? 107.333 45.621 -13.934 1.00 25.10 127 ILE C N 1
ATOM 4565 C CA . ILE C 1 127 ? 108.674 45.034 -13.970 1.00 24.15 127 ILE C CA 1
ATOM 4566 C C . ILE C 1 127 ? 108.616 43.577 -13.507 1.00 23.64 127 ILE C C 1
ATOM 4567 O O . ILE C 1 127 ? 109.287 42.692 -14.062 1.00 21.32 127 ILE C O 1
ATOM 4572 N N . GLU C 1 128 ? 107.803 43.316 -12.490 1.00 22.69 128 GLU C N 1
ATOM 4573 C CA . GLU C 1 128 ? 107.680 41.957 -11.988 1.00 19.28 128 GLU C CA 1
ATOM 4574 C C . GLU C 1 128 ? 106.954 41.096 -13.026 1.00 18.57 128 GLU C C 1
ATOM 4575 O O . GLU C 1 128 ? 107.282 39.927 -13.214 1.00 17.18 128 GLU C O 1
ATOM 4581 N N . GLY C 1 129 ? 105.977 41.683 -13.708 1.00 17.67 129 GLY C N 1
ATOM 4582 C CA . GLY C 1 129 ? 105.247 40.931 -14.713 1.00 17.38 129 GLY C CA 1
ATOM 4583 C C . GLY C 1 129 ? 106.178 40.587 -15.860 1.00 18.53 129 GLY C C 1
ATOM 4584 O O . GLY C 1 129 ? 106.255 39.432 -16.273 1.00 21.24 129 GLY C O 1
ATOM 4585 N N . LEU C 1 130 ? 106.896 41.584 -16.374 1.00 20.00 130 LEU C N 1
ATOM 4586 C CA . LEU C 1 130 ? 107.829 41.351 -17.479 1.00 21.45 130 LEU C CA 1
ATOM 4587 C C . LEU C 1 130 ? 108.919 40.355 -17.081 1.00 21.70 130 LEU C C 1
ATOM 4588 O O . LEU C 1 130 ? 109.294 39.495 -17.879 1.00 21.56 130 LEU C O 1
ATOM 4593 N N . THR C 1 131 ? 109.405 40.449 -15.847 1.00 21.26 131 THR C N 1
ATOM 4594 C CA . THR C 1 131 ? 110.439 39.527 -15.374 1.00 23.33 131 THR C CA 1
ATOM 4595 C C . THR C 1 131 ? 109.925 38.085 -15.409 1.00 23.75 131 THR C C 1
ATOM 4596 O O . THR C 1 131 ? 110.694 37.141 -15.572 1.00 22.55 131 THR C O 1
ATOM 4600 N N . ALA C 1 132 ? 108.620 37.907 -15.254 1.00 24.57 132 ALA C N 1
ATOM 4601 C CA . ALA C 1 132 ? 108.065 36.558 -15.289 1.00 23.59 132 ALA C CA 1
ATOM 4602 C C . ALA C 1 132 ? 108.068 36.018 -16.715 1.00 22.00 132 ALA C C 1
ATOM 4603 O O . ALA C 1 132 ? 107.931 34.815 -16.936 1.00 23.48 132 ALA C O 1
ATOM 4605 N N . LEU C 1 133 ? 108.223 36.915 -17.683 1.00 19.79 133 LEU C N 1
ATOM 4606 C CA . LEU C 1 133 ? 108.230 36.542 -19.090 1.00 21.38 133 LEU C CA 1
ATOM 4607 C C . LEU C 1 133 ? 109.638 36.516 -19.712 1.00 21.66 133 LEU C C 1
ATOM 4608 O O . LEU C 1 133 ? 109.821 36.022 -20.825 1.00 21.78 133 LEU C O 1
ATOM 4613 N N . LEU C 1 134 ? 110.622 37.059 -19.004 1.00 21.46 134 LEU C N 1
ATOM 4614 C CA . LEU C 1 134 ? 111.970 37.124 -19.544 1.00 22.59 134 LEU C CA 1
ATOM 4615 C C . LEU C 1 134 ? 112.607 35.748 -19.754 1.00 22.91 134 LEU C C 1
ATOM 4616 O O . LEU C 1 134 ? 113.238 35.504 -20.789 1.00 23.63 134 LEU C O 1
ATOM 4621 N N . PRO C 1 135 ? 112.475 34.833 -18.774 1.00 22.84 135 PRO C N 1
ATOM 4622 C CA . PRO C 1 135 ? 113.086 33.524 -19.019 1.00 22.17 135 PRO C CA 1
ATOM 4623 C C . PRO C 1 135 ? 112.582 32.987 -20.365 1.00 23.11 135 PRO C C 1
ATOM 4624 O O . PRO C 1 135 ? 113.344 32.437 -21.158 1.00 25.39 135 PRO C O 1
ATOM 4628 N N . CYS C 1 136 ? 111.302 33.179 -20.632 1.00 23.65 136 CYS C N 1
ATOM 4629 C CA . CYS C 1 136 ? 110.719 32.725 -21.898 1.00 28.50 136 CYS C CA 1
ATOM 4630 C C . CYS C 1 136 ? 111.450 33.327 -23.100 1.00 27.56 136 CYS C C 1
ATOM 4631 O O . CYS C 1 136 ? 112.129 32.622 -23.840 1.00 30.82 136 CYS C O 1
ATOM 4634 N N . PHE C 1 137 ? 111.307 34.635 -23.283 1.00 26.78 137 PHE C N 1
ATOM 4635 C CA . PHE C 1 137 ? 111.928 35.329 -24.401 1.00 25.85 137 PHE C CA 1
ATOM 4636 C C . PHE C 1 137 ? 113.442 35.160 -24.474 1.00 27.00 137 PHE C C 1
ATOM 4637 O O . PHE C 1 137 ? 113.980 34.843 -25.529 1.00 28.77 137 PHE C O 1
ATOM 4645 N N . TRP C 1 138 ? 114.113 35.367 -23.343 1.00 24.99 138 TRP C N 1
ATOM 4646 C CA . TRP C 1 138 ? 115.569 35.306 -23.259 1.00 25.49 138 TRP C CA 1
ATOM 4647 C C . TRP C 1 138 ? 116.205 33.930 -23.460 1.00 26.12 138 TRP C C 1
ATOM 4648 O O . TRP C 1 138 ? 117.149 33.789 -24.252 1.00 24.94 138 TRP C O 1
ATOM 4659 N N . SER C 1 139 ? 115.706 32.920 -22.757 1.00 22.57 139 SER C N 1
ATOM 4660 C CA . SER C 1 139 ? 116.285 31.586 -22.890 1.00 24.97 139 SER C CA 1
ATOM 4661 C C . SER C 1 139 ? 116.171 31.006 -24.301 1.00 26.30 139 SER C C 1
ATOM 4662 O O . SER C 1 139 ? 117.036 30.263 -24.718 1.00 25.20 139 SER C O 1
ATOM 4665 N N . TYR C 1 140 ? 115.112 31.339 -25.034 1.00 29.37 140 TYR C N 1
ATOM 4666 C CA . TYR C 1 140 ? 114.964 30.805 -26.388 1.00 30.70 140 TYR C CA 1
ATOM 4667 C C . TYR C 1 140 ? 116.050 31.370 -27.305 1.00 29.46 140 TYR C C 1
ATOM 4668 O O . TYR C 1 140 ? 116.509 30.696 -28.229 1.00 30.78 140 TYR C O 1
ATOM 4677 N N . ALA C 1 141 ? 116.463 32.605 -27.046 1.00 28.23 141 ALA C N 1
ATOM 4678 C CA . ALA C 1 141 ? 117.512 33.226 -27.841 1.00 27.18 141 ALA C CA 1
ATOM 4679 C C . ALA C 1 141 ? 118.856 32.641 -27.429 1.00 28.37 141 ALA C C 1
ATOM 4680 O O . ALA C 1 141 ? 119.690 32.348 -28.283 1.00 27.30 141 ALA C O 1
ATOM 4682 N N . GLU C 1 142 ? 119.064 32.470 -26.119 1.00 30.16 142 GLU C N 1
ATOM 4683 C CA . GLU C 1 142 ? 120.320 31.913 -25.609 1.00 29.41 142 GLU C CA 1
ATOM 4684 C C . GLU C 1 142 ? 120.525 30.485 -26.066 1.00 28.67 142 GLU C C 1
ATOM 4685 O O . GLU C 1 142 ? 121.650 30.073 -26.357 1.00 28.68 142 GLU C O 1
ATOM 4691 N N . ILE C 1 143 ? 119.443 29.716 -26.077 1.00 28.04 143 ILE C N 1
ATOM 4692 C CA . ILE C 1 143 ? 119.509 28.324 -26.503 1.00 28.23 143 ILE C CA 1
ATOM 4693 C C . ILE C 1 143 ? 119.989 28.261 -27.957 1.00 27.84 143 ILE C C 1
ATOM 4694 O O . ILE C 1 143 ? 120.888 27.496 -28.279 1.00 29.31 143 ILE C O 1
ATOM 4699 N N . ALA C 1 144 ? 119.390 29.077 -28.823 1.00 25.87 144 ALA C N 1
ATOM 4700 C CA . ALA C 1 144 ? 119.759 29.105 -30.230 1.00 28.48 144 ALA C CA 1
ATOM 4701 C C . ALA C 1 144 ? 121.216 29.530 -30.370 1.00 34.77 144 ALA C C 1
ATOM 4702 O O . ALA C 1 144 ? 121.985 28.896 -31.095 1.00 35.61 144 ALA C O 1
ATOM 4704 N N . GLU C 1 145 ? 121.601 30.602 -29.672 1.00 34.89 145 GLU C N 1
ATOM 4705 C CA . GLU C 1 145 ? 122.977 31.073 -29.727 1.00 35.50 145 GLU C CA 1
ATOM 4706 C C . GLU C 1 145 ? 123.894 29.935 -29.289 1.00 34.68 145 GLU C C 1
ATOM 4707 O O . GLU C 1 145 ? 124.911 29.664 -29.927 1.00 33.97 145 GLU C O 1
ATOM 4713 N N . TYR C 1 146 ? 123.506 29.252 -28.217 1.00 31.37 146 TYR C N 1
ATOM 4714 C CA . TYR C 1 146 ? 124.283 28.137 -27.664 1.00 32.52 146 TYR C CA 1
ATOM 4715 C C . TYR C 1 146 ? 124.478 26.963 -28.633 1.00 34.11 146 TYR C C 1
ATOM 4716 O O . TYR C 1 146 ? 125.533 26.322 -28.638 1.00 33.58 146 TYR C O 1
ATOM 4725 N N . HIS C 1 147 ? 123.451 26.670 -29.428 1.00 31.35 147 HIS C N 1
ATOM 4726 C CA . HIS C 1 147 ? 123.502 25.562 -30.382 1.00 34.83 147 HIS C CA 1
ATOM 4727 C C . HIS C 1 147 ? 123.581 26.046 -31.828 1.00 34.90 147 HIS C C 1
ATOM 4728 O O . HIS C 1 147 ? 123.271 25.301 -32.753 1.00 33.50 147 HIS C O 1
ATOM 4735 N N . LYS C 1 148 ? 124.005 27.294 -32.001 1.00 37.29 148 LYS C N 1
ATOM 4736 C CA . LYS C 1 148 ? 124.110 27.930 -33.307 1.00 41.41 148 LYS C CA 1
ATOM 4737 C C . LYS C 1 148 ? 124.778 27.065 -34.377 1.00 44.35 148 LYS C C 1
ATOM 4738 O O . LYS C 1 148 ? 124.248 26.908 -35.476 1.00 44.32 148 LYS C O 1
ATOM 4744 N N . ASP C 1 149 ? 125.939 26.510 -34.054 1.00 47.33 149 ASP C N 1
ATOM 4745 C CA . ASP C 1 149 ? 126.676 25.657 -34.986 1.00 51.34 149 ASP C CA 1
ATOM 4746 C C . ASP C 1 149 ? 125.879 24.416 -35.398 1.00 51.31 149 ASP C C 1
ATOM 4747 O O . ASP C 1 149 ? 125.765 24.111 -36.590 1.00 50.94 149 ASP C O 1
ATOM 4752 N N . LYS C 1 150 ? 125.326 23.709 -34.414 1.00 50.77 150 LYS C N 1
ATOM 4753 C CA . LYS C 1 150 ? 124.538 22.510 -34.681 1.00 51.95 150 LYS C CA 1
ATOM 4754 C C . LYS C 1 150 ? 123.351 22.835 -35.583 1.00 54.33 150 LYS C C 1
ATOM 4755 O O . LYS C 1 150 ? 122.942 22.018 -36.415 1.00 54.02 150 LYS C O 1
ATOM 4761 N N . LEU C 1 151 ? 122.791 24.027 -35.410 1.00 54.63 151 LEU C N 1
ATOM 4762 C CA . LEU C 1 151 ? 121.642 24.425 -36.208 1.00 55.74 151 LEU C CA 1
ATOM 4763 C C . LEU C 1 151 ? 122.036 24.600 -37.665 1.00 56.20 151 LEU C C 1
ATOM 4764 O O . LEU C 1 151 ? 121.416 24.012 -38.551 1.00 56.24 151 LEU C O 1
ATOM 4769 N N . ARG C 1 152 ? 123.069 25.404 -37.908 1.00 56.90 152 ARG C N 1
ATOM 4770 C CA . ARG C 1 152 ? 123.532 25.663 -39.269 1.00 57.52 152 ARG C CA 1
ATOM 4771 C C . ARG C 1 152 ? 123.930 24.370 -39.969 1.00 56.94 152 ARG C C 1
ATOM 4772 O O . ARG C 1 152 ? 124.263 24.371 -41.151 1.00 58.52 152 ARG C O 1
ATOM 4780 N N . ASP C 1 153 ? 123.885 23.263 -39.239 1.00 56.36 153 ASP C N 1
ATOM 4781 C CA . ASP C 1 153 ? 124.263 21.979 -39.806 1.00 56.44 153 ASP C CA 1
ATOM 4782 C C . ASP C 1 153 ? 123.189 20.907 -39.598 1.00 55.37 153 ASP C C 1
ATOM 4783 O O . ASP C 1 153 ? 123.426 19.727 -39.857 1.00 54.53 153 ASP C O 1
ATOM 4788 N N . ASN C 1 154 ? 122.010 21.325 -39.141 1.00 53.71 154 ASN C N 1
ATOM 4789 C CA . ASN C 1 154 ? 120.899 20.407 -38.892 1.00 51.86 154 ASN C CA 1
ATOM 4790 C C . ASN C 1 154 ? 120.321 19.845 -40.195 1.00 50.90 154 ASN C C 1
ATOM 4791 O O . ASN C 1 154 ? 119.958 20.594 -41.103 1.00 50.05 154 ASN C O 1
ATOM 4796 N N . PRO C 1 155 ? 120.224 18.514 -40.299 1.00 49.98 155 PRO C N 1
ATOM 4797 C CA . PRO C 1 155 ? 119.689 17.833 -41.486 1.00 50.21 155 PRO C CA 1
ATOM 4798 C C . PRO C 1 155 ? 118.216 18.147 -41.803 1.00 49.80 155 PRO C C 1
ATOM 4799 O O . PRO C 1 155 ? 117.835 18.276 -42.969 1.00 50.89 155 PRO C O 1
ATOM 4803 N N . ILE C 1 156 ? 117.402 18.269 -40.758 1.00 48.67 156 ILE C N 1
ATOM 4804 C CA . ILE C 1 156 ? 115.965 18.516 -40.888 1.00 48.05 156 ILE C CA 1
ATOM 4805 C C . ILE C 1 156 ? 115.552 19.976 -41.113 1.00 48.15 156 ILE C C 1
ATOM 4806 O O . ILE C 1 156 ? 115.614 20.800 -40.195 1.00 48.45 156 ILE C O 1
ATOM 4811 N N . LYS C 1 157 ? 115.098 20.278 -42.331 1.00 45.27 157 LYS C N 1
ATOM 4812 C CA . LYS C 1 157 ? 114.692 21.636 -42.702 1.00 46.45 157 LYS C CA 1
ATOM 4813 C C . LYS C 1 157 ? 113.704 22.331 -41.772 1.00 45.01 157 LYS C C 1
ATOM 4814 O O . LYS C 1 157 ? 113.849 23.526 -41.498 1.00 45.37 157 LYS C O 1
ATOM 4820 N N . ILE C 1 158 ? 112.698 21.601 -41.301 1.00 44.74 158 ILE C N 1
ATOM 4821 C CA . ILE C 1 158 ? 111.700 22.183 -40.410 1.00 45.55 158 ILE C CA 1
ATOM 4822 C C . ILE C 1 158 ? 112.353 22.667 -39.115 1.00 47.18 158 ILE C C 1
ATOM 4823 O O . ILE C 1 158 ? 112.040 23.752 -38.624 1.00 48.93 158 ILE C O 1
ATOM 4828 N N . TYR C 1 159 ? 113.263 21.862 -38.575 1.00 45.48 159 TYR C N 1
ATOM 4829 C CA . TYR C 1 159 ? 113.969 22.228 -37.365 1.00 43.61 159 TYR C CA 1
ATOM 4830 C C . TYR C 1 159 ? 114.820 23.461 -37.627 1.00 43.81 159 TYR C C 1
ATOM 4831 O O . TYR C 1 159 ? 114.918 24.346 -36.777 1.00 41.87 159 TYR C O 1
ATOM 4840 N N . ARG C 1 160 ? 115.438 23.522 -38.803 1.00 46.40 160 ARG C N 1
ATOM 4841 C CA . ARG C 1 160 ? 116.275 24.668 -39.134 1.00 47.94 160 ARG C CA 1
ATOM 4842 C C . ARG C 1 160 ? 115.459 25.941 -39.222 1.00 48.95 160 ARG C C 1
ATOM 4843 O O . ARG C 1 160 ? 115.850 26.968 -38.673 1.00 51.44 160 ARG C O 1
ATOM 4851 N N . GLU C 1 161 ? 114.332 25.883 -39.919 1.00 48.92 161 GLU C N 1
ATOM 4852 C CA . GLU C 1 161 ? 113.491 27.061 -40.053 1.00 49.92 161 GLU C CA 1
ATOM 4853 C C . GLU C 1 161 ? 113.103 27.497 -38.646 1.00 49.19 161 GLU C C 1
ATOM 4854 O O . GLU C 1 161 ? 113.267 28.657 -38.268 1.00 48.44 161 GLU C O 1
ATOM 4860 N N . TRP C 1 162 ? 112.602 26.537 -37.877 1.00 47.65 162 TRP C N 1
ATOM 4861 C CA . TRP C 1 162 ? 112.175 26.770 -36.504 1.00 46.60 162 TRP C CA 1
ATOM 4862 C C . TRP C 1 162 ? 113.235 27.495 -35.678 1.00 45.80 162 TRP C C 1
ATOM 4863 O O . TRP C 1 162 ? 112.955 28.505 -35.038 1.00 42.93 162 TRP C O 1
ATOM 4874 N N . GLY C 1 163 ? 114.454 26.970 -35.704 1.00 45.11 163 GLY C N 1
ATOM 4875 C CA . GLY C 1 163 ? 115.528 27.558 -34.929 1.00 45.80 163 GLY C CA 1
ATOM 4876 C C . GLY C 1 163 ? 116.024 28.930 -35.345 1.00 45.31 163 GLY C C 1
ATOM 4877 O O . GLY C 1 163 ? 116.266 29.787 -34.490 1.00 45.43 163 GLY C O 1
ATOM 4878 N N . LYS C 1 164 ? 116.184 29.147 -36.648 1.00 44.12 164 LYS C N 1
ATOM 4879 C CA . LYS C 1 164 ? 116.688 30.422 -37.166 1.00 44.78 164 LYS C CA 1
ATOM 4880 C C . LYS C 1 164 ? 115.943 31.643 -36.631 1.00 41.26 164 LYS C C 1
ATOM 4881 O O . LYS C 1 164 ? 116.516 32.728 -36.520 1.00 37.03 164 LYS C O 1
ATOM 4887 N N . VAL C 1 165 ? 114.667 31.470 -36.306 1.00 37.81 165 VAL C N 1
ATOM 4888 C CA . VAL C 1 165 ? 113.868 32.585 -35.811 1.00 36.30 165 VAL C CA 1
ATOM 4889 C C . VAL C 1 165 ? 114.516 33.271 -34.606 1.00 35.07 165 VAL C C 1
ATOM 4890 O O . VAL C 1 165 ? 114.529 34.502 -34.498 1.00 34.45 165 VAL C O 1
ATOM 4894 N N . TYR C 1 166 ? 115.075 32.471 -33.708 1.00 34.04 166 TYR C N 1
ATOM 4895 C CA . TYR C 1 166 ? 115.675 33.009 -32.499 1.00 34.74 166 TYR C CA 1
ATOM 4896 C C . TYR C 1 166 ? 117.037 33.672 -32.645 1.00 35.60 166 TYR C C 1
ATOM 4897 O O . TYR C 1 166 ? 117.478 34.375 -31.735 1.00 35.10 166 TYR C O 1
ATOM 4906 N N . LEU C 1 167 ? 117.691 33.485 -33.790 1.00 35.68 167 LEU C N 1
ATOM 4907 C CA . LEU C 1 167 ? 118.993 34.121 -34.023 1.00 35.76 167 LEU C CA 1
ATOM 4908 C C . LEU C 1 167 ? 118.859 35.443 -34.787 1.00 33.93 167 LEU C C 1
ATOM 4909 O O . LEU C 1 167 ? 119.824 36.192 -34.911 1.00 32.35 167 LEU C O 1
ATOM 4914 N N . SER C 1 168 ? 117.670 35.727 -35.305 1.00 34.70 168 SER C N 1
ATOM 4915 C CA . SER C 1 168 ? 117.461 36.955 -36.068 1.00 36.85 168 SER C CA 1
ATOM 4916 C C . SER C 1 168 ? 117.701 38.205 -35.220 1.00 38.76 168 SER C C 1
ATOM 4917 O O . SER C 1 168 ? 117.541 38.170 -33.999 1.00 41.34 168 SER C O 1
ATOM 4920 N N . ASN C 1 169 ? 118.080 39.304 -35.869 1.00 38.61 169 ASN C N 1
ATOM 4921 C CA . ASN C 1 169 ? 118.347 40.563 -35.169 1.00 41.70 169 ASN C CA 1
ATOM 4922 C C . ASN C 1 169 ? 117.084 41.110 -34.526 1.00 41.27 169 ASN C C 1
ATOM 4923 O O . ASN C 1 169 ? 117.129 41.721 -33.463 1.00 41.11 169 ASN C O 1
ATOM 4928 N N . GLU C 1 170 ? 115.958 40.903 -35.195 1.00 40.46 170 GLU C N 1
ATOM 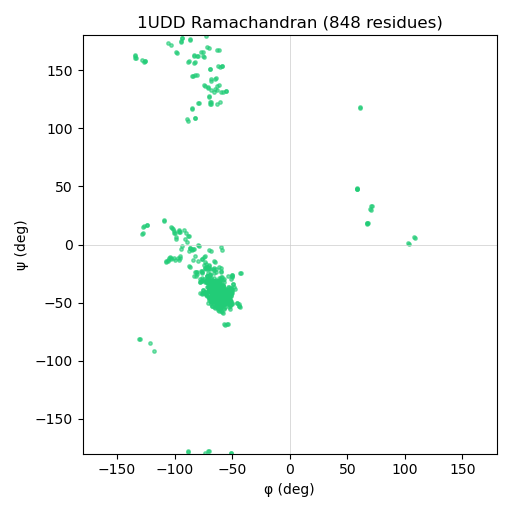4929 C CA . GLU C 1 170 ? 114.691 41.391 -34.698 1.00 40.40 170 GLU C CA 1
ATOM 4930 C C . GLU C 1 170 ? 114.343 40.711 -33.375 1.00 38.12 170 GLU C C 1
ATOM 4931 O O . GLU C 1 170 ? 113.942 41.370 -32.416 1.00 37.81 170 GLU C O 1
ATOM 4937 N N . TYR C 1 171 ? 114.491 39.393 -33.324 1.00 35.53 171 TYR C N 1
ATOM 4938 C CA . TYR C 1 171 ? 114.170 38.673 -32.107 1.00 34.26 171 TYR C CA 1
ATOM 4939 C C . TYR C 1 171 ? 115.147 39.067 -31.012 1.00 33.94 171 TYR C C 1
ATOM 4940 O O . TYR C 1 171 ? 114.756 39.268 -29.864 1.00 32.05 171 TYR C O 1
ATOM 4949 N N . LEU C 1 172 ? 116.416 39.188 -31.386 1.00 30.97 172 LEU C N 1
ATOM 4950 C CA . LEU C 1 172 ? 117.457 39.571 -30.454 1.00 30.94 172 LEU C CA 1
ATOM 4951 C C . LEU C 1 172 ? 117.253 40.988 -29.938 1.00 32.50 172 LEU C C 1
ATOM 4952 O O . LEU C 1 172 ? 117.536 41.286 -28.773 1.00 30.88 172 LEU C O 1
ATOM 4957 N N . ASN C 1 173 ? 116.757 41.869 -30.799 1.00 31.49 173 ASN C N 1
ATOM 4958 C CA . ASN C 1 173 ? 116.550 43.243 -30.382 1.00 30.72 173 ASN C CA 1
ATOM 4959 C C . ASN C 1 173 ? 115.343 43.345 -29.464 1.00 27.81 173 ASN C C 1
ATOM 4960 O O . ASN C 1 173 ? 115.329 44.177 -28.562 1.00 27.20 173 ASN C O 1
ATOM 4965 N N . LEU C 1 174 ? 114.353 42.485 -29.682 1.00 23.74 174 LEU C N 1
ATOM 4966 C CA . LEU C 1 174 ? 113.150 42.464 -28.851 1.00 26.86 174 LEU C CA 1
ATOM 4967 C C . LEU C 1 174 ? 113.532 42.036 -27.417 1.00 25.89 174 LEU C C 1
ATOM 4968 O O . LEU C 1 174 ? 113.139 42.680 -26.444 1.00 28.80 174 LEU C O 1
ATOM 4973 N N . VAL C 1 175 ? 114.295 40.956 -27.285 1.00 25.09 175 VAL C N 1
ATOM 4974 C CA . VAL C 1 175 ? 114.714 40.526 -25.956 1.00 23.61 175 VAL C CA 1
ATOM 4975 C C . VAL C 1 175 ? 115.566 41.647 -25.333 1.00 27.72 175 VAL C C 1
ATOM 4976 O O . VAL C 1 175 ? 115.438 41.946 -24.141 1.00 27.95 175 VAL C O 1
ATOM 4980 N N . GLY C 1 176 ? 116.429 42.266 -26.141 1.00 24.70 176 GLY C N 1
ATOM 4981 C CA . GLY C 1 176 ? 117.253 43.350 -25.643 1.00 25.49 176 GLY C CA 1
ATOM 4982 C C . GLY C 1 176 ? 116.381 44.435 -25.046 1.00 27.13 176 GLY C C 1
ATOM 4983 O O . GLY C 1 176 ? 116.626 44.911 -23.937 1.00 28.57 176 GLY C O 1
ATOM 4984 N N . ARG C 1 177 ? 115.347 44.824 -25.778 1.00 25.90 177 ARG C N 1
ATOM 4985 C CA . ARG C 1 177 ? 114.413 45.845 -25.318 1.00 28.71 177 ARG C CA 1
ATOM 4986 C C . ARG C 1 177 ? 113.689 45.434 -24.010 1.00 25.55 177 ARG C C 1
ATOM 4987 O O . ARG C 1 177 ? 113.463 46.260 -23.120 1.00 24.56 177 ARG C O 1
ATOM 4995 N N . LEU C 1 178 ? 113.315 44.169 -23.890 1.00 22.80 178 LEU C N 1
ATOM 4996 C CA . LEU C 1 178 ? 112.645 43.734 -22.664 1.00 25.38 178 LEU C CA 1
ATOM 4997 C C . LEU C 1 178 ? 113.614 43.868 -21.481 1.00 26.29 178 LEU C C 1
ATOM 4998 O O . LEU C 1 178 ? 113.216 44.269 -20.384 1.00 23.34 178 LEU C O 1
ATOM 5003 N N . ARG C 1 179 ? 114.887 43.552 -21.713 1.00 25.15 179 ARG C N 1
ATOM 5004 C CA . ARG C 1 179 ? 115.891 43.654 -20.661 1.00 25.85 179 ARG C CA 1
ATOM 5005 C C . ARG C 1 179 ? 116.161 45.114 -20.296 1.00 26.13 179 ARG C C 1
ATOM 5006 O O . ARG C 1 179 ? 116.431 45.437 -19.135 1.00 25.22 179 ARG C O 1
ATOM 5014 N N . LYS C 1 180 ? 116.079 45.997 -21.288 1.00 26.29 180 LYS C N 1
ATOM 5015 C CA . LYS C 1 180 ? 116.320 47.413 -21.066 1.00 29.27 180 LYS C CA 1
ATOM 5016 C C . LYS C 1 180 ? 115.251 47.972 -20.146 1.00 28.05 180 LYS C C 1
ATOM 5017 O O . LYS C 1 180 ? 115.535 48.730 -19.217 1.00 29.48 180 LYS C O 1
ATOM 5023 N N . ILE C 1 181 ? 114.011 47.594 -20.407 1.00 26.39 181 ILE C N 1
ATOM 5024 C CA . ILE C 1 181 ? 112.912 48.039 -19.575 1.00 27.09 181 ILE C CA 1
ATOM 5025 C C . ILE C 1 181 ? 113.142 47.574 -18.137 1.00 25.44 181 ILE C C 1
ATOM 5026 O O . ILE C 1 181 ? 113.143 48.377 -17.211 1.00 27.70 181 ILE C O 1
ATOM 5031 N N . ILE C 1 182 ? 113.376 46.282 -17.946 1.00 26.85 182 ILE C N 1
ATOM 5032 C CA . ILE C 1 182 ? 113.617 45.771 -16.600 1.00 23.80 182 ILE C CA 1
ATOM 5033 C C . ILE C 1 182 ? 114.836 46.451 -15.960 1.00 26.70 182 ILE C C 1
ATOM 5034 O O . ILE C 1 182 ? 114.786 46.848 -14.796 1.00 24.43 182 ILE C O 1
ATOM 5039 N N . ASP C 1 183 ? 115.917 46.614 -16.722 1.00 24.93 183 ASP C N 1
ATOM 5040 C CA . ASP C 1 183 ? 117.126 47.216 -16.171 1.00 27.68 183 ASP C CA 1
ATOM 5041 C C . ASP C 1 183 ? 117.090 48.701 -15.849 1.00 30.66 183 ASP C C 1
ATOM 5042 O O . ASP C 1 183 ? 117.911 49.173 -15.072 1.00 28.44 183 ASP C O 1
ATOM 5047 N N . SER C 1 184 ? 116.159 49.440 -16.446 1.00 31.50 184 SER C N 1
ATOM 5048 C CA . SER C 1 184 ? 116.068 50.875 -16.182 1.00 34.85 184 SER C CA 1
ATOM 5049 C C . SER C 1 184 ? 115.187 51.139 -14.967 1.00 37.47 184 SER C C 1
ATOM 5050 O O . SER C 1 184 ? 114.883 52.286 -14.656 1.00 37.98 184 SER C O 1
ATOM 5053 N N . SER C 1 185 ? 114.787 50.072 -14.283 1.00 37.72 185 SER C N 1
ATOM 5054 C CA . SER C 1 185 ? 113.934 50.189 -13.111 1.00 40.66 185 SER C CA 1
ATOM 5055 C C . SER C 1 185 ? 114.752 50.368 -11.838 1.00 42.12 185 SER C C 1
ATOM 5056 O O . SER C 1 185 ? 115.982 50.414 -11.878 1.00 43.03 185 SER C O 1
ATOM 5059 N N . GLY C 1 186 ? 114.051 50.449 -10.712 1.00 43.23 186 GLY C N 1
ATOM 5060 C CA . GLY C 1 186 ? 114.703 50.631 -9.427 1.00 49.45 186 GLY C CA 1
ATOM 5061 C C . GLY C 1 186 ? 115.703 49.558 -9.022 1.00 50.73 186 GLY C C 1
ATOM 5062 O O . GLY C 1 186 ? 115.618 48.401 -9.440 1.00 49.96 186 GLY C O 1
ATOM 5063 N N . HIS C 1 187 ? 116.655 49.958 -8.188 1.00 51.79 187 HIS C N 1
ATOM 5064 C CA . HIS C 1 187 ? 117.691 49.062 -7.700 1.00 52.55 187 HIS C CA 1
ATOM 5065 C C . HIS C 1 187 ? 117.173 48.124 -6.609 1.00 52.91 187 HIS C C 1
ATOM 5066 O O . HIS C 1 187 ? 117.728 47.045 -6.392 1.00 55.70 187 HIS C O 1
ATOM 5073 N N . SER C 1 188 ? 116.103 48.525 -5.933 1.00 50.17 188 SER C N 1
ATOM 5074 C CA . SER C 1 188 ? 115.546 47.709 -4.858 1.00 50.76 188 SER C CA 1
ATOM 5075 C C . SER C 1 188 ? 114.545 46.660 -5.344 1.00 46.52 188 SER C C 1
ATOM 5076 O O . SER C 1 188 ? 114.212 46.596 -6.529 1.00 43.65 188 SER C O 1
ATOM 5079 N N . GLY C 1 189 ? 114.074 45.838 -4.410 1.00 43.67 189 GLY C N 1
ATOM 5080 C CA . GLY C 1 189 ? 113.114 44.804 -4.748 1.00 37.08 189 GLY C CA 1
ATOM 5081 C C . GLY C 1 189 ? 113.718 43.728 -5.632 1.00 35.52 189 GLY C C 1
ATOM 5082 O O . GLY C 1 189 ? 112.995 42.967 -6.268 1.00 31.27 189 GLY C O 1
ATOM 5083 N N . TYR C 1 190 ? 115.044 43.644 -5.672 1.00 33.22 190 TYR C N 1
ATOM 5084 C CA . TYR C 1 190 ? 115.679 42.631 -6.509 1.00 33.63 190 TYR C CA 1
ATOM 5085 C C . TYR C 1 190 ? 115.272 41.207 -6.149 1.00 32.35 190 TYR C C 1
ATOM 5086 O O . TYR C 1 190 ? 114.989 40.396 -7.034 1.00 30.77 190 TYR C O 1
ATOM 5095 N N . ASP C 1 191 ? 115.251 40.904 -4.853 1.00 31.59 191 ASP C N 1
ATOM 5096 C CA . ASP C 1 191 ? 114.898 39.568 -4.397 1.00 33.28 191 ASP C CA 1
ATOM 5097 C C . ASP C 1 191 ? 113.604 39.021 -4.980 1.00 28.94 191 ASP C C 1
ATOM 5098 O O . ASP C 1 191 ? 113.534 37.836 -5.291 1.00 27.18 191 ASP C O 1
ATOM 5103 N N . ARG C 1 192 ? 112.580 39.863 -5.117 1.00 30.24 192 ARG C N 1
ATOM 5104 C CA . ARG C 1 192 ? 111.319 39.403 -5.699 1.00 29.31 192 ARG C CA 1
ATOM 5105 C C . ARG C 1 192 ? 111.552 39.056 -7.171 1.00 27.26 192 ARG C C 1
ATOM 5106 O O . ARG C 1 192 ? 111.063 38.049 -7.665 1.00 25.81 192 ARG C O 1
ATOM 5114 N N . LEU C 1 193 ? 112.310 39.896 -7.869 1.00 26.94 193 LEU C N 1
ATOM 5115 C CA . LEU C 1 193 ? 112.619 39.651 -9.282 1.00 25.18 193 LEU C CA 1
ATOM 5116 C C . LEU C 1 193 ? 113.379 38.341 -9.410 1.00 24.61 193 LEU C C 1
ATOM 5117 O O . LEU C 1 193 ? 113.095 37.517 -10.303 1.00 22.21 193 LEU C O 1
ATOM 5122 N N . ARG C 1 194 ? 114.330 38.132 -8.501 1.00 24.53 194 ARG C N 1
ATOM 5123 C CA . ARG C 1 194 ? 115.126 36.909 -8.527 1.00 25.52 194 ARG C CA 1
ATOM 5124 C C . ARG C 1 194 ? 114.252 35.655 -8.449 1.00 24.79 194 ARG C C 1
ATOM 5125 O O . ARG C 1 194 ? 114.385 34.749 -9.285 1.00 22.51 194 ARG C O 1
ATOM 5133 N N . ARG C 1 195 ? 113.356 35.606 -7.460 1.00 25.73 195 ARG C N 1
ATOM 5134 C CA . ARG C 1 195 ? 112.478 34.446 -7.288 1.00 25.82 195 ARG C CA 1
ATOM 5135 C C . ARG C 1 195 ? 111.565 34.255 -8.491 1.00 22.62 195 ARG C C 1
ATOM 5136 O O . ARG C 1 195 ? 111.309 33.129 -8.916 1.00 22.17 195 ARG C O 1
ATOM 5144 N N . ILE C 1 196 ? 111.057 35.355 -9.034 1.00 22.93 196 ILE C N 1
ATOM 5145 C CA . ILE C 1 196 ? 110.189 35.271 -10.203 1.00 20.83 196 ILE C CA 1
ATOM 5146 C C . ILE C 1 196 ? 110.946 34.714 -11.394 1.00 18.92 196 ILE C C 1
ATOM 5147 O O . ILE C 1 196 ? 110.471 33.807 -12.098 1.00 19.89 196 ILE C O 1
ATOM 5152 N N . PHE C 1 197 ? 112.135 35.256 -11.623 1.00 19.01 197 PHE C N 1
ATOM 5153 C CA . PHE C 1 197 ? 112.952 34.812 -12.746 1.00 19.87 197 PHE C CA 1
ATOM 5154 C C . PHE C 1 197 ? 113.371 33.352 -12.584 1.00 22.10 197 PHE C C 1
ATOM 5155 O O . PHE C 1 197 ? 113.375 32.589 -13.556 1.00 21.59 197 PHE C O 1
ATOM 5163 N N . ILE C 1 198 ? 113.717 32.949 -11.361 1.00 19.26 198 ILE C N 1
ATOM 5164 C CA . ILE C 1 198 ? 114.128 31.561 -11.147 1.00 22.50 198 ILE C CA 1
ATOM 5165 C C . ILE C 1 198 ? 112.957 30.606 -11.352 1.00 26.67 198 ILE C C 1
ATOM 5166 O O . ILE C 1 198 ? 113.118 29.504 -11.898 1.00 24.14 198 ILE C O 1
ATOM 5171 N N . THR C 1 199 ? 111.771 31.028 -10.919 1.00 25.08 199 THR C N 1
ATOM 5172 C CA . THR C 1 199 ? 110.589 30.202 -11.104 1.00 25.49 199 THR C CA 1
ATOM 5173 C C . THR C 1 199 ? 110.323 30.028 -12.595 1.00 23.86 199 THR C C 1
ATOM 5174 O O . THR C 1 199 ? 110.031 28.927 -13.061 1.00 24.35 199 THR C O 1
ATOM 5178 N N . GLY C 1 200 ? 110.412 31.128 -13.339 1.00 23.50 200 GLY C N 1
ATOM 5179 C CA . GLY C 1 200 ? 110.180 31.062 -14.774 1.00 23.15 200 GLY C CA 1
ATOM 5180 C C . GLY C 1 200 ? 111.185 30.148 -15.449 1.00 23.33 200 GLY C C 1
ATOM 5181 O O . GLY C 1 200 ? 110.861 29.415 -16.388 1.00 25.73 200 GLY C O 1
ATOM 5182 N N . SER C 1 201 ? 112.421 30.197 -14.975 1.00 26.62 201 SER C N 1
ATOM 5183 C CA . SER C 1 201 ? 113.485 29.360 -15.529 1.00 25.49 201 SER C CA 1
ATOM 5184 C C . SER C 1 201 ? 113.199 27.878 -15.257 1.00 27.84 201 SER C C 1
ATOM 5185 O O . SER C 1 201 ? 113.431 27.018 -16.120 1.00 26.00 201 SER C O 1
ATOM 5188 N N . LYS C 1 202 ? 112.699 27.576 -14.060 1.00 29.04 202 LYS C N 1
ATOM 5189 C CA . LYS C 1 202 ? 112.381 26.192 -13.716 1.00 29.97 202 LYS C CA 1
ATOM 5190 C C . LYS C 1 202 ? 111.260 25.685 -14.618 1.00 29.07 202 LYS C C 1
ATOM 5191 O O . LYS C 1 202 ? 111.304 24.556 -15.107 1.00 26.52 202 LYS C O 1
ATOM 5197 N N . PHE C 1 203 ? 110.255 26.529 -14.842 1.00 30.55 203 PHE C N 1
ATOM 5198 C CA . PHE C 1 203 ? 109.146 26.151 -15.712 1.00 29.43 203 PHE C CA 1
ATOM 5199 C C . PHE C 1 203 ? 109.655 25.850 -17.114 1.00 28.29 203 PHE C C 1
ATOM 5200 O O . PHE C 1 203 ? 109.190 24.910 -17.756 1.00 30.53 203 PHE C O 1
ATOM 5208 N N . GLU C 1 204 ? 110.603 26.649 -17.594 1.00 28.93 204 GLU C N 1
ATOM 5209 C CA . GLU C 1 204 ? 111.157 26.426 -18.929 1.00 29.82 204 GLU C CA 1
ATOM 5210 C C . GLU C 1 204 ? 111.787 25.042 -19.014 1.00 28.47 204 GLU C C 1
ATOM 5211 O O . GLU C 1 204 ? 111.565 24.307 -19.979 1.00 30.92 204 GLU C O 1
ATOM 5217 N N . LEU C 1 205 ? 112.577 24.692 -18.006 1.00 27.59 205 LEU C N 1
ATOM 5218 C CA . LEU C 1 205 ? 113.224 23.386 -17.963 1.00 30.03 205 LEU C CA 1
ATOM 5219 C C . LEU C 1 205 ? 112.147 22.302 -17.918 1.00 31.07 205 LEU C C 1
ATOM 5220 O O . LEU C 1 205 ? 112.194 21.315 -18.658 1.00 31.88 205 LEU C O 1
ATOM 5225 N N . ALA C 1 206 ? 111.159 22.518 -17.054 1.00 31.84 206 ALA C N 1
ATOM 5226 C CA . ALA C 1 206 ? 110.060 21.582 -16.892 1.00 29.72 206 ALA C CA 1
ATOM 5227 C C . ALA C 1 206 ? 109.315 21.399 -18.196 1.00 28.67 206 ALA C C 1
ATOM 5228 O O . ALA C 1 206 ? 108.865 20.293 -18.512 1.00 32.81 206 ALA C O 1
ATOM 5230 N N . PHE C 1 207 ? 109.173 22.484 -18.952 1.00 27.63 207 PHE C N 1
ATOM 5231 C CA . PHE C 1 207 ? 108.460 22.417 -20.214 1.00 31.30 207 PHE C CA 1
ATOM 5232 C C . PHE C 1 207 ? 109.180 21.512 -21.212 1.00 32.69 207 PHE C C 1
ATOM 5233 O O . PHE C 1 207 ? 108.554 20.715 -21.909 1.00 30.33 207 PHE C O 1
ATOM 5241 N N . TRP C 1 208 ? 110.500 21.653 -21.296 1.00 33.02 208 TRP C N 1
ATOM 5242 C CA . TRP C 1 208 ? 111.258 20.816 -22.210 1.00 34.40 208 TRP C CA 1
ATOM 5243 C C . TRP C 1 208 ? 111.122 19.378 -21.743 1.00 36.40 208 TRP C C 1
ATOM 5244 O O . TRP C 1 208 ? 110.921 18.467 -22.551 1.00 36.09 208 TRP C O 1
ATOM 5255 N N . GLU C 1 209 ? 111.208 19.183 -20.430 1.00 36.18 209 GLU C N 1
ATOM 5256 C CA . GLU C 1 209 ? 111.121 17.847 -19.863 1.00 39.39 209 GLU C CA 1
ATOM 5257 C C . GLU C 1 209 ? 109.801 17.166 -20.181 1.00 40.85 209 GLU C C 1
ATOM 5258 O O . GLU C 1 209 ? 109.783 15.985 -20.522 1.00 40.63 209 GLU C O 1
ATOM 5264 N N . MET C 1 210 ? 108.695 17.897 -20.079 1.00 41.18 210 MET C N 1
ATOM 5265 C CA . MET C 1 210 ? 107.402 17.290 -20.374 1.00 39.90 210 MET C CA 1
ATOM 5266 C C . MET C 1 210 ? 107.263 17.057 -21.874 1.00 39.92 210 MET C C 1
ATOM 5267 O O . MET C 1 210 ? 106.539 16.159 -22.306 1.00 39.85 210 MET C O 1
ATOM 5272 N N . ALA C 1 211 ? 107.951 17.866 -22.672 1.00 37.10 211 ALA C N 1
ATOM 5273 C CA . ALA C 1 211 ? 107.901 17.689 -24.113 1.00 37.60 211 ALA C CA 1
ATOM 5274 C C . ALA C 1 211 ? 108.710 16.429 -24.434 1.00 40.27 211 ALA C C 1
ATOM 5275 O O . ALA C 1 211 ? 108.406 15.701 -25.377 1.00 39.94 211 ALA C O 1
ATOM 5277 N N . TRP C 1 212 ? 109.736 16.172 -23.628 1.00 42.01 212 TRP C N 1
ATOM 5278 C CA . TRP C 1 212 ? 110.579 14.992 -23.812 1.00 44.38 212 TRP C CA 1
ATOM 5279 C C . TRP C 1 212 ? 109.819 13.739 -23.380 1.00 45.50 212 TRP C C 1
ATOM 5280 O O . TRP C 1 212 ? 109.892 12.702 -24.039 1.00 44.57 212 TRP C O 1
ATOM 5291 N N . ARG C 1 213 ? 109.090 13.847 -22.272 1.00 44.61 213 ARG C N 1
ATOM 5292 C CA . ARG C 1 213 ? 108.311 12.734 -21.755 1.00 45.49 213 ARG C CA 1
ATOM 5293 C C . ARG C 1 213 ? 107.028 12.493 -22.529 1.00 44.80 213 ARG C C 1
ATOM 5294 O O . ARG C 1 213 ? 106.494 11.391 -22.504 1.00 43.83 213 ARG C O 1
ATOM 5302 N N . GLY C 1 214 ? 106.530 13.518 -23.212 1.00 45.72 214 GLY C N 1
ATOM 5303 C CA . GLY C 1 214 ? 105.297 13.362 -23.966 1.00 44.53 214 GLY C CA 1
ATOM 5304 C C . GLY C 1 214 ? 104.138 13.243 -22.995 1.00 48.11 214 GLY C C 1
ATOM 5305 O O . GLY C 1 214 ? 103.158 12.539 -23.252 1.00 47.42 214 GLY C O 1
ATOM 5306 N N . GLY C 1 215 ? 104.267 13.944 -21.871 1.00 48.42 215 GLY C N 1
ATOM 5307 C CA . GLY C 1 215 ? 103.257 13.930 -20.828 1.00 49.61 215 GLY C CA 1
ATOM 5308 C C . GLY C 1 215 ? 103.901 14.482 -19.567 1.00 51.29 215 GLY C C 1
ATOM 5309 O O . GLY C 1 215 ? 105.038 14.982 -19.685 1.00 51.01 215 GLY C O 1
ATOM 5310 N N . VAL D 1 3 ? 63.217 39.638 -28.691 1.00 48.92 3 VAL D N 1
ATOM 5311 C CA . VAL D 1 3 ? 63.910 40.964 -28.681 1.00 50.32 3 VAL D CA 1
ATOM 5312 C C . VAL D 1 3 ? 65.366 40.818 -28.261 1.00 47.51 3 VAL D C 1
ATOM 5313 O O . VAL D 1 3 ? 65.660 40.328 -27.170 1.00 49.62 3 VAL D O 1
ATOM 5317 N N . MET D 1 4 ? 66.273 41.252 -29.128 1.00 44.14 4 MET D N 1
ATOM 5318 C CA . MET D 1 4 ? 67.701 41.159 -28.851 1.00 41.83 4 MET D CA 1
ATOM 5319 C C . MET D 1 4 ? 68.189 42.061 -27.726 1.00 37.63 4 MET D C 1
ATOM 5320 O O . MET D 1 4 ? 67.734 43.194 -27.572 1.00 38.59 4 MET D O 1
ATOM 5325 N N . ILE D 1 5 ? 69.125 41.532 -26.943 1.00 34.28 5 ILE D N 1
ATOM 5326 C CA . ILE D 1 5 ? 69.688 42.234 -25.794 1.00 32.38 5 ILE D CA 1
ATOM 5327 C C . ILE D 1 5 ? 70.020 43.684 -26.097 1.00 28.83 5 ILE D C 1
ATOM 5328 O O . ILE D 1 5 ? 69.600 44.592 -25.398 1.00 28.28 5 ILE D O 1
ATOM 5333 N N . THR D 1 6 ? 70.786 43.885 -27.153 1.00 27.95 6 THR D N 1
ATOM 5334 C CA . THR D 1 6 ? 71.191 45.215 -27.557 1.00 30.80 6 THR D CA 1
ATOM 5335 C C . THR D 1 6 ? 70.011 46.180 -27.798 1.00 29.93 6 THR D C 1
ATOM 5336 O O . THR D 1 6 ? 70.056 47.345 -27.379 1.00 25.30 6 THR D O 1
ATOM 5340 N N . ASP D 1 7 ? 68.954 45.703 -28.457 1.00 29.32 7 ASP D N 1
ATOM 5341 C CA . ASP D 1 7 ? 67.794 46.571 -28.709 1.00 31.95 7 ASP D CA 1
ATOM 5342 C C . ASP D 1 7 ? 67.114 46.907 -27.380 1.00 30.33 7 ASP D C 1
ATOM 5343 O O . ASP D 1 7 ? 66.553 47.986 -27.213 1.00 27.62 7 ASP D O 1
ATOM 5348 N N . LYS D 1 8 ? 67.177 45.975 -26.435 1.00 28.25 8 LYS D N 1
ATOM 5349 C CA . LYS D 1 8 ? 66.584 46.182 -25.121 1.00 30.87 8 LYS D CA 1
ATOM 5350 C C . LYS D 1 8 ? 67.360 47.269 -24.386 1.00 30.50 8 LYS D C 1
ATOM 5351 O O . LYS D 1 8 ? 66.767 48.182 -23.807 1.00 32.46 8 LYS D O 1
ATOM 5357 N N . LEU D 1 9 ? 68.689 47.164 -24.409 1.00 28.37 9 LEU D N 1
ATOM 5358 C CA . LEU D 1 9 ? 69.550 48.151 -23.758 1.00 26.71 9 LEU D CA 1
ATOM 5359 C C . LEU D 1 9 ? 69.256 49.555 -24.320 1.00 23.26 9 LEU D C 1
ATOM 5360 O O . LEU D 1 9 ? 69.124 50.518 -23.570 1.00 23.58 9 LEU D O 1
ATOM 5365 N N . ARG D 1 10 ? 69.161 49.662 -25.642 1.00 25.11 10 ARG D N 1
ATOM 5366 C CA . ARG D 1 10 ? 68.865 50.930 -26.306 1.00 24.60 10 ARG D CA 1
ATOM 5367 C C . ARG D 1 10 ? 67.504 51.447 -25.781 1.00 27.93 10 ARG D C 1
ATOM 5368 O O . ARG D 1 10 ? 67.356 52.629 -25.436 1.00 24.69 10 ARG D O 1
ATOM 5376 N N . ARG D 1 11 ? 66.522 50.553 -25.709 1.00 26.74 11 ARG D N 1
ATOM 5377 C CA . ARG D 1 11 ? 65.184 50.915 -25.215 1.00 30.26 11 ARG D CA 1
ATOM 5378 C C . ARG D 1 11 ? 65.169 51.416 -23.773 1.00 28.63 11 ARG D C 1
ATOM 5379 O O . ARG D 1 11 ? 64.503 52.395 -23.453 1.00 28.06 11 ARG D O 1
ATOM 5387 N N . ASP D 1 12 ? 65.905 50.744 -22.899 1.00 28.05 12 ASP D N 1
ATOM 5388 C CA . ASP D 1 12 ? 65.924 51.134 -21.501 1.00 28.72 12 ASP D CA 1
ATOM 5389 C C . ASP D 1 12 ? 66.828 52.327 -21.161 1.00 29.48 12 ASP D C 1
ATOM 5390 O O . ASP D 1 12 ? 66.897 52.736 -20.005 1.00 29.68 12 ASP D O 1
ATOM 5395 N N . SER D 1 13 ? 67.516 52.882 -22.160 1.00 27.84 13 SER D N 1
ATOM 5396 C CA . SER D 1 13 ? 68.392 54.040 -21.945 1.00 25.31 13 SER D CA 1
ATOM 5397 C C . SER D 1 13 ? 67.994 55.138 -22.932 1.00 27.07 13 SER D C 1
ATOM 5398 O O . SER D 1 13 ? 68.712 56.102 -23.158 1.00 26.78 13 SER D O 1
ATOM 5401 N N . GLU D 1 14 ? 66.809 54.971 -23.496 1.00 29.70 14 GLU D N 1
ATOM 5402 C CA . GLU D 1 14 ? 66.240 55.885 -24.479 1.00 30.09 14 GLU D CA 1
ATOM 5403 C C . GLU D 1 14 ? 66.221 57.369 -24.066 1.00 27.62 14 GLU D C 1
ATOM 5404 O O . GLU D 1 14 ? 66.636 58.230 -24.839 1.00 25.60 14 GLU D O 1
ATOM 5410 N N . GLN D 1 15 ? 65.741 57.653 -22.855 1.00 26.01 15 GLN D N 1
ATOM 5411 C CA . GLN D 1 15 ? 65.676 59.020 -22.325 1.00 29.52 15 GLN D CA 1
ATOM 5412 C C . GLN D 1 15 ? 67.066 59.657 -22.281 1.00 27.90 15 GLN D C 1
ATOM 5413 O O . GLN D 1 15 ? 67.231 60.849 -22.537 1.00 29.11 15 GLN D O 1
ATOM 5419 N N . ILE D 1 16 ? 68.067 58.858 -21.949 1.00 26.70 16 ILE D N 1
ATOM 5420 C CA . ILE D 1 16 ? 69.410 59.377 -21.843 1.00 26.01 16 ILE D CA 1
ATOM 5421 C C . ILE D 1 16 ? 70.044 59.696 -23.197 1.00 23.53 16 ILE D C 1
ATOM 5422 O O . ILE D 1 16 ? 70.646 60.758 -23.342 1.00 22.38 16 ILE D O 1
ATOM 5427 N N . TRP D 1 17 ? 69.870 58.804 -24.178 1.00 20.86 17 TRP D N 1
ATOM 5428 C CA . TRP D 1 17 ? 70.409 58.994 -25.518 1.00 21.60 17 TRP D CA 1
ATOM 5429 C C . TRP D 1 17 ? 69.740 60.189 -26.189 1.00 24.60 17 TRP D C 1
ATOM 5430 O O . TRP D 1 17 ? 70.369 60.880 -26.995 1.00 25.33 17 TRP D O 1
ATOM 5441 N N . LYS D 1 18 ? 68.475 60.449 -25.852 1.00 21.92 18 LYS D N 1
ATOM 5442 C CA . LYS D 1 18 ? 67.792 61.614 -26.419 1.00 22.29 18 LYS D CA 1
ATOM 5443 C C . LYS D 1 18 ? 68.552 62.838 -25.934 1.00 22.03 18 LYS D C 1
ATOM 5444 O O . LYS D 1 18 ? 68.727 63.791 -26.690 1.00 22.08 18 LYS D O 1
ATOM 5450 N N . LYS D 1 19 ? 69.016 62.814 -24.673 1.00 20.88 19 LYS D N 1
ATOM 5451 C CA . LYS D 1 19 ? 69.751 63.960 -24.135 1.00 20.58 19 LYS D CA 1
ATOM 5452 C C . LYS D 1 19 ? 71.153 64.083 -24.778 1.00 20.46 19 LYS D C 1
ATOM 5453 O O . LYS D 1 19 ? 71.679 65.184 -24.906 1.00 20.29 19 LYS D O 1
ATOM 5459 N N . ILE D 1 20 ? 71.753 62.957 -25.162 1.00 20.69 20 ILE D N 1
ATOM 5460 C CA . ILE D 1 20 ? 73.074 62.996 -25.811 1.00 22.35 20 ILE D CA 1
ATOM 5461 C C . ILE D 1 20 ? 72.928 63.632 -27.204 1.00 23.75 20 ILE D C 1
ATOM 5462 O O . ILE D 1 20 ? 73.671 64.552 -27.561 1.00 20.83 20 ILE D O 1
ATOM 5467 N N . PHE D 1 21 ? 71.947 63.147 -27.972 1.00 27.81 21 PHE D N 1
ATOM 5468 C CA . PHE D 1 21 ? 71.681 63.659 -29.316 1.00 26.00 21 PHE D CA 1
ATOM 5469 C C . PHE D 1 21 ? 71.471 65.166 -29.379 1.00 24.89 21 PHE D C 1
ATOM 5470 O O . PHE D 1 21 ? 71.938 65.816 -30.310 1.00 23.01 21 PHE D O 1
ATOM 5478 N N . GLU D 1 22 ? 70.777 65.724 -28.391 1.00 23.85 22 GLU D N 1
ATOM 5479 C CA . GLU D 1 22 ? 70.513 67.153 -28.392 1.00 23.19 22 GLU D CA 1
ATOM 5480 C C . GLU D 1 22 ? 71.427 67.958 -27.474 1.00 24.51 22 GLU D C 1
ATOM 5481 O O . GLU D 1 22 ? 71.185 69.133 -27.246 1.00 20.20 22 GLU D O 1
ATOM 5487 N N . HIS D 1 23 ? 72.478 67.342 -26.943 1.00 25.87 23 HIS D N 1
ATOM 5488 C CA . HIS D 1 23 ? 73.384 68.094 -26.081 1.00 26.78 23 HIS D CA 1
ATOM 5489 C C . HIS D 1 23 ? 74.000 69.235 -26.900 1.00 24.98 23 HIS D C 1
ATOM 5490 O O . HIS D 1 23 ? 74.397 69.026 -28.036 1.00 27.36 23 HIS D O 1
ATOM 5497 N N . PRO D 1 24 ? 74.096 70.449 -26.331 1.00 25.15 24 PRO D N 1
ATOM 5498 C CA . PRO D 1 24 ? 74.665 71.593 -27.043 1.00 24.89 24 PRO D CA 1
ATOM 5499 C C . PRO D 1 24 ? 76.036 71.352 -27.675 1.00 27.71 24 PRO D C 1
ATOM 5500 O O . PRO D 1 24 ? 76.301 71.848 -28.778 1.00 28.62 24 PRO D O 1
ATOM 5504 N N . PHE D 1 25 ? 76.903 70.591 -27.001 1.00 28.16 25 PHE D N 1
ATOM 5505 C CA . PHE D 1 25 ? 78.229 70.316 -27.561 1.00 28.25 25 PHE D CA 1
ATOM 5506 C C . PHE D 1 25 ? 78.081 69.523 -28.846 1.00 27.89 25 PHE D C 1
ATOM 5507 O O . PHE D 1 25 ? 78.681 69.855 -29.874 1.00 30.14 25 PHE D O 1
ATOM 5515 N N . VAL D 1 26 ? 77.291 68.459 -28.771 1.00 27.75 26 VAL D N 1
ATOM 5516 C CA . VAL D 1 26 ? 77.048 67.594 -29.911 1.00 25.23 26 VAL D CA 1
ATOM 5517 C C . VAL D 1 26 ? 76.399 68.394 -31.052 1.00 27.67 26 VAL D C 1
ATOM 5518 O O . VAL D 1 26 ? 76.926 68.441 -32.167 1.00 29.62 26 VAL D O 1
ATOM 5522 N N . VAL D 1 27 ? 75.281 69.043 -30.764 1.00 25.17 27 VAL D N 1
ATOM 5523 C CA . VAL D 1 27 ? 74.566 69.825 -31.770 1.00 27.46 27 VAL D CA 1
ATOM 5524 C C . VAL D 1 27 ? 75.440 70.829 -32.504 1.00 29.00 27 VAL D C 1
ATOM 5525 O O . VAL D 1 27 ? 75.458 70.859 -33.732 1.00 31.40 27 VAL D O 1
ATOM 5529 N N . GLN D 1 28 ? 76.164 71.649 -31.750 1.00 30.38 28 GLN D N 1
ATOM 5530 C CA . GLN D 1 28 ? 77.018 72.655 -32.341 1.00 29.71 28 GLN D CA 1
ATOM 5531 C C . GLN D 1 28 ? 78.204 72.068 -33.092 1.00 30.37 28 GLN D C 1
ATOM 5532 O O . GLN D 1 28 ? 78.619 72.620 -34.107 1.00 32.50 28 GLN D O 1
ATOM 5538 N N . LEU D 1 29 ? 78.742 70.949 -32.617 1.00 30.39 29 LEU D N 1
ATOM 5539 C CA . LEU D 1 29 ? 79.875 70.328 -33.298 1.00 29.07 29 LEU D CA 1
ATOM 5540 C C . LEU D 1 29 ? 79.416 69.930 -34.691 1.00 29.26 29 LEU D C 1
ATOM 5541 O O . LEU D 1 29 ? 80.089 70.227 -35.681 1.00 28.88 29 LEU D O 1
ATOM 5546 N N . TYR D 1 30 ? 78.277 69.245 -34.765 1.00 24.89 30 TYR D N 1
ATOM 5547 C CA . TYR D 1 30 ? 77.768 68.785 -36.053 1.00 29.22 30 TYR D CA 1
ATOM 5548 C C . TYR D 1 30 ? 77.215 69.894 -36.945 1.00 31.69 30 TYR D C 1
ATOM 5549 O O . TYR D 1 30 ? 77.224 69.771 -38.175 1.00 32.85 30 TYR D O 1
ATOM 5558 N N . SER D 1 31 ? 76.739 70.973 -36.337 1.00 31.35 31 SER D N 1
ATOM 5559 C CA . SER D 1 31 ? 76.204 72.084 -37.119 1.00 33.28 31 SER D CA 1
ATOM 5560 C C . SER D 1 31 ? 77.353 72.985 -37.584 1.00 35.29 31 SER D C 1
ATOM 5561 O O . SER D 1 31 ? 77.237 73.667 -38.597 1.00 35.81 31 SER D O 1
ATOM 5564 N N . GLY D 1 32 ? 78.452 72.996 -36.835 1.00 32.51 32 GLY D N 1
ATOM 5565 C CA . GLY D 1 32 ? 79.594 73.807 -37.218 1.00 33.45 32 GLY D CA 1
ATOM 5566 C C . GLY D 1 32 ? 79.729 75.082 -36.418 1.00 33.98 32 GLY D C 1
ATOM 5567 O O . GLY D 1 32 ? 80.644 75.871 -36.633 1.00 34.26 32 GLY D O 1
ATOM 5568 N N . THR D 1 33 ? 78.817 75.272 -35.478 1.00 33.34 33 THR D N 1
ATOM 5569 C CA . THR D 1 33 ? 78.789 76.455 -34.623 1.00 34.08 33 THR D CA 1
ATOM 5570 C C . THR D 1 33 ? 79.714 76.376 -33.405 1.00 33.26 33 THR D C 1
ATOM 5571 O O . THR D 1 33 ? 79.961 77.387 -32.732 1.00 34.15 33 THR D O 1
ATOM 5575 N N . LEU D 1 34 ? 80.219 75.182 -33.108 1.00 29.81 34 LEU D N 1
ATOM 5576 C CA . LEU D 1 34 ? 81.078 75.001 -31.936 1.00 29.92 34 LEU D CA 1
ATOM 5577 C C . LEU D 1 34 ? 82.369 75.829 -31.966 1.00 30.53 34 LEU D C 1
ATOM 5578 O O . LEU D 1 34 ? 83.156 75.715 -32.891 1.00 35.93 34 LEU D O 1
ATOM 5583 N N . PRO D 1 35 ? 82.599 76.675 -30.952 1.00 30.70 35 PRO D N 1
ATOM 5584 C CA . PRO D 1 35 ? 83.829 77.477 -30.940 1.00 32.11 35 PRO D CA 1
ATOM 5585 C C . PRO D 1 35 ? 85.033 76.521 -30.947 1.00 37.27 35 PRO D C 1
ATOM 5586 O O . PRO D 1 35 ? 85.076 75.565 -30.163 1.00 39.49 35 PRO D O 1
ATOM 5590 N N . LEU D 1 36 ? 86.001 76.769 -31.827 1.00 35.56 36 LEU D N 1
ATOM 5591 C CA . LEU D 1 36 ? 87.154 75.888 -31.943 1.00 37.89 36 LEU D CA 1
ATOM 5592 C C . LEU D 1 36 ? 87.807 75.577 -30.608 1.00 39.10 36 LEU D C 1
ATOM 5593 O O . LEU D 1 36 ? 88.304 74.475 -30.409 1.00 40.30 36 LEU D O 1
ATOM 5598 N N . GLU D 1 37 ? 87.801 76.533 -29.686 1.00 40.64 37 GLU D N 1
ATOM 5599 C CA . GLU D 1 37 ? 88.411 76.304 -28.388 1.00 43.07 37 GLU D CA 1
ATOM 5600 C C . GLU D 1 37 ? 87.725 75.194 -27.605 1.00 42.39 37 GLU D C 1
ATOM 5601 O O . GLU D 1 37 ? 88.392 74.368 -26.989 1.00 44.12 37 GLU D O 1
ATOM 5607 N N . LYS D 1 38 ? 86.399 75.166 -27.628 1.00 39.03 38 LYS D N 1
ATOM 5608 C CA . LYS D 1 38 ? 85.681 74.122 -26.915 1.00 37.37 38 LYS D CA 1
ATOM 5609 C C . LYS D 1 38 ? 86.063 72.780 -27.508 1.00 36.20 38 LYS D C 1
ATOM 5610 O O . LYS D 1 38 ? 86.261 71.810 -26.783 1.00 33.37 38 LYS D O 1
ATOM 5616 N N . PHE D 1 39 ? 86.172 72.735 -28.833 1.00 34.20 39 PHE D N 1
ATOM 5617 C CA . PHE D 1 39 ? 86.532 71.503 -29.508 1.00 34.87 39 PHE D CA 1
ATOM 5618 C C . PHE D 1 39 ? 87.916 71.043 -29.092 1.00 35.73 39 PHE D C 1
ATOM 5619 O O . PHE D 1 39 ? 88.133 69.853 -28.846 1.00 34.73 39 PHE D O 1
ATOM 5627 N N . LYS D 1 40 ? 88.851 71.988 -29.019 1.00 35.10 40 LYS D N 1
ATOM 5628 C CA . LYS D 1 40 ? 90.222 71.669 -28.638 1.00 36.08 40 LYS D CA 1
ATOM 5629 C C . LYS D 1 40 ? 90.267 71.084 -27.232 1.00 34.39 40 LYS D C 1
ATOM 5630 O O . LYS D 1 40 ? 91.027 70.154 -26.968 1.00 31.94 40 LYS D O 1
ATOM 5636 N N . PHE D 1 41 ? 89.457 71.635 -26.330 1.00 34.84 41 PHE D N 1
ATOM 5637 C CA . PHE D 1 41 ? 89.403 71.134 -24.960 1.00 34.41 41 PHE D CA 1
ATOM 5638 C C . PHE D 1 41 ? 88.938 69.688 -24.978 1.00 34.52 41 PHE D C 1
ATOM 5639 O O . PHE D 1 41 ? 89.494 68.836 -24.286 1.00 38.78 41 PHE D O 1
ATOM 5647 N N . TYR D 1 42 ? 87.912 69.420 -25.777 1.00 34.78 42 TYR D N 1
ATOM 5648 C CA . TYR D 1 42 ? 87.351 68.072 -25.905 1.00 33.46 42 TYR D CA 1
ATOM 5649 C C . TYR D 1 42 ? 88.393 67.104 -26.444 1.00 34.16 42 TYR D C 1
ATOM 5650 O O . TYR D 1 42 ? 88.634 66.040 -25.862 1.00 30.76 42 TYR D O 1
ATOM 5659 N N . VAL D 1 43 ? 89.011 67.482 -27.560 1.00 33.53 43 VAL D N 1
ATOM 5660 C CA . VAL D 1 43 ? 90.016 66.641 -28.189 1.00 33.13 43 VAL D CA 1
ATOM 5661 C C . VAL D 1 43 ? 91.215 66.339 -27.279 1.00 32.56 43 VAL D C 1
ATOM 5662 O O . VAL D 1 43 ? 91.838 65.295 -27.416 1.00 33.89 43 VAL D O 1
ATOM 5666 N N . LEU D 1 44 ? 91.533 67.223 -26.338 1.00 33.41 44 LEU D N 1
ATOM 5667 C CA . LEU D 1 44 ? 92.663 66.968 -25.435 1.00 32.84 44 LEU D CA 1
ATOM 5668 C C . LEU D 1 44 ? 92.275 65.950 -24.369 1.00 32.08 44 LEU D C 1
ATOM 5669 O O . LEU D 1 44 ? 93.112 65.184 -23.876 1.00 33.09 44 LEU D O 1
ATOM 5674 N N . GLN D 1 45 ? 91.003 65.957 -23.997 1.00 30.33 45 GLN D N 1
ATOM 5675 C CA . GLN D 1 45 ? 90.496 64.999 -23.030 1.00 30.20 45 GLN D CA 1
ATOM 5676 C C . GLN D 1 45 ? 90.399 63.614 -23.684 1.00 28.82 45 GLN D C 1
ATOM 5677 O O . GLN D 1 45 ? 90.377 62.603 -22.991 1.00 31.30 45 GLN D O 1
ATOM 5683 N N . ASP D 1 46 ? 90.347 63.567 -25.012 1.00 28.12 46 ASP D N 1
ATOM 5684 C CA . ASP D 1 46 ? 90.253 62.289 -25.708 1.00 31.88 46 ASP D CA 1
ATOM 5685 C C . ASP D 1 46 ? 91.458 61.380 -25.534 1.00 34.19 46 ASP D C 1
ATOM 5686 O O . ASP D 1 46 ? 91.347 60.174 -25.749 1.00 32.87 46 ASP D O 1
ATOM 5691 N N . PHE D 1 47 ? 92.614 61.936 -25.173 1.00 33.54 47 PHE D N 1
ATOM 5692 C CA . PHE D 1 47 ? 93.782 61.077 -24.999 1.00 33.43 47 PHE D CA 1
ATOM 5693 C C . PHE D 1 47 ? 93.508 60.060 -23.897 1.00 31.74 47 PHE D C 1
ATOM 5694 O O . PHE D 1 47 ? 93.712 58.864 -24.083 1.00 33.34 47 PHE D O 1
ATOM 5702 N N . ASN D 1 48 ? 93.049 60.549 -22.748 1.00 32.69 48 ASN D N 1
ATOM 5703 C CA . ASN D 1 48 ? 92.751 59.679 -21.614 1.00 32.24 48 ASN D CA 1
ATOM 5704 C C . ASN D 1 48 ? 91.720 58.631 -22.011 1.00 32.21 48 ASN D C 1
ATOM 5705 O O . ASN D 1 48 ? 91.763 57.485 -21.560 1.00 31.88 48 ASN D O 1
ATOM 5710 N N . TYR D 1 49 ? 90.790 59.049 -22.857 1.00 31.44 49 TYR D N 1
ATOM 5711 C CA . TYR D 1 49 ? 89.719 58.190 -23.324 1.00 33.34 49 TYR D CA 1
ATOM 5712 C C . TY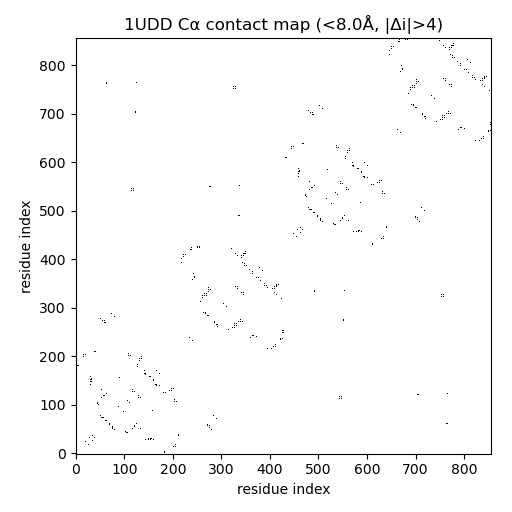R D 1 49 ? 90.293 57.057 -24.176 1.00 33.41 49 TYR D C 1
ATOM 5713 O O . TYR D 1 49 ? 89.919 55.891 -24.016 1.00 32.86 49 TYR D O 1
ATOM 5722 N N . LEU D 1 50 ? 91.206 57.400 -25.081 1.00 32.65 50 LEU D N 1
ATOM 5723 C CA . LEU D 1 50 ? 91.838 56.411 -25.954 1.00 28.60 50 LEU D CA 1
ATOM 5724 C C . LEU D 1 50 ? 92.618 55.379 -25.124 1.00 26.84 50 LEU D C 1
ATOM 5725 O O . LEU D 1 50 ? 92.533 54.173 -25.357 1.00 26.97 50 LEU D O 1
ATOM 5730 N N . VAL D 1 51 ? 93.375 55.861 -24.151 1.00 23.40 51 VAL D N 1
ATOM 5731 C CA . VAL D 1 51 ? 94.157 54.980 -23.291 1.00 28.22 51 VAL D CA 1
ATOM 5732 C C . VAL D 1 51 ? 93.220 54.108 -22.442 1.00 25.53 51 VAL D C 1
ATOM 5733 O O . VAL D 1 51 ? 93.375 52.888 -22.387 1.00 26.46 51 VAL D O 1
ATOM 5737 N N . GLY D 1 52 ? 92.236 54.739 -21.806 1.00 26.38 52 GLY D N 1
ATOM 5738 C CA . GLY D 1 52 ? 91.296 54.006 -20.971 1.00 24.38 52 GLY D CA 1
ATOM 5739 C C . GLY D 1 52 ? 90.578 52.899 -21.719 1.00 29.33 52 GLY D C 1
ATOM 5740 O O . GLY D 1 52 ? 90.413 51.783 -21.210 1.00 30.74 52 GLY D O 1
ATOM 5741 N N . LEU D 1 53 ? 90.144 53.210 -22.935 1.00 23.19 53 LEU D N 1
ATOM 5742 C CA . LEU D 1 53 ? 89.443 52.253 -23.767 1.00 26.14 53 LEU D CA 1
ATOM 5743 C C . LEU D 1 53 ? 90.368 51.059 -24.014 1.00 26.40 53 LEU D C 1
ATOM 5744 O O . LEU D 1 53 ? 89.947 49.894 -23.977 1.00 23.35 53 LEU D O 1
ATOM 5749 N N . THR D 1 54 ? 91.641 51.363 -24.252 1.00 24.63 54 THR D N 1
ATOM 5750 C CA . THR D 1 54 ? 92.636 50.344 -24.506 1.00 24.06 54 THR D CA 1
ATOM 5751 C C . THR D 1 54 ? 92.849 49.474 -23.264 1.00 22.69 54 THR D C 1
ATOM 5752 O O . THR D 1 54 ? 92.914 48.249 -23.375 1.00 20.53 54 THR D O 1
ATOM 5756 N N . ARG D 1 55 ? 92.950 50.093 -22.086 1.00 22.28 55 ARG D N 1
ATOM 5757 C CA . ARG D 1 55 ? 93.129 49.326 -20.847 1.00 23.42 55 ARG D CA 1
ATOM 5758 C C . ARG D 1 55 ? 91.999 48.337 -20.624 1.00 25.33 55 ARG D C 1
ATOM 5759 O O . ARG D 1 55 ? 92.254 47.164 -20.345 1.00 23.55 55 ARG D O 1
ATOM 5767 N N . ALA D 1 56 ? 90.752 48.808 -20.728 1.00 23.29 56 ALA D N 1
ATOM 5768 C CA . ALA D 1 56 ? 89.602 47.930 -20.512 1.00 24.21 56 ALA D CA 1
ATOM 5769 C C . ALA D 1 56 ? 89.577 46.788 -21.522 1.00 23.80 56 ALA D C 1
ATOM 5770 O O . ALA D 1 56 ? 89.286 45.656 -21.164 1.00 22.38 56 ALA D O 1
ATOM 5772 N N . LEU D 1 57 ? 89.873 47.087 -22.785 1.00 24.84 57 LEU D N 1
ATOM 5773 C CA . LEU D 1 57 ? 89.871 46.050 -23.815 1.00 21.70 57 LEU D CA 1
ATOM 5774 C C . LEU D 1 57 ? 90.958 45.010 -23.526 1.00 21.69 57 LEU D C 1
ATOM 5775 O O . LEU D 1 57 ? 90.764 43.816 -23.772 1.00 19.87 57 LEU D O 1
ATOM 5780 N N . ALA D 1 58 ? 92.088 45.455 -22.979 1.00 20.28 58 ALA D N 1
ATOM 5781 C CA . ALA D 1 58 ? 93.183 44.527 -22.660 1.00 21.04 58 ALA D CA 1
ATOM 5782 C C . ALA D 1 58 ? 92.716 43.571 -21.569 1.00 21.00 58 ALA D C 1
ATOM 5783 O O . ALA D 1 58 ? 92.939 42.363 -21.650 1.00 23.28 58 ALA D O 1
ATOM 5785 N N . VAL D 1 59 ? 92.030 44.102 -20.565 1.00 20.28 59 VAL D N 1
ATOM 5786 C CA . VAL D 1 59 ? 91.518 43.247 -19.499 1.00 20.62 59 VAL D CA 1
ATOM 5787 C C . VAL D 1 59 ? 90.490 42.268 -20.073 1.00 20.92 59 VAL D C 1
ATOM 5788 O O . VAL D 1 59 ? 90.580 41.054 -19.842 1.00 25.02 59 VAL D O 1
ATOM 5792 N N . ILE D 1 60 ? 89.527 42.755 -20.852 1.00 20.51 60 ILE D N 1
ATOM 5793 C CA . ILE D 1 60 ? 88.535 41.828 -21.406 1.00 21.78 60 ILE D CA 1
ATOM 5794 C C . ILE D 1 60 ? 89.205 40.710 -22.201 1.00 22.30 60 ILE D C 1
ATOM 5795 O O . ILE D 1 60 ? 88.886 39.526 -22.022 1.00 26.41 60 ILE D O 1
ATOM 5800 N N . SER D 1 61 ? 90.150 41.064 -23.068 1.00 22.37 61 SER D N 1
ATOM 5801 C CA . SER D 1 61 ? 90.830 40.044 -23.870 1.00 24.46 61 SER D CA 1
ATOM 5802 C C . SER D 1 61 ? 91.643 39.060 -23.008 1.00 24.87 61 SER D C 1
ATOM 5803 O O . SER D 1 61 ? 91.722 37.866 -23.321 1.00 21.12 61 SER D O 1
ATOM 5806 N N . SER D 1 62 ? 92.239 39.561 -21.925 1.00 24.17 62 SER D N 1
ATOM 5807 C CA . SER D 1 62 ? 93.026 38.713 -21.018 1.00 25.77 62 SER D CA 1
ATOM 5808 C C . SER D 1 62 ? 92.151 37.599 -20.445 1.00 24.83 62 SER D C 1
ATOM 5809 O O . SER D 1 62 ? 92.649 36.548 -20.033 1.00 28.70 62 SER D O 1
ATOM 5812 N N . LYS D 1 63 ? 90.841 37.832 -20.416 1.00 27.68 63 LYS D N 1
ATOM 5813 C CA . LYS D 1 63 ? 89.899 36.858 -19.867 1.00 27.27 63 LYS D CA 1
ATOM 5814 C C . LYS D 1 63 ? 89.097 36.077 -20.902 1.00 28.36 63 LYS D C 1
ATOM 5815 O O . LYS D 1 63 ? 88.431 35.107 -20.566 1.00 30.49 63 LYS D O 1
ATOM 5821 N N . ALA D 1 64 ? 89.155 36.486 -22.160 1.00 29.47 64 ALA D N 1
ATOM 5822 C CA . ALA D 1 64 ? 88.373 35.816 -23.188 1.00 28.55 64 ALA D CA 1
ATOM 5823 C C . ALA D 1 64 ? 88.983 34.551 -23.786 1.00 30.03 64 ALA D C 1
ATOM 5824 O O . ALA D 1 64 ? 90.176 34.291 -23.667 1.00 28.97 64 ALA D O 1
ATOM 5826 N N . GLU D 1 65 ? 88.129 33.765 -24.430 1.00 30.69 65 GLU D N 1
ATOM 5827 C CA . GLU D 1 65 ? 88.545 32.540 -25.088 1.00 34.91 65 GLU D CA 1
ATOM 5828 C C . GLU D 1 65 ? 89.101 32.935 -26.442 1.00 32.95 65 GLU D C 1
ATOM 5829 O O . GLU D 1 65 ? 88.763 33.998 -26.976 1.00 33.89 65 GLU D O 1
ATOM 5835 N N . TYR D 1 66 ? 89.950 32.085 -27.000 1.00 33.03 66 TYR D N 1
ATOM 5836 C CA . TYR D 1 66 ? 90.481 32.333 -28.333 1.00 35.15 66 TYR D CA 1
ATOM 5837 C C . TYR D 1 66 ? 89.376 31.747 -29.220 1.00 36.81 66 TYR D C 1
ATOM 5838 O O . TYR D 1 66 ? 88.772 30.735 -28.864 1.00 36.72 66 TYR D O 1
ATOM 5847 N N . PRO D 1 67 ? 89.110 32.343 -30.391 1.00 36.08 67 PRO D N 1
ATOM 5848 C CA . PRO D 1 67 ? 89.695 33.511 -31.048 1.00 36.23 67 PRO D CA 1
ATOM 5849 C C . PRO D 1 67 ? 89.191 34.900 -30.646 1.00 35.11 67 PRO D C 1
ATOM 5850 O O . PRO D 1 67 ? 89.705 35.898 -31.152 1.00 35.19 67 PRO D O 1
ATOM 5854 N N . LEU D 1 68 ? 88.192 34.984 -29.773 1.00 32.13 68 LEU D N 1
ATOM 5855 C CA . LEU D 1 68 ? 87.673 36.294 -29.382 1.00 33.11 68 LEU D CA 1
ATOM 5856 C C . LEU D 1 68 ? 88.737 37.173 -28.743 1.00 31.65 68 LEU D C 1
ATOM 5857 O O . LEU D 1 68 ? 88.783 38.383 -28.981 1.00 29.57 68 LEU D O 1
ATOM 5862 N N . MET D 1 69 ? 89.589 36.570 -27.918 1.00 31.55 69 MET D N 1
ATOM 5863 C CA . MET D 1 69 ? 90.626 37.342 -27.269 1.00 33.37 69 MET D CA 1
ATOM 5864 C C . MET D 1 69 ? 91.560 37.931 -28.319 1.00 32.45 69 MET D C 1
ATOM 5865 O O . MET D 1 69 ? 92.089 39.024 -28.141 1.00 31.57 69 MET D O 1
ATOM 5870 N N . ALA D 1 70 ? 91.726 37.229 -29.433 1.00 31.97 70 ALA D N 1
ATOM 5871 C CA . ALA D 1 70 ? 92.592 37.722 -30.494 1.00 34.62 70 ALA D CA 1
ATOM 5872 C C . ALA D 1 70 ? 91.931 38.921 -31.160 1.00 35.53 70 ALA D C 1
ATOM 5873 O O . ALA D 1 70 ? 92.577 39.931 -31.430 1.00 36.40 70 ALA D O 1
ATOM 5875 N N . GLU D 1 71 ? 90.637 38.796 -31.422 1.00 35.66 71 GLU D N 1
ATOM 5876 C CA . GLU D 1 71 ? 89.849 39.866 -32.035 1.00 36.51 71 GLU D CA 1
ATOM 5877 C C . GLU D 1 71 ? 89.811 41.119 -31.137 1.00 33.77 71 GLU D C 1
ATOM 5878 O O . GLU D 1 71 ? 89.933 42.236 -31.618 1.00 31.15 71 GLU D O 1
ATOM 5884 N N . LEU D 1 72 ? 89.656 40.925 -29.829 1.00 35.10 72 LEU D N 1
ATOM 5885 C CA . LEU D 1 72 ? 89.619 42.043 -28.878 1.00 32.03 72 LEU D CA 1
ATOM 5886 C C . LEU D 1 72 ? 90.978 42.739 -28.741 1.00 32.01 72 LEU D C 1
ATOM 5887 O O . LEU D 1 72 ? 91.067 43.965 -28.649 1.00 29.53 72 LEU D O 1
ATOM 5892 N N . ILE D 1 73 ? 92.044 41.952 -28.715 1.00 32.05 73 ILE D N 1
ATOM 5893 C CA . ILE D 1 73 ? 93.383 42.514 -28.595 1.00 33.64 73 ILE D CA 1
ATOM 5894 C C . ILE D 1 73 ? 93.761 43.338 -29.831 1.00 32.40 73 ILE D C 1
ATOM 5895 O O . ILE D 1 73 ? 94.507 44.309 -29.736 1.00 30.57 73 ILE D O 1
ATOM 5900 N N . GLU D 1 74 ? 93.239 42.945 -30.989 1.00 32.39 74 GLU D N 1
ATOM 5901 C CA . GLU D 1 74 ? 93.503 43.665 -32.233 1.00 31.89 74 GLU D CA 1
ATOM 5902 C C . GLU D 1 74 ? 92.867 45.040 -32.105 1.00 29.09 74 GLU D C 1
ATOM 5903 O O . GLU D 1 74 ? 93.435 46.056 -32.513 1.00 30.47 74 GLU D O 1
ATOM 5909 N N . LEU D 1 75 ? 91.677 45.070 -31.518 1.00 28.50 75 LEU D N 1
ATOM 5910 C CA . LEU D 1 75 ? 90.969 46.325 -31.332 1.00 29.52 75 LEU D CA 1
ATOM 5911 C C . LEU D 1 75 ? 91.713 47.231 -30.348 1.00 28.19 75 LEU D C 1
ATOM 5912 O O . LEU D 1 75 ? 91.811 48.435 -30.553 1.00 27.88 75 LEU D O 1
ATOM 5917 N N . ALA D 1 76 ? 92.234 46.638 -29.279 1.00 27.87 76 ALA D N 1
ATOM 5918 C CA . ALA D 1 76 ? 92.960 47.389 -28.255 1.00 29.11 76 ALA D CA 1
ATOM 5919 C C . ALA D 1 76 ? 94.232 47.958 -28.871 1.00 28.58 76 ALA D C 1
ATOM 5920 O O . ALA D 1 76 ? 94.605 49.111 -28.640 1.00 28.58 76 ALA D O 1
ATOM 5922 N N . ARG D 1 77 ? 94.884 47.128 -29.672 1.00 28.80 77 ARG D N 1
ATOM 5923 C CA . ARG D 1 77 ? 96.110 47.510 -30.341 1.00 29.94 77 ARG D CA 1
ATOM 5924 C C . ARG D 1 77 ? 95.841 48.664 -31.301 1.00 31.13 77 ARG D C 1
ATOM 5925 O O . ARG D 1 77 ? 96.599 49.639 -31.353 1.00 30.46 77 ARG D O 1
ATOM 5933 N N . ASP D 1 78 ? 94.757 48.561 -32.058 1.00 32.59 78 ASP D N 1
ATOM 5934 C CA . ASP D 1 78 ? 94.427 49.621 -33.001 1.00 33.55 78 ASP D CA 1
ATOM 5935 C C . ASP D 1 78 ? 94.188 50.965 -32.305 1.00 33.87 78 ASP D C 1
ATOM 5936 O O . ASP D 1 78 ? 94.569 52.005 -32.839 1.00 33.85 78 ASP D O 1
ATOM 5941 N N . GLU D 1 79 ? 93.576 50.943 -31.117 1.00 31.79 79 GLU D N 1
ATOM 5942 C CA . GLU D 1 79 ? 93.317 52.176 -30.365 1.00 33.40 79 GLU D CA 1
ATOM 5943 C C . GLU D 1 79 ? 94.588 52.964 -30.060 1.00 34.10 79 GLU D C 1
ATOM 5944 O O . GLU D 1 79 ? 94.634 54.179 -30.259 1.00 33.41 79 GLU D O 1
ATOM 5950 N N . VAL D 1 80 ? 95.605 52.276 -29.546 1.00 34.17 80 VAL D N 1
ATOM 5951 C CA . VAL D 1 80 ? 96.850 52.945 -29.179 1.00 37.28 80 VAL D CA 1
ATOM 5952 C C . VAL D 1 80 ? 97.893 53.000 -30.275 1.00 38.67 80 VAL D C 1
ATOM 5953 O O . VAL D 1 80 ? 99.003 53.476 -30.055 1.00 41.74 80 VAL D O 1
ATOM 5957 N N . THR D 1 81 ? 97.524 52.527 -31.459 1.00 41.60 81 THR D N 1
ATOM 5958 C CA . THR D 1 81 ? 98.418 52.499 -32.614 1.00 42.58 81 THR D CA 1
ATOM 5959 C C . THR D 1 81 ? 97.849 53.375 -33.719 1.00 40.83 81 THR D C 1
ATOM 5960 O O . THR D 1 81 ? 98.108 54.581 -33.792 1.00 43.31 81 THR D O 1
ATOM 5964 N N . VAL D 1 82 ? 97.067 52.739 -34.581 1.00 40.14 82 VAL D N 1
ATOM 5965 C CA . VAL D 1 82 ? 96.431 53.410 -35.699 1.00 40.57 82 VAL D CA 1
ATOM 5966 C C . VAL D 1 82 ? 95.653 54.651 -35.266 1.00 39.88 82 VAL D C 1
ATOM 5967 O O . VAL D 1 82 ? 95.795 55.715 -35.869 1.00 39.85 82 VAL D O 1
ATOM 5971 N N . GLU D 1 83 ? 94.838 54.516 -34.221 1.00 35.34 83 GLU D N 1
ATOM 5972 C CA . GLU D 1 83 ? 94.044 55.638 -33.753 1.00 34.23 83 GLU D CA 1
ATOM 5973 C C . GLU D 1 83 ? 94.861 56.746 -33.114 1.00 34.13 83 GLU D C 1
ATOM 5974 O O . GLU D 1 83 ? 94.437 57.899 -33.090 1.00 35.06 83 GLU D O 1
ATOM 5980 N N . VAL D 1 84 ? 96.024 56.408 -32.576 1.00 34.69 84 VAL D N 1
ATOM 5981 C CA . VAL D 1 84 ? 96.878 57.429 -31.990 1.00 35.75 84 VAL D CA 1
ATOM 5982 C C . VAL D 1 84 ? 97.424 58.286 -33.137 1.00 36.88 84 VAL D C 1
ATOM 5983 O O . VAL D 1 84 ? 97.502 59.506 -33.018 1.00 37.47 84 VAL D O 1
ATOM 5987 N N . GLU D 1 85 ? 97.775 57.647 -34.251 1.00 38.30 85 GLU D N 1
ATOM 5988 C CA . GLU D 1 85 ? 98.294 58.371 -35.413 1.00 42.02 85 GLU D CA 1
ATOM 5989 C C . GLU D 1 85 ? 97.226 59.316 -35.969 1.00 41.48 85 GLU D C 1
ATOM 5990 O O . GLU D 1 85 ? 97.517 60.461 -36.311 1.00 41.32 85 GLU D O 1
ATOM 5996 N N . ASN D 1 86 ? 95.991 58.836 -36.062 1.00 40.23 86 ASN D N 1
ATOM 5997 C CA . ASN D 1 86 ? 94.906 59.667 -36.571 1.00 41.51 86 ASN D CA 1
ATOM 5998 C C . ASN D 1 86 ? 94.686 60.819 -35.614 1.00 39.90 86 ASN D C 1
ATOM 5999 O O . ASN D 1 86 ? 94.440 61.956 -36.024 1.00 41.92 86 ASN D O 1
ATOM 6004 N N . TYR D 1 87 ? 94.797 60.515 -34.327 1.00 37.86 87 TYR D N 1
ATOM 6005 C CA . TYR D 1 87 ? 94.604 61.504 -33.278 1.00 36.38 87 TYR D CA 1
ATOM 6006 C C . TYR D 1 87 ? 95.697 62.561 -33.297 1.00 37.32 87 TYR D C 1
ATOM 6007 O O . TYR D 1 87 ? 95.436 63.747 -33.105 1.00 37.33 87 TYR D O 1
ATOM 6016 N N . VAL D 1 88 ? 96.933 62.127 -33.504 1.00 38.59 88 VAL D N 1
ATOM 6017 C CA . VAL D 1 88 ? 98.044 63.067 -33.557 1.00 40.76 88 VAL D CA 1
ATOM 6018 C C . VAL D 1 88 ? 97.813 63.986 -34.757 1.00 40.75 88 VAL D C 1
ATOM 6019 O O . VAL D 1 88 ? 98.059 65.189 -34.695 1.00 39.28 88 VAL D O 1
ATOM 6023 N N . LYS D 1 89 ? 97.317 63.395 -35.837 1.00 40.84 89 LYS D N 1
ATOM 6024 C CA . LYS D 1 89 ? 97.022 64.102 -37.073 1.00 44.17 89 LYS D CA 1
ATOM 6025 C C . LYS D 1 89 ? 95.926 65.142 -36.839 1.00 45.53 89 LYS D C 1
ATOM 6026 O O . LYS D 1 89 ? 95.924 66.205 -37.463 1.00 47.11 89 LYS D O 1
ATOM 6032 N N . LEU D 1 90 ? 94.985 64.819 -35.953 1.00 43.93 90 LEU D N 1
ATOM 6033 C CA . LEU D 1 90 ? 93.892 65.731 -35.635 1.00 41.69 90 LEU D CA 1
ATOM 6034 C C . LEU D 1 90 ? 94.467 66.855 -34.798 1.00 41.93 90 LEU D C 1
ATOM 6035 O O . LEU D 1 90 ? 94.132 68.025 -34.999 1.00 37.19 90 LEU D O 1
ATOM 6040 N N . LEU D 1 91 ? 95.334 66.487 -33.857 1.00 42.23 91 LEU D N 1
ATOM 6041 C CA . LEU D 1 91 ? 95.964 67.461 -32.981 1.00 44.45 91 LEU D CA 1
ATOM 6042 C C . LEU D 1 91 ? 96.724 68.484 -33.811 1.00 48.20 91 LEU D C 1
ATOM 6043 O O . LEU D 1 91 ? 96.700 69.681 -33.509 1.00 50.80 91 LEU D O 1
ATOM 6048 N N . LYS D 1 92 ? 97.398 68.011 -34.856 1.00 50.20 92 LYS D N 1
ATOM 6049 C CA . LYS D 1 92 ? 98.164 68.895 -35.722 1.00 52.13 92 LYS D CA 1
ATOM 6050 C C . LYS D 1 92 ? 97.238 69.964 -36.282 1.00 51.62 92 LYS D C 1
ATOM 6051 O O . LYS D 1 92 ? 97.491 71.161 -36.128 1.00 52.30 92 LYS D O 1
ATOM 6057 N N . GLU D 1 93 ? 96.159 69.520 -36.917 1.00 50.23 93 GLU D N 1
ATOM 6058 C CA . GLU D 1 93 ? 95.170 70.425 -37.495 1.00 48.57 93 GLU D CA 1
ATOM 6059 C C . GLU D 1 93 ? 94.717 71.489 -36.509 1.00 44.98 93 GLU D C 1
ATOM 6060 O O . GLU D 1 93 ? 94.298 72.573 -36.907 1.00 46.43 93 GLU D O 1
ATOM 6066 N N . LEU D 1 94 ? 94.812 71.184 -35.222 1.00 41.31 94 LEU D N 1
ATOM 6067 C CA . LEU D 1 94 ? 94.390 72.128 -34.196 1.00 40.73 94 LEU D CA 1
ATOM 6068 C C . LEU D 1 94 ? 95.568 72.841 -33.558 1.00 39.88 94 LEU D C 1
ATOM 6069 O O . LEU D 1 94 ? 95.414 73.487 -32.520 1.00 39.12 94 LEU D O 1
ATOM 6074 N N . ASP D 1 95 ? 96.740 72.729 -34.186 1.00 41.43 95 ASP D N 1
ATOM 6075 C CA . ASP D 1 95 ? 97.961 73.343 -33.673 1.00 41.81 95 ASP D CA 1
ATOM 6076 C C . ASP D 1 95 ? 98.271 72.821 -32.268 1.00 40.68 95 ASP D C 1
ATOM 6077 O O . ASP D 1 95 ? 98.554 73.591 -31.344 1.00 38.43 95 ASP D O 1
ATOM 6082 N N . LEU D 1 96 ? 98.201 71.505 -32.112 1.00 41.02 96 LEU D N 1
ATOM 6083 C CA . LEU D 1 96 ? 98.481 70.859 -30.836 1.00 38.94 96 LEU D CA 1
ATOM 6084 C C . LEU D 1 96 ? 99.377 69.667 -31.112 1.00 37.89 96 LEU D C 1
ATOM 6085 O O . LEU D 1 96 ? 99.476 69.217 -32.252 1.00 34.96 96 LEU D O 1
ATOM 6090 N N . THR D 1 97 ? 100.019 69.157 -30.063 1.00 39.55 97 THR D N 1
ATOM 6091 C CA . THR D 1 97 ? 100.925 68.015 -30.172 1.00 41.39 97 THR D CA 1
ATOM 6092 C C . THR D 1 97 ? 100.559 66.943 -29.152 1.00 41.78 97 THR D C 1
ATOM 6093 O O . THR D 1 97 ? 99.933 67.237 -28.133 1.00 42.91 97 THR D O 1
ATOM 6097 N N . LEU D 1 98 ? 100.982 65.709 -29.409 1.00 43.48 98 LEU D N 1
ATOM 6098 C CA . LEU D 1 98 ? 100.678 64.612 -28.496 1.00 45.39 98 LEU D CA 1
ATOM 6099 C C . LEU D 1 98 ? 101.090 64.981 -27.076 1.00 44.64 98 LEU D C 1
ATOM 6100 O O . LEU D 1 98 ? 100.388 64.662 -26.118 1.00 47.22 98 LEU D O 1
ATOM 6105 N N . GLU D 1 99 ? 102.215 65.676 -26.939 1.00 44.43 99 GLU D N 1
ATOM 6106 C CA . GLU D 1 99 ? 102.697 66.082 -25.624 1.00 43.25 99 GLU D CA 1
ATOM 6107 C C . GLU D 1 99 ? 101.665 66.944 -24.920 1.00 42.35 99 GLU D C 1
ATOM 6108 O O . GLU D 1 99 ? 101.467 66.819 -23.713 1.00 44.08 99 GLU D O 1
ATOM 6114 N N . ASP D 1 100 ? 101.022 67.836 -25.671 1.00 43.16 100 ASP D N 1
ATOM 6115 C CA . ASP D 1 100 ? 99.984 68.686 -25.099 1.00 41.87 100 ASP D CA 1
ATOM 6116 C C . ASP D 1 100 ? 98.907 67.761 -24.549 1.00 39.00 100 ASP D C 1
ATOM 6117 O O . ASP D 1 100 ? 98.421 67.953 -23.433 1.00 38.67 100 ASP D O 1
ATOM 6122 N N . ALA D 1 101 ? 98.550 66.753 -25.341 1.00 34.80 101 ALA D N 1
ATOM 6123 C CA . ALA D 1 101 ? 97.526 65.789 -24.938 1.00 36.67 101 ALA D CA 1
ATOM 6124 C C . ALA D 1 101 ? 98.009 64.994 -23.728 1.00 36.48 101 ALA D C 1
ATOM 6125 O O . ALA D 1 101 ? 97.299 64.864 -22.721 1.00 34.05 101 ALA D O 1
ATOM 6127 N N . ILE D 1 102 ? 99.230 64.477 -23.822 1.00 37.10 102 ILE D N 1
ATOM 6128 C CA . ILE D 1 102 ? 99.789 63.689 -22.730 1.00 39.42 102 ILE D CA 1
ATOM 6129 C C . ILE D 1 102 ? 99.856 64.457 -21.420 1.00 39.14 102 ILE D C 1
ATOM 6130 O O . ILE D 1 102 ? 99.632 63.883 -20.359 1.00 42.60 102 ILE D O 1
ATOM 6135 N N . LYS D 1 103 ? 100.134 65.755 -21.484 1.00 40.11 103 LYS D N 1
ATOM 6136 C CA . LYS D 1 103 ? 100.223 66.554 -20.264 1.00 40.47 103 LYS D CA 1
ATOM 6137 C C . LYS D 1 103 ? 98.884 67.116 -19.785 1.00 40.28 103 LYS D C 1
ATOM 6138 O O . LYS D 1 103 ? 98.806 67.754 -18.729 1.00 38.18 103 LYS D O 1
ATOM 6144 N N . THR D 1 104 ? 97.824 66.881 -20.549 1.00 40.40 104 THR D N 1
ATOM 6145 C CA . THR D 1 104 ? 96.516 67.392 -20.151 1.00 40.76 104 THR D CA 1
ATOM 6146 C C . THR D 1 104 ? 95.994 66.627 -18.955 1.00 39.68 104 THR D C 1
ATOM 6147 O O . THR D 1 104 ? 96.081 65.407 -18.901 1.00 39.29 104 THR D O 1
ATOM 6151 N N . GLU D 1 105 ? 95.454 67.355 -17.990 1.00 39.79 105 GLU D N 1
ATOM 6152 C CA . GLU D 1 105 ? 94.900 66.741 -16.797 1.00 40.92 105 GLU D CA 1
ATOM 6153 C C . GLU D 1 105 ? 93.454 66.309 -17.069 1.00 41.02 105 GLU D C 1
ATOM 6154 O O . GLU D 1 105 ? 92.589 67.142 -17.353 1.00 39.61 105 GLU D O 1
ATOM 6160 N N . PRO D 1 106 ? 93.177 64.999 -16.997 1.00 39.45 106 PRO D N 1
ATOM 6161 C CA . PRO D 1 106 ? 91.811 64.528 -17.242 1.00 37.99 106 PRO D CA 1
ATOM 6162 C C . PRO D 1 106 ? 90.859 65.042 -16.167 1.00 35.68 106 PRO D C 1
ATOM 6163 O O . PRO D 1 106 ? 91.228 65.132 -14.994 1.00 36.29 106 PRO D O 1
ATOM 6167 N N . THR D 1 107 ? 89.640 65.391 -16.567 1.00 34.22 107 THR D N 1
ATOM 6168 C CA . THR D 1 107 ? 88.631 65.856 -15.613 1.00 31.40 107 THR D CA 1
ATOM 6169 C C . THR D 1 107 ? 88.207 64.661 -14.756 1.00 28.02 107 THR D C 1
ATOM 6170 O O . THR D 1 107 ? 88.547 63.526 -15.069 1.00 30.80 107 THR D O 1
ATOM 6174 N N . LEU D 1 108 ? 87.468 64.919 -13.681 1.00 28.52 108 LEU D N 1
ATOM 6175 C CA . LEU D 1 108 ? 86.981 63.863 -12.796 1.00 28.23 108 LEU D CA 1
ATOM 6176 C C . LEU D 1 108 ? 86.092 62.892 -13.597 1.00 27.78 108 LEU D C 1
ATOM 6177 O O . LEU D 1 108 ? 86.183 61.681 -13.422 1.00 27.91 108 LEU D O 1
ATOM 6182 N N . VAL D 1 109 ? 85.226 63.440 -14.457 1.00 24.91 109 VAL D N 1
ATOM 6183 C CA . VAL D 1 109 ? 84.321 62.639 -15.282 1.00 24.29 109 VAL D CA 1
ATOM 6184 C C . VAL D 1 109 ? 85.116 61.744 -16.235 1.00 23.67 109 VAL D C 1
ATOM 6185 O O . VAL D 1 109 ? 84.770 60.601 -16.452 1.00 25.90 109 VAL D O 1
ATOM 6189 N N . ASN D 1 110 ? 86.187 62.286 -16.803 1.00 25.95 110 ASN D N 1
ATOM 6190 C CA . ASN D 1 110 ? 87.037 61.537 -17.715 1.00 25.61 110 ASN D CA 1
ATOM 6191 C C . ASN D 1 110 ? 87.602 60.328 -16.964 1.00 28.48 110 ASN D C 1
ATOM 6192 O O . ASN D 1 110 ? 87.402 59.174 -17.370 1.00 24.52 110 ASN D O 1
ATOM 6197 N N . SER D 1 111 ? 88.294 60.595 -15.854 1.00 26.21 111 SER D N 1
ATOM 6198 C CA . SER D 1 111 ? 88.898 59.526 -15.036 1.00 24.37 111 SER D CA 1
ATOM 6199 C C . SER D 1 111 ? 87.848 58.516 -14.596 1.00 24.04 111 SER D C 1
ATOM 6200 O O . SER D 1 111 ? 88.062 57.298 -14.662 1.00 19.34 111 SER D O 1
ATOM 6203 N N . ALA D 1 112 ? 86.720 59.044 -14.123 1.00 21.50 112 ALA D N 1
ATOM 6204 C CA . ALA D 1 112 ? 85.618 58.230 -13.649 1.00 21.75 112 ALA D CA 1
ATOM 6205 C C . ALA D 1 112 ? 85.115 57.261 -14.724 1.00 25.23 112 ALA D C 1
ATOM 6206 O O . ALA D 1 112 ? 84.945 56.076 -14.475 1.00 25.43 112 ALA D O 1
ATOM 6208 N N . TYR D 1 113 ? 84.876 57.785 -15.921 1.00 27.33 113 TYR D N 1
ATOM 6209 C CA . TYR D 1 113 ? 84.373 56.987 -17.030 1.00 25.49 113 TYR D CA 1
ATOM 6210 C C . TYR D 1 113 ? 85.326 55.856 -17.384 1.00 26.05 113 TYR D C 1
ATOM 6211 O O . TYR D 1 113 ? 84.905 54.712 -17.573 1.00 25.16 113 TYR D O 1
ATOM 6220 N N . MET D 1 114 ? 86.607 56.181 -17.502 1.00 22.18 114 MET D N 1
ATOM 6221 C CA . MET D 1 114 ? 87.588 55.173 -17.838 1.00 26.68 114 MET D CA 1
ATOM 6222 C C . MET D 1 114 ? 87.738 54.145 -16.696 1.00 26.68 114 MET D C 1
ATOM 6223 O O . MET D 1 114 ? 87.936 52.943 -16.957 1.00 25.73 114 MET D O 1
ATOM 6228 N N . ASP D 1 115 ? 87.635 54.600 -15.446 1.00 24.04 115 ASP D N 1
ATOM 6229 C CA . ASP D 1 115 ? 87.742 53.664 -14.313 1.00 27.42 115 ASP D CA 1
ATOM 6230 C C . ASP D 1 115 ? 86.537 52.745 -14.308 1.00 23.63 115 ASP D C 1
ATOM 6231 O O . ASP D 1 115 ? 86.642 51.584 -13.914 1.00 25.78 115 ASP D O 1
ATOM 6236 N N . PHE D 1 116 ? 85.388 53.275 -14.732 1.00 23.35 116 PHE D N 1
ATOM 6237 C CA . PHE D 1 116 ? 84.158 52.476 -14.798 1.00 21.32 116 PHE D CA 1
ATOM 6238 C C . PHE D 1 116 ? 84.357 51.377 -15.856 1.00 22.53 116 PHE D C 1
ATOM 6239 O O . PHE D 1 116 ? 83.991 50.217 -15.637 1.00 21.94 116 PHE D O 1
ATOM 6247 N N . MET D 1 117 ? 84.943 51.732 -17.002 1.00 22.21 117 MET D N 1
ATOM 6248 C CA . MET D 1 117 ? 85.182 50.724 -18.043 1.00 24.40 117 MET D CA 1
ATOM 6249 C C . MET D 1 117 ? 86.121 49.634 -17.531 1.00 23.49 117 MET D C 1
ATOM 6250 O O . MET D 1 117 ? 85.838 48.451 -17.685 1.00 25.06 117 MET D O 1
ATOM 6255 N N . LEU D 1 118 ? 87.242 50.032 -16.934 1.00 23.72 118 LEU D N 1
ATOM 6256 C CA . LEU D 1 118 ? 88.214 49.063 -16.416 1.00 24.39 118 LEU D CA 1
ATOM 6257 C C . LEU D 1 118 ? 87.606 48.221 -15.299 1.00 23.68 118 LEU D C 1
ATOM 6258 O O . LEU D 1 118 ? 87.720 46.990 -15.296 1.00 25.73 118 LEU D O 1
ATOM 6263 N N . ALA D 1 119 ? 86.961 48.887 -14.351 1.00 22.05 119 ALA D N 1
ATOM 6264 C CA . ALA D 1 119 ? 86.358 48.184 -13.224 1.00 23.41 119 ALA D CA 1
ATOM 6265 C C . ALA D 1 119 ? 85.330 47.164 -13.676 1.00 22.19 119 ALA D C 1
ATOM 6266 O O . ALA D 1 119 ? 85.262 46.061 -13.123 1.00 22.22 119 ALA D O 1
ATOM 6268 N N . THR D 1 120 ? 84.529 47.521 -14.679 1.00 21.52 120 THR D N 1
ATOM 6269 C CA . THR D 1 120 ? 83.503 46.597 -15.152 1.00 23.20 120 THR D CA 1
ATOM 6270 C C . THR D 1 120 ? 84.153 45.421 -15.866 1.00 20.58 120 THR D C 1
ATOM 6271 O O . THR D 1 120 ? 83.722 44.299 -15.730 1.00 20.85 120 THR D O 1
ATOM 6275 N N . ALA D 1 121 ? 85.211 45.692 -16.618 1.00 22.58 121 ALA D N 1
ATOM 6276 C CA . ALA D 1 121 ? 85.924 44.644 -17.316 1.00 20.55 121 ALA D CA 1
ATOM 6277 C C . ALA D 1 121 ? 86.515 43.681 -16.268 1.00 20.83 121 ALA D C 1
ATOM 6278 O O . ALA D 1 121 ? 86.454 42.465 -16.423 1.00 18.40 121 ALA D O 1
ATOM 6280 N N . TYR D 1 122 ? 87.088 44.237 -15.204 1.00 19.80 122 TYR D N 1
ATOM 6281 C CA . TYR D 1 122 ? 87.682 43.411 -14.152 1.00 19.45 122 TYR D CA 1
ATOM 6282 C C . TYR D 1 122 ? 86.707 42.502 -13.394 1.00 21.37 122 TYR D C 1
ATOM 6283 O O . TYR D 1 122 ? 86.937 41.303 -13.288 1.00 25.83 122 TYR D O 1
ATOM 6292 N N . LYS D 1 123 ? 85.617 43.049 -12.874 1.00 25.38 123 LYS D N 1
ATOM 6293 C CA . LYS D 1 123 ? 84.711 42.203 -12.113 1.00 27.64 123 LYS D CA 1
ATOM 6294 C C . LYS D 1 123 ? 83.711 41.388 -12.924 1.00 28.25 123 LYS D C 1
ATOM 6295 O O . LYS D 1 123 ? 83.266 40.332 -12.466 1.00 28.34 123 LYS D O 1
ATOM 6301 N N . GLY D 1 124 ? 83.405 41.839 -14.140 1.00 25.48 124 GLY D N 1
ATOM 6302 C CA . GLY D 1 124 ? 82.449 41.136 -14.971 1.00 21.83 124 GLY D CA 1
ATOM 6303 C C . GLY D 1 124 ? 82.992 40.190 -16.027 1.00 26.00 124 GLY D C 1
ATOM 6304 O O . GLY D 1 124 ? 84.183 40.205 -16.364 1.00 24.98 124 GLY D O 1
ATOM 6305 N N . ASN D 1 125 ? 82.104 39.347 -16.550 1.00 26.82 125 ASN D N 1
ATOM 6306 C CA . ASN D 1 125 ? 82.489 38.415 -17.590 1.00 29.81 125 ASN D CA 1
ATOM 6307 C C . ASN D 1 125 ? 82.671 39.196 -18.891 1.00 30.48 125 ASN D C 1
ATOM 6308 O O . ASN D 1 125 ? 82.507 40.432 -18.933 1.00 28.34 125 ASN D O 1
ATOM 6313 N N . ILE D 1 126 ? 83.006 38.476 -19.951 1.00 29.27 126 ILE D N 1
ATOM 6314 C CA . ILE D 1 126 ? 83.220 39.080 -21.256 1.00 33.67 126 ILE D CA 1
ATOM 6315 C C . ILE D 1 126 ? 82.082 39.962 -21.764 1.00 31.37 126 ILE D C 1
ATOM 6316 O O . ILE D 1 126 ? 82.312 41.037 -22.312 1.00 34.92 126 ILE D O 1
ATOM 6321 N N . ILE D 1 127 ? 80.852 39.514 -21.589 1.00 30.75 127 ILE D N 1
ATOM 6322 C CA . ILE D 1 127 ? 79.710 40.283 -22.068 1.00 26.56 127 ILE D CA 1
ATOM 6323 C C . ILE D 1 127 ? 79.494 41.558 -21.258 1.00 24.91 127 ILE D C 1
ATOM 6324 O O . ILE D 1 127 ? 79.150 42.607 -21.802 1.00 20.40 127 ILE D O 1
ATOM 6329 N N . GLU D 1 128 ? 79.711 41.473 -19.954 1.00 20.64 128 GLU D N 1
ATOM 6330 C CA . GLU D 1 128 ? 79.538 42.640 -19.112 1.00 23.50 128 GLU D CA 1
ATOM 6331 C C . GLU D 1 128 ? 80.604 43.689 -19.448 1.00 19.83 128 GLU D C 1
ATOM 6332 O O . GLU D 1 128 ? 80.300 44.878 -19.588 1.00 21.00 128 GLU D O 1
ATOM 6338 N N . GLY D 1 129 ? 81.847 43.247 -19.599 1.00 17.16 129 GLY D N 1
ATOM 6339 C CA . GLY D 1 129 ? 82.922 44.169 -19.939 1.00 17.08 129 GLY D CA 1
ATOM 6340 C C . GLY D 1 129 ? 82.620 44.887 -21.252 1.00 19.51 129 GLY D C 1
ATOM 6341 O O . GLY D 1 129 ? 82.706 46.105 -21.339 1.00 17.28 129 GLY D O 1
ATOM 6342 N N . LEU D 1 130 ? 82.252 44.122 -22.274 1.00 20.00 130 LEU D N 1
ATOM 6343 C CA . LEU D 1 130 ? 81.952 44.692 -23.581 1.00 21.72 130 LEU D CA 1
ATOM 6344 C C . LEU D 1 130 ? 80.749 45.632 -23.541 1.00 21.59 130 LEU D C 1
ATOM 6345 O O . LEU D 1 130 ? 80.722 46.642 -24.236 1.00 25.09 130 LEU D O 1
ATOM 6350 N N . THR D 1 131 ? 79.750 45.297 -22.731 1.00 20.73 131 THR D N 1
ATOM 6351 C CA . THR D 1 131 ? 78.558 46.128 -22.613 1.00 21.92 131 THR D CA 1
ATOM 6352 C C . THR D 1 131 ? 78.915 47.499 -22.029 1.00 22.40 131 THR D C 1
ATOM 6353 O O . THR D 1 131 ? 78.308 48.513 -22.383 1.00 23.26 131 THR D O 1
ATOM 6357 N N . ALA D 1 132 ? 79.910 47.534 -21.152 1.00 19.34 132 ALA D N 1
ATOM 6358 C CA . ALA D 1 132 ? 80.345 48.801 -20.560 1.00 22.52 132 ALA D CA 1
ATOM 6359 C C . ALA D 1 132 ? 80.961 49.714 -21.641 1.00 24.18 132 ALA D C 1
ATOM 6360 O O . ALA D 1 132 ? 81.048 50.934 -21.453 1.00 23.90 132 ALA D O 1
ATOM 6362 N N . LEU D 1 133 ? 81.390 49.119 -22.764 1.00 23.66 133 LEU D N 1
ATOM 6363 C CA . LEU D 1 133 ? 81.983 49.884 -23.863 1.00 22.47 133 LEU D CA 1
ATOM 6364 C C . LEU D 1 133 ? 80.999 50.132 -25.004 1.00 24.78 133 LEU D C 1
ATOM 6365 O O . LEU D 1 133 ? 81.278 50.920 -25.907 1.00 23.93 133 LEU D O 1
ATOM 6370 N N . LEU D 1 134 ? 79.856 49.457 -24.990 1.00 24.24 134 LEU D N 1
ATOM 6371 C CA . LEU D 1 134 ? 78.918 49.639 -26.086 1.00 24.84 134 LEU D CA 1
ATOM 6372 C C . LEU D 1 134 ? 78.346 51.056 -26.199 1.00 23.88 134 LEU D C 1
ATOM 6373 O O . LEU D 1 134 ? 78.253 51.590 -27.305 1.00 24.15 134 LEU D O 1
ATOM 6378 N N . PRO D 1 135 ? 77.958 51.686 -25.067 1.00 24.09 135 PRO D N 1
ATOM 6379 C CA . PRO D 1 135 ? 77.419 53.048 -25.197 1.00 22.52 135 PRO D CA 1
ATOM 6380 C C . PRO D 1 135 ? 78.413 53.916 -25.983 1.00 22.25 135 PRO D C 1
ATOM 6381 O O . PRO D 1 135 ? 78.030 54.694 -26.854 1.00 22.71 135 PRO D O 1
ATOM 6385 N N . CYS D 1 136 ? 79.689 53.783 -25.655 1.00 21.73 136 CYS D N 1
ATOM 6386 C CA . CYS D 1 136 ? 80.757 54.513 -26.344 1.00 20.60 136 CYS D CA 1
ATOM 6387 C C . CYS D 1 136 ? 80.695 54.276 -27.853 1.00 23.21 136 CYS D C 1
ATOM 6388 O O . CYS D 1 136 ? 80.365 55.173 -28.632 1.00 20.79 136 CYS D O 1
ATOM 6391 N N . PHE D 1 137 ? 80.999 53.051 -28.265 1.00 24.07 137 PHE D N 1
ATOM 6392 C CA . PHE D 1 137 ? 81.009 52.717 -29.690 1.00 27.36 137 PHE D CA 1
ATOM 6393 C C . PHE D 1 137 ? 79.726 53.021 -30.449 1.00 26.33 137 PHE D C 1
ATOM 6394 O O . PHE D 1 137 ? 79.749 53.694 -31.479 1.00 22.14 137 PHE D O 1
ATOM 6402 N N . TRP D 1 138 ? 78.606 52.545 -29.915 1.00 26.61 138 TRP D N 1
ATOM 6403 C CA . TRP D 1 138 ? 77.306 52.715 -30.544 1.00 24.06 138 TRP D CA 1
ATOM 6404 C C . TRP D 1 138 ? 76.756 54.142 -30.554 1.00 24.38 138 TRP D C 1
ATOM 6405 O O . TRP D 1 138 ? 76.264 54.613 -31.583 1.00 24.58 138 TRP D O 1
ATOM 6416 N N . SER D 1 139 ? 76.833 54.850 -29.431 1.00 24.82 139 SER D N 1
ATOM 6417 C CA . SER D 1 139 ? 76.291 56.197 -29.422 1.00 23.90 139 SER D CA 1
ATOM 6418 C C . SER D 1 139 ? 77.014 57.103 -30.400 1.00 22.94 139 SER D C 1
ATOM 6419 O O . SER D 1 139 ? 76.384 57.973 -31.007 1.00 20.93 139 SER D O 1
ATOM 6422 N N . TYR D 1 140 ? 78.327 56.928 -30.550 1.00 22.04 140 TYR D N 1
ATOM 6423 C CA . TYR D 1 140 ? 79.060 57.780 -31.500 1.00 23.31 140 TYR D CA 1
ATOM 6424 C C . TYR D 1 140 ? 78.548 57.585 -32.923 1.00 21.84 140 TYR D C 1
ATOM 6425 O O . TYR D 1 140 ? 78.546 58.520 -33.707 1.00 27.53 140 TYR D O 1
ATOM 6434 N N . ALA D 1 141 ? 78.111 56.376 -33.253 1.00 23.80 141 ALA D N 1
ATOM 6435 C CA . ALA D 1 141 ? 77.555 56.101 -34.586 1.00 26.33 141 ALA D CA 1
ATOM 6436 C C . ALA D 1 141 ? 76.125 56.664 -34.696 1.00 26.03 141 ALA D C 1
ATOM 6437 O O . ALA D 1 141 ? 75.756 57.240 -35.714 1.00 26.07 141 ALA D O 1
ATOM 6439 N N . GLU D 1 142 ? 75.327 56.501 -33.638 1.00 26.18 142 GLU D N 1
ATOM 6440 C CA . GLU D 1 142 ? 73.950 56.980 -33.653 1.00 23.42 142 GLU D CA 1
ATOM 6441 C C . GLU D 1 142 ? 73.878 58.476 -33.742 1.00 23.49 142 GLU D C 1
ATOM 6442 O O . GLU D 1 142 ? 73.000 59.019 -34.407 1.00 24.01 142 GLU D O 1
ATOM 6448 N N . ILE D 1 143 ? 74.798 59.144 -33.057 1.00 25.14 143 ILE D N 1
ATOM 6449 C CA . ILE D 1 143 ? 74.859 60.600 -33.070 1.00 25.25 143 ILE D CA 1
ATOM 6450 C C . ILE D 1 143 ? 75.126 61.158 -34.473 1.00 27.46 143 ILE D C 1
ATOM 6451 O O . ILE D 1 143 ? 74.465 62.115 -34.913 1.00 24.55 143 ILE D O 1
ATOM 6456 N N . ALA D 1 144 ? 76.112 60.589 -35.164 1.00 25.63 144 ALA D N 1
ATOM 6457 C CA . ALA D 1 144 ? 76.431 61.055 -36.517 1.00 27.95 144 ALA D CA 1
ATOM 6458 C C . ALA D 1 144 ? 75.263 60.765 -37.476 1.00 28.65 144 ALA D C 1
ATOM 6459 O O . ALA D 1 144 ? 74.960 61.586 -38.339 1.00 27.29 144 ALA D O 1
ATOM 6461 N N . GLU D 1 145 ? 74.620 59.602 -37.326 1.00 27.36 145 GLU D N 1
ATOM 6462 C CA . GLU D 1 145 ? 73.481 59.243 -38.177 1.00 30.06 145 GLU D CA 1
ATOM 6463 C C . GLU D 1 145 ? 72.347 60.259 -37.953 1.00 32.48 145 GLU D C 1
ATOM 6464 O O . GLU D 1 145 ? 71.737 60.777 -38.908 1.00 27.50 145 GLU D O 1
ATOM 6470 N N . TYR D 1 146 ? 72.116 60.566 -36.677 1.00 31.48 146 TYR D N 1
ATOM 6471 C CA . TYR D 1 146 ? 71.100 61.512 -36.247 1.00 27.48 146 TYR D CA 1
ATOM 6472 C C . TYR D 1 146 ? 71.341 62.897 -36.835 1.00 29.70 146 TYR D C 1
ATOM 6473 O O . TYR D 1 146 ? 70.410 63.556 -37.295 1.00 26.61 146 TYR D O 1
ATOM 6482 N N . HIS D 1 147 ? 72.594 63.348 -36.815 1.00 28.16 147 HIS D N 1
ATOM 6483 C CA . HIS D 1 147 ? 72.909 64.683 -37.319 1.00 28.66 147 HIS D CA 1
ATOM 6484 C C . HIS D 1 147 ? 73.554 64.682 -38.713 1.00 28.84 147 HIS D C 1
ATOM 6485 O O . HIS D 1 147 ? 74.111 65.701 -39.141 1.00 26.43 147 HIS D O 1
ATOM 6492 N N . LYS D 1 148 ? 73.477 63.560 -39.420 1.00 27.80 148 LYS D N 1
ATOM 6493 C CA . LYS D 1 148 ? 74.120 63.456 -40.730 1.00 31.62 148 LYS D CA 1
ATOM 6494 C C . LYS D 1 148 ? 73.860 64.622 -41.668 1.00 35.09 148 LYS D C 1
ATOM 6495 O O . LYS D 1 148 ? 74.761 65.046 -42.391 1.00 34.36 148 LYS D O 1
ATOM 6501 N N . ASP D 1 149 ? 72.635 65.138 -41.651 1.00 35.52 149 ASP D N 1
ATOM 6502 C CA . ASP D 1 149 ? 72.255 66.244 -42.516 1.00 37.50 149 ASP D CA 1
ATOM 6503 C C . ASP D 1 149 ? 72.996 67.534 -42.256 1.00 36.63 149 ASP D C 1
ATOM 6504 O O . ASP D 1 149 ? 73.356 68.235 -43.201 1.00 35.35 149 ASP D O 1
ATOM 6509 N N . LYS D 1 150 ? 73.231 67.846 -40.985 1.00 33.13 150 LYS D N 1
ATOM 6510 C CA . LYS D 1 150 ? 73.950 69.065 -40.620 1.00 34.32 150 LYS D CA 1
ATOM 6511 C C . LYS D 1 150 ? 75.430 68.951 -40.990 1.00 38.04 150 LYS D C 1
ATOM 6512 O O . LYS D 1 150 ? 76.077 69.957 -41.300 1.00 37.70 150 LYS D O 1
ATOM 6518 N N . LEU D 1 151 ? 75.970 67.730 -40.929 1.00 39.06 151 LEU D N 1
ATOM 6519 C CA . LEU D 1 151 ? 77.386 67.504 -41.234 1.00 42.48 151 LEU D CA 1
ATOM 6520 C C . LEU D 1 151 ? 77.756 67.961 -42.649 1.00 43.55 151 LEU D C 1
ATOM 6521 O O . LEU D 1 151 ? 78.792 68.598 -42.848 1.00 45.27 151 LEU D O 1
ATOM 6526 N N . ARG D 1 152 ? 76.917 67.645 -43.631 1.00 45.33 152 ARG D N 1
ATOM 6527 C CA . ARG D 1 152 ? 77.194 68.051 -45.010 1.00 48.34 152 ARG D CA 1
ATOM 6528 C C . ARG D 1 152 ? 77.148 69.564 -45.140 1.00 49.14 152 ARG D C 1
ATOM 6529 O O . ARG D 1 152 ? 77.790 70.149 -46.006 1.00 51.88 152 ARG D O 1
ATOM 6537 N N . ASP D 1 153 ? 76.354 70.196 -44.291 1.00 50.79 153 ASP D N 1
ATOM 6538 C CA . ASP D 1 153 ? 76.212 71.641 -44.336 1.00 50.42 153 ASP D CA 1
ATOM 6539 C C . ASP D 1 153 ? 77.170 72.337 -43.389 1.00 49.20 153 ASP D C 1
ATOM 6540 O O . ASP D 1 153 ? 77.189 73.566 -43.320 1.00 49.78 153 ASP D O 1
ATOM 6545 N N . ASN D 1 154 ? 77.961 71.549 -42.662 1.00 45.05 154 ASN D N 1
ATOM 6546 C CA . ASN D 1 154 ? 78.915 72.078 -41.695 1.00 41.14 154 ASN D CA 1
ATOM 6547 C C . ASN D 1 154 ? 80.065 72.816 -42.386 1.00 41.88 154 ASN D C 1
ATOM 6548 O O . ASN D 1 154 ? 80.790 72.227 -43.185 1.00 41.73 154 ASN D O 1
ATOM 6553 N N . PRO D 1 155 ? 80.254 74.109 -42.067 1.00 41.49 155 PRO D N 1
ATOM 6554 C CA . PRO D 1 155 ? 81.295 74.986 -42.623 1.00 42.93 155 PRO D CA 1
ATOM 6555 C C . PRO D 1 155 ? 82.726 74.656 -42.200 1.00 44.41 155 PRO D C 1
ATOM 6556 O O . PRO D 1 155 ? 83.670 74.998 -42.905 1.00 45.48 155 PRO D O 1
ATOM 6560 N N . ILE D 1 156 ? 82.886 74.012 -41.047 1.00 43.11 156 ILE D N 1
ATOM 6561 C CA . ILE D 1 156 ? 84.214 73.687 -40.530 1.00 40.45 156 ILE D CA 1
ATOM 6562 C C . ILE D 1 156 ? 84.755 72.344 -41.023 1.00 40.02 156 ILE D C 1
ATOM 6563 O O . ILE D 1 156 ? 84.316 71.278 -40.588 1.00 38.19 156 ILE D O 1
ATOM 6568 N N . LYS D 1 157 ? 85.726 72.401 -41.928 1.00 38.43 157 LYS D N 1
ATOM 6569 C CA . LYS D 1 157 ? 86.313 71.193 -42.492 1.00 36.45 157 LYS D CA 1
ATOM 6570 C C . LYS D 1 157 ? 86.772 70.187 -41.431 1.00 34.83 157 LYS D C 1
ATOM 6571 O O . LYS D 1 157 ? 86.576 68.986 -41.592 1.00 31.65 157 LYS D O 1
ATOM 6577 N N . ILE D 1 158 ? 87.381 70.678 -40.357 1.00 34.30 158 ILE D N 1
ATOM 6578 C CA . ILE D 1 158 ? 87.861 69.806 -39.289 1.00 35.20 158 ILE D CA 1
ATOM 6579 C C . ILE D 1 158 ? 86.709 69.030 -38.634 1.00 36.13 158 ILE D C 1
ATOM 6580 O O . ILE D 1 158 ? 86.871 67.865 -38.255 1.00 36.23 158 ILE D O 1
ATOM 6585 N N . TYR D 1 159 ? 85.539 69.653 -38.512 1.00 33.91 159 TYR D N 1
ATOM 6586 C CA . TYR D 1 159 ? 84.420 68.950 -37.896 1.00 34.04 159 TYR D CA 1
ATOM 6587 C C . TYR D 1 159 ? 83.853 67.901 -38.852 1.00 34.92 159 TYR D C 1
ATOM 6588 O O . TYR D 1 159 ? 83.524 66.784 -38.438 1.00 33.95 159 TYR D O 1
ATOM 6597 N N . ARG D 1 160 ? 83.754 68.246 -40.132 1.00 33.21 160 ARG D N 1
ATOM 6598 C CA . ARG D 1 160 ? 83.230 67.302 -41.113 1.00 36.31 160 ARG D CA 1
ATOM 6599 C C . ARG D 1 160 ? 84.100 66.047 -41.181 1.00 36.37 160 ARG D C 1
ATOM 6600 O O . ARG D 1 160 ? 83.589 64.930 -41.258 1.00 38.64 160 ARG D O 1
ATOM 6608 N N . GLU D 1 161 ? 85.416 66.238 -41.178 1.00 35.82 161 GLU D N 1
ATOM 6609 C CA . GLU D 1 161 ? 86.339 65.112 -41.227 1.00 38.46 161 GLU D CA 1
ATOM 6610 C C . GLU D 1 161 ? 86.155 64.280 -39.961 1.00 36.25 161 GLU D C 1
ATOM 6611 O O . GLU D 1 161 ? 86.064 63.057 -40.021 1.00 35.82 161 GLU D O 1
ATOM 6617 N N . TRP D 1 162 ? 86.100 64.957 -38.819 1.00 35.01 162 TRP D N 1
ATOM 6618 C CA . TRP D 1 162 ? 85.915 64.287 -37.535 1.00 35.31 162 TRP D CA 1
ATOM 6619 C C . TRP D 1 162 ? 84.635 63.441 -37.518 1.00 34.27 162 TRP D C 1
ATOM 6620 O O . TRP D 1 162 ? 84.671 62.258 -37.184 1.00 32.71 162 TRP D O 1
ATOM 6631 N N . GLY D 1 163 ? 83.509 64.041 -37.899 1.00 34.92 163 GLY D N 1
ATOM 6632 C CA . GLY D 1 163 ? 82.248 63.318 -37.889 1.00 32.64 163 GLY D CA 1
ATOM 6633 C C . GLY D 1 163 ? 82.086 62.228 -38.937 1.00 36.20 163 GLY D C 1
ATOM 6634 O O . GLY D 1 163 ? 81.383 61.239 -38.698 1.00 32.82 163 GLY D O 1
ATOM 6635 N N . LYS D 1 164 ? 82.719 62.392 -40.098 1.00 36.98 164 LYS D N 1
ATOM 6636 C CA . LYS D 1 164 ? 82.588 61.394 -41.162 1.00 37.65 164 LYS D CA 1
ATOM 6637 C C . LYS D 1 164 ? 83.040 60.005 -40.740 1.00 32.76 164 LYS D C 1
ATOM 6638 O O . LYS D 1 164 ? 82.542 59.007 -41.259 1.00 30.27 164 LYS D O 1
ATOM 6644 N N . VAL D 1 165 ? 83.970 59.943 -39.792 1.00 30.19 165 VAL D N 1
ATOM 6645 C CA . VAL D 1 165 ? 84.470 58.657 -39.291 1.00 28.60 165 VAL D CA 1
ATOM 6646 C C . VAL D 1 165 ? 83.357 57.733 -38.781 1.00 26.16 165 VAL D C 1
ATOM 6647 O O . VAL D 1 165 ? 83.325 56.547 -39.099 1.00 29.53 165 VAL D O 1
ATOM 6651 N N . TYR D 1 166 ? 82.438 58.281 -38.000 1.00 26.79 166 TYR D N 1
ATOM 6652 C CA . TYR D 1 166 ? 81.362 57.482 -37.415 1.00 27.09 166 TYR D CA 1
ATOM 6653 C C . TYR D 1 166 ? 80.289 57.075 -38.409 1.00 29.30 166 TYR D C 1
ATOM 6654 O O . TYR D 1 166 ? 79.450 56.234 -38.110 1.00 31.64 166 TYR D O 1
ATOM 6663 N N . LEU D 1 167 ? 80.339 57.652 -39.606 1.00 33.60 167 LEU D N 1
ATOM 6664 C CA . LEU D 1 167 ? 79.388 57.305 -40.661 1.00 36.62 167 LEU D CA 1
ATOM 6665 C C . LEU D 1 167 ? 79.980 56.272 -41.622 1.00 36.60 167 LEU D C 1
ATOM 6666 O O . LEU D 1 167 ? 79.260 55.692 -42.435 1.00 39.19 167 LEU D O 1
ATOM 6671 N N . SER D 1 168 ? 81.287 56.033 -41.521 1.00 37.59 168 SER D N 1
ATOM 6672 C CA . SER D 1 168 ? 81.967 55.084 -42.410 1.00 36.16 168 SER D CA 1
ATOM 6673 C C . SER D 1 168 ? 81.592 53.635 -42.169 1.00 35.94 168 SER D C 1
ATOM 6674 O O . SER D 1 168 ? 81.271 53.250 -41.050 1.00 35.00 168 SER D O 1
ATOM 6677 N N . ASN D 1 169 ? 81.652 52.825 -43.227 1.00 37.16 169 ASN D N 1
ATOM 6678 C CA . ASN D 1 169 ? 81.323 51.405 -43.124 1.00 35.34 169 ASN D CA 1
ATOM 6679 C C . ASN D 1 169 ? 82.229 50.656 -42.158 1.00 34.33 169 ASN D C 1
ATOM 6680 O O . ASN D 1 169 ? 81.809 49.675 -41.538 1.00 33.12 169 ASN D O 1
ATOM 6685 N N . GLU D 1 170 ? 83.478 51.090 -42.047 1.00 31.74 170 GLU D N 1
ATOM 6686 C CA . GLU D 1 170 ? 84.402 50.407 -41.155 1.00 34.99 170 GLU D CA 1
ATOM 6687 C C . GLU D 1 170 ? 83.950 50.597 -39.710 1.00 33.44 170 GLU D C 1
ATOM 6688 O O . GLU D 1 170 ? 83.909 49.643 -38.930 1.00 32.26 170 GLU D O 1
ATOM 6694 N N . TYR D 1 171 ? 83.612 51.833 -39.363 1.00 32.08 171 TYR D N 1
ATOM 6695 C CA . TYR D 1 171 ? 83.181 52.132 -38.013 1.00 32.46 171 TYR D CA 1
ATOM 6696 C C . TYR D 1 171 ? 81.880 51.406 -37.735 1.00 32.71 171 TYR D C 1
ATOM 6697 O O . TYR D 1 171 ? 81.724 50.768 -36.686 1.00 30.96 171 TYR D O 1
ATOM 6706 N N . LEU D 1 172 ? 80.947 51.506 -38.680 1.00 30.90 172 LEU D N 1
ATOM 6707 C CA . LEU D 1 172 ? 79.659 50.854 -38.527 1.00 30.49 172 LEU D CA 1
ATOM 6708 C C . LEU D 1 172 ? 79.796 49.346 -38.391 1.00 30.96 172 LEU D C 1
ATOM 6709 O O . LEU D 1 172 ? 79.075 48.728 -37.610 1.00 32.54 172 LEU D O 1
ATOM 6714 N N . ASN D 1 173 ? 80.714 48.743 -39.143 1.00 28.81 173 ASN D N 1
ATOM 6715 C CA . ASN D 1 173 ? 80.918 47.293 -39.046 1.00 30.99 173 ASN D CA 1
ATOM 6716 C C . ASN D 1 173 ? 81.440 46.932 -37.648 1.00 29.36 173 ASN D C 1
ATOM 6717 O O . ASN D 1 173 ? 81.095 45.886 -37.091 1.00 29.40 173 ASN D O 1
ATOM 6722 N N . LEU D 1 174 ? 82.276 47.800 -37.084 1.00 29.13 174 LEU D N 1
ATOM 6723 C CA . LEU D 1 174 ? 82.821 47.550 -35.750 1.00 30.42 174 LEU D CA 1
ATOM 6724 C C . LEU D 1 174 ? 81.683 47.533 -34.715 1.00 28.36 174 LEU D C 1
ATOM 6725 O O . LEU D 1 174 ? 81.666 46.689 -33.816 1.00 30.62 174 LEU D O 1
ATOM 6730 N N . VAL D 1 175 ? 80.734 48.457 -34.845 1.00 25.43 175 VAL D N 1
ATOM 6731 C CA . VAL D 1 175 ? 79.600 48.505 -33.922 1.00 25.42 175 VAL D CA 1
ATOM 6732 C C . VAL D 1 175 ? 78.791 47.220 -34.116 1.00 26.96 175 VAL D C 1
ATOM 6733 O O . VAL D 1 175 ? 78.353 46.584 -33.140 1.00 26.37 175 VAL D O 1
ATOM 6737 N N . GLY D 1 176 ? 78.616 46.835 -35.382 1.00 28.08 176 GLY D N 1
ATOM 6738 C CA . GLY D 1 176 ? 77.871 45.621 -35.711 1.00 26.19 176 GLY D CA 1
ATOM 6739 C C . GLY D 1 176 ? 78.467 44.413 -35.013 1.00 27.99 176 GLY D C 1
ATOM 6740 O O . GLY D 1 176 ? 77.754 43.620 -34.409 1.00 30.43 176 GLY D O 1
ATOM 6741 N N . ARG D 1 177 ? 79.786 44.274 -35.085 1.00 28.54 177 ARG D N 1
ATOM 6742 C CA . ARG D 1 177 ? 80.474 43.157 -34.442 1.00 30.64 177 ARG D CA 1
ATOM 6743 C C . ARG D 1 177 ? 80.257 43.160 -32.944 1.00 28.11 177 ARG D C 1
ATOM 6744 O O . ARG D 1 177 ? 79.920 42.133 -32.362 1.00 30.55 177 ARG D O 1
ATOM 6752 N N . LEU D 1 178 ? 80.469 44.314 -32.313 1.00 27.94 178 LEU D N 1
ATOM 6753 C CA . LEU D 1 178 ? 80.293 44.407 -30.869 1.00 28.67 178 LEU D CA 1
ATOM 6754 C C . LEU D 1 178 ? 78.864 44.020 -30.487 1.00 27.96 178 LEU D C 1
ATOM 6755 O O . LEU D 1 178 ? 78.642 43.245 -29.559 1.00 27.68 178 LEU D O 1
ATOM 6760 N N . ARG D 1 179 ? 77.893 44.554 -31.215 1.00 28.38 179 ARG D N 1
ATOM 6761 C CA . ARG D 1 179 ? 76.503 44.225 -30.953 1.00 29.16 179 ARG D CA 1
ATOM 6762 C C . ARG D 1 179 ? 76.291 42.725 -31.115 1.00 30.17 179 ARG D C 1
ATOM 6763 O O . ARG D 1 179 ? 75.638 42.084 -30.276 1.00 32.20 179 ARG D O 1
ATOM 6771 N N . LYS D 1 180 ? 76.827 42.166 -32.200 1.00 28.34 180 LYS D N 1
ATOM 6772 C CA . LYS D 1 180 ? 76.647 40.738 -32.463 1.00 30.81 180 LYS D CA 1
ATOM 6773 C C . LYS D 1 180 ? 77.170 39.880 -31.304 1.00 30.83 180 LYS D C 1
ATOM 6774 O O . LYS D 1 180 ? 76.469 38.992 -30.829 1.00 29.81 180 LYS D O 1
ATOM 6780 N N . ILE D 1 181 ? 78.392 40.151 -30.838 1.00 32.36 181 ILE D N 1
ATOM 6781 C CA . ILE D 1 181 ? 78.971 39.386 -29.719 1.00 32.35 181 ILE D CA 1
ATOM 6782 C C . ILE D 1 181 ? 78.013 39.403 -28.525 1.00 34.03 181 ILE D C 1
ATOM 6783 O O . ILE D 1 181 ? 77.724 38.368 -27.915 1.00 34.23 181 ILE D O 1
ATOM 6788 N N . ILE D 1 182 ? 77.522 40.589 -28.192 1.00 32.44 182 ILE D N 1
ATOM 6789 C CA . ILE D 1 182 ? 76.609 40.729 -27.070 1.00 32.76 182 ILE D CA 1
ATOM 6790 C C . ILE D 1 182 ? 75.244 40.062 -27.318 1.00 35.13 182 ILE D C 1
ATOM 6791 O O . ILE D 1 182 ? 74.729 39.365 -26.448 1.00 33.32 182 ILE D O 1
ATOM 6796 N N . ASP D 1 183 ? 74.665 40.263 -28.500 1.00 34.49 183 ASP D N 1
ATOM 6797 C CA . ASP D 1 183 ? 73.362 39.676 -28.798 1.00 37.71 183 ASP D CA 1
ATOM 6798 C C . ASP D 1 183 ? 73.372 38.154 -28.968 1.00 40.11 183 ASP D C 1
ATOM 6799 O O . ASP D 1 183 ? 72.332 37.515 -28.898 1.00 41.74 183 ASP D O 1
ATOM 6804 N N . SER D 1 184 ? 74.539 37.570 -29.189 1.00 41.19 184 SER D N 1
ATOM 6805 C CA . SER D 1 184 ? 74.619 36.123 -29.356 1.00 42.39 184 SER D CA 1
ATOM 6806 C C . SER D 1 184 ? 74.845 35.415 -28.016 1.00 41.87 184 SER D C 1
ATOM 6807 O O . SER D 1 184 ? 75.104 34.215 -27.977 1.00 42.19 184 SER D O 1
ATOM 6810 N N . SER D 1 185 ? 74.738 36.160 -26.921 1.00 41.78 185 SER D N 1
ATOM 6811 C CA . SER D 1 185 ? 74.952 35.595 -25.596 1.00 43.73 185 SER D CA 1
ATOM 6812 C C . SER D 1 185 ? 73.656 35.147 -24.910 1.00 47.14 185 SER D C 1
ATOM 6813 O O . SER D 1 185 ? 72.563 35.359 -25.433 1.00 48.71 185 SER D O 1
ATOM 6816 N N . GLY D 1 186 ? 73.784 34.522 -23.739 1.00 51.61 186 GLY D N 1
ATOM 6817 C CA . GLY D 1 186 ? 72.616 34.033 -23.013 1.00 54.99 186 GLY D CA 1
ATOM 6818 C C . GLY D 1 186 ? 71.489 35.035 -22.802 1.00 56.91 186 GLY D C 1
ATOM 6819 O O . GLY D 1 186 ? 71.576 36.180 -23.239 1.00 57.31 186 GLY D O 1
ATOM 6820 N N . HIS D 1 187 ? 70.422 34.604 -22.132 1.00 57.90 187 HIS D N 1
ATOM 6821 C CA . HIS D 1 187 ? 69.289 35.488 -21.864 1.00 57.81 187 HIS D CA 1
ATOM 6822 C C . HIS D 1 187 ? 69.275 35.910 -20.400 1.00 55.51 187 HIS D C 1
ATOM 6823 O O . HIS D 1 187 ? 68.561 36.837 -20.006 1.00 53.91 187 HIS D O 1
ATOM 6830 N N . SER D 1 188 ? 70.075 35.228 -19.595 1.00 51.40 188 SER D N 1
ATOM 6831 C CA . SER D 1 188 ? 70.140 35.531 -18.176 1.00 49.11 188 SER D CA 1
ATOM 6832 C C . SER D 1 188 ? 71.021 36.736 -17.899 1.00 45.67 188 SER D C 1
ATOM 6833 O O . SER D 1 188 ? 71.834 37.140 -18.732 1.00 46.00 188 SER D O 1
ATOM 6836 N N . GLY D 1 189 ? 70.854 37.299 -16.710 1.00 43.27 189 GLY D N 1
ATOM 6837 C CA . GLY D 1 189 ? 71.652 38.439 -16.304 1.00 38.56 189 GLY D CA 1
ATOM 6838 C C . GLY D 1 189 ? 71.399 39.715 -17.069 1.00 36.50 189 GLY D C 1
ATOM 6839 O O . GLY D 1 189 ? 72.224 40.625 -17.025 1.00 35.84 189 GLY D O 1
ATOM 6840 N N . TYR D 1 190 ? 70.275 39.809 -17.768 1.00 32.60 190 TYR D N 1
ATOM 6841 C CA . TYR D 1 190 ? 70.004 41.028 -18.511 1.00 31.51 190 TYR D CA 1
ATOM 6842 C C . TYR D 1 190 ? 70.020 42.255 -17.598 1.00 31.49 190 TYR D C 1
ATOM 6843 O O . TYR D 1 190 ? 70.519 43.308 -17.977 1.00 30.09 190 TYR D O 1
ATOM 6852 N N . ASP D 1 191 ? 69.476 42.124 -16.395 1.00 31.94 191 ASP D N 1
ATOM 6853 C CA . ASP D 1 191 ? 69.433 43.250 -15.470 1.00 34.98 191 ASP D CA 1
ATOM 6854 C C . ASP D 1 191 ? 70.798 43.855 -15.190 1.00 33.97 191 ASP D C 1
ATOM 6855 O O . ASP D 1 191 ? 70.935 45.074 -15.085 1.00 32.83 191 ASP D O 1
ATOM 6860 N N . ARG D 1 192 ? 71.801 43.002 -15.033 1.00 32.12 192 ARG D N 1
ATOM 6861 C CA . ARG D 1 192 ? 73.148 43.480 -14.777 1.00 33.15 192 ARG D CA 1
ATOM 6862 C C . ARG D 1 192 ? 73.623 44.258 -16.024 1.00 28.66 192 ARG D C 1
ATOM 6863 O O . ARG D 1 192 ? 74.190 45.347 -15.920 1.00 27.68 192 ARG D O 1
ATOM 6871 N N . LEU D 1 193 ? 73.346 43.704 -17.196 1.00 24.06 193 LEU D N 1
ATOM 6872 C CA . LEU D 1 193 ? 73.708 44.331 -18.460 1.00 25.47 193 LEU D CA 1
ATOM 6873 C C . LEU D 1 193 ? 73.029 45.700 -18.585 1.00 26.86 193 LEU D C 1
ATOM 6874 O O . LEU D 1 193 ? 73.657 46.690 -18.993 1.00 21.72 193 LEU D O 1
ATOM 6879 N N . ARG D 1 194 ? 71.746 45.754 -18.212 1.00 27.71 194 ARG D N 1
ATOM 6880 C CA . ARG D 1 194 ? 70.983 46.991 -18.280 1.00 26.98 194 ARG D CA 1
ATOM 6881 C C . ARG D 1 194 ? 71.611 48.091 -17.437 1.00 27.36 194 ARG D C 1
ATOM 6882 O O . ARG D 1 194 ? 71.743 49.221 -17.896 1.00 26.53 194 ARG D O 1
ATOM 6890 N N . ARG D 1 195 ? 71.976 47.767 -16.198 1.00 24.95 195 ARG D N 1
ATOM 6891 C CA . ARG D 1 195 ? 72.591 48.748 -15.318 1.00 26.83 195 ARG D CA 1
ATOM 6892 C C . ARG D 1 195 ? 73.968 49.192 -15.851 1.00 24.13 195 ARG D C 1
ATOM 6893 O O . ARG D 1 195 ? 74.333 50.361 -15.750 1.00 24.08 195 ARG D O 1
ATOM 6901 N N . ILE D 1 196 ? 74.719 48.262 -16.431 1.00 20.23 196 ILE D N 1
ATOM 6902 C CA . ILE D 1 196 ? 76.039 48.604 -16.988 1.00 21.60 196 ILE D CA 1
ATOM 6903 C C . ILE D 1 196 ? 75.897 49.568 -18.154 1.00 22.45 196 ILE D C 1
ATOM 6904 O O . ILE D 1 196 ? 76.611 50.562 -18.234 1.00 23.07 196 ILE D O 1
ATOM 6909 N N . PHE D 1 197 ? 74.931 49.293 -19.025 1.00 21.45 197 PHE D N 1
ATOM 6910 C CA . PHE D 1 197 ? 74.700 50.112 -20.206 1.00 19.17 197 PHE D CA 1
ATOM 6911 C C . PHE D 1 197 ? 74.214 51.513 -19.839 1.00 19.83 197 PHE D C 1
ATOM 6912 O O . PHE D 1 197 ? 74.685 52.516 -20.389 1.00 18.53 197 PHE D O 1
ATOM 6920 N N . ILE D 1 198 ? 73.252 51.572 -18.923 1.00 18.06 198 ILE D N 1
ATOM 6921 C CA . ILE D 1 198 ? 72.712 52.826 -18.453 1.00 21.22 198 ILE D CA 1
ATOM 6922 C C . ILE D 1 198 ? 73.822 53.712 -17.879 1.00 21.63 198 ILE D C 1
ATOM 6923 O O . ILE D 1 198 ? 73.941 54.896 -18.221 1.00 20.02 198 ILE D O 1
ATOM 6928 N N . THR D 1 199 ? 74.636 53.129 -17.007 1.00 21.39 199 THR D N 1
ATOM 6929 C CA . THR D 1 199 ? 75.758 53.837 -16.389 1.00 19.93 199 THR D CA 1
ATOM 6930 C C . THR D 1 199 ? 76.704 54.373 -17.481 1.00 20.33 199 THR D C 1
ATOM 6931 O O . THR D 1 199 ? 77.126 55.532 -17.445 1.00 19.08 199 THR D O 1
ATOM 6935 N N . GLY D 1 200 ? 77.029 53.524 -18.453 1.00 17.69 200 GLY D N 1
ATOM 6936 C CA . GLY D 1 200 ? 77.897 53.957 -19.531 1.00 19.08 200 GLY D CA 1
ATOM 6937 C C . GLY D 1 200 ? 77.253 55.086 -20.328 1.00 22.04 200 GLY D C 1
ATOM 6938 O O . GLY D 1 200 ? 77.940 56.013 -20.764 1.00 20.02 200 GLY D O 1
ATOM 6939 N N . SER D 1 201 ? 75.932 55.024 -20.521 1.00 21.45 201 SER D N 1
ATOM 6940 C CA . SER D 1 201 ? 75.251 56.075 -21.285 1.00 20.71 201 SER D CA 1
ATOM 6941 C C . SER D 1 201 ? 75.251 57.411 -20.510 1.00 21.60 201 SER D C 1
ATOM 6942 O O . SER D 1 201 ? 75.362 58.499 -21.107 1.00 19.73 201 SER D O 1
ATOM 6945 N N . LYS D 1 202 ? 75.117 57.330 -19.188 1.00 20.51 202 LYS D N 1
ATOM 6946 C CA . LYS D 1 202 ? 75.114 58.540 -18.367 1.00 21.99 202 LYS D CA 1
ATOM 6947 C C . LYS D 1 202 ? 76.496 59.162 -18.421 1.00 20.35 202 LYS D C 1
ATOM 6948 O O . LYS D 1 202 ? 76.637 60.380 -18.429 1.00 24.62 202 LYS D O 1
ATOM 6954 N N . PHE D 1 203 ? 77.527 58.325 -18.440 1.00 22.65 203 PHE D N 1
ATOM 6955 C CA . PHE D 1 203 ? 78.877 58.854 -18.537 1.00 20.97 203 PHE D CA 1
ATOM 6956 C C . PHE D 1 203 ? 79.044 59.604 -19.871 1.00 23.44 203 PHE D C 1
ATOM 6957 O O . PHE D 1 203 ? 79.617 60.691 -19.899 1.00 22.97 203 PHE D O 1
ATOM 6965 N N . GLU D 1 204 ? 78.546 59.039 -20.970 1.00 20.12 204 GLU D N 1
ATOM 6966 C CA . GLU D 1 204 ? 78.666 59.722 -22.255 1.00 22.23 204 GLU D CA 1
ATOM 6967 C C . GLU D 1 204 ? 78.054 61.115 -22.160 1.00 21.80 204 GLU D C 1
ATOM 6968 O O . GLU D 1 204 ? 78.686 62.085 -22.555 1.00 20.78 204 GLU D O 1
ATOM 6974 N N . LEU D 1 205 ? 76.835 61.216 -21.612 1.00 20.74 205 LEU D N 1
ATOM 6975 C CA . LEU D 1 205 ? 76.180 62.511 -21.453 1.00 19.56 205 LEU D CA 1
ATOM 6976 C C . LEU D 1 205 ? 77.018 63.465 -20.594 1.00 23.40 205 LEU D C 1
ATOM 6977 O O . LEU D 1 205 ? 77.130 64.660 -20.901 1.00 21.01 205 LEU D O 1
ATOM 6982 N N . ALA D 1 206 ? 77.585 62.932 -19.510 1.00 21.40 206 ALA D N 1
ATOM 6983 C CA . ALA D 1 206 ? 78.428 63.707 -18.599 1.00 23.01 206 ALA D CA 1
ATOM 6984 C C . ALA D 1 206 ? 79.732 64.132 -19.292 1.00 20.50 206 ALA D C 1
ATOM 6985 O O . ALA D 1 206 ? 80.218 65.220 -19.077 1.00 27.33 206 ALA D O 1
ATOM 6987 N N . PHE D 1 207 ? 80.282 63.274 -20.139 1.00 22.48 207 PHE D N 1
ATOM 6988 C CA . PHE D 1 207 ? 81.519 63.603 -20.844 1.00 23.14 207 PHE D CA 1
ATOM 6989 C C . PHE D 1 207 ? 81.255 64.811 -21.766 1.00 26.13 207 PHE D C 1
ATOM 6990 O O . PHE D 1 207 ? 82.028 65.777 -21.788 1.00 23.72 207 PHE D O 1
ATOM 6998 N N . TRP D 1 208 ? 80.158 64.756 -22.522 1.00 25.47 208 TRP D N 1
ATOM 6999 C CA . TRP D 1 208 ? 79.813 65.854 -23.424 1.00 26.38 208 TRP D CA 1
ATOM 7000 C C . TRP D 1 208 ? 79.624 67.126 -22.629 1.00 24.49 208 TRP D C 1
ATOM 7001 O O . TRP D 1 208 ? 80.028 68.197 -23.056 1.00 21.47 208 TRP D O 1
ATOM 7012 N N . GLU D 1 209 ? 78.994 66.999 -21.468 1.00 27.88 209 GLU D N 1
ATOM 7013 C CA . GLU D 1 209 ? 78.748 68.149 -20.604 1.00 25.92 209 GLU D CA 1
ATOM 7014 C C . GLU D 1 209 ? 80.049 68.761 -20.087 1.00 27.27 209 GLU D C 1
ATOM 7015 O O . GLU D 1 209 ? 80.224 69.991 -20.122 1.00 28.59 209 GLU D O 1
ATOM 7021 N N . MET D 1 210 ? 80.971 67.927 -19.611 1.00 25.30 210 MET D N 1
ATOM 7022 C CA . MET D 1 210 ? 82.215 68.489 -19.097 1.00 28.21 210 MET D CA 1
ATOM 7023 C C . MET D 1 210 ? 83.051 69.092 -20.227 1.00 27.30 210 MET D C 1
ATOM 7024 O O . MET D 1 210 ? 83.785 70.056 -20.018 1.00 27.80 210 MET D O 1
ATOM 7029 N N . ALA D 1 211 ? 82.933 68.530 -21.424 1.00 26.97 211 ALA D N 1
ATOM 7030 C CA . ALA D 1 211 ? 83.662 69.037 -22.583 1.00 27.13 211 ALA D CA 1
ATOM 7031 C C . ALA D 1 211 ? 83.163 70.459 -22.883 1.00 30.70 211 ALA D C 1
ATOM 7032 O O . ALA D 1 211 ? 83.942 71.362 -23.217 1.00 27.59 211 ALA D O 1
ATOM 7034 N N . TRP D 1 212 ? 81.849 70.630 -22.761 1.00 29.35 212 TRP D N 1
ATOM 7035 C CA . TRP D 1 212 ? 81.198 71.902 -23.008 1.00 34.30 212 TRP D CA 1
ATOM 7036 C C . TRP D 1 212 ? 81.583 72.927 -21.961 1.00 35.57 212 TRP D C 1
ATOM 7037 O O . TRP D 1 212 ? 81.836 74.082 -22.278 1.00 35.94 212 TRP D O 1
ATOM 7048 N N . ARG D 1 213 ? 81.615 72.498 -20.707 1.00 37.56 213 ARG D N 1
ATOM 7049 C CA . ARG D 1 213 ? 81.960 73.390 -19.612 1.00 38.79 213 ARG D CA 1
ATOM 7050 C C . ARG D 1 213 ? 83.451 73.697 -19.576 1.00 38.69 213 ARG D C 1
ATOM 7051 O O . ARG D 1 213 ? 83.871 74.672 -18.955 1.00 38.75 213 ARG D O 1
ATOM 7059 N N . GLY D 1 214 ? 84.242 72.870 -20.251 1.00 39.71 214 GLY D N 1
ATOM 7060 C CA . GLY D 1 214 ? 85.679 73.056 -20.248 1.00 39.98 214 GLY D CA 1
ATOM 7061 C C . GLY D 1 214 ? 86.222 72.727 -18.864 1.00 43.33 214 GLY D C 1
ATOM 7062 O O . GLY D 1 214 ? 87.221 73.301 -18.432 1.00 43.90 214 GLY D O 1
ATOM 7063 N N . GLY D 1 215 ? 85.556 71.806 -18.163 1.00 45.73 215 GLY D N 1
ATOM 7064 C CA . GLY D 1 215 ? 85.994 71.432 -16.827 1.00 48.07 215 GLY D CA 1
ATOM 7065 C C . GLY D 1 215 ? 84.989 70.583 -16.059 1.00 49.13 215 GLY D C 1
ATOM 7066 O O . GLY D 1 215 ? 83.970 70.167 -16.653 1.00 45.15 215 GLY D O 1
#

B-factor: mean 34.31, std 10.11, range [13.11, 72.41]

Sequence (856 aa):
MRVMITDKLRRDSEQIWKKIFEHPFVVQLYSGTLPLEKFKFYVLQDFNYLVGLTRALAVISSKAEYPLMAELIELARDEVTVEVENYVKLLKELDLTLEDAIKTEPTLVNSAYMDFMLATAYKGNIIEGLTALLPCFWSYAEIAEYHKDKLRDNPIKIYREWGKVYLSNEYLNLVGRLRKIIDSSGHSGYDRLRRIFITGSKFELAFWEMAWRGGVMITDKLRRDSEQIWKKIFEHPFVVQLYSGTLPLEKFKFYVLQDFNYLVGLTRALAVISSKAEYPLMAELIELARDEVTVEVENYVKLLKELDLTLEDAIKTEPTLVNSAYMDFMLATAYKGNIIEGLTALLPCFWSYAEIAEYHKDKLRDNPIKIYREWGKVYLSNEYLNLVGRLRKIIDSSGHSGYDRLRRIFITGSKFELAFWEMAWRGGMRVMITDKLRRDSEQIWKKIFEHPFVVQLYSGTLPLEKFKFYVLQDFNYLVGLTRALAVISSKAEYPLMAELIELARDEVTVEVENYVKLLKELDLTLEDAIKTEPTLVNSAYMDFMLATAYKGNIIEGLTALLPCFWSYAEIAEYHKDKLRDNPIKIYREWGKVYLSNEYLNLVGRLRKIIDSSGHSGYDRLRRIFITGSKFELAFWEMAWRGGVMITDKLRRDSEQIWKKIFEHPFVVQLYSGTLPLEKFKFYVLQDFNYLVGLTRALAVISSKAEYPLMAELIELARDEVTVEVENYVKLLKELDLTLEDAIKTEPTLVNSAYMDFMLATAYKGNIIEGLTALLPCFWSYAEIAEYHKDKLRDNPIKIYREWGKVYLSNEYLNLVGRLRKIIDSSGHSGYDRLRRIFITGSKFELAFWEMAWRGG

Foldseek 3Di:
DDDFLVVVLCVLQVVLLVCVLVPPLLVCLLLQNDDLVLVLLLLLLCVLVLLLVLLLLQLLLVQDDPPVSVVSNVVSVCSPPVVVVVSQVLCVVSVHGVVSSVPDDHDPLSVVLSVLLNVQSVPDHNLSSLLLCLCVLPSLLVSLVSSVVSLVVHPDPSSNVVSVVSPDPVSVVVSVVSSVVNRVDDPPPSVSSNVSNNVSSVSSSVSSVCSVVSD/DFLVVVLCVLQVVLLVLLLPPPLLVCLLLQNDDLVLVLLLLLLCVLVLLLVLLLLQLLLVQDDPPVSVVSNVVSVCSVPVVVVVSQVLQVVSVHGVVSSVPDDHDPLSVVLSVLLNVQSVPDHNLSSLLLCLLVLPSLLVSCVSSVPSLVVHPDPSSNVVSVVSVDPVSVVVSVVSSVVNRVDDPPPSVSSSVSNNVSSVSSSVSSVCSNVSD/DDDFLVVVLCVLQVVLLVCVLPPPLLLCLLLQNDDLVLVLLLLLLCVLVLLLVLLLLQLLLVQDDPPVSVVSNVVSVCSPPVVVVVSQVLCVVSVHGVVSSVPDDHDPLSVVLSVLLNVQSVPDHSLSSLLLCLLVLPSLLVSLVSSVVSLVVHPDPSSNVVSVVSPDPVSVVVSVVSSVVNRVDDPPPSVSSNVSNNVSSVSSSVSSVCSVVSD/DFLVVVLCVLQVVLLVCLLPPPLLVCLLLQNDDLVLVLLLLLLCVLVLLLVLLLLQLLLVQDDPPVSVVSNVVSCCSVPVVVVVSQVLQVVSVHGVVSSVPDDHDPLSVVLSVLLNVQSVPDHNLSSLLLCLLVLPSLLVSCVSSVPSLVVHPDPSSNVVSVVSPDPVSVVVSVVSSCVNRVDDPPPSVSSSVSNNVSSVSSSVSSVCSNVSD

Solvent-accessible surface area: 35677 Å² total; per-residue (Å²): 234,177,90,120,15,5,65,31,1,68,122,44,2,102,98,26,0,104,106,0,13,91,11,58,0,0,44,41,1,5,37,11,89,3,65,76,124,58,0,47,55,3,0,34,3,24,23,37,17,14,12,5,10,0,26,0,0,0,0,2,1,0,20,0,122,48,89,31,1,13,81,1,0,53,26,0,43,41,29,5,28,68,68,12,110,69,18,56,143,28,0,157,81,2,130,35,61,40,114,58,2,84,173,32,128,48,20,42,40,0,25,2,0,11,8,7,0,4,0,6,2,1,69,10,63,40,17,28,1,4,0,0,2,0,0,10,9,21,0,18,5,49,3,0,85,108,2,83,83,72,8,168,110,5,107,54,135,28,2,72,63,25,0,116,82,34,41,37,105,127,36,71,88,27,3,22,113,7,66,148,30,0,32,94,34,47,102,89,36,25,83,49,0,66,134,24,1,43,23,0,0,68,4,0,36,23,0,2,58,5,1,68,177,41,54,156,122,15,0,71,30,1,60,131,49,1,64,147,24,0,117,132,0,10,101,10,65,0,0,38,40,1,4,38,9,84,6,65,75,117,64,0,41,56,3,0,20,2,26,21,30,15,15,6,4,9,1,25,0,0,1,0,3,0,0,18,1,124,43,89,40,0,13,73,2,0,48,22,0,41,39,25,5,35,64,67,11,116,68,17,54,134,28,0,160,80,2,127,38,77,42,100,59,1,69,157,36,111,39,20,41,39,0,24,3,0,10,8,6,0,2,0,5,2,1,71,6,55,37,29,25,1,3,0,0,1,0,0,9,8,15,0,18,6,42,2,0,82,96,1,92,76,77,8,179,119,4,100,54,131,30,3,86,58,23,0,111,78,31,56,38,109,131,33,82,87,25,9,38,110,8,62,152,31,0,32,93,37,56,148,89,32,25,73,67,2,62,105,25,0,39,22,0,0,82,2,0,38,22,0,2,63,6,0,72,171,39,54,237,175,89,118,12,5,64,30,2,66,121,44,2,103,150,26,1,122,122,0,13,91,9,59,0,0,47,39,2,5,38,12,89,3,65,78,124,58,0,48,53,4,0,35,4,22,22,36,16,13,14,6,12,0,29,0,1,0,0,2,0,0,21,1,123,48,89,33,0,16,67,1,0,53,26,0,46,40,30,5,29,68,65,12,124,76,18,57,142,27,0,156,73,2,127,35,78,40,118,44,2,79,165,30,123,46,16,42,42,0,26,4,0,12,9,6,0,3,0,5,2,1,66,9,62,37,20,29,0,4,0,0,2,1,0,10,11,20,0,17,4,48,3,0,84,104,3,79,81,66,3,147,111,4,107,53,135,28,2,72,75,23,0,101,81,32,37,36,107,130,37,72,101,47,3,23,92,6,68,131,15,0,31,94,34,50,98,88,34,26,78,59,1,65,129,25,1,42,23,0,0,71,2,0,38,27,0,2,64,5,1,68,178,42,54,156,121,12,0,71,21,1,60,131,46,1,63,147,20,1,117,129,0,10,100,12,63,0,0,36,42,1,4,37,13,92,6,68,72,114,62,0,41,51,4,0,31,2,26,21,34,14,14,11,4,11,0,21,0,0,0,0,2,0,0,18,0,128,50,91,37,0,13,73,2,0,48,22,0,39,35,23,6,36,60,66,12,109,72,17,56,116,28,0,158,72,1,130,34,78,38,96,58,2,74,153,35,112,40,20,38,36,0,25,3,0,11,8,6,0,4,0,8,2,1,62,6,61,32,28,24,0,2,0,0,1,0,0,9,7,14,0,16,6,41,3,0,86,97,1,77,80,75,7,169,110,3,100,63,136,30,1,79,78,24,0,126,79,30,56,33,106,125,34,80,86,23,8,36,112,7,71,146,35,0,34,87,37,56,147,88,32,29,76,64,1,70,96,25,0,39,22,0,0,91,3,1,37,24,0,2,52,6,0,72,176,40,53

Radius of gyration: 28.46 Å; Cα contacts (8 Å, |Δi|>4): 1142; chains: 4; bounding box: 68×73×66 Å

InterPro domains:
  IPR004305 Thiaminase-2/PQQC [PF03070] (13-213)
  IPR016084 Haem oxygenase-like, multi-helical [G3DSA:1.20.910.10] (1-217)
  IPR016084 Haem oxygenase-like, multi-helical [SSF48613] (1-214)
  IPR027574 Thiaminase II [TIGR04306] (15-213)
  IPR050967 Thiamine Salvage Pathway TenA [PTHR43198] (5-212)

CATH classification: 1.20.910.10

Secondary structure (DSSP, 8-state):
----HHHHHHHTTHHHHHHHHT-HHHHHHHHT-S-HHHHHHHHHHHHHHHHHHHHHHHHHHHHSPTTHHHHHHHHHHHHTTHHHHHHHHHHHHTT--HHHHHHSPPPHHHHHHHHHHHHHHHHS-HHHHHHHHHHHHHHHHHHHHHTHHHHTT-S-HHHHHHHHGGGSHHHHHHHHHHHHHHHTS-SS-HHHHHHHHHHHHHHHHHHHHHHHHT-/--HHHHHHHHTHHHHHHHHT-HHHHHHHHT-S-HHHHHHHHHHHHHHHHHHHHHHHHHHHHSPTTHHHHHHHHHHHHHTHHHHHHHHHHHHTT--HHHHHHPPPPHHHHHHHHHHHHHHHHS-HHHHHHHHHHHHHHHHHHHHHTHHHHHH-S-HHHHHHHHHHHSHHHHHHHHHHHHHHHTS-STTHHHHHHHHHHHHHHHHHHHHHHHHT-/----HHHHHHHHTHHHHHHHHT-HHHHHHHHT-S-HHHHHHHHHHHHHHHHHHHHHHHHHHHHSPTTHHHHHHHHHHHHTTHHHHHHHHHHHHTT--HHHHHHPPPPHHHHHHHHHHHHHHHHS-HHHHHHHHHHHHHHHHHHHHHTHHHHTT-S-HHHHHHHHGGGSHHHHHHHHHHHHHHHTS-SS-HHHHHHHHHHHHHHHHHHHHHHHHT-/--HHHHHHHHTHHHHHHHHT-HHHHHHHHT-S-HHHHHHHHHHHHHHHHHHHHHHHHHHHHSPTTHHHHHHHHHHHHHTHHHHHHHHHHHHTT--HHHHHHPPPPHHHHHHHHHHHHHHHHS-HHHHHHHHHHHHHHHHHHHHHTHHHHHH-S-HHHHHHHHHHHSHHHHHHHHHHHHHHHTS-STTHHHHHHHHHHHHHHHHHHHHHHHHT-